Protein 8BCJ (pdb70)

Sequence (995 aa):
MRNVMLIITGASRGIGAATALLLAAERGYAVVVLLNYYLLRRNNRREAAEEALLRRQRIERRQGGEALAVAADVAEEEGDVEERRLFASIDERFGRRLDVLVNNAGMMLEAQTRRLEENIDAARLHHRVFFATNVTGSFLCARREEAVKKRLLSTRRHGGRGGSIVNVSSMASRLGSSPNNEYYIDYAAAKGAIDSMTIIGLARREVAAEEGIRVNAVVRPGLIDTEIHASGGEPGRIEERLKGGIPLGRGGTAEEVARAILWLASDEEASYSTGTFIDDVSGGRGHMMRNVMLIITGASRGIGAATALLLAAEERGYAVVVLNYLRNREAAEALLRQRIERQGGEALAVAADVAEEEGDVERRLFASIDERFGRLDVLVNNAGMMLEAQTRRLENIDAARLHHRVFFATNVTGSFLCARREEAVKKRLLSTRRHGGRGGSSIVNVSSMASRLGSPNEYYIDYAAAKGAIDSMTIIGLARREVAAEGIRVNAVVRPGLIDTEIHASGGEPGRIERLKGGIPLGRGGTAEEEVARRAILWLASDEEASYSTGTTFIDVSGGRHMRRNNVMLITGASRGIGAATALLAAAEERRGGYYAAVVLNYLRRNREAAEALLRQRRIERRQGGEALAVAADVAEEEGDVERLFASIDERFGRRLDVLVNNAGMMLEAQTTRRLENIDAARLHHRVFFATNVTGSFLCARREAVKKRLLSTRHGGRGGSIVNVSSMASRLGSPNNEEYYIDYAAAKGAIDSMTIGLARREVAAEEGIRVNAVVRPGLIDTEIHASSGGEPGRIERLKGGIPLGRGGTAEEVARAILWLASDDEEASYSTGTTFIDVSGGRMRNVMLITGASRGIGAATALLAAEERGYAVVVLLNYLRNREAAEALLRRQQRIERQQGGEALAVAADVAEEEGDVEERLFASIDEERFGRLDVLVNNAGMMLEAQTTRRLENNIDAARLHHRVFFATNVTGSFLCAREEAVKKRLLSTRRHGGRGGSIVNVSSMASRLGSSPNNEYYIDYAAAKGAIDSMTIIGLARREVAAEEGIRVNAVVRPGLIDTEIHASGGEPGRIEERLKGGIPLGRGGTAEEEVARRAILWLASDEEASYSTGTTFIDDVSGGR

Nearest PDB structures (foldseek):
  8bci-assembly2_D  TM=1.001E+00  e=7.481E-49  Pseudomonas aeruginosa PAO1
  8bci-assembly2_C  TM=1.001E+00  e=9.714E-49  Pseudomonas aeruginosa PAO1
  8bci-assembly1_B  TM=9.955E-01  e=7.986E-49  Pseudomonas aeruginosa PAO1
  8bci-assembly1_A  TM=9.763E-01  e=2.998E-49  Pseudomonas aeruginosa PAO1
  4iqg-assembly1_B  TM=9.937E-01  e=1.124E-41  Polaromonas sp. JS666

Secondary structure (DSSP, 8-state):
---EEEETT-SSHHHHHHHHHHHHTT-EEEEEESS-HHHHHHHHHHHHHTT--EEEEE--TT-HHHHHHHHHHHHHHHS---EEEE------S---GGG--HHHHHHHHIIIIIHHHHHHHHHHHHH-TTTT---EEEEEE--THHHH--TTT-HHHHHHHHHHHHHHHHHHHHHGGGTEEEEEEEE-SB-STHHHHTT-TTHHHHHGGGSTTSS-B-HHHHHHHHHHHHSGGGTT--S-EEEESTT-/--SPEEEEETT-SSHHHHHHHHHHTTTTEEEEEEESS-HHHHHHHHHHHHHTT--EEEEE--TT-HHHHHHHHHHHHHHHS---EEEE----------GGG--HHHHHHHHIIIIIHHHHHHHHHHHHH-GGGT---EEEEEE--THHHH--TTT-HHHHHHHHHHHHHHHHHHHHHGGGTEEEEEEEE-SBSSTHHHHTT-TTHHHHHGGGSTTSS-B-HHHHHHHHHHHHSGGGTT--S-EEEESTT-/-PPPEEEETT-SSHHHHHHHHHHHHTT-EEEEEESS-HHHHHHHHHHHHHTT--EEEEE--TT-HHHHHHHHHHHHHHHS---EEEE------S---GGG--HHHHHHHHIIIIIHHHHHHHHHHHHH-GGGT---EEEEEE--THHHH--TTT-HHHHHHHHHHHHHHHHHHHHHGGGTEEEEEEEE-SBSSTHHHHTT-TTHHHHHGGGSTTSS-B-HHHHHHHHHHHHSGGGTT--S-EEEESTT-/---EEEETT-SSHHHHHHHHHHHHTT-EEEEEESS-HHHHHHHHHHHHHTT--EEEEE--TT-HHHHHHHHHHHHHHHS---EEEE----------GGG--HHHHHHHHIIIIIHHHHHHHHHHHHH-GGGT---EEEEEE--THHHH--TTT-HHHHHHHHHHHHHHHHHHHHHGGGTEEEEEEEE-SBSSTHHHHTT-TTHHHHHGGGSTTSS-B-HHHHHHHHHHHHSGGGTT--S-EEEESTT-

Organism: Pseudomonas aeruginosa (strain ATCC 15692 / DSM 22644 / CIP 104116 / JCM 14847 / LMG 12228 / 1C / PRS 101 / PAO1) (NCBI:txid208964)

Solvent-accessible surface area: 33329 Å² total; per-residue (Å²): 144,87,69,2,0,0,0,2,20,0,14,116,30,25,0,12,9,0,0,34,27,0,22,130,112,28,26,1,0,0,0,2,23,101,115,55,122,127,36,0,46,64,23,69,93,133,4,70,202,146,55,23,61,0,36,20,19,58,5,34,10,16,95,46,26,36,1,90,152,0,0,54,42,0,61,157,103,36,62,58,8,9,4,0,0,3,20,20,33,67,7,31,62,61,21,44,1,11,96,2,57,24,54,20,1,93,117,0,14,9,30,1,1,7,0,8,2,2,0,0,34,22,0,2,75,51,0,0,80,131,83,80,19,173,6,25,3,0,0,0,10,3,13,13,10,4,68,49,0,8,24,100,21,9,0,0,21,0,0,0,8,4,0,1,15,4,0,0,28,0,0,0,88,9,4,8,95,8,40,0,24,0,0,0,0,32,8,17,2,6,107,30,111,51,16,47,67,3,62,34,112,39,14,26,120,133,41,84,79,69,5,32,39,41,90,16,1,56,11,88,10,0,0,76,0,0,4,16,0,8,29,127,55,1,33,1,1,4,22,7,26,0,27,3,1,0,22,83,125,170,112,74,73,0,0,0,0,2,21,0,15,111,30,26,0,16,8,0,0,38,33,0,10,118,108,35,16,0,0,0,0,3,26,71,189,52,113,130,37,0,48,63,13,68,68,140,2,86,84,120,53,13,55,0,34,19,18,61,4,30,8,16,95,45,27,37,1,84,150,1,0,52,41,0,62,116,113,18,61,71,13,31,5,0,0,3,20,18,34,54,12,33,59,62,25,84,1,14,98,2,54,12,51,18,1,65,124,0,14,31,30,1,1,19,1,7,2,2,0,0,34,16,0,1,69,63,1,0,73,132,79,77,22,100,6,22,2,0,0,0,10,3,12,12,10,4,124,46,0,9,36,76,23,4,1,0,20,0,0,0,7,4,0,1,12,4,0,0,43,0,0,1,112,18,0,6,99,6,38,0,24,0,0,0,0,25,9,17,2,6,106,31,104,52,13,47,69,1,58,36,110,39,17,26,92,133,40,93,79,70,5,32,39,40,90,15,1,55,11,90,11,0,0,77,0,0,3,13,0,7,33,126,50,1,33,2,2,6,23,9,30,0,26,2,2,0,7,75,164,83,85,72,2,0,0,0,2,20,0,13,117,28,25,0,13,9,0,0,38,24,0,22,123,111,34,26,1,0,0,0,2,13,96,184,58,153,82,38,0,52,61,25,70,82,104,4,62,178,125,55,18,50,1,35,16,14,39,5,43,8,22,94,50,52,39,1,82,112,0,0,48,38,0,57,156,102,34,64,96,11,15,5,0,0,4,19,20,31,58,9,34,58,59,29,42,1,18,94,2,55,22,55,18,1,89,114,0,13,14,30,1,1,19,1,7,2,2,0,0,35,14,0,2,72,60,1,0,76,145,87,75,20,95,6,24,2,0,0,0,10,3,13,13,11,3,123,47,0,7,41,85,20,10,0,0,20,0,0,0,8,3,0,2,12,4,0,0,41,0,0,1,112,13,2,6,100,4,38,0,27,0,0,0,0,25,9,16,2,5,108,31,104,52,15,52,65,3,62,34,108,39,13,27,118,136,41,76,77,72,5,34,40,40,88,14,1,54,11,88,12,0,0,70,0,0,4,12,0,10,32,132,49,1,36,2,1,2,23,5,33,0,26,3,2,0,8,73,140,99,67,2,0,0,0,2,20,0,16,115,30,26,0,13,10,0,0,34,26,0,21,126,108,37,28,1,0,0,0,2,19,121,97,60,70,148,35,0,68,65,20,60,96,114,3,62,117,115,53,21,55,6,41,24,12,37,4,42,9,22,93,68,49,39,3,121,110,0,0,49,36,0,63,157,105,35,60,97,11,12,4,0,0,4,20,19,33,52,10,32,61,56,32,38,1,15,89,2,54,23,56,19,1,91,117,0,13,16,31,1,1,19,1,7,2,3,0,0,41,25,0,2,76,63,1,0,73,149,89,76,21,96,7,25,2,0,0,0,11,3,13,13,10,5,70,49,0,8,25,83,19,11,0,0,20,0,0,0,8,4,0,1,15,4,0,0,26,0,0,0,90,12,2,6,92,2,38,0,24,0,0,0,0,29,9,17,2,6,108,32,105,51,18,49,67,3,62,34,112,38,14,26,119,134,40,75,78,70,6,33,40,42,89,15,1,54,10,88,11,0,0,74,0,0,4,12,0,8,32,129,49,1,33,1,1,4,22,7,26,0,26,3,3,0,22,84

Foldseek 3Di:
DAAEEEEAQCLWFLNVLLQLVVLVVGYAYEAEHAPSQVSSVVSQCVSVVVPGHYHYAYAQLLDLVRLVVSVVVCCVPPVAHAEYELPFAAAAAQAAPVPDDPVRLCVRLSRLPSSLVSNVVSNCCGQFQVRPHDAFEYEYEAACLLVVQSHRGGNSNNVSSVNVLVCQQVVQVVRVVRRYAGEYEHEYAEQTCRCVNNPCNCVQVVCQCVQLQRGHHYSNLRSVVRVCCRDCVVVPDHSYYHYRYSRD/DPAFAEEEQAQLLFFLNVLLQLVVQVVRYQYEREHAPCPVSSVVSQVVSVVVVGHYHYAYAQLLDLVRLVVSVVVVCVPPVAHAEYELEFAAAAAQAAPVPQDPVRLCVRLSRLPSSLVSNVVSVCCGQFQVNVHPAFEYEYEAACLLVVCSHRGGNSNNVSSVNVLVCQQVVQVVRVVRRYAGEYEHEYAEQTCRCVNRVCNCVQVVCQCVQQQSGHHYSNLRSVVRVCCRDCVVVPDHSYYHYRYSRD/DAFAEEEEAQCLFFLNVLLQLVVQVVRYQYEAEHAPPPVSSVVSQVVSVVVPGHYHYAYAQLLDLVRLVVSVVVVCVPPVAHAEYELPFAAAAAFAAPVPQDPVRLCVRLSRLPSSLVSNVVSVCCGQFVVNVHVAFEYEYEAACLLVVQQHRGGNSNNVSSVNVLVCQQVVQVVRVVRRYAGEYEHEYAEQTCRCVNNVHNCVQVVCQCVQQQSGHHYSNQRSVVRVCCRDVVVVPDHSYYHYRYSRD/DAAEEEEAQCLFFLNVLLQLVVLVVGHEYEAEHAPPVVSSVVSQVVSVVVPHHYHYAHAQLLDLVRLVVSVVVCCVPPVAHAEYEAEFAAAAAQAAPVPDDPVRLCVRLSRLPSSLVSNVVSVCCGQFVVNVHVAFEYEYEAACLLVVQSHRGGNSNNVSSVNVLVCQQVVQVVRVVRRYAGEYEHEAAEPTCRCVNNVPNCVQVVCQCVQQQSGHHYSNLRSVVRVCCRDCVVVPDHSYYHYHYSRD

Radius of gyration: 28.01 Å; Cα contacts (8 Å, |Δi|>4): 2868; chains: 4; bounding box: 53×70×86 Å

Structure (mmCIF, N/CA/C/O backbone):
data_8BCJ
#
_entry.id   8BCJ
#
_cell.length_a   91.689
_cell.length_b   143.000
_cell.length_c   72.982
_cell.angle_alpha   90.000
_cell.angle_beta   90.000
_cell.angle_gamma   90.000
#
_symmetry.space_group_name_H-M   'P 21 21 2'
#
loop_
_entity.id
_entity.type
_entity.pdbx_description
1 polymer 'Probable short-chain dehydrogenase'
2 non-polymer 'L(+)-TARTARIC ACID'
3 non-polymer 'NADP NICOTINAMIDE-ADENINE-DINUCLEOTIDE PHOSPHATE'
4 non-polymer IMIDAZOLE
5 water water
#
loop_
_atom_site.group_PDB
_atom_site.id
_atom_site.type_symbol
_atom_site.label_atom_id
_atom_site.label_alt_id
_atom_site.label_comp_id
_atom_site.label_asym_id
_atom_site.label_entity_id
_atom_site.label_seq_id
_atom_site.pdbx_PDB_ins_code
_atom_site.Cartn_x
_atom_site.Cartn_y
_atom_site.Cartn_z
_atom_site.occupancy
_atom_site.B_iso_or_equiv
_atom_site.auth_seq_id
_atom_site.auth_comp_id
_atom_site.auth_asym_id
_atom_site.auth_atom_id
_atom_site.pdbx_PDB_model_num
ATOM 1 N N . MET A 1 3 ? -150.764 175.619 247.826 1.00 52.80 1 MET A N 1
ATOM 2 C CA . MET A 1 3 ? -150.429 174.187 247.579 1.00 49.13 1 MET A CA 1
ATOM 3 C C . MET A 1 3 ? -151.394 173.502 246.598 1.00 52.09 1 MET A C 1
ATOM 4 O O . MET A 1 3 ? -150.969 172.659 245.809 1.00 39.20 1 MET A O 1
ATOM 8 N N . ARG A 1 4 ? -152.683 173.844 246.647 1.00 33.97 2 ARG A N 1
ATOM 9 C CA . ARG A 1 4 ? -153.611 173.335 245.645 1.00 30.52 2 ARG A CA 1
ATOM 10 C C . ARG A 1 4 ? -153.215 173.865 244.266 1.00 27.36 2 ARG A C 1
ATOM 11 O O . ARG A 1 4 ? -152.761 175.005 244.134 1.00 22.26 2 ARG A O 1
ATOM 32 N N . ASN A 1 5 ? -153.405 173.045 243.228 1.00 19.96 3 ASN A N 1
ATOM 33 C CA . ASN A 1 5 ? -153.390 173.580 241.867 1.00 13.71 3 ASN A CA 1
ATOM 34 C C . ASN A 1 5 ? -154.592 174.500 241.698 1.00 13.17 3 ASN A C 1
ATOM 35 O O . ASN A 1 5 ? -155.633 174.310 242.335 1.00 13.71 3 ASN A O 1
ATOM 46 N N . VAL A 1 6 ? -154.430 175.513 240.855 1.00 10.70 4 VAL A N 1
ATOM 47 C CA . VAL A 1 6 ? -155.433 176.548 240.643 1.00 10.68 4 VAL A CA 1
ATOM 48 C C . VAL A 1 6 ? -155.977 176.427 239.224 1.00 9.90 4 VAL A C 1
ATOM 49 O O . VAL A 1 6 ? -155.210 176.438 238.246 1.00 9.94 4 VAL A O 1
ATOM 62 N N . MET A 1 7 ? -157.301 176.378 239.105 1.00 8.91 5 MET A N 1
ATOM 63 C CA . MET A 1 7 ? -158.000 176.278 237.834 1.00 9.05 5 MET A CA 1
ATOM 64 C C . MET A 1 7 ? -158.926 177.471 237.639 1.00 8.66 5 MET A C 1
ATOM 65 O O . MET A 1 7 ? -159.754 177.760 238.503 1.00 9.90 5 MET A O 1
ATOM 79 N N . LEU A 1 8 ? -158.782 178.165 236.519 1.00 8.62 6 LEU A N 1
ATOM 80 C CA . LEU A 1 8 ? -159.749 179.161 236.086 1.00 8.49 6 LEU A CA 1
ATOM 81 C C . LEU A 1 8 ? -160.740 178.504 235.136 1.00 7.44 6 LEU A C 1
ATOM 82 O O . LEU A 1 8 ? -160.339 177.882 234.145 1.00 7.94 6 LEU A O 1
ATOM 98 N N A ILE A 1 9 ? -162.030 178.671 235.416 0.44 7.40 7 ILE A N 1
ATOM 99 N N B ILE A 1 9 ? -162.025 178.657 235.424 0.56 7.38 7 ILE A N 1
ATOM 100 C CA A ILE A 1 9 ? -163.111 178.231 234.541 0.44 7.77 7 ILE A CA 1
ATOM 101 C CA B ILE A 1 9 ? -163.099 178.252 234.529 0.56 7.73 7 ILE A CA 1
ATOM 102 C C A ILE A 1 9 ? -163.862 179.475 234.079 0.44 7.44 7 ILE A C 1
ATOM 103 C C B ILE A 1 9 ? -163.820 179.512 234.082 0.56 7.44 7 ILE A C 1
ATOM 104 O O A ILE A 1 9 ? -164.533 180.127 234.889 0.44 7.65 7 ILE A O 1
ATOM 105 O O B ILE A 1 9 ? -164.408 180.222 234.908 0.56 7.74 7 ILE A O 1
ATOM 136 N N . THR A 1 10 ? -163.757 179.817 232.795 1.00 7.15 8 THR A N 1
ATOM 137 C CA . THR A 1 10 ? -164.563 180.929 232.292 1.00 7.38 8 THR A CA 1
ATOM 138 C C . THR A 1 10 ? -166.006 180.454 232.143 1.00 7.34 8 THR A C 1
ATOM 139 O O . THR A 1 10 ? -166.265 179.285 231.851 1.00 8.06 8 THR A O 1
ATOM 151 N N . GLY A 1 11 ? -166.955 181.345 232.409 1.00 7.70 9 GLY A N 1
ATOM 152 C CA . GLY A 1 11 ? -168.348 180.942 232.378 1.00 7.66 9 GLY A CA 1
ATOM 153 C C . GLY A 1 11 ? -168.676 179.817 233.336 1.00 7.71 9 GLY A C 1
ATOM 154 O O . GLY A 1 11 ? -169.300 178.820 232.958 1.00 8.06 9 GLY A O 1
ATOM 158 N N . ALA A 1 12 ? -168.294 179.994 234.605 1.00 7.83 10 ALA A N 1
ATOM 159 C CA . ALA A 1 12 ? -168.483 178.981 235.633 1.00 8.50 10 ALA A CA 1
ATOM 160 C C . ALA A 1 12 ? -169.801 179.119 236.381 1.00 8.88 10 ALA A C 1
ATOM 161 O O . ALA A 1 12 ? -170.086 178.299 237.258 1.00 9.42 10 ALA A O 1
ATOM 168 N N . SER A 1 13 ? -170.605 180.140 236.073 1.00 8.70 11 SER A N 1
ATOM 169 C CA . SER A 1 13 ? -171.798 180.402 236.867 1.00 9.07 11 SER A CA 1
ATOM 170 C C . SER A 1 13 ? -172.944 179.440 236.584 1.00 8.04 11 SER A C 1
ATOM 171 O O . SER A 1 13 ? -173.817 179.287 237.454 1.00 9.85 11 SER A O 1
ATOM 179 N N . ARG A 1 14 ? -172.972 178.806 235.418 1.00 8.57 12 ARG A N 1
ATOM 180 C CA . ARG A 1 14 ? -174.084 177.956 235.005 1.00 9.09 12 ARG A CA 1
ATOM 181 C C . ARG A 1 14 ? -173.545 176.790 234.180 1.00 8.29 12 ARG A C 1
ATOM 182 O O . ARG A 1 14 ? -172.387 176.798 233.738 1.00 7.94 12 ARG A O 1
ATOM 203 N N . GLY A 1 15 ? -174.403 175.792 233.966 1.00 7.79 13 GLY A N 1
ATOM 204 C CA . GLY A 1 15 ? -174.171 174.819 232.902 1.00 7.47 13 GLY A CA 1
ATOM 205 C C . GLY A 1 15 ? -172.902 174.003 233.069 1.00 7.86 13 GLY A C 1
ATOM 206 O O . GLY A 1 15 ? -172.556 173.554 234.167 1.00 7.71 13 GLY A O 1
ATOM 210 N N . ILE A 1 16 ? -172.216 173.777 231.943 1.00 7.19 14 ILE A N 1
ATOM 211 C CA . ILE A 1 16 ? -171.005 172.963 231.954 1.00 6.83 14 ILE A CA 1
ATOM 212 C C . ILE A 1 16 ? -169.932 173.575 232.840 1.00 7.12 14 ILE A C 1
ATOM 213 O O . ILE A 1 16 ? -169.229 172.856 233.564 1.00 7.72 14 ILE A O 1
ATOM 229 N N . GLY A 1 17 ? -169.788 174.896 232.807 1.00 7.01 15 GLY A N 1
ATOM 230 C CA . GLY A 1 17 ? -168.763 175.529 233.627 1.00 7.77 15 GLY A CA 1
ATOM 231 C C . GLY A 1 17 ? -169.000 175.310 235.104 1.00 7.68 15 GLY A C 1
ATOM 232 O O . GLY A 1 17 ? -168.058 175.064 235.866 1.00 8.25 15 GLY A O 1
ATOM 236 N N . ALA A 1 18 ? -170.258 175.440 235.537 1.00 8.13 16 ALA A N 1
ATOM 237 C CA . ALA A 1 18 ? -170.574 175.232 236.945 1.00 8.20 16 ALA A CA 1
ATOM 238 C C . ALA A 1 18 ? -170.286 173.796 237.357 1.00 8.06 16 ALA A C 1
ATOM 239 O O . ALA A 1 18 ? -169.750 173.545 238.440 1.00 8.73 16 ALA A O 1
ATOM 246 N N . ALA A 1 19 ? -170.652 172.830 236.513 1.00 7.75 17 ALA A N 1
ATOM 247 C CA . ALA A 1 19 ? -170.379 171.439 236.843 1.00 8.44 17 ALA A CA 1
ATOM 248 C C . ALA A 1 19 ? -168.885 171.179 236.898 1.00 8.89 17 ALA A C 1
ATOM 249 O O . ALA A 1 19 ? -168.409 170.405 237.741 1.00 9.26 17 ALA A O 1
ATOM 256 N N . THR A 1 20 ? -168.132 171.809 235.990 1.00 8.57 18 THR A N 1
ATOM 257 C CA . THR A 1 20 ? -166.683 171.652 235.982 1.00 8.50 18 THR A CA 1
ATOM 258 C C . THR A 1 20 ? -166.079 172.250 237.241 1.00 8.56 18 THR A C 1
ATOM 259 O O . THR A 1 20 ? -165.181 171.653 237.848 1.00 9.55 18 THR A O 1
ATOM 270 N N . ALA A 1 21 ? -166.563 173.414 237.659 1.00 9.44 19 ALA A N 1
ATOM 271 C CA . ALA A 1 21 ? -166.039 174.032 238.874 1.00 10.03 19 ALA A CA 1
ATOM 272 C C . ALA A 1 21 ? -166.279 173.160 240.096 1.00 10.27 19 ALA A C 1
ATOM 273 O O . ALA A 1 21 ? -165.385 172.982 240.932 1.00 11.01 19 ALA A O 1
ATOM 280 N N A LEU A 1 22 ? -167.487 172.626 240.236 0.64 9.84 20 LEU A N 1
ATOM 281 N N B LEU A 1 22 ? -167.488 172.631 240.230 0.36 9.82 20 LEU A N 1
ATOM 282 C CA A LEU A 1 22 ? -167.768 171.796 241.404 0.64 11.22 20 LEU A CA 1
ATOM 283 C CA B LEU A 1 22 ? -167.789 171.789 241.379 0.36 11.06 20 LEU A CA 1
ATOM 284 C C A LEU A 1 22 ? -166.934 170.519 241.392 0.64 11.33 20 LEU A C 1
ATOM 285 C C B LEU A 1 22 ? -166.909 170.547 241.383 0.36 11.29 20 LEU A C 1
ATOM 286 O O A LEU A 1 22 ? -166.418 170.094 242.438 0.64 11.91 20 LEU A O 1
ATOM 287 O O B LEU A 1 22 ? -166.330 170.179 242.416 0.36 11.93 20 LEU A O 1
ATOM 318 N N . LEU A 1 23 ? -166.789 169.888 240.230 1.00 10.43 21 LEU A N 1
ATOM 319 C CA . LEU A 1 23 ? -165.981 168.674 240.153 1.00 10.09 21 LEU A CA 1
ATOM 320 C C . LEU A 1 23 ? -164.519 168.972 240.431 1.00 10.16 21 LEU A C 1
ATOM 321 O O . LEU A 1 23 ? -163.852 168.212 241.136 1.00 10.78 21 LEU A O 1
ATOM 338 N N . ALA A 1 24 ? -164.006 170.078 239.908 1.00 9.82 22 ALA A N 1
ATOM 339 C CA . ALA A 1 24 ? -162.617 170.420 240.137 1.00 9.97 22 ALA A CA 1
ATOM 340 C C . ALA A 1 24 ? -162.362 170.635 241.613 1.00 10.13 22 ALA A C 1
ATOM 341 O O . ALA A 1 24 ? -161.338 170.189 242.140 1.00 11.21 22 ALA A O 1
ATOM 348 N N . ALA A 1 25 ? -163.276 171.308 242.300 1.00 10.18 23 ALA A N 1
ATOM 349 C CA . ALA A 1 25 ? -163.120 171.485 243.740 1.00 11.09 23 ALA A CA 1
ATOM 350 C C . ALA A 1 25 ? -163.134 170.144 244.463 1.00 12.22 23 ALA A C 1
ATOM 351 O O . ALA A 1 25 ? -162.323 169.909 245.373 1.00 12.98 23 ALA A O 1
ATOM 358 N N . GLU A 1 26 ? -164.023 169.235 244.057 1.00 12.33 24 GLU A N 1
ATOM 359 C CA . GLU A 1 26 ? -164.055 167.900 244.654 1.00 14.21 24 GLU A CA 1
ATOM 360 C C . GLU A 1 26 ? -162.744 167.165 244.434 1.00 17.07 24 GLU A C 1
ATOM 361 O O . GLU A 1 26 ? -162.336 166.360 245.289 1.00 20.43 24 GLU A O 1
ATOM 373 N N . ARG A 1 27 ? -162.066 167.432 243.326 1.00 16.46 25 ARG A N 1
ATOM 374 C CA . ARG A 1 27 ? -160.784 166.822 243.002 1.00 16.81 25 ARG A CA 1
ATOM 375 C C . ARG A 1 27 ? -159.603 167.579 243.596 1.00 17.10 25 ARG A C 1
ATOM 376 O O . ARG A 1 27 ? -158.458 167.208 243.316 1.00 21.54 25 ARG A O 1
ATOM 397 N N . GLY A 1 28 ? -159.837 168.636 244.375 1.00 15.89 26 GLY A N 1
ATOM 398 C CA . GLY A 1 28 ? -158.783 169.307 245.112 1.00 15.59 26 GLY A CA 1
ATOM 399 C C . GLY A 1 28 ? -158.218 170.570 244.493 1.00 14.62 26 GLY A C 1
ATOM 400 O O . GLY A 1 28 ? -157.263 171.134 245.046 1.00 16.20 26 GLY A O 1
ATOM 404 N N . TYR A 1 29 ? -158.769 171.047 243.387 1.00 12.19 27 TYR A N 1
ATOM 405 C CA . TYR A 1 29 ? -158.326 172.320 242.838 1.00 11.92 27 TYR A CA 1
ATOM 406 C C . TYR A 1 29 ? -158.924 173.490 243.616 1.00 11.58 27 TYR A C 1
ATOM 407 O O . TYR A 1 29 ? -160.068 173.434 244.066 1.00 12.24 27 TYR A O 1
ATOM 425 N N . ALA A 1 30 ? -158.154 174.562 243.731 1.00 10.68 28 ALA A N 1
ATOM 426 C CA . ALA A 1 30 ? -158.702 175.884 244.012 1.00 10.99 28 ALA A CA 1
ATOM 427 C C . ALA A 1 30 ? -159.274 176.386 242.695 1.00 11.45 28 ALA A C 1
ATOM 428 O O . ALA A 1 30 ? -158.656 176.203 241.636 1.00 11.42 28 ALA A O 1
ATOM 435 N N . VAL A 1 31 ? -160.458 176.996 242.730 1.00 9.75 29 VAL A N 1
ATOM 436 C CA A VAL A 1 31 ? -161.182 177.313 241.502 0.44 10.45 29 VAL A CA 1
ATOM 437 C CA B VAL A 1 31 ? -161.212 177.307 241.513 0.56 10.37 29 VAL A CA 1
ATOM 438 C C . VAL A 1 31 ? -161.480 178.803 241.426 1.00 10.59 29 VAL A C 1
ATOM 439 O O . VAL A 1 31 ? -161.922 179.433 242.392 1.00 11.34 29 VAL A O 1
ATOM 464 N N . VAL A 1 32 ? -161.255 179.368 240.251 1.00 9.66 30 VAL A N 1
ATOM 465 C CA . VAL A 1 32 ? -161.681 180.723 239.941 1.00 9.64 30 VAL A CA 1
ATOM 466 C C . VAL A 1 32 ? -162.913 180.597 239.057 1.00 8.81 30 VAL A C 1
ATOM 467 O O . VAL A 1 32 ? -162.853 180.007 237.962 1.00 9.50 30 VAL A O 1
ATOM 480 N N . LEU A 1 33 ? -164.029 181.133 239.552 1.00 9.57 31 LEU A N 1
ATOM 481 C CA A LEU A 1 33 ? -165.327 181.088 238.895 0.49 8.96 31 LEU A CA 1
ATOM 482 C CA B LEU A 1 33 ? -165.316 181.081 238.873 0.51 9.09 31 LEU A CA 1
ATOM 483 C C . LEU A 1 33 ? -165.552 182.424 238.199 1.00 9.08 31 LEU A C 1
ATOM 484 O O . LEU A 1 33 ? -165.964 183.399 238.834 1.00 10.42 31 LEU A O 1
ATOM 515 N N . ASN A 1 34 ? -165.303 182.475 236.902 1.00 8.47 32 ASN A N 1
ATOM 516 C CA . ASN A 1 34 ? -165.626 183.667 236.134 1.00 8.49 32 ASN A CA 1
ATOM 517 C C . ASN A 1 34 ? -167.079 183.639 235.697 1.00 9.57 32 ASN A C 1
ATOM 518 O O . ASN A 1 34 ? -167.646 182.585 235.396 1.00 10.54 32 ASN A O 1
ATOM 529 N N A TYR A 1 35 ? -167.690 184.816 235.693 0.55 10.47 33 TYR A N 1
ATOM 530 N N B TYR A 1 35 ? -167.683 184.826 235.639 0.45 10.65 33 TYR A N 1
ATOM 531 C CA A TYR A 1 35 ? -169.068 184.969 235.267 0.55 11.28 33 TYR A CA 1
ATOM 532 C CA B TYR A 1 35 ? -169.063 184.977 235.193 0.45 11.19 33 TYR A CA 1
ATOM 533 C C A TYR A 1 35 ? -169.207 186.338 234.623 0.55 10.37 33 TYR A C 1
ATOM 534 C C B TYR A 1 35 ? -169.208 186.314 234.475 0.45 10.17 33 TYR A C 1
ATOM 535 O O A TYR A 1 35 ? -168.265 187.142 234.607 0.55 10.68 33 TYR A O 1
ATOM 536 O O B TYR A 1 35 ? -168.411 187.237 234.683 0.45 10.64 33 TYR A O 1
ATOM 571 N N A LEU A 1 36 ? -170.395 186.596 234.081 0.55 10.13 34 LEU A N 1
ATOM 572 N N B LEU A 1 36 ? -170.226 186.403 233.605 0.45 8.86 34 LEU A N 1
ATOM 573 C CA A LEU A 1 36 ? -170.704 187.907 233.517 0.55 9.70 34 LEU A CA 1
ATOM 574 C CA B LEU A 1 36 ? -170.531 187.642 232.884 0.45 8.00 34 LEU A CA 1
ATOM 575 C C A LEU A 1 36 ? -172.045 188.403 234.046 0.55 8.65 34 LEU A C 1
ATOM 576 C C B LEU A 1 36 ? -171.474 188.539 233.687 0.45 9.97 34 LEU A C 1
ATOM 577 O O A LEU A 1 36 ? -172.100 189.326 234.871 0.55 10.50 34 LEU A O 1
ATOM 578 O O B LEU A 1 36 ? -171.158 189.698 233.970 0.45 12.61 34 LEU A O 1
ATOM 609 N N A ARG A 1 37 ? -173.133 187.781 233.610 0.55 8.50 35 ARG A N 1
ATOM 610 N N B ARG A 1 37 ? -172.638 188.007 234.062 0.45 9.52 35 ARG A N 1
ATOM 611 C CA A ARG A 1 37 ? -174.464 188.245 233.949 0.55 10.15 35 ARG A CA 1
ATOM 612 C CA B ARG A 1 37 ? -173.656 188.786 234.761 0.45 8.89 35 ARG A CA 1
ATOM 613 C C A ARG A 1 37 ? -175.101 187.548 235.144 0.55 10.19 35 ARG A C 1
ATOM 614 C C B ARG A 1 37 ? -174.410 188.008 235.833 0.45 11.16 35 ARG A C 1
ATOM 615 O O A ARG A 1 37 ? -176.184 187.970 235.565 0.55 15.05 35 ARG A O 1
ATOM 616 O O B ARG A 1 37 ? -175.023 188.652 236.698 0.45 11.70 35 ARG A O 1
ATOM 629 N N A ASN A 1 38 ? -174.485 186.520 235.716 0.55 10.63 36 ASN A N 1
ATOM 630 N N B ASN A 1 38 ? -174.420 186.668 235.802 0.45 11.25 36 ASN A N 1
ATOM 631 C CA A ASN A 1 38 ? -175.117 185.773 236.812 0.55 11.13 36 ASN A CA 1
ATOM 632 C CA B ASN A 1 38 ? -175.111 185.856 236.811 0.45 11.03 36 ASN A CA 1
ATOM 633 C C A ASN A 1 38 ? -174.214 185.727 238.050 0.55 11.41 36 ASN A C 1
ATOM 634 C C B ASN A 1 38 ? -174.274 185.767 238.095 0.45 11.45 36 ASN A C 1
ATOM 635 O O A ASN A 1 38 ? -173.729 184.664 238.453 0.55 11.44 36 ASN A O 1
ATOM 636 O O B ASN A 1 38 ? -173.817 184.701 238.515 0.45 11.36 36 ASN A O 1
ATOM 657 N N A ARG A 1 39 ? -174.054 186.891 238.688 0.55 12.17 37 ARG A N 1
ATOM 658 N N B ARG A 1 39 ? -174.096 186.927 238.730 0.45 12.35 37 ARG A N 1
ATOM 659 C CA A ARG A 1 39 ? -173.267 187.000 239.910 0.55 12.21 37 ARG A CA 1
ATOM 660 C CA B ARG A 1 39 ? -173.264 187.007 239.922 0.45 12.26 37 ARG A CA 1
ATOM 661 C C A ARG A 1 39 ? -173.784 186.064 240.996 0.55 12.41 37 ARG A C 1
ATOM 662 C C B ARG A 1 39 ? -173.782 186.093 241.024 0.45 12.50 37 ARG A C 1
ATOM 663 O O A ARG A 1 39 ? -173.001 185.352 241.638 0.55 13.10 37 ARG A O 1
ATOM 664 O O B ARG A 1 39 ? -172.997 185.395 241.678 0.45 12.93 37 ARG A O 1
ATOM 705 N N . GLU A 1 40 ? -175.093 186.089 241.257 1.00 12.59 38 GLU A N 1
ATOM 706 C CA . GLU A 1 40 ? -175.621 185.312 242.369 1.00 13.04 38 GLU A CA 1
ATOM 707 C C . GLU A 1 40 ? -175.395 183.823 242.174 1.00 11.52 38 GLU A C 1
ATOM 708 O O . GLU A 1 40 ? -175.045 183.113 243.123 1.00 12.25 38 GLU A O 1
ATOM 721 N N . ALA A 1 41 ? -175.555 183.332 240.945 1.00 11.84 39 ALA A N 1
ATOM 722 C CA . ALA A 1 41 ? -175.283 181.925 240.677 1.00 11.00 39 ALA A CA 1
ATOM 723 C C . ALA A 1 41 ? -173.823 181.594 240.944 1.00 9.90 39 ALA A C 1
ATOM 724 O O . ALA A 1 41 ? -173.515 180.570 241.563 1.00 11.19 39 ALA A O 1
ATOM 731 N N . ALA A 1 42 ? -172.914 182.461 240.504 1.00 9.82 40 ALA A N 1
ATOM 732 C CA . ALA A 1 42 ? -171.496 182.219 240.743 1.00 11.20 40 ALA A CA 1
ATOM 733 C C . ALA A 1 42 ? -171.169 182.270 242.230 1.00 10.93 40 ALA A C 1
ATOM 734 O O . ALA A 1 42 ? -170.383 181.453 242.722 1.00 11.18 40 ALA A O 1
ATOM 741 N N . GLU A 1 43 ? -171.733 183.237 242.949 1.00 10.93 41 GLU A N 1
ATOM 742 C CA A GLU A 1 43 ? -171.471 183.352 244.379 0.67 11.87 41 GLU A CA 1
ATOM 743 C CA B GLU A 1 43 ? -171.458 183.347 244.376 0.33 11.91 41 GLU A CA 1
ATOM 744 C C . GLU A 1 43 ? -172.015 182.150 245.139 1.00 11.73 41 GLU A C 1
ATOM 745 O O . GLU A 1 43 ? -171.409 181.696 246.116 1.00 11.86 41 GLU A O 1
ATOM 768 N N . ALA A 1 44 ? -173.166 181.622 244.719 1.00 11.98 42 ALA A N 1
ATOM 769 C CA . ALA A 1 44 ? -173.700 180.431 245.375 1.00 12.51 42 ALA A CA 1
ATOM 770 C C . ALA A 1 44 ? -172.778 179.230 245.182 1.00 10.78 42 ALA A C 1
ATOM 771 O O . ALA A 1 44 ? -172.596 178.420 246.101 1.00 11.36 42 ALA A O 1
ATOM 778 N N A LEU A 1 45 ? -172.187 179.086 243.994 0.56 10.94 43 LEU A N 1
ATOM 779 N N B LEU A 1 45 ? -172.183 179.100 243.998 0.44 10.86 43 LEU A N 1
ATOM 780 C CA A LEU A 1 45 ? -171.225 178.008 243.782 0.56 10.69 43 LEU A CA 1
ATOM 781 C CA B LEU A 1 45 ? -171.224 178.026 243.767 0.44 10.68 43 LEU A CA 1
ATOM 782 C C A LEU A 1 45 ? -169.959 178.227 244.602 0.56 10.38 43 LEU A C 1
ATOM 783 C C B LEU A 1 45 ? -169.961 178.231 244.593 0.44 10.37 43 LEU A C 1
ATOM 784 O O A LEU A 1 45 ? -169.432 177.284 245.200 0.56 11.02 43 LEU A O 1
ATOM 785 O O B LEU A 1 45 ? -169.447 177.281 245.194 0.44 10.95 43 LEU A O 1
ATOM 816 N N . ARG A 1 46 ? -169.446 179.462 244.626 1.00 11.77 44 ARG A N 1
ATOM 817 C CA A ARG A 1 46 ? -168.310 179.773 245.482 0.60 11.72 44 ARG A CA 1
ATOM 818 C CA B ARG A 1 46 ? -168.311 179.782 245.484 0.40 11.66 44 ARG A CA 1
ATOM 819 C C . ARG A 1 46 ? -168.602 179.369 246.918 1.00 11.13 44 ARG A C 1
ATOM 820 O O . ARG A 1 46 ? -167.772 178.743 247.581 1.00 12.66 44 ARG A O 1
ATOM 861 N N . GLN A 1 47 ? -169.785 179.738 247.404 1.00 11.82 45 GLN A N 1
ATOM 862 C CA . GLN A 1 47 ? -170.164 179.454 248.780 1.00 13.23 45 GLN A CA 1
ATOM 863 C C . GLN A 1 47 ? -170.220 177.959 249.037 1.00 13.10 45 GLN A C 1
ATOM 864 O O . GLN A 1 47 ? -169.762 177.491 250.085 1.00 14.01 45 GLN A O 1
ATOM 878 N N . ARG A 1 48 ? -170.800 177.194 248.116 1.00 13.41 46 ARG A N 1
ATOM 879 C CA . ARG A 1 48 ? -170.820 175.743 248.265 1.00 13.46 46 ARG A CA 1
ATOM 880 C C . ARG A 1 48 ? -169.407 175.177 248.376 1.00 13.72 46 ARG A C 1
ATOM 881 O O . ARG A 1 48 ? -169.130 174.328 249.240 1.00 15.51 46 ARG A O 1
ATOM 902 N N . ILE A 1 49 ? -168.488 175.647 247.533 1.00 13.20 47 ILE A N 1
ATOM 903 C CA . ILE A 1 49 ? -167.120 175.134 247.565 1.00 13.07 47 ILE A CA 1
ATOM 904 C C . ILE A 1 49 ? -166.415 175.526 248.860 1.00 12.23 47 ILE A C 1
ATOM 905 O O . ILE A 1 49 ? -165.769 174.695 249.519 1.00 14.28 47 ILE A O 1
ATOM 921 N N . GLU A 1 50 ? -166.519 176.797 249.244 1.00 12.12 48 GLU A N 1
ATOM 922 C CA . GLU A 1 50 ? -165.835 177.290 250.435 1.00 13.23 48 GLU A CA 1
ATOM 923 C C . GLU A 1 50 ? -166.386 176.665 251.701 1.00 14.71 48 GLU A C 1
ATOM 924 O O . GLU A 1 50 ? -165.627 176.349 252.629 1.00 14.85 48 GLU A O 1
ATOM 936 N N . ARG A 1 51 ? -167.704 176.536 251.800 1.00 14.34 49 ARG A N 1
ATOM 937 C CA A ARG A 1 51 ? -168.292 175.985 253.014 0.45 16.12 49 ARG A CA 1
ATOM 938 C CA B ARG A 1 51 ? -168.280 175.992 253.024 0.55 16.08 49 ARG A CA 1
ATOM 939 C C . ARG A 1 51 ? -167.821 174.561 253.261 1.00 19.26 49 ARG A C 1
ATOM 940 O O . ARG A 1 51 ? -167.691 174.140 254.421 1.00 20.42 49 ARG A O 1
ATOM 981 N N . GLN A 1 52 ? -167.544 173.814 252.187 1.00 17.93 50 GLN A N 1
ATOM 982 C CA . GLN A 1 52 ? -167.046 172.449 252.264 1.00 19.24 50 GLN A CA 1
ATOM 983 C C . GLN A 1 52 ? -165.534 172.388 252.441 1.00 19.25 50 GLN A C 1
ATOM 984 O O . GLN A 1 52 ? -164.958 171.299 252.353 1.00 26.76 50 GLN A O 1
ATOM 998 N N . GLY A 1 53 ? -164.879 173.514 252.697 1.00 16.64 51 GLY A N 1
ATOM 999 C CA . GLY A 1 53 ? -163.460 173.520 252.966 1.00 17.17 51 GLY A CA 1
ATOM 1000 C C . GLY A 1 53 ? -162.577 173.787 251.775 1.00 18.11 51 GLY A C 1
ATOM 1001 O O . GLY A 1 53 ? -161.347 173.718 251.914 1.00 19.71 51 GLY A O 1
ATOM 1005 N N . GLY A 1 54 ? -163.157 174.091 250.616 1.00 16.12 52 GLY A N 1
ATOM 1006 C CA . GLY A 1 54 ? -162.394 174.355 249.416 1.00 14.87 52 GLY A CA 1
ATOM 1007 C C . GLY A 1 54 ? -162.015 175.813 249.295 1.00 13.97 52 GLY A C 1
ATOM 1008 O O . GLY A 1 54 ? -162.308 176.638 250.155 1.00 15.86 52 GLY A O 1
ATOM 1012 N N . GLU A 1 55 ? -161.359 176.125 248.183 1.00 13.59 53 GLU A N 1
ATOM 1013 C CA . GLU A 1 55 ? -160.892 177.468 247.880 1.00 12.50 53 GLU A CA 1
ATOM 1014 C C . GLU A 1 55 ? -161.497 177.885 246.554 1.00 12.00 53 GLU A C 1
ATOM 1015 O O . GLU A 1 55 ? -161.380 177.164 245.558 1.00 12.29 53 GLU A O 1
ATOM 1027 N N . ALA A 1 56 ? -162.155 179.036 246.549 1.00 11.94 54 ALA A N 1
ATOM 1028 C CA . ALA A 1 56 ? -162.832 179.515 245.354 1.00 10.47 54 ALA A CA 1
ATOM 1029 C C . ALA A 1 56 ? -162.846 181.030 245.378 1.00 11.82 54 ALA A C 1
ATOM 1030 O O . ALA A 1 56 ? -162.895 181.650 246.446 1.00 13.41 54 ALA A O 1
ATOM 1037 N N . LEU A 1 57 ? -162.830 181.613 244.183 1.00 11.07 55 LEU A N 1
ATOM 1038 C CA . LEU A 1 57 ? -162.830 183.053 243.963 1.00 11.35 55 LEU A CA 1
ATOM 1039 C C . LEU A 1 57 ? -163.760 183.319 242.793 1.00 11.31 55 LEU A C 1
ATOM 1040 O O . LEU A 1 57 ? -163.562 182.739 241.733 1.00 11.46 55 LEU A O 1
ATOM 1056 N N . ALA A 1 58 ? -164.765 184.163 242.971 1.00 10.91 56 ALA A N 1
ATOM 1057 C CA . ALA A 1 58 ? -165.700 184.491 241.897 1.00 11.56 56 ALA A CA 1
ATOM 1058 C C . ALA A 1 58 ? -165.344 185.859 241.335 1.00 11.21 56 ALA A C 1
ATOM 1059 O O . ALA A 1 58 ? -165.149 186.806 242.103 1.00 13.01 56 ALA A O 1
ATOM 1066 N N . VAL A 1 59 ? -165.233 185.968 240.008 1.00 10.18 57 VAL A N 1
ATOM 1067 C CA . VAL A 1 59 ? -164.756 187.193 239.364 1.00 11.18 57 VAL A CA 1
ATOM 1068 C C . VAL A 1 59 ? -165.609 187.494 238.137 1.00 10.07 57 VAL A C 1
ATOM 1069 O O . VAL A 1 59 ? -165.674 186.689 237.199 1.00 10.60 57 VAL A O 1
ATOM 1082 N N . ALA A 1 60 ? -166.218 188.670 238.115 1.00 11.25 58 ALA A N 1
ATOM 1083 C CA . ALA A 1 60 ? -166.945 189.138 236.952 1.00 11.15 58 ALA A CA 1
ATOM 1084 C C . ALA A 1 60 ? -165.961 189.592 235.885 1.00 11.78 58 ALA A C 1
ATOM 1085 O O . ALA A 1 60 ? -165.039 190.371 236.172 1.00 14.08 58 ALA A O 1
ATOM 1092 N N . ALA A 1 61 ? -166.137 189.102 234.666 1.00 9.73 59 ALA A N 1
ATOM 1093 C CA . ALA A 1 61 ? -165.343 189.590 233.552 1.00 9.63 59 ALA A CA 1
ATOM 1094 C C . ALA A 1 61 ? -165.982 189.134 232.259 1.00 9.37 59 ALA A C 1
ATOM 1095 O O . ALA A 1 61 ? -166.330 187.958 232.112 1.00 10.11 59 ALA A O 1
ATOM 1102 N N . ASP A 1 62 ? -166.138 190.056 231.323 1.00 9.52 60 ASP A N 1
ATOM 1103 C CA . ASP A 1 62 ? -166.582 189.725 229.978 1.00 9.11 60 ASP A CA 1
ATOM 1104 C C . ASP A 1 62 ? -165.363 189.281 229.179 1.00 9.48 60 ASP A C 1
ATOM 1105 O O . ASP A 1 62 ? -164.462 190.093 228.924 1.00 9.88 60 ASP A O 1
ATOM 1114 N N . VAL A 1 63 ? -165.308 187.993 228.814 1.00 9.14 61 VAL A N 1
ATOM 1115 C CA . VAL A 1 63 ? -164.089 187.474 228.198 1.00 10.01 61 VAL A CA 1
ATOM 1116 C C . VAL A 1 63 ? -163.829 188.113 226.840 1.00 10.64 61 VAL A C 1
ATOM 1117 O O . VAL A 1 63 ? -162.707 188.041 226.328 1.00 10.52 61 VAL A O 1
ATOM 1130 N N . ALA A 1 64 ? -164.843 188.728 226.220 1.00 10.03 62 ALA A N 1
ATOM 1131 C CA . ALA A 1 64 ? -164.638 189.429 224.958 1.00 10.59 62 ALA A CA 1
ATOM 1132 C C . ALA A 1 64 ? -163.819 190.705 225.122 1.00 11.39 62 ALA A C 1
ATOM 1133 O O . ALA A 1 64 ? -163.318 191.247 224.118 1.00 13.45 62 ALA A O 1
ATOM 1140 N N . GLU A 1 65 ? -163.700 191.221 226.344 1.00 10.28 63 GLU A N 1
ATOM 1141 C CA . GLU A 1 65 ? -163.125 192.533 226.602 1.00 12.18 63 GLU A CA 1
ATOM 1142 C C . GLU A 1 65 ? -161.722 192.371 227.157 1.00 11.09 63 GLU A C 1
ATOM 1143 O O . GLU A 1 65 ? -161.539 191.879 228.273 1.00 11.84 63 GLU A O 1
ATOM 1155 N N A GLU A 1 66 ? -160.728 192.838 226.399 0.33 12.56 64 GLU A N 1
ATOM 1156 N N B GLU A 1 66 ? -160.738 192.845 226.396 0.67 12.17 64 GLU A N 1
ATOM 1157 C CA A GLU A 1 66 ? -159.343 192.635 226.806 0.33 14.08 64 GLU A CA 1
ATOM 1158 C CA B GLU A 1 66 ? -159.346 192.673 226.783 0.67 13.98 64 GLU A CA 1
ATOM 1159 C C A GLU A 1 66 ? -159.075 193.218 228.191 0.33 14.63 64 GLU A C 1
ATOM 1160 C C B GLU A 1 66 ? -159.078 193.225 228.177 0.67 14.57 64 GLU A C 1
ATOM 1161 O O A GLU A 1 66 ? -158.352 192.615 228.991 0.33 15.63 64 GLU A O 1
ATOM 1162 O O B GLU A 1 66 ? -158.347 192.612 228.963 0.67 15.59 64 GLU A O 1
ATOM 1185 N N . GLY A 1 67 ? -159.656 194.380 228.503 1.00 13.72 65 GLY A N 1
ATOM 1186 C CA . GLY A 1 67 ? -159.435 194.962 229.814 1.00 13.82 65 GLY A CA 1
ATOM 1187 C C . GLY A 1 67 ? -160.023 194.135 230.942 1.00 14.73 65 GLY A C 1
ATOM 1188 O O . GLY A 1 67 ? -159.439 194.047 232.028 1.00 14.84 65 GLY A O 1
ATOM 1193 N N . ASP A 1 68 ? -161.203 193.554 230.724 1.00 11.79 66 ASP A N 1
ATOM 1194 C CA . ASP A 1 68 ? -161.789 192.679 231.738 1.00 11.11 66 ASP A CA 1
ATOM 1195 C C . ASP A 1 68 ? -160.933 191.431 231.933 1.00 10.82 66 ASP A C 1
ATOM 1196 O O . ASP A 1 68 ? -160.798 190.920 233.057 1.00 11.74 66 ASP A O 1
ATOM 1205 N N . VAL A 1 69 ? -160.389 190.891 230.838 1.00 10.28 67 VAL A N 1
ATOM 1206 C CA . VAL A 1 69 ? -159.544 189.700 230.934 1.00 10.53 67 VAL A CA 1
ATOM 1207 C C . VAL A 1 69 ? -158.269 190.009 231.705 1.00 12.54 67 VAL A C 1
ATOM 1208 O O . VAL A 1 69 ? -157.833 189.217 232.548 1.00 11.74 67 VAL A O 1
ATOM 1221 N N A GLU A 1 70 ? -157.656 191.169 231.440 0.52 12.54 68 GLU A N 1
ATOM 1222 N N B GLU A 1 70 ? -157.651 191.163 231.439 0.48 12.59 68 GLU A N 1
ATOM 1223 C CA A GLU A 1 70 ? -156.486 191.571 232.215 0.52 13.64 68 GLU A CA 1
ATOM 1224 C CA B GLU A 1 70 ? -156.484 191.567 232.221 0.48 13.63 68 GLU A CA 1
ATOM 1225 C C A GLU A 1 70 ? -156.821 191.617 233.701 0.52 14.76 68 GLU A C 1
ATOM 1226 C C B GLU A 1 70 ? -156.826 191.611 233.705 0.48 14.76 68 GLU A C 1
ATOM 1227 O O A GLU A 1 70 ? -156.076 191.090 234.537 0.52 15.23 68 GLU A O 1
ATOM 1228 O O B GLU A 1 70 ? -156.083 191.086 234.542 0.48 15.24 68 GLU A O 1
ATOM 1251 N N . ARG A 1 71 ? -157.952 192.246 234.045 1.00 13.86 69 ARG A N 1
ATOM 1252 C CA A ARG A 1 71 ? -158.352 192.367 235.444 0.50 15.01 69 ARG A CA 1
ATOM 1253 C CA B ARG A 1 71 ? -158.360 192.367 235.442 0.50 15.01 69 ARG A CA 1
ATOM 1254 C C . ARG A 1 71 ? -158.662 191.003 236.048 1.00 12.78 69 ARG A C 1
ATOM 1255 O O . ARG A 1 71 ? -158.326 190.748 237.212 1.00 13.57 69 ARG A O 1
ATOM 1296 N N . LEU A 1 72 ? -159.313 190.121 235.282 1.00 12.72 70 LEU A N 1
ATOM 1297 C CA . LEU A 1 72 ? -159.602 188.781 235.780 1.00 11.87 70 LEU A CA 1
ATOM 1298 C C . LEU A 1 72 ? -158.323 188.070 236.210 1.00 12.02 70 LEU A C 1
ATOM 1299 O O . LEU A 1 72 ? -158.238 187.505 237.311 1.00 12.61 70 LEU A O 1
ATOM 1315 N N . PHE A 1 73 ? -157.311 188.084 235.347 1.00 11.57 71 PHE A N 1
ATOM 1316 C CA . PHE A 1 73 ? -156.083 187.374 235.682 1.00 12.48 71 PHE A CA 1
ATOM 1317 C C . PHE A 1 73 ? -155.292 188.082 236.777 1.00 14.37 71 PHE A C 1
ATOM 1318 O O . PHE A 1 73 ? -154.642 187.414 237.588 1.00 13.58 71 PHE A O 1
ATOM 1335 N N . ALA A 1 74 ? -155.381 189.408 236.865 1.00 13.33 72 ALA A N 1
ATOM 1336 C CA . ALA A 1 74 ? -154.752 190.109 237.982 1.00 15.09 72 ALA A CA 1
ATOM 1337 C C . ALA A 1 74 ? -155.378 189.696 239.306 1.00 14.72 72 ALA A C 1
ATOM 1338 O O . ALA A 1 74 ? -154.676 189.568 240.317 1.00 15.49 72 ALA A O 1
ATOM 1345 N N . SER A 1 75 ? -156.701 189.483 239.325 1.00 14.31 73 SER A N 1
ATOM 1346 C CA . SER A 1 75 ? -157.352 189.018 240.547 1.00 15.50 73 SER A CA 1
ATOM 1347 C C . SER A 1 75 ? -156.856 187.634 240.948 1.00 13.08 73 SER A C 1
ATOM 1348 O O . SER A 1 75 ? -156.736 187.337 242.147 1.00 15.04 73 SER A O 1
ATOM 1356 N N . ILE A 1 76 ? -156.615 186.761 239.965 1.00 13.54 74 ILE A N 1
ATOM 1357 C CA . ILE A 1 76 ? -156.034 185.452 240.254 1.00 12.88 74 ILE A CA 1
ATOM 1358 C C . ILE A 1 76 ? -154.638 185.617 240.835 1.00 13.26 74 ILE A C 1
ATOM 1359 O O . ILE A 1 76 ? -154.278 184.969 241.826 1.00 14.33 74 ILE A O 1
ATOM 1375 N N . ASP A 1 77 ? -153.817 186.463 240.204 1.00 14.31 75 ASP A N 1
ATOM 1376 C CA . ASP A 1 77 ? -152.471 186.698 240.713 1.00 14.60 75 ASP A CA 1
ATOM 1377 C C . ASP A 1 77 ? -152.526 187.112 242.178 1.00 16.70 75 ASP A C 1
ATOM 1378 O O . ASP A 1 77 ? -151.760 186.604 243.008 1.00 17.27 75 ASP A O 1
ATOM 1387 N N . GLU A 1 78 ? -153.446 188.022 242.518 1.00 15.20 76 GLU A N 1
ATOM 1388 C CA . GLU A 1 78 ? -153.532 188.551 243.876 1.00 16.57 76 GLU A CA 1
ATOM 1389 C C . GLU A 1 78 ? -153.992 187.485 244.862 1.00 14.94 76 GLU A C 1
ATOM 1390 O O . GLU A 1 78 ? -153.427 187.364 245.955 1.00 18.22 76 GLU A O 1
ATOM 1402 N N . ARG A 1 79 ? -155.007 186.705 244.503 1.00 15.82 77 ARG A N 1
ATOM 1403 C CA . ARG A 1 79 ? -155.584 185.751 245.449 1.00 16.24 77 ARG A CA 1
ATOM 1404 C C . ARG A 1 79 ? -154.706 184.516 245.593 1.00 16.68 77 ARG A C 1
ATOM 1405 O O . ARG A 1 79 ? -154.461 184.057 246.715 1.00 17.49 77 ARG A O 1
ATOM 1426 N N . PHE A 1 80 ? -154.207 183.986 244.485 1.00 15.62 78 PHE A N 1
ATOM 1427 C CA . PHE A 1 80 ? -153.521 182.697 244.475 1.00 15.64 78 PHE A CA 1
ATOM 1428 C C . PHE A 1 80 ? -152.047 182.761 244.091 1.00 14.64 78 PHE A C 1
ATOM 1429 O O . PHE A 1 80 ? -151.294 181.858 244.471 1.00 18.52 78 PHE A O 1
ATOM 1446 N N . GLY A 1 81 ? -151.622 183.753 243.312 1.00 15.16 79 GLY A N 1
ATOM 1447 C CA . GLY A 1 81 ? -150.227 183.882 242.941 1.00 16.14 79 GLY A CA 1
ATOM 1448 C C . GLY A 1 81 ? -149.713 182.820 242.001 1.00 15.90 79 GLY A C 1
ATOM 1449 O O . GLY A 1 81 ? -148.494 182.684 241.837 1.00 17.60 79 GLY A O 1
ATOM 1453 N N A ARG A 1 82 ? -150.600 182.049 241.384 0.55 14.01 80 ARG A N 1
ATOM 1454 N N B ARG A 1 82 ? -150.603 182.066 241.358 0.45 13.96 80 ARG A N 1
ATOM 1455 C CA A ARG A 1 82 ? -150.226 181.003 240.447 0.55 13.13 80 ARG A CA 1
ATOM 1456 C CA B ARG A 1 82 ? -150.230 180.964 240.481 0.45 13.08 80 ARG A CA 1
ATOM 1457 C C A ARG A 1 82 ? -151.455 180.676 239.612 0.55 12.35 80 ARG A C 1
ATOM 1458 C C B ARG A 1 82 ? -151.469 180.508 239.723 0.45 13.49 80 ARG A C 1
ATOM 1459 O O A ARG A 1 82 ? -152.564 181.130 239.903 0.55 11.78 80 ARG A O 1
ATOM 1460 O O B ARG A 1 82 ? -152.599 180.698 240.184 0.45 10.76 80 ARG A O 1
ATOM 1501 N N . LEU A 1 83 ? -151.240 179.875 238.577 1.00 12.06 81 LEU A N 1
ATOM 1502 C CA . LEU A 1 83 ? -152.320 179.317 237.779 1.00 10.70 81 LEU A CA 1
ATOM 1503 C C . LEU A 1 83 ? -151.788 178.025 237.195 1.00 10.43 81 LEU A C 1
ATOM 1504 O O . LEU A 1 83 ? -150.622 177.967 236.796 1.00 13.31 81 LEU A O 1
ATOM 1521 N N . ASP A 1 84 ? -152.631 176.999 237.133 1.00 9.95 82 ASP A N 1
ATOM 1522 C CA . ASP A 1 84 ? -152.232 175.706 236.597 1.00 9.02 82 ASP A CA 1
ATOM 1523 C C . ASP A 1 84 ? -153.078 175.229 235.426 1.00 8.42 82 ASP A C 1
ATOM 1524 O O . ASP A 1 84 ? -152.551 174.522 234.578 1.00 9.61 82 ASP A O 1
ATOM 1533 N N . VAL A 1 85 ? -154.370 175.553 235.395 1.00 8.36 83 VAL A N 1
ATOM 1534 C CA . VAL A 1 85 ? -155.284 175.112 234.355 1.00 7.82 83 VAL A CA 1
ATOM 1535 C C . VAL A 1 85 ? -156.199 176.263 233.980 1.00 7.50 83 VAL A C 1
ATOM 1536 O O . VAL A 1 85 ? -156.716 176.963 234.854 1.00 8.12 83 VAL A O 1
ATOM 1549 N N . LEU A 1 86 ? -156.430 176.422 232.675 1.00 7.13 84 LEU A N 1
ATOM 1550 C CA . LEU A 1 86 ? -157.511 177.236 232.137 1.00 7.33 84 LEU A CA 1
ATOM 1551 C C . LEU A 1 86 ? -158.510 176.338 231.432 1.00 6.46 84 LEU A C 1
ATOM 1552 O O . LEU A 1 86 ? -158.132 175.554 230.565 1.00 7.29 84 LEU A O 1
ATOM 1568 N N . VAL A 1 87 ? -159.776 176.453 231.799 1.00 6.68 85 VAL A N 1
ATOM 1569 C CA . VAL A 1 87 ? -160.885 175.897 231.034 1.00 6.54 85 VAL A CA 1
ATOM 1570 C C . VAL A 1 87 ? -161.601 177.046 230.344 1.00 6.51 85 VAL A C 1
ATOM 1571 O O . VAL A 1 87 ? -162.250 177.880 230.995 1.00 7.33 85 VAL A O 1
ATOM 1584 N N . ASN A 1 88 ? -161.484 177.079 229.015 1.00 6.35 86 ASN A N 1
ATOM 1585 C CA . ASN A 1 88 ? -162.094 178.107 228.164 1.00 6.57 86 ASN A CA 1
ATOM 1586 C C . ASN A 1 88 ? -163.508 177.642 227.847 1.00 6.29 86 ASN A C 1
ATOM 1587 O O . ASN A 1 88 ? -163.797 177.130 226.761 1.00 6.96 86 ASN A O 1
ATOM 1598 N N . ASN A 1 89 ? -164.394 177.812 228.822 1.00 6.72 87 ASN A N 1
ATOM 1599 C CA . ASN A 1 89 ? -165.763 177.321 228.718 1.00 6.70 87 ASN A CA 1
ATOM 1600 C C . ASN A 1 89 ? -166.779 178.383 228.318 1.00 6.86 87 ASN A C 1
ATOM 1601 O O . ASN A 1 89 ? -167.776 178.043 227.692 1.00 6.82 87 ASN A O 1
ATOM 1612 N N . ALA A 1 90 ? -166.565 179.653 228.659 1.00 7.12 88 ALA A N 1
ATOM 1613 C CA . ALA A 1 90 ? -167.558 180.675 228.335 1.00 7.82 88 ALA A CA 1
ATOM 1614 C C . ALA A 1 90 ? -167.895 180.620 226.854 1.00 7.28 88 ALA A C 1
ATOM 1615 O O . ALA A 1 90 ? -167.005 180.586 226.008 1.00 7.30 88 ALA A O 1
ATOM 1622 N N . GLY A 1 91 ? -169.181 180.660 226.547 1.00 7.90 89 GLY A N 1
ATOM 1623 C CA . GLY A 1 91 ? -169.631 180.608 225.175 1.00 7.49 89 GLY A CA 1
ATOM 1624 C C . GLY A 1 91 ? -171.081 180.992 225.123 1.00 7.54 89 GLY A C 1
ATOM 1625 O O . GLY A 1 91 ? -171.767 181.034 226.150 1.00 8.60 89 GLY A O 1
ATOM 1629 N N A MET A 1 92 ? -171.544 181.296 223.918 0.43 7.71 90 MET A N 1
ATOM 1630 N N B MET A 1 92 ? -171.539 181.304 223.918 0.57 7.70 90 MET A N 1
ATOM 1631 C CA A MET A 1 92 ? -172.914 181.757 223.759 0.43 8.53 90 MET A CA 1
ATOM 1632 C CA B MET A 1 92 ? -172.904 181.771 223.744 0.57 8.54 90 MET A CA 1
ATOM 1633 C C A MET A 1 92 ? -173.305 181.657 222.294 0.43 7.44 90 MET A C 1
ATOM 1634 C C B MET A 1 92 ? -173.306 181.587 222.291 0.57 7.35 90 MET A C 1
ATOM 1635 O O A MET A 1 92 ? -172.458 181.598 221.399 0.43 7.84 90 MET A O 1
ATOM 1636 O O B MET A 1 92 ? -172.469 181.408 221.401 0.57 8.55 90 MET A O 1
ATOM 1663 N N . LEU A 1 93 ? -174.610 181.638 222.065 1.00 7.83 91 LEU A N 1
ATOM 1664 C CA . LEU A 1 93 ? -175.177 181.635 220.730 1.00 8.37 91 LEU A CA 1
ATOM 1665 C C . LEU A 1 93 ? -176.404 182.533 220.743 1.00 8.17 91 LEU A C 1
ATOM 1666 O O . LEU A 1 93 ? -176.919 182.893 221.805 1.00 9.85 91 LEU A O 1
ATOM 1683 N N . GLU A 1 94 ? -176.848 182.922 219.557 1.00 9.26 92 GLU A N 1
ATOM 1684 C CA . GLU A 1 94 ? -178.006 183.786 219.390 1.00 9.45 92 GLU A CA 1
ATOM 1685 C C . GLU A 1 94 ? -179.123 183.019 218.687 1.00 9.16 92 GLU A C 1
ATOM 1686 O O . GLU A 1 94 ? -178.994 181.835 218.363 1.00 10.36 92 GLU A O 1
ATOM 1698 N N . ALA A 1 95 ? -180.247 183.698 218.474 1.00 10.47 93 ALA A N 1
ATOM 1699 C CA . ALA A 1 95 ? -181.453 183.037 218.000 1.00 9.72 93 ALA A CA 1
ATOM 1700 C C . ALA A 1 95 ? -181.202 182.198 216.762 1.00 9.61 93 ALA A C 1
ATOM 1701 O O . ALA A 1 95 ? -180.515 182.626 215.832 1.00 10.03 93 ALA A O 1
ATOM 1708 N N . GLN A 1 96 ? -181.829 181.034 216.710 1.00 9.15 94 GLN A N 1
ATOM 1709 C CA . GLN A 1 96 ? -181.722 180.198 215.524 1.00 9.74 94 GLN A CA 1
ATOM 1710 C C . GLN A 1 96 ? -182.105 181.014 214.297 1.00 8.89 94 GLN A C 1
ATOM 1711 O O . GLN A 1 96 ? -183.060 181.804 214.315 1.00 10.29 94 GLN A O 1
ATOM 1725 N N . THR A 1 97 ? -181.359 180.784 213.211 1.00 8.93 95 THR A N 1
ATOM 1726 C CA . THR A 1 97 ? -181.405 181.607 212.015 1.00 9.36 95 THR A CA 1
ATOM 1727 C C . THR A 1 97 ? -180.777 180.833 210.866 1.00 8.68 95 THR A C 1
ATOM 1728 O O . THR A 1 97 ? -180.045 179.863 211.074 1.00 9.24 95 THR A O 1
ATOM 1739 N N . ARG A 1 98 ? -181.047 181.307 209.659 1.00 9.31 96 ARG A N 1
ATOM 1740 C CA A ARG A 1 98 ? -180.278 180.960 208.472 0.53 9.10 96 ARG A CA 1
ATOM 1741 C CA B ARG A 1 98 ? -180.257 180.947 208.494 0.47 9.10 96 ARG A CA 1
ATOM 1742 C C . ARG A 1 98 ? -179.158 181.979 208.290 1.00 8.69 96 ARG A C 1
ATOM 1743 O O . ARG A 1 98 ? -179.253 183.128 208.734 1.00 9.67 96 ARG A O 1
ATOM 1784 N N . LEU A 1 99 ? -178.105 181.561 207.594 1.00 8.60 97 LEU A N 1
ATOM 1785 C CA . LEU A 1 99 ? -176.979 182.445 207.354 1.00 8.63 97 LEU A CA 1
ATOM 1786 C C . LEU A 1 99 ? -177.405 183.684 206.609 1.00 9.31 97 LEU A C 1
ATOM 1787 O O . LEU A 1 99 ? -176.840 184.762 206.828 1.00 10.33 97 LEU A O 1
ATOM 1803 N N A GLU A 1 100 ? -178.392 183.567 205.725 0.50 9.71 98 GLU A N 1
ATOM 1804 N N B GLU A 1 100 ? -178.390 183.566 205.732 0.50 9.70 98 GLU A N 1
ATOM 1805 C CA A GLU A 1 100 ? -178.803 184.747 204.973 0.50 10.63 98 GLU A CA 1
ATOM 1806 C CA B GLU A 1 100 ? -178.789 184.748 204.983 0.50 10.63 98 GLU A CA 1
ATOM 1807 C C A GLU A 1 100 ? -179.425 185.832 205.849 0.50 9.65 98 GLU A C 1
ATOM 1808 C C B GLU A 1 100 ? -179.363 185.848 205.868 0.50 9.75 98 GLU A C 1
ATOM 1809 O O A GLU A 1 100 ? -179.649 186.941 205.349 0.50 11.14 98 GLU A O 1
ATOM 1810 O O B GLU A 1 100 ? -179.495 186.980 205.392 0.50 10.47 98 GLU A O 1
ATOM 1833 N N . ASN A 1 101 ? -179.677 185.559 207.133 1.00 10.36 99 ASN A N 1
ATOM 1834 C CA . ASN A 1 101 ? -180.165 186.566 208.071 1.00 10.92 99 ASN A CA 1
ATOM 1835 C C . ASN A 1 101 ? -179.188 186.888 209.196 1.00 11.66 99 ASN A C 1
ATOM 1836 O O . ASN A 1 101 ? -179.594 187.507 210.193 1.00 15.04 99 ASN A O 1
ATOM 1848 N N . ILE A 1 102 ? -177.933 186.481 209.080 1.00 9.76 100 ILE A N 1
ATOM 1849 C CA . ILE A 1 102 ? -176.889 186.814 210.048 1.00 10.09 100 ILE A CA 1
ATOM 1850 C C . ILE A 1 102 ? -176.176 188.064 209.547 1.00 11.18 100 ILE A C 1
ATOM 1851 O O . ILE A 1 102 ? -175.598 188.056 208.454 1.00 11.86 100 ILE A O 1
ATOM 1867 N N . ASP A 1 103 ? -176.189 189.128 210.346 1.00 10.68 101 ASP A N 1
ATOM 1868 C CA . ASP A 1 103 ? -175.503 190.364 209.997 1.00 10.81 101 ASP A CA 1
ATOM 1869 C C . ASP A 1 103 ? -174.146 190.489 210.686 1.00 9.35 101 ASP A C 1
ATOM 1870 O O . ASP A 1 103 ? -173.753 189.660 211.506 1.00 9.60 101 ASP A O 1
ATOM 1879 N N . ALA A 1 104 ? -173.413 191.538 210.313 1.00 10.07 102 ALA A N 1
ATOM 1880 C CA . ALA A 1 104 ? -172.058 191.719 210.819 1.00 10.30 102 ALA A CA 1
ATOM 1881 C C . ALA A 1 104 ? -172.053 191.931 212.324 1.00 9.82 102 ALA A C 1
ATOM 1882 O O . ALA A 1 104 ? -171.146 191.460 213.013 1.00 10.09 102 ALA A O 1
ATOM 1889 N N . ALA A 1 105 ? -173.049 192.640 212.857 1.00 9.66 103 ALA A N 1
ATOM 1890 C CA . ALA A 1 105 ? -173.079 192.872 214.293 1.00 9.68 103 ALA A CA 1
ATOM 1891 C C . ALA A 1 105 ? -173.202 191.569 215.060 1.00 8.81 103 ALA A C 1
ATOM 1892 O O . ALA A 1 105 ? -172.546 191.384 216.089 1.00 8.93 103 ALA A O 1
ATOM 1899 N N . ARG A 1 106 ? -174.041 190.655 214.577 1.00 8.64 104 ARG A N 1
ATOM 1900 C CA . ARG A 1 106 ? -174.161 189.353 215.221 1.00 8.78 104 ARG A CA 1
ATOM 1901 C C . ARG A 1 106 ? -172.861 188.568 215.132 1.00 7.52 104 ARG A C 1
ATOM 1902 O O . ARG A 1 106 ? -172.417 187.982 216.126 1.00 8.10 104 ARG A O 1
ATOM 1923 N N . LEU A 1 107 ? -172.241 188.536 213.945 1.00 7.83 105 LEU A N 1
ATOM 1924 C CA . LEU A 1 107 ? -170.965 187.843 213.807 1.00 8.63 105 LEU A CA 1
ATOM 1925 C C . LEU A 1 107 ? -169.946 188.388 214.794 1.00 8.68 105 LEU A C 1
ATOM 1926 O O . LEU A 1 107 ? -169.230 187.617 215.441 1.00 9.28 105 LEU A O 1
ATOM 1942 N N A HIS A 1 108 ? -169.871 189.708 214.934 0.61 8.44 106 HIS A N 1
ATOM 1943 N N B HIS A 1 108 ? -169.878 189.714 214.932 0.39 8.49 106 HIS A N 1
ATOM 1944 C CA A HIS A 1 108 ? -168.912 190.262 215.879 0.61 9.18 106 HIS A CA 1
ATOM 1945 C CA B HIS A 1 108 ? -168.937 190.322 215.868 0.39 8.98 106 HIS A CA 1
ATOM 1946 C C A HIS A 1 108 ? -169.196 189.769 217.289 0.61 8.79 106 HIS A C 1
ATOM 1947 C C B HIS A 1 108 ? -169.194 189.836 217.290 0.39 8.75 106 HIS A C 1
ATOM 1948 O O A HIS A 1 108 ? -168.283 189.341 217.998 0.61 8.80 106 HIS A O 1
ATOM 1949 O O B HIS A 1 108 ? -168.257 189.472 218.006 0.39 8.84 106 HIS A O 1
ATOM 1976 N N . ARG A 1 109 ? -170.462 189.815 217.718 1.00 8.08 107 ARG A N 1
ATOM 1977 C CA . ARG A 1 109 ? -170.756 189.423 219.099 1.00 9.22 107 ARG A CA 1
ATOM 1978 C C . ARG A 1 109 ? -170.413 187.954 219.326 1.00 7.63 107 ARG A C 1
ATOM 1979 O O . ARG A 1 109 ? -169.853 187.578 220.363 1.00 8.09 107 ARG A O 1
ATOM 2001 N N . VAL A 1 110 ? -170.787 187.093 218.376 1.00 7.98 108 VAL A N 1
ATOM 2002 C CA . VAL A 1 110 ? -170.608 185.654 218.549 1.00 8.05 108 VAL A CA 1
ATOM 2003 C C . VAL A 1 110 ? -169.136 185.290 218.511 1.00 7.68 108 VAL A C 1
ATOM 2004 O O . VAL A 1 110 ? -168.665 184.495 219.323 1.00 7.82 108 VAL A O 1
ATOM 2017 N N . PHE A 1 111 ? -168.385 185.871 217.585 1.00 7.91 109 PHE A N 1
ATOM 2018 C CA A PHE A 1 111 ? -166.948 185.628 217.583 0.63 8.90 109 PHE A CA 1
ATOM 2019 C CA B PHE A 1 111 ? -166.945 185.642 217.559 0.37 8.89 109 PHE A CA 1
ATOM 2020 C C . PHE A 1 111 ? -166.262 186.259 218.777 1.00 7.50 109 PHE A C 1
ATOM 2021 O O . PHE A 1 111 ? -165.295 185.691 219.302 1.00 8.00 109 PHE A O 1
ATOM 2054 N N . ALA A 1 112 ? -166.752 187.404 219.259 1.00 7.87 110 ALA A N 1
ATOM 2055 C CA . ALA A 1 112 ? -166.091 188.060 220.376 1.00 8.18 110 ALA A CA 1
ATOM 2056 C C . ALA A 1 112 ? -166.099 187.186 221.619 1.00 8.19 110 ALA A C 1
ATOM 2057 O O . ALA A 1 112 ? -165.069 187.045 222.283 1.00 8.69 110 ALA A O 1
ATOM 2064 N N . THR A 1 113 ? -167.262 186.625 221.978 1.00 8.04 111 THR A N 1
ATOM 2065 C CA . THR A 1 113 ? -167.313 185.790 223.171 1.00 7.99 111 THR A CA 1
ATOM 2066 C C . THR A 1 113 ? -166.633 184.457 222.945 1.00 7.93 111 THR A C 1
ATOM 2067 O O . THR A 1 113 ? -165.784 184.049 223.739 1.00 8.14 111 THR A O 1
ATOM 2078 N N . ASN A 1 114 ? -166.999 183.749 221.868 1.00 6.84 112 ASN A N 1
ATOM 2079 C CA . ASN A 1 114 ? -166.574 182.363 221.712 1.00 7.47 112 ASN A CA 1
ATOM 2080 C C . ASN A 1 114 ? -165.138 182.245 221.256 1.00 7.27 112 ASN A C 1
ATOM 2081 O O . ASN A 1 114 ? -164.453 181.298 221.668 1.00 8.68 112 ASN A O 1
ATOM 2092 N N . VAL A 1 115 ? -164.671 183.146 220.405 1.00 7.03 113 VAL A N 1
ATOM 2093 C CA . VAL A 1 115 ? -163.348 183.000 219.813 1.00 7.62 113 VAL A CA 1
ATOM 2094 C C . VAL A 1 115 ? -162.374 183.968 220.461 1.00 6.99 113 VAL A C 1
ATOM 2095 O O . VAL A 1 115 ? -161.397 183.541 221.079 1.00 7.34 113 VAL A O 1
ATOM 2108 N N . THR A 1 116 ? -162.629 185.272 220.332 1.00 8.17 114 THR A N 1
ATOM 2109 C CA . THR A 1 116 ? -161.722 186.235 220.945 1.00 7.74 114 THR A CA 1
ATOM 2110 C C . THR A 1 116 ? -161.560 185.976 222.432 1.00 7.57 114 THR A C 1
ATOM 2111 O O . THR A 1 116 ? -160.439 185.990 222.940 1.00 8.47 114 THR A O 1
ATOM 2122 N N . GLY A 1 117 ? -162.644 185.682 223.138 1.00 7.81 115 GLY A N 1
ATOM 2123 C CA . GLY A 1 117 ? -162.526 185.450 224.569 1.00 8.39 115 GLY A CA 1
ATOM 2124 C C . GLY A 1 117 ? -161.620 184.281 224.899 1.00 7.27 115 GLY A C 1
ATOM 2125 O O . GLY A 1 117 ? -160.845 184.327 225.856 1.00 8.61 115 GLY A O 1
ATOM 2129 N N . SER A 1 118 ? -161.719 183.198 224.115 1.00 7.27 116 SER A N 1
ATOM 2130 C CA . SER A 1 118 ? -160.852 182.044 224.327 1.00 6.64 116 SER A CA 1
ATOM 2131 C C . SER A 1 118 ? -159.398 182.359 223.988 1.00 7.12 116 SER A C 1
ATOM 2132 O O . SER A 1 118 ? -158.484 181.909 224.692 1.00 6.91 116 SER A O 1
ATOM 2140 N N . PHE A 1 119 ? -159.156 183.111 222.908 1.00 7.40 117 PHE A N 1
ATOM 2141 C CA . PHE A 1 119 ? -157.805 183.561 222.603 1.00 7.74 117 PHE A CA 1
ATOM 2142 C C . PHE A 1 119 ? -157.238 184.412 223.734 1.00 7.36 117 PHE A C 1
ATOM 2143 O O . PHE A 1 119 ? -156.091 184.215 224.148 1.00 8.10 117 PHE A O 1
ATOM 2160 N N . LEU A 1 120 ? -158.013 185.391 224.219 1.00 8.35 118 LEU A N 1
ATOM 2161 C CA . LEU A 1 120 ? -157.484 186.328 225.202 1.00 7.91 118 LEU A CA 1
ATOM 2162 C C . LEU A 1 120 ? -157.198 185.633 226.520 1.00 7.46 118 LEU A C 1
ATOM 2163 O O . LEU A 1 120 ? -156.177 185.902 227.160 1.00 8.80 118 LEU A O 1
ATOM 2179 N N . CYS A 1 121 ? -158.070 184.723 226.934 1.00 7.32 119 CYS A N 1
ATOM 2180 C CA . CYS A 1 121 ? -157.822 183.985 228.161 1.00 7.56 119 CYS A CA 1
ATOM 2181 C C . CYS A 1 121 ? -156.665 183.018 227.982 1.00 7.65 119 CYS A C 1
ATOM 2182 O O . CYS A 1 121 ? -155.843 182.859 228.880 1.00 8.65 119 CYS A O 1
ATOM 2190 N N . ALA A 1 122 ? -156.560 182.372 226.819 1.00 7.35 120 ALA A N 1
ATOM 2191 C CA . ALA A 1 122 ? -155.413 181.505 226.580 1.00 7.60 120 ALA A CA 1
ATOM 2192 C C . ALA A 1 122 ? -154.118 182.296 226.637 1.00 8.32 120 ALA A C 1
ATOM 2193 O O . ALA A 1 122 ? -153.109 181.812 227.166 1.00 8.47 120 ALA A O 1
ATOM 2200 N N . ARG A 1 123 ? -154.122 183.495 226.069 1.00 8.38 121 ARG A N 1
ATOM 2201 C CA A ARG A 1 123 ? -152.938 184.351 226.085 0.65 8.29 121 ARG A CA 1
ATOM 2202 C CA B ARG A 1 123 ? -152.936 184.345 226.085 0.35 8.31 121 ARG A CA 1
ATOM 2203 C C . ARG A 1 123 ? -152.491 184.660 227.511 1.00 9.44 121 ARG A C 1
ATOM 2204 O O . ARG A 1 123 ? -151.309 184.512 227.854 1.00 9.36 121 ARG A O 1
ATOM 2245 N N A GLU A 1 124 ? -153.412 185.123 228.355 0.45 8.87 122 GLU A N 1
ATOM 2246 N N B GLU A 1 124 ? -153.414 185.116 228.354 0.55 8.88 122 GLU A N 1
ATOM 2247 C CA A GLU A 1 124 ? -153.047 185.413 229.738 0.45 9.22 122 GLU A CA 1
ATOM 2248 C CA B GLU A 1 124 ? -153.055 185.413 229.736 0.55 9.23 122 GLU A CA 1
ATOM 2249 C C A GLU A 1 124 ? -152.668 184.145 230.492 0.45 8.94 122 GLU A C 1
ATOM 2250 C C B GLU A 1 124 ? -152.682 184.149 230.500 0.55 8.94 122 GLU A C 1
ATOM 2251 O O A GLU A 1 124 ? -151.810 184.190 231.385 0.45 10.09 122 GLU A O 1
ATOM 2252 O O B GLU A 1 124 ? -151.840 184.202 231.408 0.55 10.09 122 GLU A O 1
ATOM 2275 N N . ALA A 1 125 ? -153.292 183.014 230.165 1.00 9.19 123 ALA A N 1
ATOM 2276 C CA . ALA A 1 125 ? -152.910 181.766 230.808 1.00 9.34 123 ALA A CA 1
ATOM 2277 C C . ALA A 1 125 ? -151.499 181.368 230.408 1.00 9.45 123 ALA A C 1
ATOM 2278 O O . ALA A 1 125 ? -150.707 180.952 231.258 1.00 10.71 123 ALA A O 1
ATOM 2286 N N . VAL A 1 126 ? -151.146 181.502 229.129 1.00 9.07 124 VAL A N 1
ATOM 2287 C CA . VAL A 1 126 ? -149.775 181.206 228.703 1.00 9.39 124 VAL A CA 1
ATOM 2288 C C . VAL A 1 126 ? -148.785 182.060 229.481 1.00 10.67 124 VAL A C 1
ATOM 2289 O O . VAL A 1 126 ? -147.719 181.584 229.899 1.00 11.01 124 VAL A O 1
ATOM 2302 N N . LYS A 1 127 ? -149.116 183.327 229.688 1.00 10.66 125 LYS A N 1
ATOM 2303 C CA A LYS A 1 127 ? -148.223 184.222 230.418 0.64 11.84 125 LYS A CA 1
ATOM 2304 C CA B LYS A 1 127 ? -148.222 184.222 230.416 0.36 11.85 125 LYS A CA 1
ATOM 2305 C C . LYS A 1 127 ? -148.014 183.804 231.868 1.00 12.74 125 LYS A C 1
ATOM 2306 O O . LYS A 1 127 ? -147.045 184.249 232.490 1.00 17.20 125 LYS A O 1
ATOM 2343 N N . ARG A 1 128 ? -148.887 182.972 232.429 1.00 11.30 126 ARG A N 1
ATOM 2344 C CA . ARG A 1 128 ? -148.709 182.476 233.789 1.00 11.90 126 ARG A CA 1
ATOM 2345 C C . ARG A 1 128 ? -148.240 181.035 233.862 1.00 11.48 126 ARG A C 1
ATOM 2346 O O . ARG A 1 128 ? -147.500 180.678 234.795 1.00 12.82 126 ARG A O 1
ATOM 2367 N N A LEU A 1 129 ? -148.666 180.189 232.925 0.52 9.80 127 LEU A N 1
ATOM 2368 N N B LEU A 1 129 ? -148.657 180.201 232.906 0.48 9.79 127 LEU A N 1
ATOM 2369 C CA A LEU A 1 129 ? -148.279 178.786 232.963 0.52 10.00 127 LEU A CA 1
ATOM 2370 C CA B LEU A 1 129 ? -148.313 178.786 232.926 0.48 10.02 127 LEU A CA 1
ATOM 2371 C C A LEU A 1 129 ? -146.910 178.553 232.345 0.52 10.03 127 LEU A C 1
ATOM 2372 C C B LEU A 1 129 ? -146.954 178.516 232.301 0.48 10.09 127 LEU A C 1
ATOM 2373 O O A LEU A 1 129 ? -146.187 177.644 232.771 0.52 11.47 127 LEU A O 1
ATOM 2374 O O B LEU A 1 129 ? -146.285 177.542 232.672 0.48 10.46 127 LEU A O 1
ATOM 2405 N N . SER A 1 130 ? -146.546 179.336 231.338 1.00 10.54 128 SER A N 1
ATOM 2406 C CA . SER A 1 130 ? -145.367 179.016 230.549 1.00 11.59 128 SER A CA 1
ATOM 2407 C C . SER A 1 130 ? -144.113 179.005 231.401 1.00 12.35 128 SER A C 1
ATOM 2408 O O . SER A 1 130 ? -143.894 179.891 232.232 1.00 13.10 128 SER A O 1
ATOM 2417 N N . THR A 1 131 ? -143.260 178.011 231.139 1.00 11.97 129 THR A N 1
ATOM 2418 C CA . THR A 1 131 ? -141.907 178.030 231.694 1.00 12.95 129 THR A CA 1
ATOM 2419 C C . THR A 1 131 ? -141.070 179.208 231.190 1.00 12.85 129 THR A C 1
ATOM 2420 O O . THR A 1 131 ? -140.010 179.462 231.763 1.00 17.61 129 THR A O 1
ATOM 2431 N N A ARG A 1 132 ? -141.499 179.913 230.136 0.72 16.12 130 ARG A N 1
ATOM 2432 N N B ARG A 1 132 ? -141.509 179.922 230.160 0.28 16.13 130 ARG A N 1
ATOM 2433 C CA A ARG A 1 132 ? -140.821 181.149 229.754 0.72 16.98 130 ARG A CA 1
ATOM 2434 C CA B ARG A 1 132 ? -140.812 181.135 229.758 0.28 17.05 130 ARG A CA 1
ATOM 2435 C C A ARG A 1 132 ? -141.016 182.240 230.811 0.72 15.86 130 ARG A C 1
ATOM 2436 C C B ARG A 1 132 ? -141.109 182.311 230.682 0.28 17.33 130 ARG A C 1
ATOM 2437 O O A ARG A 1 132 ? -140.143 183.103 230.992 0.72 17.96 130 ARG A O 1
ATOM 2438 O O B ARG A 1 132 ? -140.378 183.309 230.638 0.28 19.18 130 ARG A O 1
ATOM 2475 N N . HIS A 1 133 ? -142.150 182.218 231.521 1.00 18.35 131 HIS A N 1
ATOM 2476 C CA . HIS A 1 133 ? -142.640 183.369 232.273 1.00 15.67 131 HIS A CA 1
ATOM 2477 C C . HIS A 1 133 ? -142.866 183.089 233.755 1.00 16.67 131 HIS A C 1
ATOM 2478 O O . HIS A 1 133 ? -143.757 183.685 234.376 1.00 20.86 131 HIS A O 1
ATOM 2493 N N . GLY A 1 134 ? -142.085 182.196 234.342 1.00 17.12 132 GLY A N 1
ATOM 2494 C CA . GLY A 1 134 ? -142.181 181.937 235.761 1.00 21.20 132 GLY A CA 1
ATOM 2495 C C . GLY A 1 134 ? -143.136 180.829 236.136 1.00 17.19 132 GLY A C 1
ATOM 2496 O O . GLY A 1 134 ? -143.286 180.534 237.326 1.00 19.36 132 GLY A O 1
ATOM 2500 N N . GLY A 1 135 ? -143.783 180.210 235.165 1.00 14.54 133 GLY A N 1
ATOM 2501 C CA . GLY A 1 135 ? -144.743 179.172 235.462 1.00 14.67 133 GLY A CA 1
ATOM 2502 C C . GLY A 1 135 ? -144.119 177.807 235.549 1.00 13.83 133 GLY A C 1
ATOM 2503 O O . GLY A 1 135 ? -142.936 177.618 235.271 1.00 15.88 133 GLY A O 1
ATOM 2507 N N . ARG A 1 136 ? -144.952 176.846 235.934 1.00 14.68 134 ARG A N 1
ATOM 2508 C CA . ARG A 1 136 ? -144.563 175.458 236.093 1.00 15.46 134 ARG A CA 1
ATOM 2509 C C . ARG A 1 136 ? -145.105 174.577 234.980 1.00 13.35 134 ARG A C 1
ATOM 2510 O O . ARG A 1 136 ? -145.061 173.345 235.101 1.00 18.17 134 ARG A O 1
ATOM 2531 N N . GLY A 1 137 ? -145.666 175.169 233.925 1.00 10.82 135 GLY A N 1
ATOM 2532 C CA . GLY A 1 137 ? -146.441 174.421 232.966 1.00 10.14 135 GLY A CA 1
ATOM 2533 C C . GLY A 1 137 ? -147.863 174.228 233.435 1.00 9.37 135 GLY A C 1
ATOM 2534 O O . GLY A 1 137 ? -148.278 174.721 234.485 1.00 10.96 135 GLY A O 1
ATOM 2538 N N . GLY A 1 138 ? -148.636 173.530 232.632 1.00 8.99 136 GLY A N 1
ATOM 2539 C CA . GLY A 1 138 ? -150.022 173.274 232.986 1.00 10.00 136 GLY A CA 1
ATOM 2540 C C . GLY A 1 138 ? -150.803 172.874 231.751 1.00 8.26 136 GLY A C 1
ATOM 2541 O O . GLY A 1 138 ? -150.258 172.279 230.825 1.00 9.10 136 GLY A O 1
ATOM 2545 N N . SER A 1 139 ? -152.093 173.163 231.779 1.00 7.56 137 SER A N 1
ATOM 2546 C CA . SER A 1 139 ? -152.950 172.735 230.691 1.00 8.41 137 SER A CA 1
ATOM 2547 C C . SER A 1 139 ? -154.050 173.744 230.437 1.00 8.02 137 SER A C 1
ATOM 2548 O O . SER A 1 139 ? -154.486 174.491 231.331 1.00 9.03 137 SER A O 1
ATOM 2556 N N . ILE A 1 140 ? -154.479 173.757 229.186 1.00 7.71 138 ILE A N 1
ATOM 2557 C CA . ILE A 1 140 ? -155.630 174.514 228.730 1.00 7.29 138 ILE A CA 1
ATOM 2558 C C . ILE A 1 140 ? -156.590 173.525 228.096 1.00 7.36 138 ILE A C 1
ATOM 2559 O O . ILE A 1 140 ? -156.167 172.658 227.314 1.00 8.06 138 ILE A O 1
ATOM 2575 N N . VAL A 1 141 ? -157.862 173.629 228.441 1.00 6.89 139 VAL A N 1
ATOM 2576 C CA . VAL A 1 141 ? -158.914 172.855 227.799 1.00 6.73 139 VAL A CA 1
ATOM 2577 C C . VAL A 1 141 ? -159.911 173.841 227.216 1.00 6.02 139 VAL A C 1
ATOM 2578 O O . VAL A 1 141 ? -160.542 174.606 227.957 1.00 6.86 139 VAL A O 1
ATOM 2591 N N . ASN A 1 142 ? -160.040 173.841 225.904 1.00 6.30 140 ASN A N 1
ATOM 2592 C CA . ASN A 1 142 ? -161.045 174.641 225.234 1.00 6.54 140 ASN A CA 1
ATOM 2593 C C . ASN A 1 142 ? -162.340 173.852 225.134 1.00 6.62 140 ASN A C 1
ATOM 2594 O O . ASN A 1 142 ? -162.339 172.631 225.007 1.00 7.94 140 ASN A O 1
ATOM 2605 N N . VAL A 1 143 ? -163.464 174.553 225.172 1.00 7.50 141 VAL A N 1
ATOM 2606 C CA . VAL A 1 143 ? -164.763 173.928 224.946 1.00 6.93 141 VAL A CA 1
ATOM 2607 C C . VAL A 1 143 ? -165.221 174.303 223.553 1.00 7.12 141 VAL A C 1
ATOM 2608 O O . VAL A 1 143 ? -165.542 175.471 223.266 1.00 8.10 141 VAL A O 1
ATOM 2621 N N . SER A 1 144 ? -165.204 173.308 222.677 1.00 6.48 142 SER A N 1
ATOM 2622 C CA . SER A 1 144 ? -165.687 173.444 221.312 1.00 6.40 142 SER A CA 1
ATOM 2623 C C . SER A 1 144 ? -167.149 173.011 221.258 1.00 7.08 142 SER A C 1
ATOM 2624 O O . SER A 1 144 ? -167.912 173.339 222.175 1.00 8.24 142 SER A O 1
ATOM 2632 N N . SER A 1 145 ? -167.547 172.286 220.215 1.00 7.36 143 SER A N 1
ATOM 2633 C CA . SER A 1 145 ? -168.923 171.833 220.034 1.00 6.16 143 SER A CA 1
ATOM 2634 C C . SER A 1 145 ? -168.923 170.890 218.853 1.00 7.27 143 SER A C 1
ATOM 2635 O O . SER A 1 145 ? -168.143 171.089 217.907 1.00 7.42 143 SER A O 1
ATOM 2643 N N . MET A 1 146 ? -169.832 169.911 218.866 1.00 7.67 144 MET A N 1
ATOM 2644 C CA . MET A 1 146 ? -170.057 169.144 217.648 1.00 7.60 144 MET A CA 1
ATOM 2645 C C . MET A 1 146 ? -170.501 170.022 216.491 1.00 7.40 144 MET A C 1
ATOM 2646 O O . MET A 1 146 ? -170.385 169.605 215.329 1.00 8.34 144 MET A O 1
ATOM 2660 N N . ALA A 1 147 ? -171.015 171.214 216.771 1.00 7.72 145 ALA A N 1
ATOM 2661 C CA . ALA A 1 147 ? -171.325 172.151 215.693 1.00 8.25 145 ALA A CA 1
ATOM 2662 C C . ALA A 1 147 ? -170.140 172.408 214.779 1.00 6.91 145 ALA A C 1
ATOM 2663 O O . ALA A 1 147 ? -170.329 172.710 213.598 1.00 7.44 145 ALA A O 1
ATOM 2670 N N . SER A 1 148 ? -168.909 172.322 215.283 1.00 7.34 146 SER A N 1
ATOM 2671 C CA . SER A 1 148 ? -167.785 172.576 214.381 1.00 7.49 146 SER A CA 1
ATOM 2672 C C . SER A 1 148 ? -167.739 171.566 213.245 1.00 7.45 146 SER A C 1
ATOM 2673 O O . SER A 1 148 ? -167.250 171.877 212.150 1.00 8.08 146 SER A O 1
ATOM 2681 N N . ARG A 1 149 ? -168.221 170.353 213.495 1.00 7.46 147 ARG A N 1
ATOM 2682 C CA . ARG A 1 149 ? -168.209 169.278 212.517 1.00 8.26 147 ARG A CA 1
ATOM 2683 C C . ARG A 1 149 ? -169.510 169.188 211.751 1.00 8.26 147 ARG A C 1
ATOM 2684 O O . ARG A 1 149 ? -169.506 168.772 210.580 1.00 10.05 147 ARG A O 1
ATOM 2694 N N . LEU A 1 150 ? -170.619 169.522 212.371 1.00 8.59 148 LEU A N 1
ATOM 2695 C CA . LEU A 1 150 ? -171.931 169.359 211.760 1.00 9.26 148 LEU A CA 1
ATOM 2696 C C . LEU A 1 150 ? -172.410 170.615 211.052 1.00 7.51 148 LEU A C 1
ATOM 2697 O O . LEU A 1 150 ? -173.208 170.519 210.106 1.00 9.56 148 LEU A O 1
ATOM 2713 N N . GLY A 1 151 ? -171.943 171.791 211.470 1.00 7.33 149 GLY A N 1
ATOM 2714 C CA . GLY A 1 151 ? -172.184 173.045 210.772 1.00 7.77 149 GLY A CA 1
ATOM 2715 C C . GLY A 1 151 ? -173.401 173.831 211.207 1.00 7.54 149 GLY A C 1
ATOM 2716 O O . GLY A 1 151 ? -173.587 174.959 210.739 1.00 7.78 149 GLY A O 1
ATOM 2720 N N A SER A 1 152 ? -174.239 173.284 212.077 0.96 8.23 150 SER A N 1
ATOM 2721 N N B SER A 1 152 ? -174.258 173.261 212.045 0.04 8.22 150 SER A N 1
ATOM 2722 C CA A SER A 1 152 ? -175.441 173.951 212.583 0.96 7.94 150 SER A CA 1
ATOM 2723 C CA B SER A 1 152 ? -175.429 173.944 212.572 0.04 8.00 150 SER A CA 1
ATOM 2724 C C A SER A 1 152 ? -176.318 174.548 211.481 0.96 8.25 150 SER A C 1
ATOM 2725 C C B SER A 1 152 ? -176.297 174.577 211.474 0.04 8.24 150 SER A C 1
ATOM 2726 O O A SER A 1 152 ? -176.825 175.663 211.649 0.96 8.24 150 SER A O 1
ATOM 2727 O O B SER A 1 152 ? -176.709 175.724 211.589 0.04 8.31 150 SER A O 1
ATOM 2742 N N . PRO A 1 153 ? -176.591 173.836 210.396 1.00 8.21 151 PRO A N 1
ATOM 2743 C CA . PRO A 1 153 ? -177.464 174.391 209.359 1.00 8.37 151 PRO A CA 1
ATOM 2744 C C . PRO A 1 153 ? -178.847 174.681 209.914 1.00 9.59 151 PRO A C 1
ATOM 2745 O O . PRO A 1 153 ? -179.391 173.914 210.720 1.00 9.90 151 PRO A O 1
ATOM 2756 N N . ASN A 1 154 ? -179.437 175.778 209.448 1.00 9.58 152 ASN A N 1
ATOM 2757 C CA A ASN A 1 154 ? -180.778 176.164 209.871 0.42 9.89 152 ASN A CA 1
ATOM 2758 C CA B ASN A 1 154 ? -180.751 176.267 209.855 0.58 10.10 152 ASN A CA 1
ATOM 2759 C C . ASN A 1 154 ? -180.841 176.589 211.333 1.00 9.99 152 ASN A C 1
ATOM 2760 O O . ASN A 1 154 ? -181.946 176.822 211.850 1.00 11.27 152 ASN A O 1
ATOM 2781 N N . GLU A 1 155 ? -179.711 176.676 212.018 1.00 8.09 153 GLU A N 1
ATOM 2782 C CA . GLU A 1 155 ? -179.668 177.027 213.428 1.00 8.52 153 GLU A CA 1
ATOM 2783 C C . GLU A 1 155 ? -178.708 178.183 213.669 1.00 7.72 153 GLU A C 1
ATOM 2784 O O . GLU A 1 155 ? -179.130 179.269 214.064 1.00 8.62 153 GLU A O 1
ATOM 2796 N N . TYR A 1 156 ? -177.411 177.987 213.491 1.00 7.88 154 TYR A N 1
ATOM 2797 C CA A TYR A 1 156 ? -176.476 179.061 213.810 0.62 7.91 154 TYR A CA 1
ATOM 2798 C CA B TYR A 1 156 ? -176.479 179.064 213.808 0.38 7.88 154 TYR A CA 1
ATOM 2799 C C . TYR A 1 156 ? -175.113 178.737 213.206 1.00 7.03 154 TYR A C 1
ATOM 2800 O O . TYR A 1 156 ? -174.168 178.373 213.912 1.00 7.38 154 TYR A O 1
ATOM 2835 N N . ILE A 1 157 ? -175.002 178.873 211.884 1.00 7.24 155 ILE A N 1
ATOM 2836 C CA . ILE A 1 157 ? -173.728 178.624 211.232 1.00 6.60 155 ILE A CA 1
ATOM 2837 C C . ILE A 1 157 ? -172.654 179.552 211.769 1.00 6.47 155 ILE A C 1
ATOM 2838 O O . ILE A 1 157 ? -171.476 179.198 211.756 1.00 7.14 155 ILE A O 1
ATOM 2854 N N . ASP A 1 158 ? -173.027 180.750 212.240 1.00 6.88 156 ASP A N 1
ATOM 2855 C CA . ASP A 1 158 ? -172.049 181.630 212.877 1.00 7.30 156 ASP A CA 1
ATOM 2856 C C . ASP A 1 158 ? -171.372 180.974 214.083 1.00 7.10 156 ASP A C 1
ATOM 2857 O O . ASP A 1 158 ? -170.146 181.044 214.243 1.00 6.96 156 ASP A O 1
ATOM 2866 N N . TYR A 1 159 ? -172.172 180.380 214.957 1.00 6.66 157 TYR A N 1
ATOM 2867 C CA . TYR A 1 159 ? -171.651 179.659 216.113 1.00 6.58 157 TYR A CA 1
ATOM 2868 C C . TYR A 1 159 ? -170.839 178.439 215.699 1.00 6.61 157 TYR A C 1
ATOM 2869 O O . TYR A 1 159 ? -169.771 178.180 216.263 1.00 6.61 157 TYR A O 1
ATOM 2887 N N . ALA A 1 160 ? -171.302 177.686 214.705 1.00 6.88 158 ALA A N 1
ATOM 2888 C CA . ALA A 1 160 ? -170.534 176.541 214.229 1.00 6.47 158 ALA A CA 1
ATOM 2889 C C . ALA A 1 160 ? -169.173 176.985 213.739 1.00 6.60 158 ALA A C 1
ATOM 2890 O O . ALA A 1 160 ? -168.162 176.340 214.037 1.00 6.41 158 ALA A O 1
ATOM 2897 N N . ALA A 1 161 ? -169.120 178.101 213.013 1.00 6.59 159 ALA A N 1
ATOM 2898 C CA . ALA A 1 161 ? -167.850 178.642 212.552 1.00 6.60 159 ALA A CA 1
ATOM 2899 C C . ALA A 1 161 ? -166.964 179.056 213.725 1.00 6.14 159 ALA A C 1
ATOM 2900 O O . ALA A 1 161 ? -165.757 178.808 213.713 1.00 6.33 159 ALA A O 1
ATOM 2907 N N . ALA A 1 162 ? -167.539 179.714 214.734 1.00 6.34 160 ALA A N 1
ATOM 2908 C CA . ALA A 1 162 ? -166.767 180.065 215.925 1.00 5.96 160 ALA A CA 1
ATOM 2909 C C . ALA A 1 162 ? -166.125 178.833 216.544 1.00 5.69 160 ALA A C 1
ATOM 2910 O O . ALA A 1 162 ? -164.962 178.863 216.949 1.00 6.61 160 ALA A O 1
ATOM 2917 N N . LYS A 1 163 ? -166.856 177.727 216.586 1.00 5.70 161 LYS A N 1
ATOM 2918 C CA . LYS A 1 163 ? -166.314 176.506 217.177 1.00 5.84 161 LYS A CA 1
ATOM 2919 C C . LYS A 1 163 ? -165.287 175.844 216.263 1.00 6.23 161 LYS A C 1
ATOM 2920 O O . LYS A 1 163 ? -164.309 175.267 216.752 1.00 6.52 161 LYS A O 1
ATOM 2939 N N . GLY A 1 164 ? -165.455 175.936 214.944 1.00 6.29 162 GLY A N 1
ATOM 2940 C CA . GLY A 1 164 ? -164.393 175.515 214.045 1.00 6.37 162 GLY A CA 1
ATOM 2941 C C . GLY A 1 164 ? -163.107 176.284 214.277 1.00 6.42 162 GLY A C 1
ATOM 2942 O O . GLY A 1 164 ? -162.002 175.728 214.188 1.00 6.61 162 GLY A O 1
ATOM 2946 N N . ALA A 1 165 ? -163.228 177.585 214.578 1.00 6.01 163 ALA A N 1
ATOM 2947 C CA . ALA A 1 165 ? -162.068 178.388 214.915 1.00 6.03 163 ALA A CA 1
ATOM 2948 C C . ALA A 1 165 ? -161.395 177.862 216.177 1.00 6.19 163 ALA A C 1
ATOM 2949 O O . ALA A 1 165 ? -160.162 177.802 216.250 1.00 6.61 163 ALA A O 1
ATOM 2956 N N . ILE A 1 166 ? -162.185 177.478 217.185 1.00 6.02 164 ILE A N 1
ATOM 2957 C CA . ILE A 1 166 ? -161.639 176.893 218.399 1.00 5.78 164 ILE A CA 1
ATOM 2958 C C . ILE A 1 166 ? -160.879 175.620 218.092 1.00 5.80 164 ILE A C 1
ATOM 2959 O O . ILE A 1 166 ? -159.813 175.381 218.678 1.00 6.13 164 ILE A O 1
ATOM 2975 N N . ASP A 1 167 ? -161.410 174.763 217.219 1.00 5.66 165 ASP A N 1
ATOM 2976 C CA . ASP A 1 167 ? -160.695 173.526 216.911 1.00 6.34 165 ASP A CA 1
ATOM 2977 C C . ASP A 1 167 ? -159.318 173.823 216.337 1.00 6.37 165 ASP A C 1
ATOM 2978 O O . ASP A 1 167 ? -158.326 173.204 216.723 1.00 6.41 165 ASP A O 1
ATOM 2987 N N . SER A 1 168 ? -159.241 174.759 215.388 1.00 6.15 166 SER A N 1
ATOM 2988 C CA . SER A 1 168 ? -157.951 175.082 214.789 1.00 5.66 166 SER A CA 1
ATOM 2989 C C . SER A 1 168 ? -157.023 175.767 215.781 1.00 6.25 166 SER A C 1
ATOM 2990 O O . SER A 1 168 ? -155.811 175.522 215.773 1.00 6.86 166 SER A O 1
ATOM 2998 N N . MET A 1 169 ? -157.560 176.632 216.644 1.00 6.28 167 MET A N 1
ATOM 2999 C CA . MET A 1 169 ? -156.734 177.252 217.678 1.00 6.37 167 MET A CA 1
ATOM 3000 C C . MET A 1 169 ? -156.179 176.210 218.642 1.00 6.56 167 MET A C 1
ATOM 3001 O O . MET A 1 169 ? -155.041 176.326 219.113 1.00 6.62 167 MET A O 1
ATOM 3015 N N . THR A 1 170 ? -156.970 175.175 218.943 1.00 6.35 168 THR A N 1
ATOM 3016 C CA . THR A 1 170 ? -156.512 174.111 219.836 1.00 6.45 168 THR A CA 1
ATOM 3017 C C . THR A 1 170 ? -155.283 173.437 219.252 1.00 6.51 168 THR A C 1
ATOM 3018 O O . THR A 1 170 ? -154.287 173.215 219.944 1.00 6.77 168 THR A O 1
ATOM 3029 N N A ILE A 1 171 ? -155.328 173.103 217.967 0.58 6.77 169 ILE A N 1
ATOM 3030 N N B ILE A 1 171 ? -155.354 173.065 217.972 0.42 6.85 169 ILE A N 1
ATOM 3031 C CA A ILE A 1 171 ? -154.213 172.417 217.324 0.58 7.51 169 ILE A CA 1
ATOM 3032 C CA B ILE A 1 171 ? -154.229 172.417 217.307 0.42 7.58 169 ILE A CA 1
ATOM 3033 C C A ILE A 1 171 ? -153.004 173.329 217.235 0.58 6.32 169 ILE A C 1
ATOM 3034 C C B ILE A 1 171 ? -153.025 173.344 217.295 0.42 6.28 169 ILE A C 1
ATOM 3035 O O A ILE A 1 171 ? -151.875 172.927 217.531 0.58 7.01 169 ILE A O 1
ATOM 3036 O O B ILE A 1 171 ? -151.929 172.978 217.734 0.42 6.89 169 ILE A O 1
ATOM 3067 N N . GLY A 1 172 ? -153.210 174.568 216.792 1.00 6.76 170 GLY A N 1
ATOM 3068 C CA . GLY A 1 172 ? -152.090 175.490 216.657 1.00 6.56 170 GLY A CA 1
ATOM 3069 C C . GLY A 1 172 ? -151.438 175.801 217.988 1.00 7.07 170 GLY A C 1
ATOM 3070 O O . GLY A 1 172 ? -150.207 175.801 218.110 1.00 7.36 170 GLY A O 1
ATOM 3075 N N . LEU A 1 173 ? -152.245 176.135 218.987 1.00 6.75 171 LEU A N 1
ATOM 3076 C CA . LEU A 1 173 ? -151.672 176.499 220.277 1.00 6.36 171 LEU A CA 1
ATOM 3077 C C . LEU A 1 173 ? -150.981 175.303 220.915 1.00 7.28 171 LEU A C 1
ATOM 3078 O O . LEU A 1 173 ? -149.898 175.441 221.484 1.00 7.12 171 LEU A O 1
ATOM 3094 N N . ALA A 1 174 ? -151.570 174.107 220.809 1.00 6.28 172 ALA A N 1
ATOM 3095 C CA . ALA A 1 174 ? -150.901 172.917 221.314 1.00 7.13 172 ALA A CA 1
ATOM 3096 C C . ALA A 1 174 ? -149.495 172.796 220.738 1.00 6.77 172 ALA A C 1
ATOM 3097 O O . ALA A 1 174 ? -148.524 172.531 221.455 1.00 8.00 172 ALA A O 1
ATOM 3104 N N A ARG A 1 175 ? -149.374 172.973 219.424 0.63 7.08 173 ARG A N 1
ATOM 3105 N N B ARG A 1 175 ? -149.366 172.932 219.422 0.37 7.05 173 ARG A N 1
ATOM 3106 C CA A ARG A 1 175 ? -148.082 172.826 218.770 0.63 7.88 173 ARG A CA 1
ATOM 3107 C CA B ARG A 1 175 ? -148.039 172.819 218.827 0.37 7.89 173 ARG A CA 1
ATOM 3108 C C A ARG A 1 175 ? -147.144 173.971 219.123 0.63 7.94 173 ARG A C 1
ATOM 3109 C C B ARG A 1 175 ? -147.137 173.951 219.302 0.37 8.15 173 ARG A C 1
ATOM 3110 O O A ARG A 1 175 ? -145.920 173.768 219.158 0.63 9.91 173 ARG A O 1
ATOM 3111 O O B ARG A 1 175 ? -145.952 173.734 219.596 0.37 7.85 173 ARG A O 1
ATOM 3152 N N . GLU A 1 176 ? -147.693 175.151 219.439 1.00 7.87 174 GLU A N 1
ATOM 3153 C CA . GLU A 1 176 ? -146.878 176.318 219.758 1.00 8.60 174 GLU A CA 1
ATOM 3154 C C . GLU A 1 176 ? -146.299 176.286 221.164 1.00 7.78 174 GLU A C 1
ATOM 3155 O O . GLU A 1 176 ? -145.156 176.711 221.358 1.00 9.25 174 GLU A O 1
ATOM 3168 N N . VAL A 1 177 ? -147.053 175.834 222.165 1.00 7.66 175 VAL A N 1
ATOM 3169 C CA . VAL A 1 177 ? -146.617 175.957 223.556 1.00 8.64 175 VAL A CA 1
ATOM 3170 C C . VAL A 1 177 ? -146.247 174.624 224.196 1.00 8.41 175 VAL A C 1
ATOM 3171 O O . VAL A 1 177 ? -145.939 174.585 225.398 1.00 8.55 175 VAL A O 1
ATOM 3184 N N . ALA A 1 178 ? -146.205 173.552 223.423 1.00 8.53 176 ALA A N 1
ATOM 3185 C CA . ALA A 1 178 ? -145.763 172.267 223.957 1.00 9.59 176 ALA A CA 1
ATOM 3186 C C . ALA A 1 178 ? -144.400 172.384 224.628 1.00 10.64 176 ALA A C 1
ATOM 3187 O O . ALA A 1 178 ? -144.177 171.829 225.715 1.00 14.56 176 ALA A O 1
ATOM 3194 N N . ALA A 1 179 ? -143.484 173.133 224.039 1.00 9.83 177 ALA A N 1
ATOM 3195 C CA . ALA A 1 179 ? -142.123 173.195 224.562 1.00 11.96 177 ALA A CA 1
ATOM 3196 C C . ALA A 1 179 ? -142.017 174.059 225.805 1.00 11.88 177 ALA A C 1
ATOM 3197 O O . ALA A 1 179 ? -140.935 174.113 226.402 1.00 15.25 177 ALA A O 1
ATOM 3204 N N A GLU A 1 180 ? -143.106 174.720 226.205 0.52 11.45 178 GLU A N 1
ATOM 3205 N N B GLU A 1 180 ? -143.072 174.737 226.230 0.48 11.32 178 GLU A N 1
ATOM 3206 C CA A GLU A 1 180 ? -143.167 175.577 227.383 0.52 11.78 178 GLU A CA 1
ATOM 3207 C CA B GLU A 1 180 ? -143.024 175.517 227.460 0.48 12.89 178 GLU A CA 1
ATOM 3208 C C A GLU A 1 180 ? -143.945 174.942 228.518 0.52 9.71 178 GLU A C 1
ATOM 3209 C C B GLU A 1 180 ? -143.942 174.943 228.527 0.48 9.75 178 GLU A C 1
ATOM 3210 O O A GLU A 1 180 ? -144.312 175.637 229.471 0.52 10.82 178 GLU A O 1
ATOM 3211 O O B GLU A 1 180 ? -144.380 175.655 229.432 0.48 10.88 178 GLU A O 1
ATOM 3234 N N . GLY A 1 181 ? -144.202 173.644 228.432 1.00 9.68 179 GLY A N 1
ATOM 3235 C CA . GLY A 1 181 ? -144.831 172.920 229.498 1.00 9.67 179 GLY A CA 1
ATOM 3236 C C . GLY A 1 181 ? -146.330 172.935 229.500 1.00 8.51 179 GLY A C 1
ATOM 3237 O O . GLY A 1 181 ? -146.917 172.518 230.496 1.00 9.64 179 GLY A O 1
ATOM 3242 N N . ILE A 1 182 ? -146.970 173.386 228.427 1.00 7.85 180 ILE A N 1
ATOM 3243 C CA . ILE A 1 182 ? -148.416 173.570 228.406 1.00 7.43 180 ILE A CA 1
ATOM 3244 C C . ILE A 1 182 ? -149.026 172.618 227.385 1.00 7.96 180 ILE A C 1
ATOM 3245 O O . ILE A 1 182 ? -148.655 172.647 226.209 1.00 9.60 180 ILE A O 1
ATOM 3261 N N . ARG A 1 183 ? -149.981 171.794 227.824 1.00 7.28 181 ARG A N 1
ATOM 3262 C CA . ARG A 1 183 ? -150.801 170.995 226.922 1.00 6.72 181 ARG A CA 1
ATOM 3263 C C . ARG A 1 183 ? -152.089 171.742 226.626 1.00 6.80 181 ARG A C 1
ATOM 3264 O O . ARG A 1 183 ? -152.601 172.477 227.486 1.00 7.44 181 ARG A O 1
ATOM 3285 N N . VAL A 1 184 ? -152.614 171.570 225.408 1.00 6.44 182 VAL A N 1
ATOM 3286 C CA . VAL A 1 184 ? -153.823 172.260 224.963 1.00 7.07 182 VAL A CA 1
ATOM 3287 C C . VAL A 1 184 ? -154.697 171.245 224.251 1.00 6.60 182 VAL A C 1
ATOM 3288 O O . VAL A 1 184 ? -154.261 170.639 223.266 1.00 6.80 182 VAL A O 1
ATOM 3301 N N . ASN A 1 185 ? -155.918 171.048 224.738 1.00 6.39 183 ASN A N 1
ATOM 3302 C CA . ASN A 1 185 ? -156.837 170.089 224.156 1.00 6.15 183 ASN A CA 1
ATOM 3303 C C . ASN A 1 185 ? -158.227 170.694 224.193 1.00 5.93 183 ASN A C 1
ATOM 3304 O O . ASN A 1 185 ? -158.433 171.794 224.734 1.00 6.69 183 ASN A O 1
ATOM 3315 N N . ALA A 1 186 ? -159.209 169.999 223.612 1.00 6.69 184 ALA A N 1
ATOM 3316 C CA . ALA A 1 186 ? -160.576 170.490 223.620 1.00 6.64 184 ALA A CA 1
ATOM 3317 C C . ALA A 1 186 ? -161.570 169.355 223.799 1.00 6.81 184 ALA A C 1
ATOM 3318 O O . ALA A 1 186 ? -161.289 168.188 223.500 1.00 7.43 184 ALA A O 1
ATOM 3325 N N A VAL A 1 187 ? -162.735 169.698 224.342 0.72 6.98 185 VAL A N 1
ATOM 3326 N N B VAL A 1 187 ? -162.767 169.720 224.247 0.28 7.11 185 VAL A N 1
ATOM 3327 C CA A VAL A 1 187 ? -163.898 168.821 224.300 0.72 7.11 185 VAL A CA 1
ATOM 3328 C CA B VAL A 1 187 ? -163.907 168.817 224.362 0.28 7.17 185 VAL A CA 1
ATOM 3329 C C A VAL A 1 187 ? -164.865 169.341 223.254 0.72 6.60 185 VAL A C 1
ATOM 3330 C C B VAL A 1 187 ? -164.990 169.326 223.420 0.28 6.67 185 VAL A C 1
ATOM 3331 O O A VAL A 1 187 ? -164.974 170.554 223.021 0.72 6.95 185 VAL A O 1
ATOM 3332 O O B VAL A 1 187 ? -165.281 170.531 223.416 0.28 6.61 185 VAL A O 1
ATOM 3357 N N . ARG A 1 188 ? -165.577 168.421 222.613 1.00 6.69 186 ARG A N 1
ATOM 3358 C CA . ARG A 1 188 ? -166.685 168.766 221.724 1.00 6.89 186 ARG A CA 1
ATOM 3359 C C . ARG A 1 188 ? -167.961 168.157 222.291 1.00 7.05 186 ARG A C 1
ATOM 3360 O O . ARG A 1 188 ? -168.298 166.983 221.987 1.00 8.28 186 ARG A O 1
ATOM 3382 N N . PRO A 1 189 ? -168.695 168.889 223.104 1.00 7.08 187 PRO A N 1
ATOM 3383 C CA . PRO A 1 189 ? -169.980 168.369 223.561 1.00 7.52 187 PRO A CA 1
ATOM 3384 C C . PRO A 1 189 ? -170.980 168.345 222.422 1.00 7.78 187 PRO A C 1
ATOM 3385 O O . PRO A 1 189 ? -170.912 169.139 221.477 1.00 7.31 187 PRO A O 1
ATOM 3396 N N . GLY A 1 190 ? -171.930 167.419 222.530 1.00 8.01 188 GLY A N 1
ATOM 3397 C CA . GLY A 1 190 ? -173.033 167.288 221.601 1.00 8.69 188 GLY A CA 1
ATOM 3398 C C . GLY A 1 190 ? -174.243 167.995 222.152 1.00 9.44 188 GLY A C 1
ATOM 3399 O O . GLY A 1 190 ? -174.239 169.226 222.258 1.00 13.37 188 GLY A O 1
ATOM 3403 N N . LEU A 1 191 ? -175.293 167.280 222.478 1.00 8.68 189 LEU A N 1
ATOM 3404 C CA . LEU A 1 191 ? -176.537 167.867 222.998 1.00 8.45 189 LEU A CA 1
ATOM 3405 C C . LEU A 1 191 ? -176.559 167.680 224.509 1.00 7.92 189 LEU A C 1
ATOM 3406 O O . LEU A 1 191 ? -176.889 166.591 224.993 1.00 9.68 189 LEU A O 1
ATOM 3422 N N . ILE A 1 192 ? -176.166 168.713 225.252 1.00 7.29 190 ILE A N 1
ATOM 3423 C CA . ILE A 1 192 ? -176.007 168.676 226.699 1.00 6.98 190 ILE A CA 1
ATOM 3424 C C . ILE A 1 192 ? -177.103 169.520 227.327 1.00 7.45 190 ILE A C 1
ATOM 3425 O O . ILE A 1 192 ? -177.408 170.624 226.864 1.00 8.11 190 ILE A O 1
ATOM 3441 N N . ASP A 1 193 ? -177.673 169.021 228.413 1.00 7.32 191 ASP A N 1
ATOM 3442 C CA . ASP A 1 193 ? -178.799 169.692 229.058 1.00 7.80 191 ASP A CA 1
ATOM 3443 C C . ASP A 1 193 ? -178.317 170.883 229.885 1.00 8.18 191 ASP A C 1
ATOM 3444 O O . ASP A 1 193 ? -177.956 170.751 231.060 1.00 9.43 191 ASP A O 1
ATOM 3453 N N . THR A 1 194 ? -178.326 172.054 229.258 1.00 7.49 192 THR A N 1
ATOM 3454 C CA . THR A 1 194 ? -178.067 173.334 229.904 1.00 7.21 192 THR A CA 1
ATOM 3455 C C . THR A 1 194 ? -179.075 174.330 229.349 1.00 7.47 192 THR A C 1
ATOM 3456 O O . THR A 1 194 ? -179.848 174.028 228.428 1.00 8.51 192 THR A O 1
ATOM 3467 N N . GLU A 1 195 ? -179.011 175.559 229.847 1.00 7.21 193 GLU A N 1
ATOM 3468 C CA . GLU A 1 195 ? -179.896 176.633 229.403 1.00 8.01 193 GLU A CA 1
ATOM 3469 C C . GLU A 1 195 ? -179.535 177.175 228.028 1.00 7.83 193 GLU A C 1
ATOM 3470 O O . GLU A 1 195 ? -180.239 178.049 227.520 1.00 8.21 193 GLU A O 1
ATOM 3482 N N . ILE A 1 196 ? -178.453 176.707 227.406 1.00 7.33 194 ILE A N 1
ATOM 3483 C CA . ILE A 1 196 ? -178.014 177.325 226.160 1.00 7.44 194 ILE A CA 1
ATOM 3484 C C . ILE A 1 196 ? -179.040 177.110 225.047 1.00 6.96 194 ILE A C 1
ATOM 3485 O O . ILE A 1 196 ? -179.238 177.984 224.194 1.00 7.54 194 ILE A O 1
ATOM 3501 N N . HIS A 1 197 ? -179.733 175.966 225.025 1.00 7.48 195 HIS A N 1
ATOM 3502 C CA . HIS A 1 197 ? -180.672 175.713 223.926 1.00 7.17 195 HIS A CA 1
ATOM 3503 C C . HIS A 1 197 ? -181.824 176.693 223.962 1.00 7.66 195 HIS A C 1
ATOM 3504 O O . HIS A 1 197 ? -182.221 177.243 222.924 1.00 7.96 195 HIS A O 1
ATOM 3518 N N . ALA A 1 198 ? -182.349 176.951 225.150 1.00 7.48 196 ALA A N 1
ATOM 3519 C CA . ALA A 1 198 ? -183.369 177.969 225.317 1.00 8.30 196 ALA A CA 1
ATOM 3520 C C . ALA A 1 198 ? -182.870 179.334 224.875 1.00 8.30 196 ALA A C 1
ATOM 3521 O O . ALA A 1 198 ? -183.641 180.129 224.335 1.00 8.61 196 ALA A O 1
ATOM 3528 N N . SER A 1 199 ? -181.582 179.623 225.071 1.00 8.52 197 SER A N 1
ATOM 3529 C CA . SER A 1 199 ? -181.061 180.924 224.696 1.00 9.09 197 SER A CA 1
ATOM 3530 C C . SER A 1 199 ? -181.079 181.114 223.185 1.00 9.76 197 SER A C 1
ATOM 3531 O O . SER A 1 199 ? -181.117 182.259 222.724 1.00 11.50 197 SER A O 1
ATOM 3539 N N . GLY A 1 200 ? -181.059 180.040 222.405 1.00 9.20 198 GLY A N 1
ATOM 3540 C CA . GLY A 1 200 ? -181.243 180.093 220.977 1.00 8.70 198 GLY A CA 1
ATOM 3541 C C . GLY A 1 200 ? -182.684 180.053 220.527 1.00 9.14 198 GLY A C 1
ATOM 3542 O O . GLY A 1 200 ? -182.951 180.036 219.314 1.00 10.06 198 GLY A O 1
ATOM 3546 N N . GLY A 1 201 ? -183.621 180.030 221.473 1.00 8.50 199 GLY A N 1
ATOM 3547 C CA . GLY A 1 201 ? -185.029 180.003 221.184 1.00 9.25 199 GLY A CA 1
ATOM 3548 C C . GLY A 1 201 ? -185.700 178.657 221.254 1.00 8.69 199 GLY A C 1
ATOM 3549 O O . GLY A 1 201 ? -186.865 178.558 220.850 1.00 10.23 199 GLY A O 1
ATOM 3553 N N . GLU A 1 202 ? -185.036 177.623 221.759 1.00 7.97 200 GLU A N 1
ATOM 3554 C CA . GLU A 1 202 ? -185.582 176.267 221.705 1.00 8.76 200 GLU A CA 1
ATOM 3555 C C . GLU A 1 202 ? -185.295 175.477 222.976 1.00 7.42 200 GLU A C 1
ATOM 3556 O O . GLU A 1 202 ? -184.418 174.610 223.010 1.00 8.03 200 GLU A O 1
ATOM 3568 N N . PRO A 1 203 ? -186.068 175.721 224.045 1.00 7.55 201 PRO A N 1
ATOM 3569 C CA . PRO A 1 203 ? -185.868 174.929 225.275 1.00 7.80 201 PRO A CA 1
ATOM 3570 C C . PRO A 1 203 ? -185.981 173.438 225.064 1.00 7.76 201 PRO A C 1
ATOM 3571 O O . PRO A 1 203 ? -185.314 172.669 225.767 1.00 8.09 201 PRO A O 1
ATOM 3582 N N . GLY A 1 204 ? -186.809 173.009 224.118 1.00 7.90 202 GLY A N 1
ATOM 3583 C CA . GLY A 1 204 ? -187.001 171.592 223.869 1.00 8.94 202 GLY A CA 1
ATOM 3584 C C . GLY A 1 204 ? -186.109 170.986 222.811 1.00 8.00 202 GLY A C 1
ATOM 3585 O O . GLY A 1 204 ? -186.412 169.906 222.293 1.00 9.03 202 GLY A O 1
ATOM 3589 N N . ARG A 1 205 ? -184.948 171.592 222.550 1.00 8.34 203 ARG A N 1
ATOM 3590 C CA . ARG A 1 205 ? -184.102 171.127 221.447 1.00 7.93 203 ARG A CA 1
ATOM 3591 C C . ARG A 1 205 ? -183.637 169.689 221.638 1.00 8.83 203 ARG A C 1
ATOM 3592 O O . ARG A 1 205 ? -183.680 168.893 220.700 1.00 9.42 203 ARG A O 1
ATOM 3613 N N . ILE A 1 206 ? -183.171 169.341 222.837 1.00 8.98 204 ILE A N 1
ATOM 3614 C CA . ILE A 1 206 ? -182.695 167.977 223.052 1.00 10.00 204 ILE A CA 1
ATOM 3615 C C . ILE A 1 206 ? -183.818 166.981 222.811 1.00 10.90 204 ILE A C 1
ATOM 3616 O O . ILE A 1 206 ? -183.625 165.951 222.155 1.00 11.91 204 ILE A O 1
ATOM 3632 N N . GLU A 1 207 ? -185.002 167.266 223.348 1.00 10.18 205 GLU A N 1
ATOM 3633 C CA A GLU A 1 207 ? -186.136 166.358 223.181 0.48 13.10 205 GLU A CA 1
ATOM 3634 C CA B GLU A 1 207 ? -186.126 166.349 223.180 0.52 13.11 205 GLU A CA 1
ATOM 3635 C C . GLU A 1 207 ? -186.475 166.162 221.711 1.00 11.57 205 GLU A C 1
ATOM 3636 O O . GLU A 1 207 ? -186.809 165.047 221.287 1.00 13.61 205 GLU A O 1
ATOM 3659 N N . ARG A 1 208 ? -186.391 167.230 220.915 1.00 10.30 206 ARG A N 1
ATOM 3660 C CA . ARG A 1 208 ? -186.660 167.102 219.486 1.00 10.86 206 ARG A CA 1
ATOM 3661 C C . ARG A 1 208 ? -185.648 166.184 218.812 1.00 11.56 206 ARG A C 1
ATOM 3662 O O . ARG A 1 208 ? -186.012 165.399 217.932 1.00 12.04 206 ARG A O 1
ATOM 3683 N N . LEU A 1 209 ? -184.375 166.294 219.185 1.00 10.42 207 LEU A N 1
ATOM 3684 C CA . LEU A 1 209 ? -183.288 165.598 218.509 1.00 10.77 207 LEU A CA 1
ATOM 3685 C C . LEU A 1 209 ? -182.913 164.258 219.126 1.00 11.69 207 LEU A C 1
ATOM 3686 O O . LEU A 1 209 ? -182.134 163.518 218.520 1.00 12.66 207 LEU A O 1
ATOM 3702 N N . LYS A 1 210 ? -183.445 163.892 220.288 1.00 13.12 208 LYS A N 1
ATOM 3703 C CA . LYS A 1 210 ? -182.845 162.761 221.004 1.00 15.20 208 LYS A CA 1
ATOM 3704 C C . LYS A 1 210 ? -183.054 161.432 220.289 1.00 17.91 208 LYS A C 1
ATOM 3705 O O . LYS A 1 210 ? -182.218 160.534 220.414 1.00 17.01 208 LYS A O 1
ATOM 3724 N N . GLY A 1 211 ? -184.130 161.291 219.522 1.00 15.24 209 GLY A N 1
ATOM 3725 C CA . GLY A 1 211 ? -184.343 160.048 218.803 1.00 17.11 209 GLY A CA 1
ATOM 3726 C C . GLY A 1 211 ? -183.258 159.749 217.792 1.00 17.74 209 GLY A C 1
ATOM 3727 O O . GLY A 1 211 ? -183.094 158.589 217.396 1.00 21.37 209 GLY A O 1
ATOM 3731 N N . GLY A 1 212 ? -182.528 160.766 217.349 1.00 14.93 210 GLY A N 1
ATOM 3732 C CA . GLY A 1 212 ? -181.427 160.619 216.427 1.00 15.19 210 GLY A CA 1
ATOM 3733 C C . GLY A 1 212 ? -180.057 160.482 217.052 1.00 13.58 210 GLY A C 1
ATOM 3734 O O . GLY A 1 212 ? -179.087 160.221 216.338 1.00 15.99 210 GLY A O 1
ATOM 3738 N N . ILE A 1 213 ? -179.935 160.663 218.362 1.00 12.36 211 ILE A N 1
ATOM 3739 C CA . ILE A 1 213 ? -178.644 160.501 219.045 1.00 11.97 211 ILE A CA 1
ATOM 3740 C C . ILE A 1 213 ? -178.387 159.005 219.215 1.00 10.86 211 ILE A C 1
ATOM 3741 O O . ILE A 1 213 ? -179.265 158.308 219.741 1.00 11.58 211 ILE A O 1
ATOM 3757 N N . PRO A 1 214 ? -177.221 158.482 218.830 1.00 9.88 212 PRO A N 1
ATOM 3758 C CA . PRO A 1 214 ? -177.008 157.026 218.982 1.00 10.59 212 PRO A CA 1
ATOM 3759 C C . PRO A 1 214 ? -177.309 156.504 220.380 1.00 9.89 212 PRO A C 1
ATOM 3760 O O . PRO A 1 214 ? -178.001 155.486 220.514 1.00 10.72 212 PRO A O 1
ATOM 3771 N N . LEU A 1 215 ? -176.853 157.189 221.423 1.00 9.49 213 LEU A N 1
ATOM 3772 C CA . LEU A 1 215 ? -177.135 156.746 222.786 1.00 10.29 213 LEU A CA 1
ATOM 3773 C C . LEU A 1 215 ? -178.552 157.071 223.240 1.00 12.80 213 LEU A C 1
ATOM 3774 O O . LEU A 1 215 ? -178.945 156.634 224.331 1.00 15.64 213 LEU A O 1
ATOM 3790 N N . GLY A 1 216 ? -179.317 157.819 222.457 1.00 11.45 214 GLY A N 1
ATOM 3791 C CA . GLY A 1 216 ? -180.750 157.942 222.686 1.00 13.07 214 GLY A CA 1
ATOM 3792 C C . GLY A 1 216 ? -181.163 158.895 223.781 1.00 13.22 214 GLY A C 1
ATOM 3793 O O . GLY A 1 216 ? -182.332 158.869 224.192 1.00 15.08 214 GLY A O 1
ATOM 3797 N N . ARG A 1 217 ? -180.267 159.758 224.243 1.00 10.17 215 ARG A N 1
ATOM 3798 C CA . ARG A 1 217 ? -180.551 160.708 225.304 1.00 10.09 215 ARG A CA 1
ATOM 3799 C C . ARG A 1 217 ? -179.593 161.872 225.143 1.00 9.69 215 ARG A C 1
ATOM 3800 O O . ARG A 1 217 ? -178.534 161.736 224.524 1.00 10.09 215 ARG A O 1
ATOM 3821 N N . GLY A 1 218 ? -179.968 163.011 225.710 1.00 9.48 216 GLY A N 1
ATOM 3822 C CA . GLY A 1 218 ? -179.016 164.085 225.885 1.00 9.50 216 GLY A CA 1
ATOM 3823 C C . GLY A 1 218 ? -177.972 163.742 226.929 1.00 8.32 216 GLY A C 1
ATOM 3824 O O . GLY A 1 218 ? -178.136 162.828 227.742 1.00 9.70 216 GLY A O 1
ATOM 3828 N N . GLY A 1 219 ? -176.891 164.491 226.894 1.00 8.33 217 GLY A N 1
ATOM 3829 C CA . GLY A 1 219 ? -175.835 164.377 227.881 1.00 8.17 217 GLY A CA 1
ATOM 3830 C C . GLY A 1 219 ? -176.010 165.339 229.032 1.00 7.73 217 GLY A C 1
ATOM 3831 O O . GLY A 1 219 ? -176.846 166.240 228.991 1.00 8.53 217 GLY A O 1
ATOM 3835 N N . THR A 1 220 ? -175.204 165.150 230.071 1.00 8.07 218 THR A N 1
ATOM 3836 C CA . THR A 1 220 ? -175.250 166.036 231.222 1.00 9.00 218 THR A CA 1
ATOM 3837 C C . THR A 1 220 ? -174.003 166.901 231.307 1.00 7.06 218 THR A C 1
ATOM 3838 O O . THR A 1 220 ? -172.931 166.565 230.806 1.00 7.66 218 THR A O 1
ATOM 3849 N N . ALA A 1 221 ? -174.159 168.026 232.006 1.00 7.81 219 ALA A N 1
ATOM 3850 C CA . ALA A 1 221 ? -173.028 168.902 232.257 1.00 8.13 219 ALA A CA 1
ATOM 3851 C C . ALA A 1 221 ? -171.929 168.174 233.010 1.00 7.40 219 ALA A C 1
ATOM 3852 O O . ALA A 1 221 ? -170.742 168.429 232.786 1.00 8.28 219 ALA A O 1
ATOM 3859 N N . GLU A 1 222 ? -172.309 167.290 233.934 1.00 7.56 220 GLU A N 1
ATOM 3860 C CA . GLU A 1 222 ? -171.332 166.495 234.676 1.00 8.99 220 GLU A CA 1
ATOM 3861 C C . GLU A 1 222 ? -170.533 165.565 233.767 1.00 8.60 220 GLU A C 1
ATOM 3862 O O . GLU A 1 222 ? -169.335 165.368 233.974 1.00 9.03 220 GLU A O 1
ATOM 3874 N N . GLU A 1 223 ? -171.168 164.985 232.753 1.00 7.67 221 GLU A N 1
ATOM 3875 C CA . GLU A 1 223 ? -170.428 164.173 231.784 1.00 7.74 221 GLU A CA 1
ATOM 3876 C C . GLU A 1 223 ? -169.358 165.002 231.079 1.00 7.40 221 GLU A C 1
ATOM 3877 O O . GLU A 1 223 ? -168.209 164.564 230.917 1.00 8.00 221 GLU A O 1
ATOM 3889 N N . VAL A 1 224 ? -169.708 166.209 230.644 1.00 6.94 222 VAL A N 1
ATOM 3890 C CA . VAL A 1 224 ? -168.709 167.053 229.998 1.00 7.51 222 VAL A CA 1
ATOM 3891 C C . VAL A 1 224 ? -167.597 167.405 230.980 1.00 7.57 222 VAL A C 1
ATOM 3892 O O . VAL A 1 224 ? -166.411 167.373 230.643 1.00 7.29 222 VAL A O 1
ATOM 3905 N N . ALA A 1 225 ? -167.967 167.768 232.209 1.00 7.09 223 ALA A N 1
ATOM 3906 C CA . ALA A 1 225 ? -166.979 168.135 233.212 1.00 6.96 223 ALA A CA 1
ATOM 3907 C C . ALA A 1 225 ? -165.934 167.042 233.396 1.00 7.15 223 ALA A C 1
ATOM 3908 O O . ALA A 1 225 ? -164.743 167.330 233.555 1.00 7.95 223 ALA A O 1
ATOM 3915 N N . ARG A 1 226 ? -166.353 165.781 233.395 1.00 7.57 224 ARG A N 1
ATOM 3916 C CA . ARG A 1 226 ? -165.400 164.698 233.609 1.00 7.82 224 ARG A CA 1
ATOM 3917 C C . ARG A 1 226 ? -164.371 164.630 232.494 1.00 8.11 224 ARG A C 1
ATOM 3918 O O . ARG A 1 226 ? -163.191 164.383 232.753 1.00 8.31 224 ARG A O 1
ATOM 3939 N N . ALA A 1 227 ? -164.795 164.841 231.246 1.00 7.50 225 ALA A N 1
ATOM 3940 C CA . ALA A 1 227 ? -163.852 164.840 230.131 1.00 7.50 225 ALA A CA 1
ATOM 3941 C C . ALA A 1 227 ? -162.894 166.020 230.209 1.00 6.89 225 ALA A C 1
ATOM 3942 O O . ALA A 1 227 ? -161.691 165.868 229.963 1.00 7.23 225 ALA A O 1
ATOM 3949 N N . ILE A 1 228 ? -163.402 167.200 230.574 1.00 6.98 226 ILE A N 1
ATOM 3950 C CA . ILE A 1 228 ? -162.546 168.371 230.758 1.00 7.60 226 ILE A CA 1
ATOM 3951 C C . ILE A 1 228 ? -161.494 168.090 231.823 1.00 7.27 226 ILE A C 1
ATOM 3952 O O . ILE A 1 228 ? -160.292 168.346 231.640 1.00 7.88 226 ILE A O 1
ATOM 3968 N N . LEU A 1 229 ? -161.929 167.584 232.969 1.00 8.17 227 LEU A N 1
ATOM 3969 C CA . LEU A 1 229 ? -160.992 167.322 234.056 1.00 8.77 227 LEU A CA 1
ATOM 3970 C C . LEU A 1 229 ? -159.951 166.285 233.653 1.00 7.43 227 LEU A C 1
ATOM 3971 O O . LEU A 1 229 ? -158.788 166.391 234.043 1.00 8.37 227 LEU A O 1
ATOM 3987 N N . TRP A 1 230 ? -160.339 165.269 232.881 1.00 7.99 228 TRP A N 1
ATOM 3988 C CA . TRP A 1 230 ? -159.355 164.267 232.475 1.00 8.26 228 TRP A CA 1
ATOM 3989 C C . TRP A 1 230 ? -158.271 164.920 231.626 1.00 7.06 228 TRP A C 1
ATOM 3990 O O . TRP A 1 230 ? -157.072 164.730 231.862 1.00 7.50 228 TRP A O 1
ATOM 4011 N N . LEU A 1 231 ? -158.674 165.720 230.636 1.00 7.58 229 LEU A N 1
ATOM 4012 C CA . LEU A 1 231 ? -157.699 166.374 229.771 1.00 7.74 229 LEU A CA 1
ATOM 4013 C C . LEU A 1 231 ? -156.820 167.340 230.542 1.00 8.54 229 LEU A C 1
ATOM 4014 O O . LEU A 1 231 ? -155.664 167.555 230.174 1.00 9.53 229 LEU A O 1
ATOM 4030 N N . ALA A 1 232 ? -157.352 167.961 231.589 1.00 8.90 230 ALA A N 1
ATOM 4031 C CA . ALA A 1 232 ? -156.569 168.873 232.405 1.00 9.77 230 ALA A CA 1
ATOM 4032 C C . ALA A 1 232 ? -155.607 168.153 233.328 1.00 11.36 230 ALA A C 1
ATOM 4033 O O . ALA A 1 232 ? -154.629 168.770 233.786 1.00 15.79 230 ALA A O 1
ATOM 4040 N N . SER A 1 233 ? -155.840 166.880 233.606 1.00 9.60 231 SER A N 1
ATOM 4041 C CA . SER A 1 233 ? -155.105 166.116 234.593 1.00 10.27 231 SER A CA 1
ATOM 4042 C C . SER A 1 233 ? -153.834 165.505 234.028 1.00 9.72 231 SER A C 1
ATOM 4043 O O . SER A 1 233 ? -153.647 165.368 232.811 1.00 10.31 231 SER A O 1
ATOM 4051 N N . ASP A 1 234 ? -152.979 165.071 234.954 1.00 10.35 232 ASP A N 1
ATOM 4052 C CA . ASP A 1 234 ? -151.743 164.401 234.599 1.00 11.32 232 ASP A CA 1
ATOM 4053 C C . ASP A 1 234 ? -151.976 163.059 233.926 1.00 9.90 232 ASP A C 1
ATOM 4054 O O . ASP A 1 234 ? -151.049 162.526 233.313 1.00 10.90 232 ASP A O 1
ATOM 4063 N N A GLU A 1 235 ? -153.184 162.505 234.023 0.47 9.83 233 GLU A N 1
ATOM 4064 N N B GLU A 1 235 ? -153.190 162.504 234.004 0.53 9.78 233 GLU A N 1
ATOM 4065 C CA A GLU A 1 235 ? -153.467 161.276 233.293 0.47 9.88 233 GLU A CA 1
ATOM 4066 C CA B GLU A 1 235 ? -153.444 161.254 233.295 0.53 9.78 233 GLU A CA 1
ATOM 4067 C C A GLU A 1 235 ? -153.216 161.473 231.807 0.47 9.24 233 GLU A C 1
ATOM 4068 C C B GLU A 1 235 ? -153.392 161.436 231.781 0.53 9.27 233 GLU A C 1
ATOM 4069 O O A GLU A 1 235 ? -152.746 160.552 231.122 0.47 8.43 233 GLU A O 1
ATOM 4070 O O B GLU A 1 235 ? -153.265 160.443 231.054 0.53 8.12 233 GLU A O 1
ATOM 4093 N N . ALA A 1 236 ? -153.526 162.676 231.298 1.00 7.69 234 ALA A N 1
ATOM 4094 C CA . ALA A 1 236 ? -153.469 163.002 229.879 1.00 7.80 234 ALA A CA 1
ATOM 4095 C C . ALA A 1 236 ? -152.113 163.571 229.480 1.00 7.43 234 ALA A C 1
ATOM 4096 O O . ALA A 1 236 ? -152.003 164.392 228.553 1.00 7.81 234 ALA A O 1
ATOM 4104 N N . SER A 1 237 ? -151.051 163.146 230.176 1.00 7.29 235 SER A N 1
ATOM 4105 C CA . SER A 1 237 ? -149.736 163.754 230.022 1.00 7.07 235 SER A CA 1
ATOM 4106 C C . SER A 1 237 ? -149.110 163.593 228.642 1.00 7.00 235 SER A C 1
ATOM 4107 O O . SER A 1 237 ? -148.142 164.311 228.351 1.00 8.66 235 SER A O 1
ATOM 4115 N N . TYR A 1 238 ? -149.582 162.665 227.807 1.00 6.93 236 TYR A N 1
ATOM 4116 C CA . TYR A 1 238 ? -149.071 162.552 226.446 1.00 6.97 236 TYR A CA 1
ATOM 4117 C C . TYR A 1 238 ? -150.128 162.936 225.418 1.00 7.75 236 TYR A C 1
ATOM 4118 O O . TYR A 1 238 ? -150.037 162.532 224.257 1.00 7.99 236 TYR A O 1
ATOM 4136 N N . SER A 1 239 ? -151.125 163.724 225.815 1.00 6.74 237 SER A N 1
ATOM 4137 C CA . SER A 1 239 ? -152.154 164.171 224.886 1.00 6.53 237 SER A CA 1
ATOM 4138 C C . SER A 1 239 ? -152.128 165.686 224.802 1.00 6.94 237 SER A C 1
ATOM 4139 O O . SER A 1 239 ? -152.364 166.377 225.795 1.00 6.91 237 SER A O 1
ATOM 4147 N N . THR A 1 240 ? -151.867 166.193 223.611 1.00 6.44 238 THR A N 1
ATOM 4148 C CA . THR A 1 240 ? -151.976 167.613 223.335 1.00 6.53 238 THR A CA 1
ATOM 4149 C C . THR A 1 240 ? -152.383 167.755 221.884 1.00 6.61 238 THR A C 1
ATOM 4150 O O . THR A 1 240 ? -151.975 166.954 221.035 1.00 7.41 238 THR A O 1
ATOM 4161 N N . GLY A 1 241 ? -153.208 168.742 221.604 1.00 6.38 239 GLY A N 1
ATOM 4162 C CA . GLY A 1 241 ? -153.760 168.875 220.269 1.00 7.97 239 GLY A CA 1
ATOM 4163 C C . GLY A 1 241 ? -154.831 167.877 219.934 1.00 8.95 239 GLY A C 1
ATOM 4164 O O . GLY A 1 241 ? -155.001 167.556 218.751 1.00 11.86 239 GLY A O 1
ATOM 4168 N N . THR A 1 242 ? -155.538 167.335 220.912 1.00 7.77 240 THR A N 1
ATOM 4169 C CA . THR A 1 242 ? -156.578 166.360 220.619 1.00 8.51 240 THR A CA 1
ATOM 4170 C C . THR A 1 242 ? -157.897 166.790 221.246 1.00 8.00 240 THR A C 1
ATOM 4171 O O . THR A 1 242 ? -158.010 167.842 221.903 1.00 7.83 240 THR A O 1
ATOM 4182 N N . PHE A 1 243 ? -158.905 165.957 220.994 1.00 7.80 241 PHE A N 1
ATOM 4183 C CA . PHE A 1 243 ? -160.296 166.276 221.273 1.00 8.14 241 PHE A CA 1
ATOM 4184 C C . PHE A 1 243 ? -160.963 165.074 221.906 1.00 8.57 241 PHE A C 1
ATOM 4185 O O . PHE A 1 243 ? -160.705 163.935 221.495 1.00 10.44 241 PHE A O 1
ATOM 4202 N N . ILE A 1 244 ? -161.822 165.304 222.880 1.00 8.20 242 ILE A N 1
ATOM 4203 C CA . ILE A 1 244 ? -162.756 164.277 223.356 1.00 9.28 242 ILE A CA 1
ATOM 4204 C C . ILE A 1 244 ? -164.143 164.739 222.941 1.00 7.90 242 ILE A C 1
ATOM 4205 O O . ILE A 1 244 ? -164.595 165.804 223.368 1.00 8.29 242 ILE A O 1
ATOM 4221 N N A ASP A 1 245 ? -164.810 163.961 222.080 0.59 8.35 243 ASP A N 1
ATOM 4222 N N B ASP A 1 245 ? -164.801 163.961 222.117 0.41 8.25 243 ASP A N 1
ATOM 4223 C CA A ASP A 1 245 ? -166.201 164.218 221.712 0.59 7.86 243 ASP A CA 1
ATOM 4224 C CA B ASP A 1 245 ? -166.180 164.247 221.782 0.41 7.75 243 ASP A CA 1
ATOM 4225 C C A ASP A 1 245 ? -167.110 163.635 222.792 0.59 7.18 243 ASP A C 1
ATOM 4226 C C B ASP A 1 245 ? -167.051 163.654 222.865 0.41 7.30 243 ASP A C 1
ATOM 4227 O O A ASP A 1 245 ? -167.044 162.433 223.093 0.59 8.60 243 ASP A O 1
ATOM 4228 O O B ASP A 1 245 ? -166.830 162.516 223.306 0.41 6.81 243 ASP A O 1
ATOM 4245 N N . VAL A 1 246 ? -167.974 164.467 223.358 1.00 7.26 244 VAL A N 1
ATOM 4246 C CA . VAL A 1 246 ? -168.873 164.069 224.435 1.00 7.70 244 VAL A CA 1
ATOM 4247 C C . VAL A 1 246 ? -170.280 164.282 223.894 1.00 6.81 244 VAL A C 1
ATOM 4248 O O . VAL A 1 246 ? -170.961 165.262 224.226 1.00 7.38 244 VAL A O 1
ATOM 4262 N N . SER A 1 247 ? -170.702 163.399 222.989 1.00 7.47 245 SER A N 1
ATOM 4263 C CA . SER A 1 247 ? -171.850 163.662 222.143 1.00 8.18 245 SER A CA 1
ATOM 4264 C C . SER A 1 247 ? -172.753 162.456 221.991 1.00 7.33 245 SER A C 1
ATOM 4265 O O . SER A 1 247 ? -173.688 162.517 221.184 1.00 8.39 245 SER A O 1
ATOM 4273 N N . GLY A 1 248 ? -172.530 161.372 222.713 1.00 7.35 246 GLY A N 1
ATOM 4274 C CA . GLY A 1 248 ? -173.435 160.247 222.579 1.00 8.20 246 GLY A CA 1
ATOM 4275 C C . GLY A 1 248 ? -173.450 159.615 221.210 1.00 8.03 246 GLY A C 1
ATOM 4276 O O . GLY A 1 248 ? -174.418 158.939 220.857 1.00 8.93 246 GLY A O 1
ATOM 4280 N N . GLY A 1 249 ? -172.382 159.805 220.439 1.00 7.94 247 GLY A N 1
ATOM 4281 C CA . GLY A 1 249 ? -172.288 159.291 219.091 1.00 8.52 247 GLY A CA 1
ATOM 4282 C C . GLY A 1 249 ? -172.714 160.262 218.011 1.00 9.11 247 GLY A C 1
ATOM 4283 O O . GLY A 1 249 ? -172.578 159.934 216.822 1.00 11.05 247 GLY A O 1
ATOM 4287 N N . ARG A 1 250 ? -173.236 161.418 218.369 1.00 7.98 248 ARG A N 1
ATOM 4288 C CA . ARG A 1 250 ? -173.600 162.468 217.403 1.00 8.65 248 ARG A CA 1
ATOM 4289 C C . ARG A 1 250 ? -172.334 163.095 216.838 1.00 9.64 248 ARG A C 1
ATOM 4290 O O . ARG A 1 250 ? -171.298 163.168 217.517 1.00 10.54 248 ARG A O 1
ATOM 4312 N N . GLY B 1 1 ? -176.748 179.031 176.464 1.00 52.77 -1 GLY B N 1
ATOM 4313 C CA . GLY B 1 1 ? -177.225 180.145 175.598 1.00 30.29 -1 GLY B CA 1
ATOM 4314 C C . GLY B 1 1 ? -176.089 181.101 175.330 1.00 18.90 -1 GLY B C 1
ATOM 4315 O O . GLY B 1 1 ? -174.937 180.792 175.627 1.00 23.22 -1 GLY B O 1
ATOM 4321 N N . HIS B 1 2 ? -176.397 182.279 174.791 1.00 17.25 0 HIS B N 1
ATOM 4322 C CA . HIS B 1 2 ? -175.335 183.196 174.416 1.00 16.36 0 HIS B CA 1
ATOM 4323 C C . HIS B 1 2 ? -174.801 184.001 175.595 1.00 17.65 0 HIS B C 1
ATOM 4324 O O . HIS B 1 2 ? -173.689 184.537 175.514 1.00 19.52 0 HIS B O 1
ATOM 4338 N N A MET B 1 3 ? -175.552 184.093 176.688 0.40 16.64 1 MET B N 1
ATOM 4339 N N B MET B 1 3 ? -175.555 184.097 176.687 0.60 16.50 1 MET B N 1
ATOM 4340 C CA A MET B 1 3 ? -175.144 184.922 177.815 0.40 15.55 1 MET B CA 1
ATOM 4341 C CA B MET B 1 3 ? -175.143 184.919 177.817 0.60 15.30 1 MET B CA 1
ATOM 4342 C C A MET B 1 3 ? -174.184 184.163 178.724 0.40 15.56 1 MET B C 1
ATOM 4343 C C B MET B 1 3 ? -174.177 184.159 178.719 0.60 15.59 1 MET B C 1
ATOM 4344 O O A MET B 1 3 ? -174.417 182.997 179.061 0.40 17.57 1 MET B O 1
ATOM 4345 O O B MET B 1 3 ? -174.398 182.987 179.046 0.60 17.52 1 MET B O 1
ATOM 4372 N N . ARG B 1 4 ? -173.105 184.827 179.116 1.00 14.03 2 ARG B N 1
ATOM 4373 C CA . ARG B 1 4 ? -172.187 184.245 180.071 1.00 11.19 2 ARG B CA 1
ATOM 4374 C C . ARG B 1 4 ? -172.846 184.120 181.435 1.00 11.33 2 ARG B C 1
ATOM 4375 O O . ARG B 1 4 ? -173.760 184.878 181.784 1.00 12.27 2 ARG B O 1
ATOM 4397 N N . ASN B 1 5 ? -172.403 183.124 182.196 1.00 10.36 3 ASN B N 1
ATOM 4398 C CA . ASN B 1 5 ? -172.661 183.092 183.628 1.00 9.81 3 ASN B CA 1
ATOM 4399 C C . ASN B 1 5 ? -171.862 184.195 184.300 1.00 9.83 3 ASN B C 1
ATOM 4400 O O . ASN B 1 5 ? -170.956 184.777 183.706 1.00 12.54 3 ASN B O 1
ATOM 4411 N N . VAL B 1 6 ? -172.209 184.503 185.538 1.00 8.58 4 VAL B N 1
ATOM 4412 C CA . VAL B 1 6 ? -171.609 185.631 186.248 1.00 8.28 4 VAL B CA 1
ATOM 4413 C C . VAL B 1 6 ? -170.952 185.132 187.526 1.00 8.94 4 VAL B C 1
ATOM 4414 O O . VAL B 1 6 ? -171.601 184.476 188.354 1.00 9.08 4 VAL B O 1
ATOM 4427 N N . MET B 1 7 ? -169.666 185.441 187.684 1.00 8.50 5 MET B N 1
ATOM 4428 C CA . MET B 1 7 ? -168.896 185.040 188.860 1.00 8.33 5 MET B CA 1
ATOM 4429 C C . MET B 1 7 ? -168.328 186.262 189.564 1.00 8.52 5 MET B C 1
ATOM 4430 O O . MET B 1 7 ? -167.674 187.098 188.927 1.00 9.21 5 MET B O 1
ATOM 4444 N N . LEU B 1 8 ? -168.590 186.375 190.864 1.00 7.23 6 LEU B N 1
ATOM 4445 C CA . LEU B 1 8 ? -167.905 187.342 191.712 1.00 7.41 6 LEU B CA 1
ATOM 4446 C C . LEU B 1 8 ? -166.702 186.663 192.348 1.00 7.01 6 LEU B C 1
ATOM 4447 O O . LEU B 1 8 ? -166.844 185.615 192.984 1.00 7.71 6 LEU B O 1
ATOM 4463 N N . ILE B 1 9 ? -165.524 187.257 192.184 1.00 7.13 7 ILE B N 1
ATOM 4464 C CA A ILE B 1 9 ? -164.319 186.828 192.879 0.64 7.64 7 ILE B CA 1
ATOM 4465 C CA B ILE B 1 9 ? -164.327 186.828 192.892 0.36 7.63 7 ILE B CA 1
ATOM 4466 C C . ILE B 1 9 ? -163.961 187.938 193.859 1.00 7.62 7 ILE B C 1
ATOM 4467 O O . ILE B 1 9 ? -163.587 189.046 193.446 1.00 7.86 7 ILE B O 1
ATOM 4498 N N . THR B 1 10 ? -164.065 187.658 195.148 1.00 7.33 8 THR B N 1
ATOM 4499 C CA . THR B 1 10 ? -163.599 188.642 196.114 1.00 7.36 8 THR B CA 1
ATOM 4500 C C . THR B 1 10 ? -162.070 188.620 196.132 1.00 7.35 8 THR B C 1
ATOM 4501 O O . THR B 1 10 ? -161.438 187.582 195.948 1.00 7.35 8 THR B O 1
ATOM 4512 N N . GLY B 1 11 ? -161.473 189.792 196.306 1.00 7.84 9 GLY B N 1
ATOM 4513 C CA . GLY B 1 11 ? -160.025 189.863 196.276 1.00 8.56 9 GLY B CA 1
ATOM 4514 C C . GLY B 1 11 ? -159.424 189.380 194.971 1.00 8.81 9 GLY B C 1
ATOM 4515 O O . GLY B 1 11 ? -158.483 188.570 194.960 1.00 10.21 9 GLY B O 1
ATOM 4519 N N . ALA B 1 12 ? -159.946 189.888 193.849 1.00 8.06 10 ALA B N 1
ATOM 4520 C CA . ALA B 1 12 ? -159.528 189.454 192.527 1.00 7.72 10 ALA B CA 1
ATOM 4521 C C . ALA B 1 12 ? -158.323 190.202 191.987 1.00 8.43 10 ALA B C 1
ATOM 4522 O O . ALA B 1 12 ? -157.847 189.872 190.902 1.00 9.60 10 ALA B O 1
ATOM 4529 N N . SER B 1 13 ? -157.833 191.221 192.691 1.00 8.59 11 SER B N 1
ATOM 4530 C CA . SER B 1 13 ? -156.830 192.092 192.095 1.00 9.18 11 SER B CA 1
ATOM 4531 C C . SER B 1 13 ? -155.446 191.470 192.000 1.00 8.48 11 SER B C 1
ATOM 4532 O O . SER B 1 13 ? -154.670 191.904 191.141 1.00 9.85 11 SER B O 1
ATOM 4540 N N . ARG B 1 14 ? -155.127 190.475 192.827 1.00 8.38 12 ARG B N 1
ATOM 4541 C CA . ARG B 1 14 ? -153.783 189.916 192.917 1.00 8.17 12 ARG B CA 1
ATOM 4542 C C . ARG B 1 14 ? -153.886 188.428 193.234 1.00 7.81 12 ARG B C 1
ATOM 4543 O O . ARG B 1 14 ? -154.941 187.932 193.634 1.00 8.28 12 ARG B O 1
ATOM 4564 N N . GLY B 1 15 ? -152.762 187.724 193.094 1.00 8.04 13 GLY B N 1
ATOM 4565 C CA . GLY B 1 15 ? -152.630 186.391 193.672 1.00 8.15 13 GLY B CA 1
ATOM 4566 C C . GLY B 1 15 ? -153.615 185.375 193.122 1.00 8.06 13 GLY B C 1
ATOM 4567 O O . GLY B 1 15 ? -153.893 185.311 191.921 1.00 8.20 13 GLY B O 1
ATOM 4571 N N . ILE B 1 16 ? -154.112 184.526 194.020 1.00 7.66 14 ILE B N 1
ATOM 4572 C CA . ILE B 1 16 ? -155.057 183.477 193.655 1.00 7.07 14 ILE B CA 1
ATOM 4573 C C . ILE B 1 16 ? -156.315 184.052 193.017 1.00 7.55 14 ILE B C 1
ATOM 4574 O O . ILE B 1 16 ? -156.833 183.502 192.043 1.00 7.85 14 ILE B O 1
ATOM 4590 N N . GLY B 1 17 ? -156.845 185.135 193.587 1.00 7.01 15 GLY B N 1
ATOM 4591 C CA . GLY B 1 17 ? -158.053 185.734 193.032 1.00 7.62 15 GLY B CA 1
ATOM 4592 C C . GLY B 1 17 ? -157.873 186.199 191.604 1.00 7.97 15 GLY B C 1
ATOM 4593 O O . GLY B 1 17 ? -158.752 186.008 190.763 1.00 7.74 15 GLY B O 1
ATOM 4597 N N . ALA B 1 18 ? -156.731 186.815 191.315 1.00 7.50 16 ALA B N 1
ATOM 4598 C CA . ALA B 1 18 ? -156.472 187.288 189.964 1.00 7.90 16 ALA B CA 1
ATOM 4599 C C . ALA B 1 18 ? -156.358 186.121 188.996 1.00 7.97 16 ALA B C 1
ATOM 4600 O O . ALA B 1 18 ? -156.880 186.172 187.873 1.00 8.54 16 ALA B O 1
ATOM 4607 N N . ALA B 1 19 ? -155.693 185.044 189.412 1.00 7.67 17 ALA B N 1
ATOM 4608 C CA . ALA B 1 19 ? -155.574 183.883 188.540 1.00 8.30 17 ALA B CA 1
ATOM 4609 C C . ALA B 1 19 ? -156.933 183.234 188.318 1.00 7.99 17 ALA B C 1
ATOM 4610 O O . ALA B 1 19 ? -157.238 182.763 187.218 1.00 8.33 17 ALA B O 1
ATOM 4617 N N . THR B 1 20 ? -157.765 183.203 189.354 1.00 7.45 18 THR B N 1
ATOM 4618 C CA . THR B 1 20 ? -159.113 182.653 189.249 1.00 7.70 18 THR B CA 1
ATOM 4619 C C . THR B 1 20 ? -159.958 183.485 188.305 1.00 7.71 18 THR B C 1
ATOM 4620 O O . THR B 1 20 ? -160.689 182.936 187.474 1.00 8.11 18 THR B O 1
ATOM 4631 N N . ALA B 1 21 ? -159.871 184.806 188.410 1.00 8.32 19 ALA B N 1
ATOM 4632 C CA . ALA B 1 21 ? -160.636 185.670 187.519 1.00 9.87 19 ALA B CA 1
ATOM 4633 C C . ALA B 1 21 ? -160.215 185.485 186.067 1.00 8.93 19 ALA B C 1
ATOM 4634 O O . ALA B 1 21 ? -161.063 185.412 185.166 1.00 9.51 19 ALA B O 1
ATOM 4641 N N . LEU B 1 22 ? -158.906 185.445 185.811 1.00 8.99 20 LEU B N 1
ATOM 4642 C CA A LEU B 1 22 ? -158.421 185.264 184.446 0.47 10.49 20 LEU B CA 1
ATOM 4643 C CA B LEU B 1 22 ? -158.432 185.270 184.445 0.53 10.59 20 LEU B CA 1
ATOM 4644 C C . LEU B 1 22 ? -158.908 183.944 183.865 1.00 9.69 20 LEU B C 1
ATOM 4645 O O . LEU B 1 22 ? -159.350 183.884 182.712 1.00 10.81 20 LEU B O 1
ATOM 4676 N N . LEU B 1 23 ? -158.828 182.869 184.647 1.00 9.22 21 LEU B N 1
ATOM 4677 C CA . LEU B 1 23 ? -159.292 181.575 184.153 1.00 8.62 21 LEU B CA 1
ATOM 4678 C C . LEU B 1 23 ? -160.806 181.564 183.972 1.00 8.72 21 LEU B C 1
ATOM 4679 O O . LEU B 1 23 ? -161.321 181.076 182.958 1.00 9.67 21 LEU B O 1
ATOM 4695 N N . ALA B 1 24 ? -161.543 182.090 184.939 1.00 8.82 22 ALA B N 1
ATOM 4696 C CA . ALA B 1 24 ? -162.996 182.080 184.833 1.00 9.03 22 ALA B CA 1
ATOM 4697 C C . ALA B 1 24 ? -163.471 182.838 183.601 1.00 9.31 22 ALA B C 1
ATOM 4698 O O . ALA B 1 24 ? -164.444 182.441 182.951 1.00 9.70 22 ALA B O 1
ATOM 4705 N N . ALA B 1 25 ? -162.787 183.925 183.257 1.00 8.97 23 ALA B N 1
ATOM 4706 C CA . ALA B 1 25 ? -163.183 184.730 182.110 1.00 10.14 23 ALA B CA 1
ATOM 4707 C C . ALA B 1 25 ? -163.054 183.980 180.806 1.00 11.57 23 ALA B C 1
ATOM 4708 O O . ALA B 1 25 ? -163.630 184.421 179.793 1.00 12.43 23 ALA B O 1
ATOM 4715 N N . GLU B 1 26 ? -162.290 182.890 180.790 1.00 10.21 24 GLU B N 1
ATOM 4716 C CA A GLU B 1 26 ? -162.131 181.998 179.653 0.57 11.83 24 GLU B CA 1
ATOM 4717 C CA B GLU B 1 26 ? -162.192 182.030 179.618 0.43 12.05 24 GLU B CA 1
ATOM 4718 C C . GLU B 1 26 ? -162.935 180.713 179.807 1.00 11.29 24 GLU B C 1
ATOM 4719 O O . GLU B 1 26 ? -162.790 179.801 178.984 1.00 11.52 24 GLU B O 1
ATOM 4742 N N . ARG B 1 27 ? -163.792 180.625 180.831 1.00 10.35 25 ARG B N 1
ATOM 4743 C CA . ARG B 1 27 ? -164.532 179.416 181.169 1.00 10.35 25 ARG B CA 1
ATOM 4744 C C . ARG B 1 27 ? -166.031 179.682 181.230 1.00 10.04 25 ARG B C 1
ATOM 4745 O O . ARG B 1 27 ? -166.766 178.927 181.876 1.00 12.86 25 ARG B O 1
ATOM 4766 N N . GLY B 1 28 ? -166.493 180.738 180.588 1.00 10.39 26 GLY B N 1
ATOM 4767 C CA . GLY B 1 28 ? -167.902 180.973 180.443 1.00 11.00 26 GLY B CA 1
ATOM 4768 C C . GLY B 1 28 ? -168.462 181.939 181.443 1.00 10.33 26 GLY B C 1
ATOM 4769 O O . GLY B 1 28 ? -169.688 181.968 181.616 1.00 11.39 26 GLY B O 1
ATOM 4773 N N . TYR B 1 29 ? -167.612 182.738 182.089 1.00 10.01 27 TYR B N 1
ATOM 4774 C CA . TYR B 1 29 ? -168.049 183.694 183.083 1.00 9.79 27 TYR B CA 1
ATOM 4775 C C . TYR B 1 29 ? -167.678 185.111 182.692 1.00 9.84 27 TYR B C 1
ATOM 4776 O O . TYR B 1 29 ? -166.529 185.398 182.320 1.00 10.36 27 TYR B O 1
ATOM 4794 N N . ALA B 1 30 ? -168.636 186.008 182.842 1.00 9.28 28 ALA B N 1
ATOM 4795 C CA . ALA B 1 30 ? -168.352 187.418 183.059 1.00 8.91 28 ALA B CA 1
ATOM 4796 C C . ALA B 1 30 ? -167.939 187.535 184.513 1.00 10.12 28 ALA B C 1
ATOM 4797 O O . ALA B 1 30 ? -168.596 186.962 185.401 1.00 10.70 28 ALA B O 1
ATOM 4804 N N A VAL B 1 31 ? -166.855 188.251 184.766 0.65 8.89 29 VAL B N 1
ATOM 4805 N N B VAL B 1 31 ? -166.860 188.268 184.784 0.35 8.91 29 VAL B N 1
ATOM 4806 C CA A VAL B 1 31 ? -166.241 188.246 186.084 0.65 8.93 29 VAL B CA 1
ATOM 4807 C CA B VAL B 1 31 ? -166.211 188.222 186.091 0.35 8.90 29 VAL B CA 1
ATOM 4808 C C A VAL B 1 31 ? -166.375 189.611 186.745 0.65 9.18 29 VAL B C 1
ATOM 4809 C C B VAL B 1 31 ? -166.254 189.583 186.775 0.35 8.70 29 VAL B C 1
ATOM 4810 O O A VAL B 1 31 ? -166.234 190.659 186.094 0.65 10.38 29 VAL B O 1
ATOM 4811 O O B VAL B 1 31 ? -165.857 190.598 186.188 0.35 8.87 29 VAL B O 1
ATOM 4836 N N . VAL B 1 32 ? -166.697 189.592 188.030 1.00 8.58 30 VAL B N 1
ATOM 4837 C CA . VAL B 1 32 ? -166.675 190.772 188.868 1.00 9.20 30 VAL B CA 1
ATOM 4838 C C . VAL B 1 32 ? -165.399 190.719 189.699 1.00 8.34 30 VAL B C 1
ATOM 4839 O O . VAL B 1 32 ? -165.210 189.814 190.525 1.00 9.16 30 VAL B O 1
ATOM 4853 N N . LEU B 1 33 ? -164.517 191.680 189.453 1.00 8.84 31 LEU B N 1
ATOM 4854 C CA . LEU B 1 33 ? -163.189 191.758 190.065 1.00 8.31 31 LEU B CA 1
ATOM 4855 C C . LEU B 1 33 ? -163.298 192.693 191.262 1.00 8.71 31 LEU B C 1
ATOM 4856 O O . LEU B 1 33 ? -163.182 193.912 191.128 1.00 9.30 31 LEU B O 1
ATOM 4872 N N . ASN B 1 34 ? -163.548 192.133 192.439 1.00 8.02 32 ASN B N 1
ATOM 4873 C CA . ASN B 1 34 ? -163.541 192.933 193.651 1.00 8.32 32 ASN B CA 1
ATOM 4874 C C . ASN B 1 34 ? -162.107 193.227 194.051 1.00 9.17 32 ASN B C 1
ATOM 4875 O O . ASN B 1 34 ? -161.232 192.359 193.999 1.00 10.16 32 ASN B O 1
ATOM 4886 N N . TYR B 1 35 ? -161.860 194.470 194.429 1.00 10.56 33 TYR B N 1
ATOM 4887 C CA . TYR B 1 35 ? -160.556 194.863 194.938 1.00 11.13 33 TYR B CA 1
ATOM 4888 C C . TYR B 1 35 ? -160.753 195.781 196.125 1.00 10.12 33 TYR B C 1
ATOM 4889 O O . TYR B 1 35 ? -161.860 196.264 196.404 1.00 10.44 33 TYR B O 1
ATOM 4907 N N . LEU B 1 36 ? -159.656 196.022 196.828 1.00 10.81 34 LEU B N 1
ATOM 4908 C CA . LEU B 1 36 ? -159.650 197.007 197.905 1.00 11.95 34 LEU B CA 1
ATOM 4909 C C . LEU B 1 36 ? -158.475 197.963 197.741 1.00 8.59 34 LEU B C 1
ATOM 4910 O O . LEU B 1 36 ? -158.665 199.091 197.276 1.00 11.93 34 LEU B O 1
ATOM 4926 N N . ARG B 1 37 ? -157.267 197.521 198.037 1.00 11.65 35 ARG B N 1
ATOM 4927 C CA . ARG B 1 37 ? -156.114 198.409 197.986 1.00 12.76 35 ARG B CA 1
ATOM 4928 C C . ARG B 1 37 ? -155.464 198.504 196.615 1.00 13.08 35 ARG B C 1
ATOM 4929 O O . ARG B 1 37 ? -154.620 199.384 196.412 1.00 15.84 35 ARG B O 1
ATOM 4950 N N . ASN B 1 38 ? -155.819 197.650 195.661 1.00 12.76 36 ASN B N 1
ATOM 4951 C CA . ASN B 1 38 ? -155.099 197.597 194.384 1.00 12.83 36 ASN B CA 1
ATOM 4952 C C . ASN B 1 38 ? -156.016 197.816 193.181 1.00 12.76 36 ASN B C 1
ATOM 4953 O O . ASN B 1 38 ? -156.131 196.965 192.297 1.00 13.05 36 ASN B O 1
ATOM 4964 N N . ARG B 1 39 ? -156.633 198.995 193.123 1.00 13.97 37 ARG B N 1
ATOM 4965 C CA . ARG B 1 39 ? -157.463 199.363 191.980 1.00 14.13 37 ARG B CA 1
ATOM 4966 C C . ARG B 1 39 ? -156.710 199.223 190.660 1.00 14.97 37 ARG B C 1
ATOM 4967 O O . ARG B 1 39 ? -157.244 198.679 189.691 1.00 15.40 37 ARG B O 1
ATOM 4988 N N . GLU B 1 40 ? -155.475 199.729 190.586 1.00 14.20 38 GLU B N 1
ATOM 4989 C CA . GLU B 1 40 ? -154.762 199.703 189.311 1.00 16.77 38 GLU B CA 1
ATOM 4990 C C . GLU B 1 40 ? -154.551 198.274 188.829 1.00 15.08 38 GLU B C 1
ATOM 4991 O O . GLU B 1 40 ? -154.698 197.984 187.637 1.00 14.65 38 GLU B O 1
ATOM 5003 N N . ALA B 1 41 ? -154.222 197.360 189.735 1.00 13.06 39 ALA B N 1
ATOM 5004 C CA . ALA B 1 41 ? -154.062 195.964 189.339 1.00 14.53 39 ALA B CA 1
ATOM 5005 C C . ALA B 1 41 ? -155.381 195.389 188.835 1.00 12.94 39 ALA B C 1
ATOM 5006 O O . ALA B 1 41 ? -155.408 194.649 187.845 1.00 14.09 39 ALA B O 1
ATOM 5013 N N . ALA B 1 42 ? -156.485 195.712 189.512 1.00 13.56 40 ALA B N 1
ATOM 5014 C CA . ALA B 1 42 ? -157.780 195.192 189.094 1.00 12.84 40 ALA B CA 1
ATOM 5015 C C . ALA B 1 42 ? -158.184 195.754 187.740 1.00 13.09 40 ALA B C 1
ATOM 5016 O O . ALA B 1 42 ? -158.725 195.022 186.900 1.00 14.52 40 ALA B O 1
ATOM 5023 N N . GLU B 1 43 ? -157.939 197.043 187.510 1.00 14.68 41 GLU B N 1
ATOM 5024 C CA . GLU B 1 43 ? -158.287 197.645 186.222 1.00 14.37 41 GLU B CA 1
ATOM 5025 C C . GLU B 1 43 ? -157.432 197.072 185.096 1.00 15.19 41 GLU B C 1
ATOM 5026 O O . GLU B 1 43 ? -157.921 196.867 183.976 1.00 15.51 41 GLU B O 1
ATOM 5038 N N . ALA B 1 44 ? -156.150 196.815 185.361 1.00 15.57 42 ALA B N 1
ATOM 5039 C CA . ALA B 1 44 ? -155.311 196.178 184.352 1.00 15.94 42 ALA B CA 1
ATOM 5040 C C . ALA B 1 44 ? -155.822 194.784 184.023 1.00 14.75 42 ALA B C 1
ATOM 5041 O O . ALA B 1 44 ? -155.821 194.370 182.861 1.00 15.95 42 ALA B O 1
ATOM 5048 N N A LEU B 1 45 ? -156.274 194.056 185.041 0.61 15.19 43 LEU B N 1
ATOM 5049 N N B LEU B 1 45 ? -156.268 194.037 185.038 0.39 15.16 43 LEU B N 1
ATOM 5050 C CA A LEU B 1 45 ? -156.850 192.737 184.830 0.61 14.41 43 LEU B CA 1
ATOM 5051 C CA B LEU B 1 45 ? -156.845 192.722 184.779 0.39 14.39 43 LEU B CA 1
ATOM 5052 C C A LEU B 1 45 ? -158.130 192.824 184.009 0.61 13.39 43 LEU B C 1
ATOM 5053 C C B LEU B 1 45 ? -158.129 192.837 183.970 0.39 13.37 43 LEU B C 1
ATOM 5054 O O A LEU B 1 45 ? -158.338 192.031 183.082 0.61 14.73 43 LEU B O 1
ATOM 5055 O O B LEU B 1 45 ? -158.354 192.062 183.032 0.39 14.55 43 LEU B O 1
ATOM 5086 N N . ARG B 1 46 ? -158.994 193.792 184.328 1.00 13.97 44 ARG B N 1
ATOM 5087 C CA . ARG B 1 46 ? -160.196 194.010 183.530 1.00 14.99 44 ARG B CA 1
ATOM 5088 C C . ARG B 1 46 ? -159.822 194.247 182.071 1.00 15.80 44 ARG B C 1
ATOM 5089 O O . ARG B 1 46 ? -160.394 193.638 181.160 1.00 16.74 44 ARG B O 1
ATOM 5111 N N . GLN B 1 47 ? -158.827 195.101 181.825 1.00 14.98 45 GLN B N 1
ATOM 5112 C CA . GLN B 1 47 ? -158.433 195.387 180.450 1.00 17.15 45 GLN B CA 1
ATOM 5113 C C . GLN B 1 47 ? -157.844 194.154 179.770 1.00 17.23 45 GLN B C 1
ATOM 5114 O O . GLN B 1 47 ? -158.108 193.908 178.590 1.00 18.54 45 GLN B O 1
ATOM 5121 N N . ARG B 1 48 ? -157.023 193.385 180.489 1.00 17.18 46 ARG B N 1
ATOM 5122 C CA . ARG B 1 48 ? -156.493 192.145 179.932 1.00 18.65 46 ARG B CA 1
ATOM 5123 C C . ARG B 1 48 ? -157.626 191.213 179.537 1.00 18.86 46 ARG B C 1
ATOM 5124 O O . ARG B 1 48 ? -157.608 190.631 178.446 1.00 19.95 46 ARG B O 1
ATOM 5145 N N . ILE B 1 49 ? -158.637 191.087 180.398 1.00 17.66 47 ILE B N 1
ATOM 5146 C CA . ILE B 1 49 ? -159.761 190.195 180.122 1.00 18.41 47 ILE B CA 1
ATOM 5147 C C . ILE B 1 49 ? -160.553 190.685 178.921 1.00 19.91 47 ILE B C 1
ATOM 5148 O O . ILE B 1 49 ? -160.920 189.890 178.042 1.00 21.66 47 ILE B O 1
ATOM 5164 N N . GLU B 1 50 ? -160.832 191.992 178.858 1.00 19.17 48 GLU B N 1
ATOM 5165 C CA . GLU B 1 50 ? -161.612 192.554 177.760 1.00 21.37 48 GLU B CA 1
ATOM 5166 C C . GLU B 1 50 ? -160.862 192.497 176.435 1.00 27.47 48 GLU B C 1
ATOM 5167 O O . GLU B 1 50 ? -161.505 192.494 175.381 1.00 28.90 48 GLU B O 1
ATOM 5179 N N . ARG B 1 51 ? -159.524 192.427 176.474 1.00 27.23 49 ARG B N 1
ATOM 5180 C CA . ARG B 1 51 ? -158.730 192.242 175.261 1.00 39.04 49 ARG B CA 1
ATOM 5181 C C . ARG B 1 51 ? -158.624 190.773 174.850 1.00 42.43 49 ARG B C 1
ATOM 5182 O O . ARG B 1 51 ? -158.409 190.487 173.665 1.00 49.55 49 ARG B O 1
ATOM 5186 N N . GLN B 1 52 ? -158.752 189.831 175.793 1.00 38.80 50 GLN B N 1
ATOM 5187 C CA . GLN B 1 52 ? -158.895 188.424 175.430 1.00 28.59 50 GLN B CA 1
ATOM 5188 C C . GLN B 1 52 ? -160.323 188.087 174.958 1.00 27.58 50 GLN B C 1
ATOM 5189 O O . GLN B 1 52 ? -160.633 186.901 174.799 1.00 35.00 50 GLN B O 1
ATOM 5203 N N . GLY B 1 53 ? -161.187 189.094 174.768 1.00 26.56 51 GLY B N 1
ATOM 5204 C CA . GLY B 1 53 ? -162.574 188.900 174.370 1.00 31.37 51 GLY B CA 1
ATOM 5205 C C . GLY B 1 53 ? -163.590 188.709 175.487 1.00 25.30 51 GLY B C 1
ATOM 5206 O O . GLY B 1 53 ? -164.762 188.443 175.193 1.00 23.84 51 GLY B O 1
ATOM 5210 N N . GLY B 1 54 ? -163.189 188.844 176.753 1.00 19.42 52 GLY B N 1
ATOM 5211 C CA . GLY B 1 54 ? -164.060 188.559 177.880 1.00 16.71 52 GLY B CA 1
ATOM 5212 C C . GLY B 1 54 ? -164.824 189.777 178.367 1.00 16.78 52 GLY B C 1
ATOM 5213 O O . GLY B 1 54 ? -164.782 190.861 177.777 1.00 18.22 52 GLY B O 1
ATOM 5217 N N . GLU B 1 55 ? -165.535 189.581 179.487 1.00 13.94 53 GLU B N 1
ATOM 5218 C CA . GLU B 1 55 ? -166.320 190.622 180.139 1.00 13.53 53 GLU B CA 1
ATOM 5219 C C . GLU B 1 55 ? -165.929 190.686 181.611 1.00 11.69 53 GLU B C 1
ATOM 5220 O O . GLU B 1 55 ? -165.901 189.653 182.294 1.00 11.24 53 GLU B O 1
ATOM 5232 N N . ALA B 1 56 ? -165.696 191.894 182.110 1.00 11.90 54 ALA B N 1
ATOM 5233 C CA . ALA B 1 56 ? -165.260 192.071 183.486 1.00 11.67 54 ALA B CA 1
ATOM 5234 C C . ALA B 1 56 ? -165.707 193.432 184.003 1.00 11.85 54 ALA B C 1
ATOM 5235 O O . ALA B 1 56 ? -165.749 194.422 183.264 1.00 13.86 54 ALA B O 1
ATOM 5242 N N . LEU B 1 57 ? -166.035 193.468 185.296 1.00 10.61 55 LEU B N 1
ATOM 5243 C CA . LEU B 1 57 ? -166.415 194.680 186.019 1.00 11.55 55 LEU B CA 1
ATOM 5244 C C . LEU B 1 57 ? -165.560 194.731 187.274 1.00 11.31 55 LEU B C 1
ATOM 5245 O O . LEU B 1 57 ? -165.592 193.788 188.067 1.00 11.17 55 LEU B O 1
ATOM 5261 N N . ALA B 1 58 ? -164.827 195.810 187.485 1.00 10.58 56 ALA B N 1
ATOM 5262 C CA . ALA B 1 58 ? -164.036 195.983 188.699 1.00 10.17 56 ALA B CA 1
ATOM 5263 C C . ALA B 1 58 ? -164.811 196.815 189.709 1.00 10.45 56 ALA B C 1
ATOM 5264 O O . ALA B 1 58 ? -165.370 197.854 189.348 1.00 13.05 56 ALA B O 1
ATOM 5271 N N . VAL B 1 59 ? -164.842 196.368 190.963 1.00 9.58 57 VAL B N 1
ATOM 5272 C CA . VAL B 1 59 ? -165.641 197.021 192.002 1.00 10.08 57 VAL B CA 1
ATOM 5273 C C . VAL B 1 59 ? -164.858 197.070 193.308 1.00 9.26 57 VAL B C 1
ATOM 5274 O O . VAL B 1 59 ? -164.468 196.022 193.843 1.00 9.25 57 VAL B O 1
ATOM 5287 N N . ALA B 1 60 ? -164.674 198.274 193.845 1.00 9.50 58 ALA B N 1
ATOM 5288 C CA . ALA B 1 60 ? -164.056 198.426 195.156 1.00 10.39 58 ALA B CA 1
ATOM 5289 C C . ALA B 1 60 ? -165.030 198.002 196.247 1.00 10.06 58 ALA B C 1
ATOM 5290 O O . ALA B 1 60 ? -166.190 198.436 196.268 1.00 11.21 58 ALA B O 1
ATOM 5297 N N . ALA B 1 61 ? -164.561 197.156 197.164 1.00 8.68 59 ALA B N 1
ATOM 5298 C CA . ALA B 1 61 ? -165.330 196.838 198.363 1.00 8.83 59 ALA B CA 1
ATOM 5299 C C . ALA B 1 61 ? -164.431 196.157 199.372 1.00 8.39 59 ALA B C 1
ATOM 5300 O O . ALA B 1 61 ? -163.706 195.219 199.022 1.00 9.80 59 ALA B O 1
ATOM 5307 N N . ASP B 1 62 ? -164.482 196.615 200.616 1.00 8.52 60 ASP B N 1
ATOM 5308 C CA . ASP B 1 62 ? -163.878 195.903 201.746 1.00 8.48 60 ASP B CA 1
ATOM 5309 C C . ASP B 1 62 ? -164.892 194.866 202.206 1.00 8.10 60 ASP B C 1
ATOM 5310 O O . ASP B 1 62 ? -165.955 195.232 202.715 1.00 8.63 60 ASP B O 1
ATOM 5319 N N . VAL B 1 63 ? -164.577 193.580 202.030 1.00 7.94 61 VAL B N 1
ATOM 5320 C CA . VAL B 1 63 ? -165.551 192.550 202.358 1.00 8.18 61 VAL B CA 1
ATOM 5321 C C . VAL B 1 63 ? -165.901 192.521 203.830 1.00 8.95 61 VAL B C 1
ATOM 5322 O O . VAL B 1 63 ? -166.942 191.963 204.199 1.00 9.29 61 VAL B O 1
ATOM 5335 N N . ALA B 1 64 ? -165.056 193.081 204.692 1.00 8.89 62 ALA B N 1
ATOM 5336 C CA . ALA B 1 64 ? -165.364 193.130 206.116 1.00 10.18 62 ALA B CA 1
ATOM 5337 C C . ALA B 1 64 ? -166.532 194.051 206.432 1.00 9.63 62 ALA B C 1
ATOM 5338 O O . ALA B 1 64 ? -167.081 193.986 207.548 1.00 9.96 62 ALA B O 1
ATOM 5345 N N . GLU B 1 65 ? -166.897 194.935 205.506 1.00 9.72 63 GLU B N 1
ATOM 5346 C CA . GLU B 1 65 ? -167.837 196.022 205.754 1.00 9.24 63 GLU B CA 1
ATOM 5347 C C . GLU B 1 65 ? -169.164 195.728 205.073 1.00 9.99 63 GLU B C 1
ATOM 5348 O O . GLU B 1 65 ? -169.255 195.694 203.843 1.00 9.79 63 GLU B O 1
ATOM 5360 N N . GLU B 1 66 ? -170.198 195.544 205.887 1.00 10.06 64 GLU B N 1
ATOM 5361 C CA A GLU B 1 66 ? -171.509 195.161 205.382 0.33 11.34 64 GLU B CA 1
ATOM 5362 C CA B GLU B 1 66 ? -171.495 195.137 205.363 0.67 11.20 64 GLU B CA 1
ATOM 5363 C C . GLU B 1 66 ? -172.019 196.122 204.319 1.00 11.07 64 GLU B C 1
ATOM 5364 O O . GLU B 1 66 ? -172.600 195.703 203.314 1.00 10.99 64 GLU B O 1
ATOM 5387 N N . GLY B 1 67 ? -171.821 197.426 204.530 1.00 10.74 65 GLY B N 1
ATOM 5388 C CA . GLY B 1 67 ? -172.283 198.395 203.547 1.00 11.20 65 GLY B CA 1
ATOM 5389 C C . GLY B 1 67 ? -171.590 198.232 202.209 1.00 10.52 65 GLY B C 1
ATOM 5390 O O . GLY B 1 67 ? -172.224 198.333 201.151 1.00 11.73 65 GLY B O 1
ATOM 5394 N N . ASP B 1 68 ? -170.273 197.995 202.232 1.00 9.72 66 ASP B N 1
ATOM 5395 C CA . ASP B 1 68 ? -169.529 197.788 200.992 1.00 9.24 66 ASP B CA 1
ATOM 5396 C C . ASP B 1 68 ? -170.003 196.524 200.287 1.00 9.63 66 ASP B C 1
ATOM 5397 O O . ASP B 1 68 ? -170.079 196.482 199.059 1.00 9.46 66 ASP B O 1
ATOM 5406 N N . VAL B 1 69 ? -170.286 195.466 201.050 1.00 9.28 67 VAL B N 1
ATOM 5407 C CA . VAL B 1 69 ? -170.750 194.214 200.461 1.00 9.55 67 VAL B CA 1
ATOM 5408 C C . VAL B 1 69 ? -172.123 194.391 199.822 1.00 10.14 67 VAL B C 1
ATOM 5409 O O . VAL B 1 69 ? -172.378 193.910 198.711 1.00 9.89 67 VAL B O 1
ATOM 5422 N N . GLU B 1 70 ? -173.025 195.094 200.489 1.00 9.90 68 GLU B N 1
ATOM 5423 C CA . GLU B 1 70 ? -174.326 195.354 199.892 1.00 11.67 68 GLU B CA 1
ATOM 5424 C C . GLU B 1 70 ? -174.174 196.102 198.579 1.00 12.33 68 GLU B C 1
ATOM 5425 O O . GLU B 1 70 ? -174.796 195.733 197.570 1.00 11.80 68 GLU B O 1
ATOM 5437 N N . ARG B 1 71 ? -173.332 197.146 198.556 1.00 10.93 69 ARG B N 1
ATOM 5438 C CA A ARG B 1 71 ? -173.139 197.911 197.328 0.54 10.89 69 ARG B CA 1
ATOM 5439 C CA B ARG B 1 71 ? -173.142 197.911 197.327 0.46 10.85 69 ARG B CA 1
ATOM 5440 C C . ARG B 1 71 ? -172.455 197.079 196.253 1.00 11.08 69 ARG B C 1
ATOM 5441 O O . ARG B 1 71 ? -172.752 197.231 195.065 1.00 11.39 69 ARG B O 1
ATOM 5482 N N . LEU B 1 72 ? -171.515 196.221 196.648 1.00 10.48 70 LEU B N 1
ATOM 5483 C CA . LEU B 1 72 ? -170.817 195.372 195.683 1.00 9.72 70 LEU B CA 1
ATOM 5484 C C . LEU B 1 72 ? -171.818 194.522 194.917 1.00 9.86 70 LEU B C 1
ATOM 5485 O O . LEU B 1 72 ? -171.805 194.464 193.679 1.00 10.17 70 LEU B O 1
ATOM 5501 N N . PHE B 1 73 ? -172.728 193.878 195.645 1.00 10.45 71 PHE B N 1
ATOM 5502 C CA . PHE B 1 73 ? -173.713 193.036 194.973 1.00 10.35 71 PHE B CA 1
ATOM 5503 C C . PHE B 1 73 ? -174.743 193.863 194.208 1.00 11.69 71 PHE B C 1
ATOM 5504 O O . PHE B 1 73 ? -175.221 193.423 193.159 1.00 11.73 71 PHE B O 1
ATOM 5521 N N . ALA B 1 74 ? -175.100 195.052 194.686 1.00 11.09 72 ALA B N 1
ATOM 5522 C CA . ALA B 1 74 ? -175.984 195.918 193.910 1.00 12.43 72 ALA B CA 1
ATOM 5523 C C . ALA B 1 74 ? -175.333 196.314 192.592 1.00 11.87 72 ALA B C 1
ATOM 5524 O O . ALA B 1 74 ? -176.014 196.431 191.562 1.00 12.67 72 ALA B O 1
ATOM 553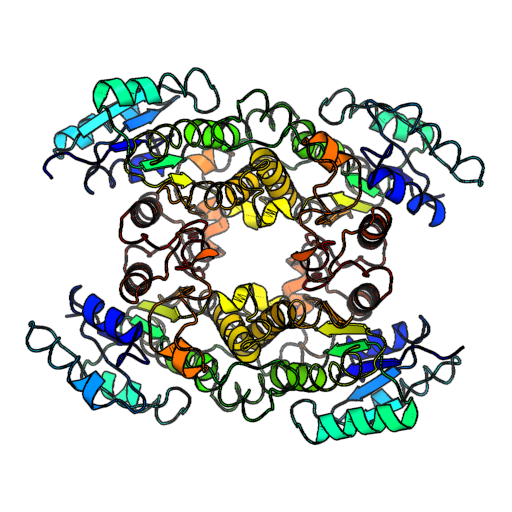1 N N . SER B 1 75 ? -174.019 196.540 192.598 1.00 11.34 73 SER B N 1
ATOM 5532 C CA . SER B 1 75 ? -173.314 196.834 191.351 1.00 12.14 73 SER B CA 1
ATOM 5533 C C . SER B 1 75 ? -173.412 195.673 190.374 1.00 11.68 73 SER B C 1
ATOM 5534 O O . SER B 1 75 ? -173.506 195.878 189.160 1.00 12.27 73 SER B O 1
ATOM 5542 N N . ILE B 1 76 ? -173.358 194.445 190.881 1.00 10.79 74 ILE B N 1
ATOM 5543 C CA . ILE B 1 76 ? -173.505 193.273 190.030 1.00 11.70 74 ILE B CA 1
ATOM 5544 C C . ILE B 1 76 ? -174.913 193.216 189.461 1.00 12.20 74 ILE B C 1
ATOM 5545 O O . ILE B 1 76 ? -175.109 192.968 188.264 1.00 12.16 74 ILE B O 1
ATOM 5561 N N . ASP B 1 77 ? -175.913 193.442 190.317 1.00 12.65 75 ASP B N 1
ATOM 5562 C CA . ASP B 1 77 ? -177.299 193.476 189.864 1.00 12.39 75 ASP B CA 1
ATOM 5563 C C . ASP B 1 77 ? -177.467 194.463 188.714 1.00 14.28 75 ASP B C 1
ATOM 5564 O O . ASP B 1 77 ? -178.102 194.154 187.700 1.00 14.49 75 ASP B O 1
ATOM 5573 N N . GLU B 1 78 ? -176.893 195.663 188.855 1.00 13.51 76 GLU B N 1
ATOM 5574 C CA . GLU B 1 78 ? -177.086 196.707 187.851 1.00 13.67 76 GLU B CA 1
ATOM 5575 C C . GLU B 1 78 ? -176.382 196.366 186.547 1.00 14.10 76 GLU B C 1
ATOM 5576 O O . GLU B 1 78 ? -176.942 196.589 185.466 1.00 16.69 76 GLU B O 1
ATOM 5583 N N . ARG B 1 79 ? -175.159 195.841 186.611 1.00 14.15 77 ARG B N 1
ATOM 5584 C CA . ARG B 1 79 ? -174.390 195.557 185.401 1.00 13.80 77 ARG B CA 1
ATOM 5585 C C . ARG B 1 79 ? -174.880 194.297 184.697 1.00 14.40 77 ARG B C 1
ATOM 5586 O O . ARG B 1 79 ? -175.043 194.293 183.472 1.00 16.23 77 ARG B O 1
ATOM 5607 N N . PHE B 1 80 ? -175.117 193.221 185.445 1.00 13.84 78 PHE B N 1
ATOM 5608 C CA . PHE B 1 80 ? -175.414 191.919 184.865 1.00 15.60 78 PHE B CA 1
ATOM 5609 C C . PHE B 1 80 ? -176.821 191.404 185.155 1.00 17.95 78 PHE B C 1
ATOM 5610 O O . PHE B 1 80 ? -177.323 190.565 184.393 1.00 20.09 78 PHE B O 1
ATOM 5627 N N . GLY B 1 81 ? -177.461 191.856 186.227 1.00 17.41 79 GLY B N 1
ATOM 5628 C CA . GLY B 1 81 ? -178.806 191.400 186.513 1.00 18.08 79 GLY B CA 1
ATOM 5629 C C . GLY B 1 81 ? -178.919 189.939 186.890 1.00 16.31 79 GLY B C 1
ATOM 5630 O O . GLY B 1 81 ? -180.012 189.369 186.828 1.00 18.35 79 GLY B O 1
ATOM 5634 N N . ARG B 1 82 ? -177.819 189.310 187.300 1.00 14.37 80 ARG B N 1
ATOM 5635 C CA . ARG B 1 82 ? -177.806 187.886 187.579 1.00 14.67 80 ARG B CA 1
ATOM 5636 C C . ARG B 1 82 ? -176.498 187.573 188.296 1.00 13.44 80 ARG B C 1
ATOM 5637 O O . ARG B 1 82 ? -175.548 188.360 188.262 1.00 14.47 80 ARG B O 1
ATOM 5658 N N . LEU B 1 83 ? -176.458 186.407 188.930 1.00 13.45 81 LEU B N 1
ATOM 5659 C CA . LEU B 1 83 ? -175.255 185.912 189.593 1.00 10.70 81 LEU B CA 1
ATOM 5660 C C . LEU B 1 83 ? -175.310 184.391 189.546 1.00 11.10 81 LEU B C 1
ATOM 5661 O O . LEU B 1 83 ? -176.393 183.811 189.678 1.00 13.59 81 LEU B O 1
ATOM 5677 N N . ASP B 1 84 ? -174.163 183.748 189.339 1.00 8.88 82 ASP B N 1
ATOM 5678 C CA . ASP B 1 84 ? -174.118 182.295 189.306 1.00 9.02 82 ASP B CA 1
ATOM 5679 C C . ASP B 1 84 ? -173.144 181.701 190.299 1.00 8.25 82 ASP B C 1
ATOM 5680 O O . ASP B 1 84 ? -173.414 180.619 190.848 1.00 9.39 82 ASP B O 1
ATOM 5689 N N . VAL B 1 85 ? -172.009 182.355 190.532 1.00 7.89 83 VAL B N 1
ATOM 5690 C CA . VAL B 1 85 ? -170.964 181.809 191.392 1.00 7.79 83 VAL B CA 1
ATOM 5691 C C . VAL B 1 85 ? -170.362 182.922 192.240 1.00 7.30 83 VAL B C 1
ATOM 5692 O O . VAL B 1 85 ? -170.090 184.026 191.746 1.00 7.94 83 VAL B O 1
ATOM 5705 N N . LEU B 1 86 ? -170.112 182.612 193.515 1.00 7.24 84 LEU B N 1
ATOM 5706 C CA . LEU B 1 86 ? -169.287 183.421 194.397 1.00 6.97 84 LEU B CA 1
ATOM 5707 C C . LEU B 1 86 ? -168.032 182.634 194.722 1.00 6.71 84 LEU B C 1
ATOM 5708 O O . LEU B 1 86 ? -168.124 181.498 195.203 1.00 7.35 84 LEU B O 1
ATOM 5724 N N . VAL B 1 87 ? -166.867 183.253 194.541 1.00 6.78 85 VAL B N 1
ATOM 5725 C CA . VAL B 1 87 ? -165.596 182.754 195.071 1.00 6.69 85 VAL B CA 1
ATOM 5726 C C . VAL B 1 87 ? -165.175 183.688 196.199 1.00 6.66 85 VAL B C 1
ATOM 5727 O O . VAL B 1 87 ? -164.831 184.860 195.967 1.00 7.48 85 VAL B O 1
ATOM 5740 N N . ASN B 1 88 ? -165.211 183.151 197.418 1.00 6.01 86 ASN B N 1
ATOM 5741 C CA . ASN B 1 88 ? -164.832 183.889 198.624 1.00 6.57 86 ASN B CA 1
ATOM 5742 C C . ASN B 1 88 ? -163.323 183.752 198.796 1.00 6.87 86 ASN B C 1
ATOM 5743 O O . ASN B 1 88 ? -162.825 182.923 199.568 1.00 7.34 86 ASN B O 1
ATOM 5754 N N . ASN B 1 89 ? -162.580 184.534 198.024 1.00 6.60 87 ASN B N 1
ATOM 5755 C CA . ASN B 1 89 ? -161.127 184.445 197.998 1.00 6.23 87 ASN B CA 1
ATOM 5756 C C . ASN B 1 89 ? -160.436 185.492 198.855 1.00 6.85 87 ASN B C 1
ATOM 5757 O O . ASN B 1 89 ? -159.342 185.225 199.362 1.00 6.99 87 ASN B O 1
ATOM 5768 N N . ALA B 1 90 ? -161.012 186.678 199.034 1.00 7.00 88 ALA B N 1
ATOM 5769 C CA . ALA B 1 90 ? -160.344 187.715 199.818 1.00 7.51 88 ALA B CA 1
ATOM 5770 C C . ALA B 1 90 ? -159.905 187.169 201.177 1.00 7.38 88 ALA B C 1
ATOM 5771 O O . ALA B 1 90 ? -160.675 186.535 201.898 1.00 7.64 88 ALA B O 1
ATOM 5778 N N . GLY B 1 91 ? -158.653 187.426 201.526 1.00 7.23 89 GLY B N 1
ATOM 5779 C CA . GLY B 1 91 ? -158.149 186.980 202.816 1.00 7.66 89 GLY B CA 1
ATOM 5780 C C . GLY B 1 91 ? -156.844 187.682 203.097 1.00 7.65 89 GLY B C 1
ATOM 5781 O O . GLY B 1 91 ? -156.257 188.304 202.216 1.00 8.48 89 GLY B O 1
ATOM 5785 N N A MET B 1 92 ? -156.401 187.576 204.351 0.44 7.70 90 MET B N 1
ATOM 5786 N N B MET B 1 92 ? -156.422 187.607 204.354 0.56 7.65 90 MET B N 1
ATOM 5787 C CA A MET B 1 92 ? -155.256 188.356 204.812 0.44 7.81 90 MET B CA 1
ATOM 5788 C CA B MET B 1 92 ? -155.194 188.278 204.758 0.56 7.92 90 MET B CA 1
ATOM 5789 C C A MET B 1 92 ? -154.746 187.801 206.132 0.44 7.61 90 MET B C 1
ATOM 5790 C C B MET B 1 92 ? -154.700 187.687 206.067 0.56 7.95 90 MET B C 1
ATOM 5791 O O A MET B 1 92 ? -155.506 187.208 206.900 0.44 6.42 90 MET B O 1
ATOM 5792 O O B MET B 1 92 ? -155.398 186.922 206.736 0.56 7.95 90 MET B O 1
ATOM 5819 N N . LEU B 1 93 ? -153.460 188.038 206.400 1.00 7.16 91 LEU B N 1
ATOM 5820 C CA . LEU B 1 93 ? -152.858 187.662 207.673 1.00 7.85 91 LEU B CA 1
ATOM 5821 C C . LEU B 1 93 ? -151.908 188.777 208.074 1.00 7.91 91 LEU B C 1
ATOM 5822 O O . LEU B 1 93 ? -151.586 189.667 207.283 1.00 9.48 91 LEU B O 1
ATOM 5839 N N . GLU B 1 94 ? -151.484 188.733 209.324 1.00 8.12 92 GLU B N 1
ATOM 5840 C CA . GLU B 1 94 ? -150.589 189.719 209.922 1.00 8.12 92 GLU B CA 1
ATOM 5841 C C . GLU B 1 94 ? -149.276 189.041 210.338 1.00 8.89 92 GLU B C 1
ATOM 5842 O O . GLU B 1 94 ? -149.052 187.848 210.096 1.00 9.49 92 GLU B O 1
ATOM 5854 N N . ALA B 1 95 ? -148.405 189.815 210.974 1.00 9.51 93 ALA B N 1
ATOM 5855 C CA . ALA B 1 95 ? -147.027 189.404 211.184 1.00 9.02 93 ALA B CA 1
ATOM 5856 C C . ALA B 1 95 ? -146.924 188.097 211.949 1.00 8.85 93 ALA B C 1
ATOM 5857 O O . ALA B 1 95 ? -147.667 187.837 212.900 1.00 9.22 93 ALA B O 1
ATOM 5864 N N . GLN B 1 96 ? -145.948 187.289 211.562 1.00 8.61 94 GLN B N 1
ATOM 5865 C CA . GLN B 1 96 ? -145.645 186.073 212.301 1.00 8.42 94 GLN B CA 1
ATOM 5866 C C . GLN B 1 96 ? -145.417 186.401 213.763 1.00 7.97 94 GLN B C 1
ATOM 5867 O O . GLN B 1 96 ? -144.640 187.299 214.105 1.00 9.69 94 GLN B O 1
ATOM 5881 N N . THR B 1 97 ? -146.064 185.632 214.629 1.00 8.23 95 THR B N 1
ATOM 5882 C CA . THR B 1 97 ? -146.056 185.899 216.053 1.00 9.56 95 THR B CA 1
ATOM 5883 C C . THR B 1 97 ? -146.495 184.643 216.786 1.00 8.44 95 THR B C 1
ATOM 5884 O O . THR B 1 97 ? -147.025 183.712 216.194 1.00 10.89 95 THR B O 1
ATOM 5895 N N A ARG B 1 98 ? -146.266 184.635 218.095 0.65 10.21 96 ARG B N 1
ATOM 5896 N N B ARG B 1 98 ? -146.282 184.649 218.097 0.35 10.04 96 ARG B N 1
ATOM 5897 C CA A ARG B 1 98 ? -146.872 183.654 218.988 0.65 9.81 96 ARG B CA 1
ATOM 5898 C CA B ARG B 1 98 ? -146.876 183.670 218.996 0.35 9.61 96 ARG B CA 1
ATOM 5899 C C A ARG B 1 98 ? -148.176 184.211 219.549 0.65 10.56 96 ARG B C 1
ATOM 5900 C C B ARG B 1 98 ? -148.185 184.216 219.560 0.35 10.52 96 ARG B C 1
ATOM 5901 O O A ARG B 1 98 ? -148.385 185.425 219.578 0.65 10.83 96 ARG B O 1
ATOM 5902 O O B ARG B 1 98 ? -148.407 185.428 219.604 0.35 10.83 96 ARG B O 1
ATOM 5943 N N . LEU B 1 99 ? -149.069 183.289 219.969 1.00 10.96 97 LEU B N 1
ATOM 5944 C CA . LEU B 1 99 ? -150.413 183.665 220.417 1.00 12.22 97 LEU B CA 1
ATOM 5945 C C . LEU B 1 99 ? -150.353 184.581 221.615 1.00 11.93 97 LEU B C 1
ATOM 5946 O O . LEU B 1 99 ? -151.223 185.453 221.779 1.00 14.27 97 LEU B O 1
ATOM 5963 N N . GLU B 1 100 ? -149.347 184.413 222.467 1.00 14.34 98 GLU B N 1
ATOM 5964 C CA . GLU B 1 100 ? -149.248 185.288 223.626 1.00 15.36 98 GLU B CA 1
ATOM 5965 C C . GLU B 1 100 ? -149.068 186.751 223.243 1.00 14.22 98 GLU B C 1
ATOM 5966 O O . GLU B 1 100 ? -149.264 187.618 224.106 1.00 15.11 98 GLU B O 1
ATOM 5978 N N . ASN B 1 101 ? -148.758 187.052 221.974 1.00 13.53 99 ASN B N 1
ATOM 5979 C CA . ASN B 1 101 ? -148.584 188.421 221.508 1.00 11.30 99 ASN B CA 1
ATOM 5980 C C . ASN B 1 101 ? -149.646 188.859 220.493 1.00 15.14 99 ASN B C 1
ATOM 5981 O O . ASN B 1 101 ? -149.469 189.874 219.818 1.00 17.27 99 ASN B O 1
ATOM 5992 N N . ILE B 1 102 ? -150.749 188.124 220.386 1.00 11.73 100 ILE B N 1
ATOM 5993 C CA . ILE B 1 102 ? -151.896 188.470 219.541 1.00 11.80 100 ILE B CA 1
ATOM 5994 C C . ILE B 1 102 ? -152.919 189.166 220.432 1.00 10.49 100 ILE B C 1
ATOM 5995 O O . ILE B 1 102 ? -153.376 188.582 221.423 1.00 12.70 100 ILE B O 1
ATOM 6011 N N . ASP B 1 103 ? -153.287 190.403 220.100 1.00 11.19 101 ASP B N 1
ATOM 6012 C CA . ASP B 1 103 ? -154.274 191.137 220.884 1.00 10.96 101 ASP B CA 1
ATOM 6013 C C . ASP B 1 103 ? -155.659 191.121 220.229 1.00 10.12 101 ASP B C 1
ATOM 6014 O O . ASP B 1 103 ? -155.851 190.640 219.107 1.00 9.35 101 ASP B O 1
ATOM 6023 N N . ALA B 1 104 ? -156.636 191.671 220.954 1.00 9.72 102 ALA B N 1
ATOM 6024 C CA . ALA B 1 104 ? -158.012 191.680 220.476 1.00 10.03 102 ALA B CA 1
ATOM 6025 C C . ALA B 1 104 ? -158.147 192.457 219.170 1.00 8.71 102 ALA B C 1
ATOM 6026 O O . ALA B 1 104 ? -158.913 192.071 218.282 1.00 9.91 102 ALA B O 1
ATOM 6033 N N . ALA B 1 105 ? -157.414 193.561 219.035 1.00 9.15 103 ALA B N 1
ATOM 6034 C CA . ALA B 1 105 ? -157.513 194.363 217.826 1.00 9.29 103 ALA B CA 1
ATOM 6035 C C . ALA B 1 105 ? -157.099 193.551 216.604 1.00 7.95 103 ALA B C 1
ATOM 6036 O O . ALA B 1 105 ? -157.737 193.629 215.551 1.00 8.21 103 ALA B O 1
ATOM 6043 N N . ARG B 1 106 ? -156.014 192.790 216.716 1.00 7.65 104 ARG B N 1
ATOM 6044 C CA . ARG B 1 106 ? -155.575 191.945 215.620 1.00 7.70 104 ARG B CA 1
ATOM 6045 C C . ARG B 1 106 ? -156.599 190.862 215.312 1.00 8.14 104 ARG B C 1
ATOM 6046 O O . ARG B 1 106 ? -156.933 190.627 214.151 1.00 7.83 104 ARG B O 1
ATOM 6067 N N . LEU B 1 107 ? -157.108 190.194 216.341 1.00 7.84 105 LEU B N 1
ATOM 6068 C CA . LEU B 1 107 ? -158.134 189.177 216.117 1.00 7.99 105 LEU B CA 1
ATOM 6069 C C . LEU B 1 107 ? -159.326 189.755 215.373 1.00 8.52 105 LEU B C 1
ATOM 6070 O O . LEU B 1 107 ? -159.862 189.129 214.449 1.00 8.75 105 LEU B O 1
ATOM 6086 N N . HIS B 1 108 ? -159.772 190.939 215.768 1.00 8.72 106 HIS B N 1
ATOM 6087 C CA A HIS B 1 108 ? -160.909 191.538 215.088 0.50 8.48 106 HIS B CA 1
ATOM 6088 C CA B HIS B 1 108 ? -160.903 191.553 215.091 0.50 8.46 106 HIS B CA 1
ATOM 6089 C C . HIS B 1 108 ? -160.598 191.790 213.620 1.00 7.82 106 HIS B C 1
ATOM 6090 O O . HIS B 1 108 ? -161.424 191.506 212.754 1.00 8.10 106 HIS B O 1
ATOM 6117 N N . ARG B 1 109 ? -159.421 192.343 213.317 1.00 7.31 107 ARG B N 1
ATOM 6118 C CA . ARG B 1 109 ? -159.107 192.620 211.915 1.00 7.72 107 ARG B CA 1
ATOM 6119 C C . ARG B 1 109 ? -159.056 191.342 211.092 1.00 6.56 107 ARG B C 1
ATOM 6120 O O . ARG B 1 109 ? -159.561 191.283 209.970 1.00 7.70 107 ARG B O 1
ATOM 6141 N N . VAL B 1 110 ? -158.409 190.309 211.625 1.00 7.49 108 VAL B N 1
ATOM 6142 C CA . VAL B 1 110 ? -158.199 189.066 210.888 1.00 7.57 108 VAL B CA 1
ATOM 6143 C C . VAL B 1 110 ? -159.517 188.331 210.690 1.00 7.92 108 VAL B C 1
ATOM 6144 O O . VAL B 1 110 ? -159.809 187.833 209.598 1.00 7.86 108 VAL B O 1
ATOM 6157 N N . PHE B 1 111 ? -160.347 188.266 211.719 1.00 7.11 109 PHE B N 1
ATOM 6158 C CA A PHE B 1 111 ? -161.655 187.645 211.543 0.59 7.58 109 PHE B CA 1
ATOM 6159 C CA B PHE B 1 111 ? -161.668 187.655 211.586 0.41 7.55 109 PHE B CA 1
ATOM 6160 C C . PHE B 1 111 ? -162.567 188.477 210.663 1.00 7.97 109 PHE B C 1
ATOM 6161 O O . PHE B 1 111 ? -163.375 187.920 209.913 1.00 7.40 109 PHE B O 1
ATOM 6194 N N . ALA B 1 112 ? -162.446 189.806 210.708 1.00 7.63 110 ALA B N 1
ATOM 6195 C CA . ALA B 1 112 ? -163.306 190.658 209.886 1.00 7.81 110 ALA B CA 1
ATOM 6196 C C . ALA B 1 112 ? -163.120 190.361 208.404 1.00 7.70 110 ALA B C 1
ATOM 6197 O O . ALA B 1 112 ? -164.092 190.183 207.664 1.00 8.19 110 ALA B O 1
ATOM 6204 N N . THR B 1 113 ? -161.883 190.318 207.939 1.00 6.90 111 THR B N 1
ATOM 6205 C CA . THR B 1 113 ? -161.680 190.072 206.511 1.00 6.81 111 THR B CA 1
ATOM 6206 C C . THR B 1 113 ? -161.971 188.627 206.158 1.00 7.11 111 THR B C 1
ATOM 6207 O O . THR B 1 113 ? -162.706 188.342 205.205 1.00 7.74 111 THR B O 1
ATOM 6218 N N . ASN B 1 114 ? -161.358 187.700 206.889 1.00 7.04 112 ASN B N 1
ATOM 6219 C CA . ASN B 1 114 ? -161.360 186.304 206.472 1.00 7.08 112 ASN B CA 1
ATOM 6220 C C . ASN B 1 114 ? -162.683 185.618 206.752 1.00 7.09 112 ASN B C 1
ATOM 6221 O O . ASN B 1 114 ? -163.113 184.766 205.963 1.00 9.70 112 ASN B O 1
ATOM 6232 N N . VAL B 1 115 ? -163.332 185.934 207.861 1.00 6.92 113 VAL B N 1
ATOM 6233 C CA . VAL B 1 115 ? -164.540 185.219 208.270 1.00 6.95 113 VAL B CA 1
ATOM 6234 C C . VAL B 1 115 ? -165.782 186.046 207.990 1.00 6.40 113 VAL B C 1
ATOM 6235 O O . VAL B 1 115 ? -166.640 185.637 207.213 1.00 7.26 113 VAL B O 1
ATOM 6248 N N . THR B 1 116 ? -165.887 187.208 208.619 1.00 6.87 114 THR B N 1
ATOM 6249 C CA . THR B 1 116 ? -167.062 188.050 208.391 1.00 7.69 114 THR B CA 1
ATOM 6250 C C . THR B 1 116 ? -167.241 188.343 206.913 1.00 7.28 114 THR B C 1
ATOM 6251 O O . THR B 1 116 ? -168.356 188.245 206.399 1.00 7.84 114 THR B O 1
ATOM 6262 N N . GLY B 1 117 ? -166.161 188.669 206.205 1.00 7.64 115 GLY B N 1
ATOM 6263 C CA . GLY B 1 117 ? -166.306 188.976 204.787 1.00 7.10 115 GLY B CA 1
ATOM 6264 C C . GLY B 1 117 ? -166.876 187.816 203.995 1.00 6.91 115 GLY B C 1
ATOM 6265 O O . GLY B 1 117 ? -167.699 188.011 203.103 1.00 7.86 115 GLY B O 1
ATOM 6269 N N . SER B 1 118 ? -166.427 186.594 204.295 1.00 6.45 116 SER B N 1
ATOM 6270 C CA . SER B 1 118 ? -166.961 185.431 203.599 1.00 6.05 116 SER B CA 1
ATOM 6271 C C . SER B 1 118 ? -168.412 185.165 203.969 1.00 6.42 116 SER B C 1
ATOM 6272 O O . SER B 1 118 ? -169.199 184.789 203.101 1.00 6.94 116 SER B O 1
ATOM 6280 N N . PHE B 1 119 ? -168.785 185.315 205.246 1.00 6.44 117 PHE B N 1
ATOM 6281 C CA . PHE B 1 119 ? -170.196 185.216 205.627 1.00 7.20 117 PHE B CA 1
ATOM 6282 C C . PHE B 1 119 ? -171.034 186.242 204.881 1.00 6.95 117 PHE B C 1
ATOM 6283 O O . PHE B 1 119 ? -172.100 185.914 204.361 1.00 7.43 117 PHE B O 1
ATOM 6300 N N . LEU B 1 120 ? -170.606 187.511 204.881 1.00 6.88 118 LEU B N 1
ATOM 6301 C CA . LEU B 1 120 ? -171.447 188.572 204.330 1.00 7.62 118 LEU B CA 1
ATOM 6302 C C . LEU B 1 120 ? -171.634 188.384 202.833 1.00 6.84 118 LEU B C 1
ATOM 6303 O O . LEU B 1 120 ? -172.728 188.582 202.304 1.00 7.59 118 LEU B O 1
ATOM 6319 N N . CYS B 1 121 ? -170.574 188.006 202.127 1.00 7.09 119 CYS B N 1
ATOM 6320 C CA . CYS B 1 121 ? -170.721 187.761 200.694 1.00 7.11 119 CYS B CA 1
ATOM 6321 C C . CYS B 1 121 ? -171.557 186.520 200.427 1.00 7.23 119 CYS B C 1
ATOM 6322 O O . CYS B 1 121 ? -172.372 186.509 199.503 1.00 7.48 119 CYS B O 1
ATOM 6330 N N . ALA B 1 122 ? -171.367 185.458 201.209 1.00 6.93 120 ALA B N 1
ATOM 6331 C CA . ALA B 1 122 ? -172.211 184.278 201.045 1.00 7.11 120 ALA B CA 1
ATOM 6332 C C . ALA B 1 122 ? -173.682 184.619 201.258 1.00 7.08 120 ALA B C 1
ATOM 6333 O O . ALA B 1 122 ? -174.548 184.142 200.516 1.00 7.67 120 ALA B O 1
ATOM 6340 N N A ARG B 1 123 ? -173.978 185.481 202.233 0.69 7.81 121 ARG B N 1
ATOM 6341 N N B ARG B 1 123 ? -173.980 185.451 202.256 0.31 7.83 121 ARG B N 1
ATOM 6342 C CA A ARG B 1 123 ? -175.350 185.906 202.497 0.69 8.38 121 ARG B CA 1
ATOM 6343 C CA B ARG B 1 123 ? -175.352 185.884 202.493 0.31 8.37 121 ARG B CA 1
ATOM 6344 C C A ARG B 1 123 ? -175.952 186.615 201.292 0.69 7.36 121 ARG B C 1
ATOM 6345 C C B ARG B 1 123 ? -175.946 186.512 201.240 0.31 7.48 121 ARG B C 1
ATOM 6346 O O A ARG B 1 123 ? -177.083 186.316 200.887 0.69 8.07 121 ARG B O 1
ATOM 6347 O O B ARG B 1 123 ? -176.991 186.071 200.744 0.31 8.24 121 ARG B O 1
ATOM 6388 N N A GLU B 1 124 ? -175.222 187.561 200.703 0.69 7.76 122 GLU B N 1
ATOM 6389 N N B GLU B 1 124 ? -175.288 187.546 200.709 0.31 7.89 122 GLU B N 1
ATOM 6390 C CA A GLU B 1 124 ? -175.745 188.244 199.522 0.69 8.75 122 GLU B CA 1
ATOM 6391 C CA B GLU B 1 124 ? -175.805 188.221 199.521 0.31 8.66 122 GLU B CA 1
ATOM 6392 C C A GLU B 1 124 ? -175.870 187.291 198.337 0.69 8.52 122 GLU B C 1
ATOM 6393 C C B GLU B 1 124 ? -175.905 187.262 198.340 0.31 8.47 122 GLU B C 1
ATOM 6394 O O A GLU B 1 124 ? -176.785 187.435 197.518 0.69 9.09 122 GLU B O 1
ATOM 6395 O O B GLU B 1 124 ? -176.827 187.369 197.522 0.31 9.08 122 GLU B O 1
ATOM 6418 N N . ALA B 1 125 ? -174.964 186.326 198.221 1.00 7.59 123 ALA B N 1
ATOM 6419 C CA . ALA B 1 125 ? -175.058 185.360 197.143 1.00 7.96 123 ALA B CA 1
ATOM 6420 C C . ALA B 1 125 ? -176.281 184.471 197.318 1.00 8.35 123 ALA B C 1
ATOM 6421 O O . ALA B 1 125 ? -177.001 184.214 196.352 1.00 8.74 123 ALA B O 1
ATOM 6429 N N . VAL B 1 126 ? -176.525 183.975 198.538 1.00 8.62 124 VAL B N 1
ATOM 6430 C CA . VAL B 1 126 ? -177.697 183.125 198.754 1.00 9.25 124 VAL B CA 1
ATOM 6431 C C . VAL B 1 126 ? -178.975 183.860 198.375 1.00 9.45 124 VAL B C 1
ATOM 6432 O O . VAL B 1 126 ? -179.897 183.277 197.788 1.00 10.33 124 VAL B O 1
ATOM 6445 N N A LYS B 1 127 ? -179.055 185.151 198.707 0.42 9.25 125 LYS B N 1
ATOM 6446 N N B LYS B 1 127 ? -179.067 185.136 198.734 0.58 9.27 125 LYS B N 1
ATOM 6447 C CA A LYS B 1 127 ? -180.258 185.933 198.439 0.42 10.20 125 LYS B CA 1
ATOM 6448 C CA B LYS B 1 127 ? -180.273 185.900 198.438 0.58 10.27 125 LYS B CA 1
ATOM 6449 C C A LYS B 1 127 ? -180.534 186.087 196.951 0.42 12.42 125 LYS B C 1
ATOM 6450 C C B LYS B 1 127 ? -180.574 185.913 196.949 0.58 11.72 125 LYS B C 1
ATOM 6451 O O A LYS B 1 127 ? -181.651 186.470 196.575 0.42 10.81 125 LYS B O 1
ATOM 6452 O O B LYS B 1 127 ? -181.745 185.983 196.559 0.58 14.35 125 LYS B O 1
ATOM 6489 N N . ARG B 1 128 ? -179.546 185.834 196.103 1.00 10.30 126 ARG B N 1
ATOM 6490 C CA . ARG B 1 128 ? -179.694 185.881 194.655 1.00 10.52 126 ARG B CA 1
ATOM 6491 C C . ARG B 1 128 ? -179.716 184.521 193.986 1.00 10.95 126 ARG B C 1
ATOM 6492 O O . ARG B 1 128 ? -180.456 184.335 193.014 1.00 12.24 126 ARG B O 1
ATOM 6514 N N A LEU B 1 129 ? -178.932 183.559 194.468 0.66 9.58 127 LEU B N 1
ATOM 6515 N N B LEU B 1 129 ? -178.911 183.566 194.457 0.34 9.51 127 LEU B N 1
ATOM 6516 C CA A LEU B 1 129 ? -178.833 182.261 193.814 0.66 9.78 127 LEU B CA 1
ATOM 6517 C CA B LEU B 1 129 ? -178.820 182.263 193.806 0.34 9.60 127 LEU B CA 1
ATOM 6518 C C A LEU B 1 129 ? -179.979 181.340 194.183 0.66 9.73 127 LEU B C 1
ATOM 6519 C C B LEU B 1 129 ? -179.973 181.342 194.179 0.34 9.52 127 LEU B C 1
ATOM 6520 O O A LEU B 1 129 ? -180.349 180.468 193.384 0.66 10.71 127 LEU B O 1
ATOM 6521 O O B LEU B 1 129 ? -180.355 180.483 193.374 0.34 10.60 127 LEU B O 1
ATOM 6552 N N . SER B 1 130 ? -180.524 181.486 195.382 1.00 9.27 128 SER B N 1
ATOM 6553 C CA . SER B 1 130 ? -181.474 180.503 195.880 1.00 9.60 128 SER B CA 1
ATOM 6554 C C . SER B 1 130 ? -182.713 180.410 195.001 1.00 9.85 128 SER B C 1
ATOM 6555 O O . SER B 1 130 ? -183.317 181.425 194.635 1.00 10.92 128 SER B O 1
ATOM 6564 N N . THR B 1 131 ? -183.158 179.173 194.754 1.00 10.86 129 THR B N 1
ATOM 6565 C CA . THR B 1 131 ? -184.427 178.974 194.061 1.00 12.32 129 THR B CA 1
ATOM 6566 C C . THR B 1 131 ? -185.613 179.471 194.885 1.00 13.97 129 THR B C 1
ATOM 6567 O O . THR B 1 131 ? -186.673 179.724 194.309 1.00 16.86 129 THR B O 1
ATOM 6578 N N A ARG B 1 132 ? -185.470 179.635 196.198 0.59 14.33 130 ARG B N 1
ATOM 6579 N N B ARG B 1 132 ? -185.469 179.597 196.210 0.41 14.33 130 ARG B N 1
ATOM 6580 C CA A ARG B 1 132 ? -186.551 180.220 196.984 0.59 16.10 130 ARG B CA 1
ATOM 6581 C CA B ARG B 1 132 ? -186.520 180.218 197.012 0.41 16.14 130 ARG B CA 1
ATOM 6582 C C A ARG B 1 132 ? -186.731 181.704 196.703 0.59 20.01 130 ARG B C 1
ATOM 6583 C C B ARG B 1 132 ? -186.769 181.659 196.575 0.41 19.72 130 ARG B C 1
ATOM 6584 O O A ARG B 1 132 ? -187.793 182.262 197.013 0.59 19.74 130 ARG B O 1
ATOM 6585 O O B ARG B 1 132 ? -187.906 182.141 196.631 0.41 22.44 130 ARG B O 1
ATOM 6626 N N . HIS B 1 133 ? -185.719 182.359 196.139 1.00 15.41 131 HIS B N 1
ATOM 6627 C CA . HIS B 1 133 ? -185.742 183.793 195.905 1.00 15.19 131 HIS B CA 1
ATOM 6628 C C . HIS B 1 133 ? -185.761 184.120 194.424 1.00 17.63 131 HIS B C 1
ATOM 6629 O O . HIS B 1 133 ? -185.361 185.219 194.031 1.00 21.93 131 HIS B O 1
ATOM 6644 N N . GLY B 1 134 ? -186.179 183.172 193.597 1.00 15.59 132 GLY B N 1
ATOM 6645 C CA . GLY B 1 134 ? -186.262 183.390 192.171 1.00 17.94 132 GLY B CA 1
ATOM 6646 C C . GLY B 1 134 ? -184.986 183.144 191.407 1.00 17.47 132 GLY B C 1
ATOM 6647 O O . GLY B 1 134 ? -184.938 183.431 190.202 1.00 18.95 132 GLY B O 1
ATOM 6651 N N . GLY B 1 135 ? -183.941 182.639 192.059 1.00 15.41 133 GLY B N 1
ATOM 6652 C CA . GLY B 1 135 ? -182.712 182.348 191.368 1.00 13.90 133 GLY B CA 1
ATOM 6653 C C . GLY B 1 135 ? -182.748 181.007 190.679 1.00 13.55 133 GLY B C 1
ATOM 6654 O O . GLY B 1 135 ? -183.710 180.240 190.778 1.00 15.76 133 GLY B O 1
ATOM 6658 N N . ARG B 1 136 ? -181.644 180.719 189.994 1.00 14.68 134 ARG B N 1
ATOM 6659 C CA . ARG B 1 136 ? -181.451 179.496 189.232 1.00 17.89 134 ARG B CA 1
ATOM 6660 C C . ARG B 1 136 ? -180.563 178.497 189.955 1.00 14.49 134 ARG B C 1
ATOM 6661 O O . ARG B 1 136 ? -180.206 177.467 189.379 1.00 18.36 134 ARG B O 1
ATOM 6665 N N . GLY B 1 137 ? -180.186 178.777 191.197 1.00 12.23 135 GLY B N 1
ATOM 6666 C CA . GLY B 1 137 ? -179.148 178.020 191.861 1.00 11.19 135 GLY B CA 1
ATOM 6667 C C . GLY B 1 137 ? -177.772 178.489 191.430 1.00 10.02 135 GLY B C 1
ATOM 6668 O O . GLY B 1 137 ? -177.608 179.426 190.655 1.00 11.94 135 GLY B O 1
ATOM 6672 N N . GLY B 1 138 ? -176.757 177.797 191.926 1.00 9.61 136 GLY B N 1
ATOM 6673 C CA . GLY B 1 138 ? -175.392 178.180 191.627 1.00 10.46 136 GLY B CA 1
ATOM 6674 C C . GLY B 1 138 ? -174.443 177.555 192.633 1.00 8.83 136 GLY B C 1
ATOM 6675 O O . GLY B 1 138 ? -174.753 176.527 193.233 1.00 9.73 136 GLY B O 1
ATOM 6679 N N A SER B 1 139 ? -173.272 178.185 192.791 0.33 8.31 137 SER B N 1
ATOM 6680 N N B SER B 1 139 ? -173.297 178.189 192.785 0.67 8.25 137 SER B N 1
ATOM 6681 C CA A SER B 1 139 ? -172.166 177.584 193.539 0.33 8.84 137 SER B CA 1
ATOM 6682 C CA B SER B 1 139 ? -172.355 177.646 193.734 0.67 8.00 137 SER B CA 1
ATOM 6683 C C A SER B 1 139 ? -171.337 178.639 194.264 0.33 9.03 137 SER B C 1
ATOM 6684 C C B SER B 1 139 ? -171.546 178.738 194.391 0.67 7.15 137 SER B C 1
ATOM 6685 O O A SER B 1 139 ? -171.018 179.685 193.696 0.33 8.02 137 SER B O 1
ATOM 6686 O O B SER B 1 139 ? -171.455 179.872 193.914 0.67 7.73 137 SER B O 1
ATOM 6701 N N . ILE B 1 140 ? -170.972 178.342 195.518 1.00 7.86 138 ILE B N 1
ATOM 6702 C CA . ILE B 1 140 ? -170.074 179.154 196.319 1.00 7.59 138 ILE B CA 1
ATOM 6703 C C . ILE B 1 140 ? -168.836 178.305 196.539 1.00 6.60 138 ILE B C 1
ATOM 6704 O O . ILE B 1 140 ? -168.938 177.126 196.897 1.00 8.02 138 ILE B O 1
ATOM 6721 N N . VAL B 1 141 ? -167.672 178.885 196.325 1.00 6.63 139 VAL B N 1
ATOM 6722 C CA . VAL B 1 141 ? -166.395 178.254 196.655 1.00 6.48 139 VAL B CA 1
ATOM 6723 C C . VAL B 1 141 ? -165.685 179.164 197.644 1.00 6.41 139 VAL B C 1
ATOM 6724 O O . VAL B 1 141 ? -165.354 180.310 197.309 1.00 6.85 139 VAL B O 1
ATOM 6737 N N . ASN B 1 142 ? -165.472 178.664 198.856 1.00 6.07 140 ASN B N 1
ATOM 6738 C CA . ASN B 1 142 ? -164.686 179.372 199.854 1.00 6.13 140 ASN B CA 1
ATOM 6739 C C . ASN B 1 142 ? -163.221 179.002 199.706 1.00 6.52 140 ASN B C 1
ATOM 6740 O O . ASN B 1 142 ? -162.886 177.873 199.340 1.00 8.22 140 ASN B O 1
ATOM 6751 N N . VAL B 1 143 ? -162.342 179.944 199.998 1.00 7.24 141 VAL B N 1
ATOM 6752 C CA . VAL B 1 143 ? -160.913 179.672 200.023 1.00 7.42 141 VAL B CA 1
ATOM 6753 C C . VAL B 1 143 ? -160.503 179.585 201.481 1.00 7.34 141 VAL B C 1
ATOM 6754 O O . VAL B 1 143 ? -160.489 180.582 202.212 1.00 9.03 141 VAL B O 1
ATOM 6767 N N . SER B 1 144 ? -160.182 178.378 201.911 1.00 7.45 142 SER B N 1
ATOM 6768 C CA . SER B 1 144 ? -159.678 178.104 203.249 1.00 6.97 142 SER B CA 1
ATOM 6769 C C . SER B 1 144 ? -158.155 178.104 203.191 1.00 7.25 142 SER B C 1
ATOM 6770 O O . SER B 1 144 ? -157.573 178.974 202.521 1.00 8.67 142 SER B O 1
ATOM 6778 N N . SER B 1 145 ? -157.504 177.191 203.917 1.00 6.97 143 SER B N 1
ATOM 6779 C CA . SER B 1 145 ? -156.059 177.095 203.986 1.00 6.57 143 SER B CA 1
ATOM 6780 C C . SER B 1 145 ? -155.708 175.812 204.706 1.00 6.92 143 SER B C 1
ATOM 6781 O O . SER B 1 145 ? -156.431 175.397 205.622 1.00 7.51 143 SER B O 1
ATOM 6789 N N . MET B 1 146 ? -154.552 175.241 204.371 1.00 7.11 144 MET B N 1
ATOM 6790 C CA . MET B 1 146 ? -154.019 174.158 205.193 1.00 7.21 144 MET B CA 1
ATOM 6791 C C . MET B 1 146 ? -153.780 174.607 206.627 1.00 7.20 144 MET B C 1
ATOM 6792 O O . MET B 1 146 ? -153.730 173.756 207.523 1.00 7.68 144 MET B O 1
ATOM 6806 N N . ALA B 1 147 ? -153.690 175.916 206.875 1.00 7.25 145 ALA B N 1
ATOM 6807 C CA . ALA B 1 147 ? -153.583 176.419 208.246 1.00 7.62 145 ALA B CA 1
ATOM 6808 C C . ALA B 1 147 ? -154.731 175.939 209.126 1.00 6.80 145 ALA B C 1
ATOM 6809 O O . ALA B 1 147 ? -154.554 175.784 210.345 1.00 7.39 145 ALA B O 1
ATOM 6816 N N . SER B 1 148 ? -155.909 175.712 208.566 1.00 6.89 146 SER B N 1
ATOM 6817 C CA . SER B 1 148 ? -157.000 175.269 209.435 1.00 7.68 146 SER B CA 1
ATOM 6818 C C . SER B 1 148 ? -156.707 173.911 210.064 1.00 7.48 146 SER B C 1
ATOM 6819 O O . SER B 1 148 ? -157.218 173.599 211.146 1.00 7.20 146 SER B O 1
ATOM 6827 N N . ARG B 1 149 ? -155.908 173.090 209.394 1.00 7.12 147 ARG B N 1
ATOM 6828 C CA . ARG B 1 149 ? -155.544 171.754 209.848 1.00 7.54 147 ARG B CA 1
ATOM 6829 C C . ARG B 1 149 ? -154.213 171.747 210.580 1.00 7.65 147 ARG B C 1
ATOM 6830 O O . ARG B 1 149 ? -154.029 170.941 211.497 1.00 9.94 147 ARG B O 1
ATOM 6851 N N . LEU B 1 150 ? -153.273 172.595 210.190 1.00 8.01 148 LEU B N 1
ATOM 6852 C CA . LEU B 1 150 ? -151.943 172.604 210.779 1.00 8.53 148 LEU B CA 1
ATOM 6853 C C . LEU B 1 150 ? -151.832 173.530 211.975 1.00 8.09 148 LEU B C 1
ATOM 6854 O O . LEU B 1 150 ? -150.956 173.326 212.828 1.00 8.91 148 LEU B O 1
ATOM 6870 N N . GLY B 1 151 ? -152.648 174.568 212.041 1.00 7.15 149 GLY B N 1
ATOM 6871 C CA . GLY B 1 151 ? -152.683 175.447 213.190 1.00 7.65 149 GLY B CA 1
ATOM 6872 C C . GLY B 1 151 ? -151.785 176.655 213.155 1.00 6.66 149 GLY B C 1
ATOM 6873 O O . GLY B 1 151 ? -151.930 177.521 214.026 1.00 7.70 149 GLY B O 1
ATOM 6877 N N . SER B 1 152 ? -150.872 176.752 212.187 1.00 7.62 150 SER B N 1
ATOM 6878 C CA . SER B 1 152 ? -149.942 177.865 212.074 1.00 8.18 150 SER B CA 1
ATOM 6879 C C . SER B 1 152 ? -149.219 178.212 213.394 1.00 7.19 150 SER B C 1
ATOM 6880 O O . SER B 1 152 ? -149.070 179.393 213.717 1.00 7.58 150 SER B O 1
ATOM 6888 N N . PRO B 1 153 ? -148.732 177.221 214.121 1.00 7.15 151 PRO B N 1
ATOM 6889 C CA . PRO B 1 153 ? -148.031 177.531 215.371 1.00 7.48 151 PRO B CA 1
ATOM 6890 C C . PRO B 1 153 ? -146.824 178.419 215.103 1.00 8.19 151 PRO B C 1
ATOM 6891 O O . PRO B 1 153 ? -146.113 178.250 214.106 1.00 8.10 151 PRO B O 1
ATOM 6902 N N . ASN B 1 154 ? -146.582 179.352 216.016 1.00 7.26 152 ASN B N 1
ATOM 6903 C CA . ASN B 1 154 ? -145.448 180.269 215.961 1.00 8.22 152 ASN B CA 1
ATOM 6904 C C . ASN B 1 154 ? -145.541 181.234 214.790 1.00 8.29 152 ASN B C 1
ATOM 6905 O O . ASN B 1 154 ? -144.576 181.979 214.530 1.00 8.85 152 ASN B O 1
ATOM 6916 N N . GLU B 1 155 ? -146.670 181.274 214.093 1.00 7.54 153 GLU B N 1
ATOM 6917 C CA . GLU B 1 155 ? -146.840 182.188 212.977 1.00 7.93 153 GLU B CA 1
ATOM 6918 C C . GLU B 1 155 ? -148.131 182.974 213.100 1.00 7.06 153 GLU B C 1
ATOM 6919 O O . GLU B 1 155 ? -148.118 184.201 213.247 1.00 7.94 153 GLU B O 1
ATOM 6931 N N . TYR B 1 156 ? -149.266 182.316 213.017 1.00 7.35 154 TYR B N 1
ATOM 6932 C CA A TYR B 1 156 ? -150.522 183.059 213.014 0.73 8.51 154 TYR B CA 1
ATOM 6933 C CA B TYR B 1 156 ? -150.522 183.057 213.041 0.27 8.59 154 TYR B CA 1
ATOM 6934 C C . TYR B 1 156 ? -151.692 182.145 213.371 1.00 7.22 154 TYR B C 1
ATOM 6935 O O . TYR B 1 156 ? -152.551 181.844 212.542 1.00 7.34 154 TYR B O 1
ATOM 6970 N N . ILE B 1 157 ? -151.740 181.719 214.624 1.00 6.89 155 ILE B N 1
ATOM 6971 C CA . ILE B 1 157 ? -152.848 180.887 215.061 1.00 7.07 155 ILE B CA 1
ATOM 6972 C C . ILE B 1 157 ? -154.175 181.608 214.861 1.00 6.53 155 ILE B C 1
ATOM 6973 O O . ILE B 1 157 ? -155.201 180.960 214.650 1.00 6.94 155 ILE B O 1
ATOM 6989 N N . ASP B 1 158 ? -154.183 182.946 214.919 1.00 6.52 156 ASP B N 1
ATOM 6990 C CA . ASP B 1 158 ? -155.392 183.705 214.627 1.00 6.61 156 ASP B CA 1
ATOM 6991 C C . ASP B 1 158 ? -155.930 183.416 213.234 1.00 6.94 156 ASP B C 1
ATOM 6992 O O . ASP B 1 158 ? -157.138 183.230 213.053 1.00 7.33 156 ASP B O 1
ATOM 7001 N N . TYR B 1 159 ? -155.053 183.453 212.234 1.00 6.87 157 TYR B N 1
ATOM 7002 C CA . TYR B 1 159 ? -155.437 183.147 210.856 1.00 6.38 157 TYR B CA 1
ATOM 7003 C C . TYR B 1 159 ? -155.844 181.690 210.692 1.00 6.67 157 TYR B C 1
ATOM 7004 O O . TYR B 1 159 ? -156.825 181.389 210.002 1.00 6.82 157 TYR B O 1
ATOM 7022 N N . ALA B 1 160 ? -155.121 180.778 211.336 1.00 6.38 158 ALA B N 1
ATOM 7023 C CA . ALA B 1 160 ? -155.528 179.378 211.307 1.00 6.21 158 ALA B CA 1
ATOM 7024 C C . ALA B 1 160 ? -156.942 179.209 211.843 1.00 6.61 158 ALA B C 1
ATOM 7025 O O . ALA B 1 160 ? -157.754 178.469 211.271 1.00 6.61 158 ALA B O 1
ATOM 7032 N N . ALA B 1 161 ? -157.243 179.872 212.958 1.00 6.71 159 ALA B N 1
ATOM 7033 C CA . ALA B 1 161 ? -158.587 179.832 213.521 1.00 6.94 159 ALA B CA 1
ATOM 7034 C C . ALA B 1 161 ? -159.613 180.409 212.556 1.00 5.97 159 ALA B C 1
ATOM 7035 O O . ALA B 1 161 ? -160.698 179.845 212.391 1.00 6.45 159 ALA B O 1
ATOM 7042 N N . ALA B 1 162 ? -159.292 181.529 211.905 1.00 6.61 160 ALA B N 1
ATOM 7043 C CA . ALA B 1 162 ? -160.202 182.084 210.899 1.00 6.09 160 ALA B CA 1
ATOM 7044 C C . ALA B 1 162 ? -160.516 181.068 209.809 1.00 6.10 160 ALA B C 1
ATOM 7045 O O . ALA B 1 162 ? -161.657 180.961 209.375 1.00 6.24 160 ALA B O 1
ATOM 7052 N N . LYS B 1 163 ? -159.506 180.334 209.349 1.00 5.76 161 LYS B N 1
ATOM 7053 C CA . LYS B 1 163 ? -159.726 179.346 208.294 1.00 5.93 161 LYS B CA 1
ATOM 7054 C C . LYS B 1 163 ? -160.467 178.121 208.821 1.00 6.02 161 LYS B C 1
ATOM 7055 O O . LYS B 1 163 ? -161.262 177.535 208.089 1.00 6.45 161 LYS B O 1
ATOM 7074 N N . GLY B 1 164 ? -160.259 177.740 210.083 1.00 6.00 162 GLY B N 1
ATOM 7075 C CA . GLY B 1 164 ? -161.117 176.728 210.681 1.00 6.43 162 GLY B CA 1
ATOM 7076 C C . GLY B 1 164 ? -162.577 177.134 210.698 1.00 5.72 162 GLY B C 1
ATOM 7077 O O . GLY B 1 164 ? -163.464 176.307 210.491 1.00 6.44 162 GLY B O 1
ATOM 7081 N N . ALA B 1 165 ? -162.845 178.415 210.953 1.00 5.76 163 ALA B N 1
ATOM 7082 C CA . ALA B 1 165 ? -164.208 178.936 210.881 1.00 6.14 163 ALA B CA 1
ATOM 7083 C C . ALA B 1 165 ? -164.775 178.781 209.475 1.00 6.02 163 ALA B C 1
ATOM 7084 O O . ALA B 1 165 ? -165.939 178.408 209.304 1.00 6.41 163 ALA B O 1
ATOM 7091 N N . ILE B 1 166 ? -163.966 179.084 208.452 1.00 5.96 164 ILE B N 1
ATOM 7092 C CA . ILE B 1 166 ? -164.394 178.888 207.075 1.00 5.99 164 ILE B CA 1
ATOM 7093 C C . ILE B 1 166 ? -164.734 177.432 206.813 1.00 6.39 164 ILE B C 1
ATOM 7094 O O . ILE B 1 166 ? -165.716 177.145 206.124 1.00 6.28 164 ILE B O 1
ATOM 7110 N N . ASP B 1 167 ? -163.941 176.491 207.332 1.00 5.86 165 ASP B N 1
ATOM 7111 C CA . ASP B 1 167 ? -164.252 175.093 207.065 1.00 6.54 165 ASP B CA 1
ATOM 7112 C C . ASP B 1 167 ? -165.624 174.733 207.622 1.00 6.34 165 ASP B C 1
ATOM 7113 O O . ASP B 1 167 ? -166.420 174.066 206.956 1.00 6.60 165 ASP B O 1
ATOM 7122 N N . SER B 1 168 ? -165.912 175.150 208.857 1.00 6.34 166 SER B N 1
ATOM 7123 C CA . SER B 1 168 ? -167.203 174.844 209.461 1.00 6.69 166 SER B CA 1
ATOM 7124 C C . SER B 1 168 ? -168.337 175.575 208.758 1.00 6.80 166 SER B C 1
ATOM 7125 O O . SER B 1 168 ? -169.421 175.009 208.593 1.00 6.87 166 SER B O 1
ATOM 7133 N N . MET B 1 169 ? -168.124 176.822 208.333 1.00 6.37 167 MET B N 1
ATOM 7134 C CA . MET B 1 169 ? -169.157 177.514 207.558 1.00 6.34 167 MET B CA 1
ATOM 7135 C C . MET B 1 169 ? -169.433 176.803 206.237 1.00 6.94 167 MET B C 1
ATOM 7136 O O . MET B 1 169 ? -170.580 176.746 205.787 1.00 6.98 167 MET B O 1
ATOM 7150 N N . THR B 1 170 ? -168.395 176.247 205.606 1.00 6.88 168 THR B N 1
ATOM 7151 C CA . THR B 1 170 ? -168.575 175.533 204.343 1.00 7.27 168 THR B CA 1
ATOM 7152 C C . THR B 1 170 ? -169.507 174.354 204.541 1.00 6.78 168 THR B C 1
ATOM 7153 O O . THR B 1 170 ? -170.451 174.147 203.775 1.00 7.24 168 THR B O 1
ATOM 7164 N N A ILE B 1 171 ? -169.273 173.585 205.600 0.66 6.70 169 ILE B N 1
ATOM 7165 N N B ILE B 1 171 ? -169.256 173.574 205.592 0.34 6.73 169 ILE B N 1
ATOM 7166 C CA A ILE B 1 171 ? -170.097 172.414 205.889 0.66 8.11 169 ILE B CA 1
ATOM 7167 C CA B ILE B 1 171 ? -170.094 172.418 205.900 0.34 8.09 169 ILE B CA 1
ATOM 7168 C C A ILE B 1 171 ? -171.523 172.828 206.233 0.66 7.27 169 ILE B C 1
ATOM 7169 C C B ILE B 1 171 ? -171.520 172.861 206.201 0.34 7.25 169 ILE B C 1
ATOM 7170 O O A ILE B 1 171 ? -172.496 172.260 205.730 0.66 7.54 169 ILE B O 1
ATOM 7171 O O B ILE B 1 171 ? -172.487 172.364 205.614 0.34 8.21 169 ILE B O 1
ATOM 7202 N N . GLY B 1 172 ? -171.671 173.793 207.141 1.00 7.66 170 GLY B N 1
ATOM 7203 C CA . GLY B 1 172 ? -173.005 174.184 207.569 1.00 7.34 170 GLY B CA 1
ATOM 7204 C C . GLY B 1 172 ? -173.819 174.826 206.465 1.00 7.59 170 GLY B C 1
ATOM 7205 O O . GLY B 1 172 ? -174.991 174.490 206.267 1.00 7.44 170 GLY B O 1
ATOM 7210 N N . LEU B 1 173 ? -173.213 175.758 205.722 1.00 6.96 171 LEU B N 1
ATOM 7211 C CA . LEU B 1 173 ? -173.951 176.411 204.651 1.00 7.19 171 LEU B CA 1
ATOM 7212 C C . LEU B 1 173 ? -174.308 175.416 203.561 1.00 6.79 171 LEU B C 1
ATOM 7213 O O . LEU B 1 173 ? -175.420 175.441 203.036 1.00 7.70 171 LEU B O 1
ATOM 7229 N N . ALA B 1 174 ? -173.402 174.501 203.221 1.00 6.96 172 ALA B N 1
ATOM 7230 C CA . ALA B 1 174 ? -173.744 173.482 202.229 1.00 7.38 172 ALA B CA 1
ATOM 7231 C C . ALA B 1 174 ? -175.023 172.754 202.619 1.00 8.78 172 ALA B C 1
ATOM 7232 O O . ALA B 1 174 ? -175.919 172.544 201.801 1.00 8.43 172 ALA B O 1
ATOM 7239 N N . ARG B 1 175 ? -175.119 172.328 203.867 1.00 8.09 173 ARG B N 1
ATOM 7240 C CA A ARG B 1 175 ? -176.307 171.608 204.305 0.55 8.73 173 ARG B CA 1
ATOM 7241 C CA B ARG B 1 175 ? -176.310 171.606 204.296 0.45 8.73 173 ARG B CA 1
ATOM 7242 C C . ARG B 1 175 ? -177.528 172.519 204.318 1.00 8.62 173 ARG B C 1
ATOM 7243 O O . ARG B 1 175 ? -178.633 172.077 203.983 1.00 10.84 173 ARG B O 1
ATOM 7284 N N . GLU B 1 176 ? -177.353 173.789 204.675 1.00 8.74 174 GLU B N 1
ATOM 7285 C CA . GLU B 1 176 ? -178.488 174.696 204.802 1.00 8.52 174 GLU B CA 1
ATOM 7286 C C . GLU B 1 176 ? -179.104 175.052 203.457 1.00 8.86 174 GLU B C 1
ATOM 7287 O O . GLU B 1 176 ? -180.323 175.243 203.387 1.00 10.36 174 GLU B O 1
ATOM 7299 N N . VAL B 1 177 ? -178.312 175.151 202.385 1.00 7.61 175 VAL B N 1
ATOM 7300 C CA . VAL B 1 177 ? -178.824 175.635 201.104 1.00 8.00 175 VAL B CA 1
ATOM 7301 C C . VAL B 1 177 ? -178.842 174.565 200.017 1.00 8.30 175 VAL B C 1
ATOM 7302 O O . VAL B 1 177 ? -179.158 174.870 198.861 1.00 9.37 175 VAL B O 1
ATOM 7315 N N . ALA B 1 178 ? -178.572 173.311 200.363 1.00 9.27 176 ALA B N 1
ATOM 7316 C CA . ALA B 1 178 ? -178.554 172.248 199.360 1.00 9.29 176 ALA B CA 1
ATOM 7317 C C . ALA B 1 178 ? -179.877 172.138 198.616 1.00 10.61 176 ALA B C 1
ATOM 7318 O O . ALA B 1 178 ? -179.893 171.908 197.400 1.00 15.44 176 ALA B O 1
ATOM 7325 N N . ALA B 1 179 ? -180.991 172.260 199.311 1.00 9.99 177 ALA B N 1
ATOM 7326 C CA . ALA B 1 179 ? -182.293 172.059 198.683 1.00 12.13 177 ALA B CA 1
ATOM 7327 C C . ALA B 1 179 ? -182.763 173.260 197.879 1.00 12.17 177 ALA B C 1
ATOM 7328 O O . ALA B 1 179 ? -183.806 173.179 197.215 1.00 16.16 177 ALA B O 1
ATOM 7335 N N . GLU B 1 180 ? -182.049 174.370 197.898 1.00 10.42 178 GLU B N 1
ATOM 7336 C CA . GLU B 1 180 ? -182.415 175.532 197.100 1.00 10.81 178 GLU B CA 1
ATOM 7337 C C . GLU B 1 180 ? -181.414 175.770 195.977 1.00 9.77 178 GLU B C 1
ATOM 7338 O O . GLU B 1 180 ? -181.311 176.882 195.447 1.00 10.13 178 GLU B O 1
ATOM 7350 N N . GLY B 1 181 ? -180.712 174.715 195.564 1.00 10.14 179 GLY B N 1
ATOM 7351 C CA . GLY B 1 181 ? -179.948 174.727 194.343 1.00 10.00 179 GLY B CA 1
ATOM 7352 C C . GLY B 1 181 ? -178.551 175.290 194.434 1.00 9.15 179 GLY B C 1
ATOM 7353 O O . GLY B 1 181 ? -177.962 175.576 193.397 1.00 9.86 179 GLY B O 1
ATOM 7357 N N . ILE B 1 182 ? -178.028 175.501 195.626 1.00 9.01 180 ILE B N 1
ATOM 7358 C CA . ILE B 1 182 ? -176.716 176.103 195.808 1.00 7.81 180 ILE B CA 1
ATOM 7359 C C . ILE B 1 182 ? -175.779 175.044 196.364 1.00 8.30 180 ILE B C 1
ATOM 7360 O O . ILE B 1 182 ? -176.072 174.443 197.408 1.00 10.61 180 ILE B O 1
ATOM 7376 N N . ARG B 1 183 ? -174.651 174.812 195.695 1.00 7.76 181 ARG B N 1
ATOM 7377 C CA . ARG B 1 183 ? -173.581 173.994 196.256 1.00 7.39 181 ARG B CA 1
ATOM 7378 C C . ARG B 1 183 ? -172.562 174.902 196.929 1.00 7.23 181 ARG B C 1
ATOM 7379 O O . ARG B 1 183 ? -172.330 176.028 196.476 1.00 7.38 181 ARG B O 1
ATOM 7400 N N . VAL B 1 184 ? -171.920 174.397 197.979 1.00 6.61 182 VAL B N 1
ATOM 7401 C CA . VAL B 1 184 ? -170.930 175.168 198.741 1.00 6.69 182 VAL B CA 1
ATOM 7402 C C . VAL B 1 184 ? -169.755 174.246 199.035 1.00 6.56 182 VAL B C 1
ATOM 7403 O O . VAL B 1 184 ? -169.938 173.197 199.659 1.00 7.12 182 VAL B O 1
ATOM 7416 N N . ASN B 1 185 ? -168.566 174.613 198.566 1.00 6.51 183 ASN B N 1
ATOM 7417 C CA . ASN B 1 185 ? -167.374 173.799 198.757 1.00 6.43 183 ASN B CA 1
ATOM 7418 C C . ASN B 1 185 ? -166.220 174.728 199.062 1.00 6.58 183 ASN B C 1
ATOM 7419 O O . ASN B 1 185 ? -166.352 175.952 198.985 1.00 6.91 183 ASN B O 1
ATOM 7430 N N . ALA B 1 186 ? -165.057 174.158 199.363 1.00 6.81 184 ALA B N 1
ATOM 7431 C CA . ALA B 1 186 ? -163.886 174.970 199.653 1.00 6.99 184 ALA B CA 1
ATOM 7432 C C . ALA B 1 186 ? -162.630 174.315 199.108 1.00 7.46 184 ALA B C 1
ATOM 7433 O O . ALA B 1 186 ? -162.541 173.093 198.958 1.00 8.13 184 ALA B O 1
ATOM 7440 N N A VAL B 1 187 ? -161.665 175.152 198.781 0.71 7.53 185 VAL B N 1
ATOM 7441 N N B VAL B 1 187 ? -161.628 175.150 198.867 0.29 7.62 185 VAL B N 1
ATOM 7442 C CA A VAL B 1 187 ? -160.302 174.697 198.542 0.71 7.75 185 VAL B CA 1
ATOM 7443 C CA B VAL B 1 187 ? -160.287 174.728 198.475 0.29 7.94 185 VAL B CA 1
ATOM 7444 C C A VAL B 1 187 ? -159.458 175.027 199.756 0.71 7.44 185 VAL B C 1
ATOM 7445 C C B VAL B 1 187 ? -159.338 175.122 199.599 0.29 8.31 185 VAL B C 1
ATOM 7446 O O A VAL B 1 187 ? -159.668 176.036 200.435 0.71 7.37 185 VAL B O 1
ATOM 7447 O O B VAL B 1 187 ? -159.397 176.260 200.085 0.29 7.24 185 VAL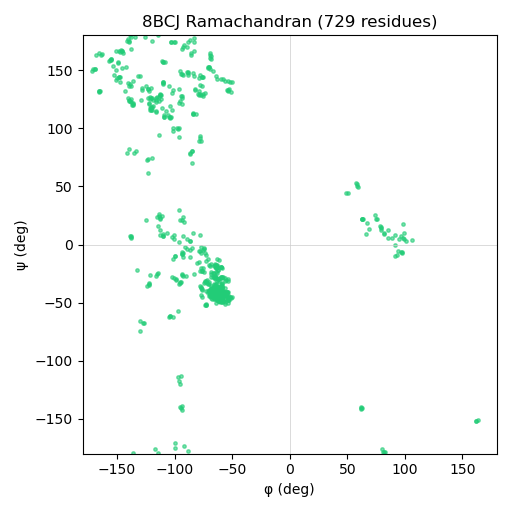 B O 1
ATOM 7472 N N . ARG B 1 188 ? -158.467 174.187 200.017 1.00 7.21 186 ARG B N 1
ATOM 7473 C CA . ARG B 1 188 ? -157.462 174.450 201.044 1.00 7.64 186 ARG B CA 1
ATOM 7474 C C . ARG B 1 188 ? -156.117 174.504 200.353 1.00 7.14 186 ARG B C 1
ATOM 7475 O O . ARG B 1 188 ? -155.441 173.458 200.213 1.00 7.95 186 ARG B O 1
ATOM 7497 N N . PRO B 1 189 ? -155.654 175.672 199.949 1.00 7.24 187 PRO B N 1
ATOM 7498 C CA . PRO B 1 189 ? -154.293 175.753 199.411 1.00 7.63 187 PRO B CA 1
ATOM 7499 C C . PRO B 1 189 ? -153.261 175.567 200.508 1.00 7.50 187 PRO B C 1
ATOM 7500 O O . PRO B 1 189 ? -153.500 175.859 201.679 1.00 7.56 187 PRO B O 1
ATOM 7511 N N . GLY B 1 190 ? -152.095 175.060 200.109 1.00 8.10 188 GLY B N 1
ATOM 7512 C CA . GLY B 1 190 ? -150.948 174.921 200.983 1.00 9.56 188 GLY B CA 1
ATOM 7513 C C . GLY B 1 190 ? -150.031 176.106 200.849 1.00 10.88 188 GLY B C 1
ATOM 7514 O O . GLY B 1 190 ? -150.406 177.207 201.263 1.00 16.66 188 GLY B O 1
ATOM 7518 N N . LEU B 1 191 ? -148.837 175.932 200.336 1.00 10.55 189 LEU B N 1
ATOM 7519 C CA . LEU B 1 191 ? -147.866 177.022 200.179 1.00 9.10 189 LEU B CA 1
ATOM 7520 C C . LEU B 1 191 ? -147.875 177.455 198.717 1.00 8.59 189 LEU B C 1
ATOM 7521 O O . LEU B 1 191 ? -147.285 176.779 197.865 1.00 10.19 189 LEU B O 1
ATOM 7537 N N . ILE B 1 192 ? -148.570 178.551 198.419 1.00 7.20 190 ILE B N 1
ATOM 7538 C CA . ILE B 1 192 ? -148.765 179.032 197.054 1.00 7.55 190 ILE B CA 1
ATOM 7539 C C . ILE B 1 192 ? -147.955 180.313 196.883 1.00 8.19 190 ILE B C 1
ATOM 7540 O O . ILE B 1 192 ? -147.932 181.172 197.766 1.00 7.57 190 ILE B O 1
ATOM 7556 N N . ASP B 1 193 ? -147.324 180.463 195.720 1.00 7.80 191 ASP B N 1
ATOM 7557 C CA . ASP B 1 193 ? -146.429 181.599 195.482 1.00 8.87 191 ASP B CA 1
ATOM 7558 C C . ASP B 1 193 ? -147.215 182.862 195.150 1.00 8.76 191 ASP B C 1
ATOM 7559 O O . ASP B 1 193 ? -147.535 183.149 193.993 1.00 10.95 191 ASP B O 1
ATOM 7568 N N . THR B 1 194 ? -147.571 183.601 196.191 1.00 8.48 192 THR B N 1
ATOM 7569 C CA . THR B 1 194 ? -148.224 184.894 196.117 1.00 8.42 192 THR B CA 1
ATOM 7570 C C . THR B 1 194 ? -147.510 185.809 197.102 1.00 9.47 192 THR B C 1
ATOM 7571 O O . THR B 1 194 ? -146.606 185.383 197.829 1.00 9.63 192 THR B O 1
ATOM 7582 N N . GLU B 1 195 ? -147.959 187.055 197.154 1.00 8.96 193 GLU B N 1
ATOM 7583 C CA . GLU B 1 195 ? -147.418 188.040 198.083 1.00 9.26 193 GLU B CA 1
ATOM 7584 C C . GLU B 1 195 ? -147.868 187.836 199.526 1.00 8.73 193 GLU B C 1
ATOM 7585 O O . GLU B 1 195 ? -147.414 188.581 200.411 1.00 9.72 193 GLU B O 1
ATOM 7597 N N . ILE B 1 196 ? -148.728 186.865 199.826 1.00 9.11 194 ILE B N 1
ATOM 7598 C CA . ILE B 1 196 ? -149.243 186.782 201.195 1.00 8.79 194 ILE B CA 1
ATOM 7599 C C . ILE B 1 196 ? -148.132 186.475 202.196 1.00 8.49 194 ILE B C 1
ATOM 7600 O O . ILE B 1 196 ? -148.148 186.955 203.339 1.00 9.68 194 ILE B O 1
ATOM 7616 N N . HIS B 1 197 ? -147.154 185.661 201.806 1.00 8.64 195 HIS B N 1
ATOM 7617 C CA . HIS B 1 197 ? -146.100 185.294 202.757 1.00 8.66 195 HIS B CA 1
ATOM 7618 C C . HIS B 1 197 ? -145.277 186.508 203.153 1.00 9.28 195 HIS B C 1
ATOM 7619 O O . HIS B 1 197 ? -144.977 186.708 204.341 1.00 9.64 195 HIS B O 1
ATOM 7633 N N . ALA B 1 198 ? -144.902 187.328 202.173 1.00 9.33 196 ALA B N 1
ATOM 7634 C CA . ALA B 1 198 ? -144.254 188.600 202.463 1.00 10.31 196 ALA B CA 1
ATOM 7635 C C . ALA B 1 198 ? -145.108 189.457 203.389 1.00 9.73 196 ALA B C 1
ATOM 7636 O O . ALA B 1 198 ? -144.578 190.130 204.284 1.00 10.99 196 ALA B O 1
ATOM 7643 N N . SER B 1 199 ? -146.434 189.428 203.211 1.00 9.92 197 SER B N 1
ATOM 7644 C CA . SER B 1 199 ? -147.304 190.243 204.053 1.00 10.62 197 SER B CA 1
ATOM 7645 C C . SER B 1 199 ? -147.265 189.799 205.511 1.00 10.13 197 SER B C 1
ATOM 7646 O O . SER B 1 199 ? -147.545 190.608 206.413 1.00 12.42 197 SER B O 1
ATOM 7654 N N . GLY B 1 200 ? -146.924 188.539 205.778 1.00 11.20 198 GLY B N 1
ATOM 7655 C CA . GLY B 1 200 ? -146.750 188.021 207.120 1.00 10.32 198 GLY B CA 1
ATOM 7656 C C . GLY B 1 200 ? -145.372 188.261 207.685 1.00 10.28 198 GLY B C 1
ATOM 7657 O O . GLY B 1 200 ? -145.092 187.898 208.829 1.00 12.01 198 GLY B O 1
ATOM 7661 N N . GLY B 1 201 ? -144.484 188.838 206.887 1.00 10.10 199 GLY B N 1
ATOM 7662 C CA . GLY B 1 201 ? -143.126 189.136 207.301 1.00 11.23 199 GLY B CA 1
ATOM 7663 C C . GLY B 1 201 ? -142.071 188.234 206.720 1.00 11.85 199 GLY B C 1
ATOM 7664 O O . GLY B 1 201 ? -140.898 188.382 207.092 1.00 13.35 199 GLY B O 1
ATOM 7668 N N . GLU B 1 202 ? -142.411 187.305 205.832 1.00 9.55 200 GLU B N 1
ATOM 7669 C CA . GLU B 1 202 ? -141.448 186.307 205.362 1.00 9.39 200 GLU B CA 1
ATOM 7670 C C . GLU B 1 202 ? -141.585 186.047 203.873 1.00 8.49 200 GLU B C 1
ATOM 7671 O O . GLU B 1 202 ? -142.178 185.042 203.449 1.00 8.19 200 GLU B O 1
ATOM 7683 N N . PRO B 1 203 ? -140.988 186.911 203.042 1.00 9.49 201 PRO B N 1
ATOM 7684 C CA . PRO B 1 203 ? -141.037 186.660 201.600 1.00 10.03 201 PRO B CA 1
ATOM 7685 C C . PRO B 1 203 ? -140.450 185.322 201.205 1.00 9.89 201 PRO B C 1
ATOM 7686 O O . PRO B 1 203 ? -140.852 184.757 200.181 1.00 10.42 201 PRO B O 1
ATOM 7697 N N . GLY B 1 204 ? -139.497 184.802 201.979 1.00 9.39 202 GLY B N 1
ATOM 7698 C CA . GLY B 1 204 ? -138.865 183.541 201.639 1.00 9.46 202 GLY B CA 1
ATOM 7699 C C . GLY B 1 204 ? -139.488 182.323 202.280 1.00 8.98 202 GLY B C 1
ATOM 7700 O O . GLY B 1 204 ? -138.837 181.278 202.364 1.00 9.44 202 GLY B O 1
ATOM 7704 N N . ARG B 1 205 ? -140.747 182.420 202.710 1.00 7.79 203 ARG B N 1
ATOM 7705 C CA . ARG B 1 205 ? -141.365 181.322 203.448 1.00 8.44 203 ARG B CA 1
ATOM 7706 C C . ARG B 1 205 ? -141.408 180.028 202.637 1.00 7.78 203 ARG B C 1
ATOM 7707 O O . ARG B 1 205 ? -141.123 178.954 203.172 1.00 8.52 203 ARG B O 1
ATOM 7728 N N . ILE B 1 206 ? -141.788 180.099 201.356 1.00 8.38 204 ILE B N 1
ATOM 7729 C CA . ILE B 1 206 ? -141.842 178.875 200.559 1.00 9.36 204 ILE B CA 1
ATOM 7730 C C . ILE B 1 206 ? -140.461 178.240 200.443 1.00 10.14 204 ILE B C 1
ATOM 7731 O O . ILE B 1 206 ? -140.317 177.028 200.589 1.00 9.90 204 ILE B O 1
ATOM 7747 N N . GLU B 1 207 ? -139.429 179.045 200.177 1.00 9.98 205 GLU B N 1
ATOM 7748 C CA . GLU B 1 207 ? -138.071 178.511 200.086 1.00 10.82 205 GLU B CA 1
ATOM 7749 C C . GLU B 1 207 ? -137.655 177.833 201.388 1.00 10.20 205 GLU B C 1
ATOM 7750 O O . GLU B 1 207 ? -136.968 176.810 201.370 1.00 11.17 205 GLU B O 1
ATOM 7757 N N . ARG B 1 208 ? -138.073 178.385 202.535 1.00 9.29 206 ARG B N 1
ATOM 7758 C CA . ARG B 1 208 ? -137.749 177.761 203.814 1.00 9.59 206 ARG B CA 1
ATOM 7759 C C . ARG B 1 208 ? -138.411 176.398 203.946 1.00 9.86 206 ARG B C 1
ATOM 7760 O O . ARG B 1 208 ? -137.793 175.439 204.418 1.00 11.69 206 ARG B O 1
ATOM 7781 N N . LEU B 1 209 ? -139.659 176.289 203.509 1.00 9.58 207 LEU B N 1
ATOM 7782 C CA . LEU B 1 209 ? -140.481 175.130 203.815 1.00 9.94 207 LEU B CA 1
ATOM 7783 C C . LEU B 1 209 ? -140.559 174.103 202.694 1.00 11.63 207 LEU B C 1
ATOM 7784 O O . LEU B 1 209 ? -141.087 173.006 202.925 1.00 11.98 207 LEU B O 1
ATOM 7800 N N . LYS B 1 210 ? -140.076 174.409 201.494 1.00 12.35 208 LYS B N 1
ATOM 7801 C CA . LYS B 1 210 ? -140.425 173.543 200.361 1.00 13.22 208 LYS B CA 1
ATOM 7802 C C . LYS B 1 210 ? -139.826 172.144 200.489 1.00 14.37 208 LYS B C 1
ATOM 7803 O O . LYS B 1 210 ? -140.408 171.186 199.972 1.00 13.16 208 LYS B O 1
ATOM 7822 N N . GLY B 1 211 ? -138.693 171.993 201.175 1.00 14.09 209 GLY B N 1
ATOM 7823 C CA . GLY B 1 211 ? -138.092 170.683 201.327 1.00 16.00 209 GLY B CA 1
ATOM 7824 C C . GLY B 1 211 ? -138.966 169.709 202.074 1.00 15.23 209 GLY B C 1
ATOM 7825 O O . GLY B 1 211 ? -138.784 168.486 201.930 1.00 18.85 209 GLY B O 1
ATOM 7829 N N . GLY B 1 212 ? -139.908 170.208 202.868 1.00 14.56 210 GLY B N 1
ATOM 7830 C CA . GLY B 1 212 ? -140.857 169.391 203.584 1.00 14.13 210 GLY B CA 1
ATOM 7831 C C . GLY B 1 212 ? -142.182 169.149 202.884 1.00 14.60 210 GLY B C 1
ATOM 7832 O O . GLY B 1 212 ? -142.990 168.366 203.391 1.00 16.80 210 GLY B O 1
ATOM 7836 N N . ILE B 1 213 ? -142.439 169.795 201.748 1.00 11.95 211 ILE B N 1
ATOM 7837 C CA . ILE B 1 213 ? -143.657 169.553 200.964 1.00 11.60 211 ILE B CA 1
ATOM 7838 C C . ILE B 1 213 ? -143.451 168.275 200.154 1.00 9.35 211 ILE B C 1
ATOM 7839 O O . ILE B 1 213 ? -142.433 168.166 199.463 1.00 10.27 211 ILE B O 1
ATOM 7855 N N . PRO B 1 214 ? -144.365 167.310 200.184 1.00 9.33 212 PRO B N 1
ATOM 7856 C CA . PRO B 1 214 ? -144.110 166.069 199.415 1.00 9.63 212 PRO B CA 1
ATOM 7857 C C . PRO B 1 214 ? -143.735 166.320 197.962 1.00 8.37 212 PRO B C 1
ATOM 7858 O O . PRO B 1 214 ? -142.768 165.732 197.467 1.00 10.17 212 PRO B O 1
ATOM 7869 N N . LEU B 1 215 ? -144.460 167.191 197.261 1.00 9.30 213 LEU B N 1
ATOM 7870 C CA . LEU B 1 215 ? -144.139 167.490 195.867 1.00 10.37 213 LEU B CA 1
ATOM 7871 C C . LEU B 1 215 ? -142.885 168.346 195.716 1.00 12.39 213 LEU B C 1
ATOM 7872 O O . LEU B 1 215 ? -142.430 168.538 194.582 1.00 14.93 213 LEU B O 1
ATOM 7888 N N . GLY B 1 216 ? -142.336 168.881 196.797 1.00 10.80 214 GLY B N 1
ATOM 7889 C CA . GLY B 1 216 ? -141.015 169.489 196.751 1.00 13.00 214 GLY B CA 1
ATOM 7890 C C . GLY B 1 216 ? -140.952 170.888 196.185 1.00 11.40 214 GLY B C 1
ATOM 7891 O O . GLY B 1 216 ? -139.844 171.367 195.879 1.00 14.24 214 GLY B O 1
ATOM 7895 N N . ARG B 1 217 ? -142.077 171.571 196.036 1.00 10.09 215 ARG B N 1
ATOM 7896 C CA . ARG B 1 217 ? -142.118 172.916 195.485 1.00 9.87 215 ARG B CA 1
ATOM 7897 C C . ARG B 1 217 ? -143.371 173.590 196.024 1.00 9.62 215 ARG B C 1
ATOM 7898 O O . ARG B 1 217 ? -144.326 172.914 196.441 1.00 10.09 215 ARG B O 1
ATOM 7919 N N . GLY B 1 218 ? -143.377 174.922 195.982 1.00 9.86 216 GLY B N 1
ATOM 7920 C CA . GLY B 1 218 ? -144.600 175.667 196.165 1.00 9.61 216 GLY B CA 1
ATOM 7921 C C . GLY B 1 218 ? -145.546 175.470 194.998 1.00 8.27 216 GLY B C 1
ATOM 7922 O O . GLY B 1 218 ? -145.160 175.062 193.899 1.00 9.65 216 GLY B O 1
ATOM 7926 N N . GLY B 1 219 ? -146.800 175.758 195.258 1.00 8.19 217 GLY B N 1
ATOM 7927 C CA . GLY B 1 219 ? -147.826 175.756 194.242 1.00 7.99 217 GLY B CA 1
ATOM 7928 C C . GLY B 1 219 ? -147.968 177.107 193.556 1.00 7.44 217 GLY B C 1
ATOM 7929 O O . GLY B 1 219 ? -147.413 178.108 193.999 1.00 8.64 217 GLY B O 1
ATOM 7933 N N . THR B 1 220 ? -148.736 177.128 192.474 1.00 7.66 218 THR B N 1
ATOM 7934 C CA . THR B 1 220 ? -148.991 178.375 191.773 1.00 7.81 218 THR B CA 1
ATOM 7935 C C . THR B 1 220 ? -150.441 178.813 191.955 1.00 7.50 218 THR B C 1
ATOM 7936 O O . THR B 1 220 ? -151.339 178.006 192.212 1.00 7.39 218 THR B O 1
ATOM 7947 N N . ALA B 1 221 ? -150.667 180.124 191.777 1.00 8.01 219 ALA B N 1
ATOM 7948 C CA . ALA B 1 221 ? -152.020 180.655 191.831 1.00 7.74 219 ALA B CA 1
ATOM 7949 C C . ALA B 1 221 ? -152.905 180.000 190.783 1.00 8.05 219 ALA B C 1
ATOM 7950 O O . ALA B 1 221 ? -154.085 179.739 191.039 1.00 8.47 219 ALA B O 1
ATOM 7957 N N . GLU B 1 222 ? -152.339 179.696 189.609 1.00 7.94 220 GLU B N 1
ATOM 7958 C CA A GLU B 1 222 ? -153.101 179.047 188.545 0.55 8.79 220 GLU B CA 1
ATOM 7959 C CA B GLU B 1 222 ? -153.114 179.051 188.550 0.45 8.82 220 GLU B CA 1
ATOM 7960 C C . GLU B 1 222 ? -153.559 177.653 188.954 1.00 8.52 220 GLU B C 1
ATOM 7961 O O . GLU B 1 222 ? -154.652 177.218 188.591 1.00 8.89 220 GLU B O 1
ATOM 7984 N N . GLU B 1 223 ? -152.721 176.925 189.701 1.00 7.89 221 GLU B N 1
ATOM 7985 C CA . GLU B 1 223 ? -153.128 175.611 190.206 1.00 7.95 221 GLU B CA 1
ATOM 7986 C C . GLU B 1 223 ? -154.342 175.733 191.111 1.00 7.70 221 GLU B C 1
ATOM 7987 O O . GLU B 1 223 ? -155.295 174.959 191.006 1.00 7.97 221 GLU B O 1
ATOM 7999 N N . VAL B 1 224 ? -154.342 176.716 192.005 1.00 6.87 222 VAL B N 1
ATOM 8000 C CA . VAL B 1 224 ? -155.501 176.880 192.874 1.00 7.12 222 VAL B CA 1
ATOM 8001 C C . VAL B 1 224 ? -156.725 177.263 192.060 1.00 7.24 222 VAL B C 1
ATOM 8002 O O . VAL B 1 224 ? -157.821 176.738 192.283 1.00 7.61 222 VAL B O 1
ATOM 8015 N N . ALA B 1 225 ? -156.554 178.189 191.103 1.00 6.90 223 ALA B N 1
ATOM 8016 C CA . ALA B 1 225 ? -157.660 178.632 190.265 1.00 7.59 223 ALA B CA 1
ATOM 8017 C C . ALA B 1 225 ? -158.356 177.463 189.588 1.00 6.85 223 ALA B C 1
ATOM 8018 O O . ALA B 1 225 ? -159.585 177.437 189.479 1.00 7.60 223 ALA B O 1
ATOM 8025 N N A ARG B 1 226 ? -157.591 176.478 189.123 0.70 7.02 224 ARG B N 1
ATOM 8026 N N B ARG B 1 226 ? -157.586 176.486 189.113 0.30 7.02 224 ARG B N 1
ATOM 8027 C CA A ARG B 1 226 ? -158.204 175.362 188.409 0.70 7.25 224 ARG B CA 1
ATOM 8028 C CA B ARG B 1 226 ? -158.190 175.355 188.417 0.30 7.29 224 ARG B CA 1
ATOM 8029 C C A ARG B 1 226 ? -159.096 174.529 189.319 0.70 6.86 224 ARG B C 1
ATOM 8030 C C B ARG B 1 226 ? -159.114 174.566 189.334 0.30 6.99 224 ARG B C 1
ATOM 8031 O O A ARG B 1 226 ? -160.154 174.054 188.888 0.70 7.75 224 ARG B O 1
ATOM 8032 O O B ARG B 1 226 ? -160.210 174.165 188.925 0.30 7.79 224 ARG B O 1
ATOM 8073 N N . ALA B 1 227 ? -158.705 174.357 190.586 1.00 7.02 225 ALA B N 1
ATOM 8074 C CA . ALA B 1 227 ? -159.530 173.617 191.536 1.00 7.39 225 ALA B CA 1
ATOM 8075 C C . ALA B 1 227 ? -160.791 174.395 191.874 1.00 7.03 225 ALA B C 1
ATOM 8076 O O . ALA B 1 227 ? -161.878 173.818 191.992 1.00 7.38 225 ALA B O 1
ATOM 8084 N N . ILE B 1 228 ? -160.660 175.710 192.061 1.00 7.04 226 ILE B N 1
ATOM 8085 C CA . ILE B 1 228 ? -161.830 176.560 192.306 1.00 7.32 226 ILE B CA 1
ATOM 8086 C C . ILE B 1 228 ? -162.807 176.449 191.153 1.00 7.95 226 ILE B C 1
ATOM 8087 O O . ILE B 1 228 ? -164.015 176.272 191.345 1.00 7.95 226 ILE B O 1
ATOM 8103 N N . LEU B 1 229 ? -162.306 176.579 189.929 1.00 7.12 227 LEU B N 1
ATOM 8104 C CA . LEU B 1 229 ? -163.195 176.509 188.772 1.00 7.83 227 LEU B CA 1
ATOM 8105 C C . LEU B 1 229 ? -163.871 175.154 188.670 1.00 7.50 227 LEU B C 1
ATOM 8106 O O . LEU B 1 229 ? -165.040 175.066 188.296 1.00 8.20 227 LEU B O 1
ATOM 8122 N N . TRP B 1 230 ? -163.166 174.077 189.003 1.00 7.32 228 TRP B N 1
ATOM 8123 C CA . TRP B 1 230 ? -163.774 172.755 188.932 1.00 7.44 228 TRP B CA 1
ATOM 8124 C C . TRP B 1 230 ? -164.963 172.665 189.883 1.00 7.50 228 TRP B C 1
ATOM 8125 O O . TRP B 1 230 ? -166.060 172.237 189.503 1.00 7.33 228 TRP B O 1
ATOM 8146 N N . LEU B 1 231 ? -164.762 173.103 191.130 1.00 7.65 229 LEU B N 1
ATOM 8147 C CA . LEU B 1 231 ? -165.843 173.062 192.114 1.00 7.76 229 LEU B CA 1
ATOM 8148 C C . LEU B 1 231 ? -166.997 173.970 191.744 1.00 8.57 229 LEU B C 1
ATOM 8149 O O . LEU B 1 231 ? -168.152 173.687 192.091 1.00 10.05 229 LEU B O 1
ATOM 8165 N N . ALA B 1 232 ? -166.729 175.059 191.038 1.00 8.56 230 ALA B N 1
ATOM 8166 C CA . ALA B 1 232 ? -167.803 175.941 190.595 1.00 10.37 230 ALA B CA 1
ATOM 8167 C C . ALA B 1 232 ? -168.552 175.387 189.396 1.00 11.78 230 ALA B C 1
ATOM 8168 O O . ALA B 1 232 ? -169.688 175.811 189.139 1.00 16.94 230 ALA B O 1
ATOM 8175 N N . SER B 1 233 ? -167.953 174.473 188.659 1.00 10.57 231 SER B N 1
ATOM 8176 C CA . SER B 1 233 ? -168.461 174.005 187.384 1.00 11.85 231 SER B CA 1
ATOM 8177 C C . SER B 1 233 ? -169.506 172.915 187.587 1.00 12.76 231 SER B C 1
ATOM 8178 O O . SER B 1 233 ? -169.640 172.326 188.662 1.00 12.54 231 SER B O 1
ATOM 8186 N N . ASP B 1 234 ? -170.220 172.618 186.514 1.00 13.71 232 ASP B N 1
ATOM 8187 C CA . ASP B 1 234 ? -171.188 171.533 186.566 1.00 14.53 232 ASP B CA 1
ATOM 8188 C C . ASP B 1 234 ? -170.533 170.169 186.643 1.00 12.72 232 ASP B C 1
ATOM 8189 O O . ASP B 1 234 ? -171.223 169.193 186.943 1.00 12.88 232 ASP B O 1
ATOM 8198 N N . GLU B 1 235 ? -169.222 170.058 186.410 1.00 11.65 233 GLU B N 1
ATOM 8199 C CA A GLU B 1 235 ? -168.612 168.753 186.635 0.63 10.98 233 GLU B CA 1
ATOM 8200 C CA B GLU B 1 235 ? -168.509 168.809 186.666 0.37 10.98 233 GLU B CA 1
ATOM 8201 C C . GLU B 1 235 ? -168.688 168.340 188.103 1.00 9.73 233 GLU B C 1
ATOM 8202 O O . GLU B 1 235 ? -168.671 167.138 188.376 1.00 10.78 233 GLU B O 1
ATOM 8225 N N . ALA B 1 236 ? -168.815 169.285 189.035 1.00 9.15 234 ALA B N 1
ATOM 8226 C CA . ALA B 1 236 ? -168.909 169.010 190.467 1.00 8.51 234 ALA B CA 1
ATOM 8227 C C . ALA B 1 236 ? -170.358 168.964 190.954 1.00 9.43 234 ALA B C 1
ATOM 8228 O O . ALA B 1 236 ? -170.640 169.259 192.121 1.00 8.44 234 ALA B O 1
ATOM 8235 N N . SER B 1 237 ? -171.287 168.565 190.073 1.00 8.46 235 SER B N 1
ATOM 8236 C CA . SER B 1 237 ? -172.718 168.648 190.357 1.00 8.88 235 SER B CA 1
ATOM 8237 C C . SER B 1 237 ? -173.180 167.785 191.523 1.00 8.06 235 SER B C 1
ATOM 8238 O O . SER B 1 237 ? -174.295 168.007 192.026 1.00 9.77 235 SER B O 1
ATOM 8246 N N . TYR B 1 238 ? -172.407 166.793 191.942 1.00 9.07 236 TYR B N 1
ATOM 8247 C CA . TYR B 1 238 ? -172.781 165.977 193.095 1.00 7.58 236 TYR B CA 1
ATOM 8248 C C . TYR B 1 238 ? -171.829 166.179 194.267 1.00 7.46 236 TYR B C 1
ATOM 8249 O O . TYR B 1 238 ? -171.727 165.313 195.134 1.00 8.88 236 TYR B O 1
ATOM 8267 N N . SER B 1 239 ? -171.152 167.323 194.329 1.00 7.59 237 SER B N 1
ATOM 8268 C CA . SER B 1 239 ? -170.237 167.634 195.417 1.00 7.44 237 SER B CA 1
ATOM 8269 C C . SER B 1 239 ? -170.707 168.903 196.110 1.00 7.33 237 SER B C 1
ATOM 8270 O O . SER B 1 239 ? -170.712 169.983 195.512 1.00 8.03 237 SER B O 1
ATOM 8278 N N . THR B 1 240 ? -171.032 168.778 197.392 1.00 7.37 238 THR B N 1
ATOM 8279 C CA . THR B 1 240 ? -171.344 169.933 198.213 1.00 7.28 238 THR B CA 1
ATOM 8280 C C . THR B 1 240 ? -170.903 169.614 199.632 1.00 6.89 238 THR B C 1
ATOM 8281 O O . THR B 1 240 ? -170.986 168.457 200.055 1.00 8.57 238 THR B O 1
ATOM 8292 N N . GLY B 1 241 ? -170.412 170.634 200.337 1.00 7.71 239 GLY B N 1
ATOM 8293 C CA . GLY B 1 241 ? -169.884 170.437 201.667 1.00 9.29 239 GLY B CA 1
ATOM 8294 C C . GLY B 1 241 ? -168.545 169.776 201.707 1.00 10.26 239 GLY B C 1
ATOM 8295 O O . GLY B 1 241 ? -168.189 169.206 202.753 1.00 13.54 239 GLY B O 1
ATOM 8299 N N . THR B 1 242 ? -167.780 169.836 200.624 1.00 9.42 240 THR B N 1
ATOM 8300 C CA A THR B 1 242 ? -166.504 169.136 200.554 0.36 9.09 240 THR B CA 1
ATOM 8301 C CA B THR B 1 242 ? -166.517 169.136 200.498 0.64 8.96 240 THR B CA 1
ATOM 8302 C C . THR B 1 242 ? -165.358 170.109 200.319 1.00 8.74 240 THR B C 1
ATOM 8303 O O . THR B 1 242 ? -165.544 171.318 200.110 1.00 9.03 240 THR B O 1
ATOM 8324 N N . PHE B 1 243 ? -164.157 169.541 200.378 1.00 9.22 241 PHE B N 1
ATOM 8325 C CA . PHE B 1 243 ? -162.897 170.261 200.348 1.00 8.62 241 PHE B CA 1
ATOM 8326 C C . PHE B 1 243 ? -161.994 169.584 199.342 1.00 9.35 241 PHE B C 1
ATOM 8327 O O . PHE B 1 243 ? -162.024 168.356 199.209 1.00 11.94 241 PHE B O 1
ATOM 8344 N N . ILE B 1 244 ? -161.193 170.369 198.647 1.00 8.94 242 ILE B N 1
ATOM 8345 C CA . ILE B 1 244 ? -160.060 169.848 197.885 1.00 9.51 242 ILE B CA 1
ATOM 8346 C C . ILE B 1 244 ? -158.819 170.540 198.405 1.00 8.23 242 ILE B C 1
ATOM 8347 O O . ILE B 1 244 ? -158.742 171.778 198.381 1.00 8.84 242 ILE B O 1
ATOM 8363 N N . ASP B 1 245 ? -157.860 169.766 198.881 1.00 7.77 243 ASP B N 1
ATOM 8364 C CA . ASP B 1 245 ? -156.584 170.340 199.277 1.00 7.89 243 ASP B CA 1
ATOM 8365 C C . ASP B 1 245 ? -155.707 170.526 198.040 1.00 8.53 243 ASP B C 1
ATOM 8366 O O . ASP B 1 245 ? -155.595 169.630 197.192 1.00 7.76 243 ASP B O 1
ATOM 8375 N N . VAL B 1 246 ? -155.102 171.702 197.939 1.00 7.56 244 VAL B N 1
ATOM 8376 C CA . VAL B 1 246 ? -154.216 172.082 196.836 1.00 6.99 244 VAL B CA 1
ATOM 8377 C C . VAL B 1 246 ? -152.901 172.477 197.491 1.00 6.98 244 VAL B C 1
ATOM 8378 O O . VAL B 1 246 ? -152.559 173.664 197.598 1.00 7.59 244 VAL B O 1
ATOM 8391 N N . SER B 1 247 ? -152.174 171.468 197.988 1.00 7.00 245 SER B N 1
ATOM 8392 C CA . SER B 1 247 ? -151.091 171.690 198.930 1.00 7.19 245 SER B CA 1
ATOM 8393 C C . SER B 1 247 ? -149.871 170.846 198.621 1.00 7.21 245 SER B C 1
ATOM 8394 O O . SER B 1 247 ? -148.935 170.819 199.426 1.00 7.56 245 SER B O 1
ATOM 8402 N N . GLY B 1 248 ? -149.862 170.113 197.518 1.00 7.32 246 GLY B N 1
ATOM 8403 C CA . GLY B 1 248 ? -148.706 169.297 197.201 1.00 7.91 246 GLY B CA 1
ATOM 8404 C C . GLY B 1 248 ? -148.430 168.214 198.208 1.00 7.48 246 GLY B C 1
ATOM 8405 O O . GLY B 1 248 ? -147.303 167.736 198.295 1.00 8.83 246 GLY B O 1
ATOM 8409 N N . GLY B 1 249 ? -149.441 167.825 198.978 1.00 7.70 247 GLY B N 1
ATOM 8410 C CA . GLY B 1 249 ? -149.303 166.804 199.989 1.00 8.84 247 GLY B CA 1
ATOM 8411 C C . GLY B 1 249 ? -149.091 167.321 201.399 1.00 8.83 247 GLY B C 1
ATOM 8412 O O . GLY B 1 249 ? -149.063 166.511 202.347 1.00 9.97 247 GLY B O 1
ATOM 8416 N N . ARG B 1 250 ? -148.921 168.620 201.569 1.00 8.21 248 ARG B N 1
ATOM 8417 C CA . ARG B 1 250 ? -148.810 169.244 202.886 1.00 9.08 248 ARG B CA 1
ATOM 8418 C C . ARG B 1 250 ? -150.147 169.172 203.588 1.00 10.29 248 ARG B C 1
ATOM 8419 O O . ARG B 1 250 ? -151.205 169.252 202.945 1.00 9.87 248 ARG B O 1
ATOM 8441 N N . HIS C 1 2 ? -170.558 143.296 244.665 1.00 41.85 0 HIS C N 1
ATOM 8442 C CA . HIS C 1 2 ? -169.279 142.679 245.117 1.00 39.45 0 HIS C CA 1
ATOM 8443 C C . HIS C 1 2 ? -168.352 142.206 243.979 1.00 43.77 0 HIS C C 1
ATOM 8444 O O . HIS C 1 2 ? -167.129 142.264 244.117 1.00 42.22 0 HIS C O 1
ATOM 8448 N N . MET C 1 3 ? -168.913 141.752 242.861 1.00 42.41 1 MET C N 1
ATOM 8449 C CA . MET C 1 3 ? -168.105 141.136 241.814 1.00 35.74 1 MET C CA 1
ATOM 8450 C C . MET C 1 3 ? -167.419 142.185 240.938 1.00 21.59 1 MET C C 1
ATOM 8451 O O . MET C 1 3 ? -167.960 143.260 240.666 1.00 23.55 1 MET C O 1
ATOM 8455 N N A ARG C 1 4 ? -166.205 141.858 240.493 0.56 17.46 2 ARG C N 1
ATOM 8456 N N B ARG C 1 4 ? -166.217 141.849 240.486 0.44 17.56 2 ARG C N 1
ATOM 8457 C CA A ARG C 1 4 ? -165.452 142.758 239.632 0.56 14.48 2 ARG C CA 1
ATOM 8458 C CA B ARG C 1 4 ? -165.489 142.755 239.619 0.44 14.52 2 ARG C CA 1
ATOM 8459 C C A ARG C 1 4 ? -165.995 142.746 238.206 0.56 12.91 2 ARG C C 1
ATOM 8460 C C B ARG C 1 4 ? -166.089 142.772 238.221 0.44 12.66 2 ARG C C 1
ATOM 8461 O O A ARG C 1 4 ? -166.426 141.710 237.692 0.56 13.52 2 ARG C O 1
ATOM 8462 O O B ARG C 1 4 ? -166.662 141.787 237.748 0.44 15.36 2 ARG C O 1
ATOM 8503 N N . ASN C 1 5 ? -165.945 143.905 237.558 1.00 11.91 3 ASN C N 1
ATOM 8504 C CA A ASN C 1 5 ? -166.096 143.941 236.110 0.48 10.72 3 ASN C CA 1
ATOM 8505 C CA B ASN C 1 5 ? -166.101 143.931 236.112 0.52 10.67 3 ASN C CA 1
ATOM 8506 C C . ASN C 1 5 ? -164.939 143.198 235.457 1.00 11.35 3 ASN C C 1
ATOM 8507 O O . ASN C 1 5 ? -163.849 143.100 236.021 1.00 13.80 3 ASN C O 1
ATOM 8528 N N . VAL C 1 6 ? -165.179 142.663 234.267 1.00 10.30 4 VAL C N 1
ATOM 8529 C CA . VAL C 1 6 ? -164.215 141.812 233.580 1.00 10.29 4 VAL C CA 1
ATOM 8530 C C . VAL C 1 6 ? -163.770 142.482 232.298 1.00 10.03 4 VAL C C 1
ATOM 8531 O O . VAL C 1 6 ? -164.605 142.858 231.465 1.00 9.92 4 VAL C O 1
ATOM 8544 N N . MET C 1 7 ? -162.453 142.614 232.144 1.00 9.41 5 MET C N 1
ATOM 8545 C CA . MET C 1 7 ? -161.838 143.220 230.973 1.00 8.99 5 MET C CA 1
ATOM 8546 C C . MET C 1 7 ? -160.941 142.218 230.263 1.00 9.20 5 MET C C 1
ATOM 8547 O O . MET C 1 7 ? -160.019 141.663 230.880 1.00 10.54 5 MET C O 1
ATOM 8561 N N . LEU C 1 8 ? -161.199 141.992 228.978 1.00 7.74 6 LEU C N 1
ATOM 8562 C CA . LEU C 1 8 ? -160.280 141.256 228.116 1.00 7.87 6 LEU C CA 1
ATOM 8563 C C . LEU C 1 8 ? -159.373 142.259 227.423 1.00 8.39 6 LEU C C 1
ATOM 8564 O O . LEU C 1 8 ? -159.858 143.207 226.793 1.00 8.63 6 LEU C O 1
ATOM 8580 N N . ILE C 1 9 ? -158.064 142.048 227.514 1.00 7.50 7 ILE C N 1
ATOM 8581 C CA . ILE C 1 9 ? -157.072 142.828 226.772 1.00 7.87 7 ILE C CA 1
ATOM 8582 C C . ILE C 1 9 ? -156.361 141.869 225.822 1.00 7.74 7 ILE C C 1
ATOM 8583 O O . ILE C 1 9 ? -155.688 140.928 226.267 1.00 8.08 7 ILE C O 1
ATOM 8599 N N . THR C 1 10 ? -156.528 142.056 224.513 1.00 6.71 8 THR C N 1
ATOM 8600 C CA . THR C 1 10 ? -155.756 141.261 223.570 1.00 7.09 8 THR C CA 1
ATOM 8601 C C . THR C 1 10 ? -154.324 141.792 223.520 1.00 6.73 8 THR C C 1
ATOM 8602 O O . THR C 1 10 ? -154.083 142.990 223.670 1.00 7.75 8 THR C O 1
ATOM 8613 N N . GLY C 1 11 ? -153.361 140.888 223.363 1.00 7.68 9 GLY C N 1
ATOM 8614 C CA . GLY C 1 11 ? -151.960 141.287 223.397 1.00 8.52 9 GLY C CA 1
ATOM 8615 C C . GLY C 1 11 ? -151.533 141.985 224.676 1.00 7.96 9 GLY C C 1
ATOM 8616 O O . GLY C 1 11 ? -150.955 143.076 224.651 1.00 8.40 9 GLY C O 1
ATOM 8620 N N . ALA C 1 12 ? -151.807 141.335 225.809 1.00 8.47 10 ALA C N 1
ATOM 8621 C CA . ALA C 1 12 ? -151.552 141.884 227.131 1.00 8.12 10 ALA C CA 1
ATOM 8622 C C . ALA C 1 12 ? -150.230 141.440 227.741 1.00 8.74 10 ALA C C 1
ATOM 8623 O O . ALA C 1 12 ? -149.946 141.790 228.892 1.00 9.36 10 ALA C O 1
ATOM 8630 N N . SER C 1 13 ? -149.428 140.660 227.026 1.00 8.43 11 SER C N 1
ATOM 8631 C CA . SER C 1 13 ? -148.187 140.137 227.596 1.00 8.39 11 SER C CA 1
ATOM 8632 C C . SER C 1 13 ? -147.062 141.157 227.641 1.00 9.85 11 SER C C 1
ATOM 8633 O O . SER C 1 13 ? -146.124 140.975 228.433 1.00 10.55 11 SER C O 1
ATOM 8641 N N . ARG C 1 14 ? -147.114 142.195 226.800 1.00 9.11 12 ARG C N 1
ATOM 8642 C CA . ARG C 1 14 ? -146.017 143.135 226.646 1.00 10.22 12 ARG C CA 1
ATOM 8643 C C . ARG C 1 14 ? -146.596 144.504 226.320 1.00 8.27 12 ARG C C 1
ATOM 8644 O O . ARG C 1 14 ? -147.775 144.630 225.963 1.00 8.50 12 ARG C O 1
ATOM 8665 N N . GLY C 1 15 ? -145.758 145.524 226.413 1.00 9.05 13 GLY C N 1
ATOM 8666 C CA . GLY C 1 15 ? -146.069 146.820 225.827 1.00 8.83 13 GLY C CA 1
ATOM 8667 C C . GLY C 1 15 ? -147.310 147.478 226.399 1.00 7.92 13 GLY C C 1
ATOM 8668 O O . GLY C 1 15 ? -147.574 147.445 227.615 1.00 8.25 13 GLY C O 1
ATOM 8672 N N . ILE C 1 16 ? -148.066 148.126 225.513 1.00 7.60 14 ILE C N 1
ATOM 8673 C CA . ILE C 1 16 ? -149.267 148.845 225.926 1.00 8.13 14 ILE C CA 1
ATOM 8674 C C . ILE C 1 16 ? -150.265 147.916 226.599 1.00 7.25 14 ILE C C 1
ATOM 8675 O O . ILE C 1 16 ? -150.894 148.275 227.601 1.00 8.04 14 ILE C O 1
ATOM 8691 N N . GLY C 1 17 ? -150.440 146.723 226.053 1.00 7.12 15 GLY C N 1
ATOM 8692 C CA . GLY C 1 17 ? -151.398 145.797 226.623 1.00 7.42 15 GLY C CA 1
ATOM 8693 C C . GLY C 1 17 ? -151.060 145.403 228.048 1.00 7.53 15 GLY C C 1
ATOM 8694 O O . GLY C 1 17 ? -151.948 145.303 228.906 1.00 8.34 15 GLY C O 1
ATOM 8698 N N . ALA C 1 18 ? -149.783 145.152 228.316 1.00 7.50 16 ALA C N 1
ATOM 8699 C CA . ALA C 1 18 ? -149.366 144.794 229.667 1.00 7.72 16 ALA C CA 1
ATOM 8700 C C . ALA C 1 18 ? -149.599 145.944 230.629 1.00 8.35 16 ALA C C 1
ATOM 8701 O O . ALA C 1 18 ? -150.073 145.733 231.751 1.00 9.25 16 ALA C O 1
ATOM 8708 N N . ALA C 1 19 ? -149.278 147.177 230.216 1.00 8.50 17 ALA C N 1
ATOM 8709 C CA . ALA C 1 19 ? -149.504 148.327 231.086 1.00 8.27 17 ALA C CA 1
ATOM 8710 C C . ALA C 1 19 ? -150.987 148.499 231.348 1.00 8.69 17 ALA C C 1
ATOM 8711 O O . ALA C 1 19 ? -151.400 148.869 232.458 1.00 9.15 17 ALA C O 1
ATOM 8718 N N . THR C 1 20 ? -151.802 148.264 230.325 1.00 8.06 18 THR C N 1
ATOM 8719 C CA . THR C 1 20 ? -153.250 148.349 230.464 1.00 8.33 18 THR C CA 1
ATOM 8720 C C . THR C 1 20 ? -153.764 147.307 231.446 1.00 8.17 18 THR C C 1
ATOM 8721 O O . THR C 1 20 ? -154.637 147.589 232.271 1.00 8.64 18 THR C O 1
ATOM 8732 N N . ALA C 1 21 ? -153.226 146.094 231.378 1.00 8.67 19 ALA C N 1
ATOM 8733 C CA . ALA C 1 21 ? -153.653 145.031 232.280 1.00 9.59 19 ALA C CA 1
ATOM 8734 C C . ALA C 1 21 ? -153.337 145.395 233.720 1.00 8.41 19 ALA C C 1
ATOM 8735 O O . ALA C 1 21 ? -154.177 145.225 234.619 1.00 9.69 19 ALA C O 1
ATOM 8742 N N . LEU C 1 22 ? -152.113 145.857 233.978 1.00 9.36 20 LEU C N 1
ATOM 8743 C CA . LEU C 1 22 ? -151.740 146.201 235.347 1.00 10.39 20 LEU C CA 1
ATOM 8744 C C . LEU C 1 22 ? -152.587 147.348 235.879 1.00 10.32 20 LEU C C 1
ATOM 8745 O O . LEU C 1 22 ? -153.024 147.318 237.038 1.00 9.95 20 LEU C O 1
ATOM 8761 N N . LEU C 1 23 ? -152.835 148.365 235.058 1.00 9.57 21 LEU C N 1
ATOM 8762 C CA . LEU C 1 23 ? -153.637 149.496 235.512 1.00 9.71 21 LEU C CA 1
ATOM 8763 C C . LEU C 1 23 ? -155.079 149.074 235.726 1.00 10.38 21 LEU C C 1
ATOM 8764 O O . LEU C 1 23 ? -155.711 149.468 236.720 1.00 10.82 21 LEU C O 1
ATOM 8780 N N . ALA C 1 24 ? -155.628 148.277 234.810 1.00 9.78 22 ALA C N 1
ATOM 8781 C CA . ALA C 1 24 ? -157.005 147.846 234.960 1.00 8.84 22 ALA C CA 1
ATOM 8782 C C . ALA C 1 24 ? -157.200 147.069 236.257 1.00 10.71 22 ALA C C 1
ATOM 8783 O O . ALA C 1 24 ? -158.184 147.281 236.971 1.00 11.84 22 ALA C O 1
ATOM 8790 N N A ALA C 1 25 ? -156.192 146.289 236.673 0.64 9.31 23 ALA C N 1
ATOM 8791 N N B ALA C 1 25 ? -156.372 146.059 236.503 0.36 10.01 23 ALA C N 1
ATOM 8792 C CA A ALA C 1 25 ? -156.247 145.602 237.964 0.64 8.73 23 ALA C CA 1
ATOM 8793 C CA B ALA C 1 25 ? -156.603 145.153 237.620 0.36 12.18 23 ALA C CA 1
ATOM 8794 C C A ALA C 1 25 ? -156.140 146.582 239.124 0.64 10.04 23 ALA C C 1
ATOM 8795 C C B ALA C 1 25 ? -156.761 145.919 238.927 0.36 10.92 23 ALA C C 1
ATOM 8796 O O A ALA C 1 25 ? -156.873 146.461 240.113 0.64 9.78 23 ALA C O 1
ATOM 8797 O O B ALA C 1 25 ? -157.203 145.355 239.930 0.36 10.43 23 ALA C O 1
ATOM 8810 N N A GLU C 1 26 ? -155.245 147.564 239.030 0.64 9.51 24 GLU C N 1
ATOM 8811 N N B GLU C 1 26 ? -156.395 147.199 238.918 0.36 10.89 24 GLU C N 1
ATOM 8812 C CA A GLU C 1 26 ? -155.185 148.578 240.078 0.64 11.08 24 GLU C CA 1
ATOM 8813 C CA B GLU C 1 26 ? -156.573 148.096 240.052 0.36 13.52 24 GLU C CA 1
ATOM 8814 C C A GLU C 1 26 ? -156.513 149.300 240.239 0.64 12.82 24 GLU C C 1
ATOM 8815 C C B GLU C 1 26 ? -157.723 149.076 239.839 0.36 9.26 24 GLU C C 1
ATOM 8816 O O A GLU C 1 26 ? -156.840 149.756 241.345 0.64 13.93 24 GLU C O 1
ATOM 8817 O O B GLU C 1 26 ? -157.881 150.015 240.638 0.36 11.17 24 GLU C O 1
ATOM 8840 N N A ARG C 1 27 ? -157.288 149.416 239.166 0.64 11.99 25 ARG C N 1
ATOM 8841 N N B ARG C 1 27 ? -158.544 148.868 238.798 0.36 10.20 25 ARG C N 1
ATOM 8842 C CA A ARG C 1 27 ? -158.570 150.103 239.183 0.64 12.00 25 ARG C CA 1
ATOM 8843 C CA B ARG C 1 27 ? -159.636 149.781 238.471 0.36 9.68 25 ARG C CA 1
ATOM 8844 C C A ARG C 1 27 ? -159.740 149.150 239.373 0.64 12.40 25 ARG C C 1
ATOM 8845 C C B ARG C 1 27 ? -160.999 149.092 238.476 0.36 10.94 25 ARG C C 1
ATOM 8846 O O A ARG C 1 27 ? -160.893 149.566 239.216 0.64 13.92 25 ARG C O 1
ATOM 8847 O O B ARG C 1 27 ? -161.939 149.563 237.825 0.36 13.36 25 ARG C O 1
ATOM 8888 N N A GLY C 1 28 ? -159.471 147.893 239.720 0.64 10.16 26 GLY C N 1
ATOM 8889 N N B GLY C 1 28 ? -161.123 147.982 239.193 0.36 15.06 26 GLY C N 1
ATOM 8890 C CA A GLY C 1 28 ? -160.506 146.998 240.185 0.64 10.87 26 GLY C CA 1
ATOM 8891 C CA B GLY C 1 28 ? -162.388 147.289 239.292 0.36 13.19 26 GLY C CA 1
ATOM 8892 C C A GLY C 1 28 ? -161.001 145.974 239.192 0.64 9.49 26 GLY C C 1
ATOM 8893 C C B GLY C 1 28 ? -162.584 146.186 238.287 0.36 12.52 26 GLY C C 1
ATOM 8894 O O A GLY C 1 28 ? -161.845 145.146 239.568 0.64 11.99 26 GLY C O 1
ATOM 8895 O O B GLY C 1 28 ? -163.730 145.767 238.064 0.36 12.48 26 GLY C O 1
ATOM 8902 N N A TYR C 1 29 ? -160.484 145.955 237.981 0.64 9.95 27 TYR C N 1
ATOM 8903 N N B TYR C 1 29 ? -161.512 145.691 237.677 0.36 11.04 27 TYR C N 1
ATOM 8904 C CA A TYR C 1 29 ? -160.955 144.984 237.018 0.64 9.85 27 TYR C CA 1
ATOM 8905 C CA B TYR C 1 29 ? -161.617 144.664 236.658 0.36 13.83 27 TYR C CA 1
ATOM 8906 C C A TYR C 1 29 ? -160.309 143.626 237.243 0.64 9.33 27 TYR C C 1
ATOM 8907 C C B TYR C 1 29 ? -160.833 143.420 237.034 0.36 11.92 27 TYR C C 1
ATOM 8908 O O A TYR C 1 29 ? -159.118 143.527 237.561 0.64 9.89 27 TYR C O 1
ATOM 8909 O O B TYR C 1 29 ? -159.680 143.505 237.472 0.36 11.43 27 TYR C O 1
ATOM 8944 N N A ALA C 1 30 ? -161.109 142.575 237.071 0.64 9.25 28 ALA C N 1
ATOM 8945 N N B ALA C 1 30 ? -161.460 142.267 236.835 0.36 10.80 28 ALA C N 1
ATOM 8946 C CA A ALA C 1 30 ? -160.581 141.259 236.756 0.64 9.72 28 ALA C CA 1
ATOM 8947 C CA B ALA C 1 30 ? -160.735 141.020 236.660 0.36 9.15 28 ALA C CA 1
ATOM 8948 C C A ALA C 1 30 ? -160.126 141.295 235.309 0.64 9.24 28 ALA C C 1
ATOM 8949 C C B ALA C 1 30 ? -160.240 140.990 235.223 0.36 10.26 28 ALA C C 1
ATOM 8950 O O A ALA C 1 30 ? -160.841 141.802 234.439 0.64 9.47 28 ALA C O 1
ATOM 8951 O O B ALA C 1 30 ? -161.026 141.189 234.287 0.36 10.45 28 ALA C O 1
ATOM 8964 N N . VAL C 1 31 ? -158.939 140.772 235.039 1.00 9.47 29 VAL C N 1
ATOM 8965 C CA . VAL C 1 31 ? -158.308 140.960 233.741 1.00 9.20 29 VAL C CA 1
ATOM 8966 C C . VAL C 1 31 ? -158.017 139.640 233.054 1.00 8.77 29 VAL C C 1
ATOM 8967 O O . VAL C 1 31 ? -157.395 138.752 233.637 1.00 9.79 29 VAL C O 1
ATOM 8981 N N . VAL C 1 32 ? -158.393 139.546 231.789 1.00 8.54 30 VAL C N 1
ATOM 8982 C CA . VAL C 1 32 ? -158.008 138.428 230.942 1.00 8.18 30 VAL C CA 1
ATOM 8983 C C . VAL C 1 32 ? -156.879 138.915 230.052 1.00 7.89 30 VAL C C 1
ATOM 8984 O O . VAL C 1 32 ? -157.069 139.830 229.236 1.00 8.77 30 VAL C O 1
ATOM 8997 N N . LEU C 1 33 ? -155.702 138.315 230.232 1.00 8.12 31 LEU C N 1
ATOM 8998 C CA . LEU C 1 33 ? -154.503 138.666 229.491 1.00 9.15 31 LEU C CA 1
ATOM 8999 C C . LEU C 1 33 ? -154.341 137.694 228.331 1.00 8.30 31 LEU C C 1
ATOM 9000 O O . LEU C 1 33 ? -153.865 136.569 228.510 1.00 9.55 31 LEU C O 1
ATOM 9016 N N . ASN C 1 34 ? -154.748 138.112 227.146 1.00 8.52 32 ASN C N 1
ATOM 9017 C CA . ASN C 1 34 ? -154.516 137.303 225.957 1.00 8.12 32 ASN C CA 1
ATOM 9018 C C . ASN C 1 34 ? -153.117 137.561 225.424 1.00 7.80 32 ASN C C 1
ATOM 9019 O O . ASN C 1 34 ? -152.575 138.666 225.528 1.00 9.65 32 ASN C O 1
ATOM 9030 N N . TYR C 1 35 ? -152.522 136.533 224.845 1.00 8.54 33 TYR C N 1
ATOM 9031 C CA . TYR C 1 35 ? -151.208 136.673 224.230 1.00 9.54 33 TYR C CA 1
ATOM 9032 C C . TYR C 1 35 ? -151.106 135.671 223.087 1.00 9.55 33 TYR C C 1
ATOM 9033 O O . TYR C 1 35 ? -151.918 134.745 222.968 1.00 9.25 33 TYR C O 1
ATOM 9051 N N . LEU C 1 36 ? -150.088 135.858 222.244 1.00 9.10 34 LEU C N 1
ATOM 9052 C CA . LEU C 1 36 ? -149.850 134.961 221.113 1.00 8.68 34 LEU C CA 1
ATOM 9053 C C . LEU C 1 36 ? -148.882 133.850 221.475 1.00 9.51 34 LEU C C 1
ATOM 9054 O O . LEU C 1 36 ? -149.201 132.667 221.311 1.00 11.48 34 LEU C O 1
ATOM 9070 N N A ARG C 1 37 ? -147.690 134.213 221.941 0.57 9.40 35 ARG C N 1
ATOM 9071 N N B ARG C 1 37 ? -147.692 134.215 221.956 0.43 9.48 35 ARG C N 1
ATOM 9072 C CA A ARG C 1 37 ? -146.674 133.224 222.288 0.57 10.19 35 ARG C CA 1
ATOM 9073 C CA B ARG C 1 37 ? -146.659 133.237 222.275 0.43 10.17 35 ARG C CA 1
ATOM 9074 C C A ARG C 1 37 ? -145.953 133.491 223.603 0.57 10.84 35 ARG C C 1
ATOM 9075 C C B ARG C 1 37 ? -145.882 133.518 223.556 0.43 10.92 35 ARG C C 1
ATOM 9076 O O A ARG C 1 37 ? -145.385 132.544 224.162 0.57 12.07 35 ARG C O 1
ATOM 9077 O O B ARG C 1 37 ? -145.191 132.611 224.028 0.43 12.06 35 ARG C O 1
ATOM 9118 N N . ASN C 1 38 ? -145.962 134.707 224.146 1.00 10.80 36 ASN C N 1
ATOM 9119 C CA . ASN C 1 38 ? -145.176 135.010 225.349 1.00 11.97 36 ASN C CA 1
ATOM 9120 C C . ASN C 1 38 ? -145.925 134.607 226.622 1.00 12.37 36 ASN C C 1
ATOM 9121 O O . ASN C 1 38 ? -146.363 135.435 227.434 1.00 12.61 36 ASN C O 1
ATOM 9133 N N . ARG C 1 39 ? -146.012 133.295 226.806 1.00 13.06 37 ARG C N 1
ATOM 9134 C CA . ARG C 1 39 ? -146.691 132.731 227.965 1.00 12.51 37 ARG C CA 1
ATOM 9135 C C . ARG C 1 39 ? -146.038 133.171 229.275 1.00 13.25 37 ARG C C 1
ATOM 9136 O O . ARG C 1 39 ? -146.725 133.556 230.221 1.00 14.05 37 ARG C O 1
ATOM 9157 N N . GLU C 1 40 ? -144.710 133.090 229.363 1.00 13.89 38 GLU C N 1
ATOM 9158 C CA . GLU C 1 40 ? -144.047 133.408 230.625 1.00 15.60 38 GLU C CA 1
ATOM 9159 C C . GLU C 1 40 ? -144.331 134.838 231.054 1.00 14.44 38 GLU C C 1
ATOM 9160 O O . GLU C 1 40 ? -144.614 135.098 232.230 1.00 13.69 38 GLU C O 1
ATOM 9164 N N . ALA C 1 41 ? -144.279 135.773 230.112 1.00 14.06 39 ALA C N 1
ATOM 9165 C CA . ALA C 1 41 ? -144.536 137.164 230.455 1.00 13.82 39 ALA C CA 1
ATOM 9166 C C . ALA C 1 41 ? -145.974 137.355 230.920 1.00 12.90 39 ALA C C 1
ATOM 9167 O O . ALA C 1 41 ? -146.237 138.062 231.904 1.00 12.15 39 ALA C O 1
ATOM 9174 N N . ALA C 1 42 ? -146.923 136.732 230.225 1.00 11.78 40 ALA C N 1
ATOM 9175 C CA . ALA C 1 42 ? -148.325 136.889 230.595 1.00 11.48 40 ALA C CA 1
ATOM 9176 C C . ALA C 1 42 ? -148.611 136.280 231.955 1.00 11.45 40 ALA C C 1
ATOM 9177 O O . ALA C 1 42 ? -149.331 136.875 232.768 1.00 11.71 40 ALA C O 1
ATOM 9184 N N . GLU C 1 43 ? -148.059 135.092 232.210 1.00 11.53 41 GLU C N 1
ATOM 9185 C CA . GLU C 1 43 ? -148.257 134.446 233.504 1.00 13.32 41 GLU C CA 1
ATOM 9186 C C . GLU C 1 43 ? -147.616 135.248 234.634 1.00 12.23 41 GLU C C 1
ATOM 9187 O O . GLU C 1 43 ? -148.165 135.312 235.742 1.00 13.28 41 GLU C O 1
ATOM 9199 N N . ALA C 1 44 ? -146.452 135.856 234.381 1.00 11.67 42 ALA C N 1
ATOM 9200 C CA . ALA C 1 44 ? -145.823 136.703 235.395 1.00 14.29 42 ALA C CA 1
ATOM 9201 C C . ALA C 1 44 ? -146.692 137.917 235.730 1.00 12.96 42 ALA C C 1
ATOM 9202 O O . ALA C 1 44 ? -146.796 138.312 236.899 1.00 13.91 42 ALA C O 1
ATOM 9209 N N A LEU C 1 45 ? -147.344 138.508 234.728 0.75 12.05 43 LEU C N 1
ATOM 9210 N N B LEU C 1 45 ? -147.336 138.505 234.720 0.25 11.96 43 LEU C N 1
ATOM 9211 C CA A LEU C 1 45 ? -148.246 139.625 234.998 0.75 10.99 43 LEU C CA 1
ATOM 9212 C CA B LEU C 1 45 ? -148.246 139.618 234.971 0.25 11.01 43 LEU C CA 1
ATOM 9213 C C A LEU C 1 45 ? -149.461 139.168 235.792 0.75 10.69 43 LEU C C 1
ATOM 9214 C C B LEU C 1 45 ? -149.451 139.163 235.784 0.25 10.69 43 LEU C C 1
ATOM 9215 O O A LEU C 1 45 ? -149.879 139.835 236.742 0.75 11.18 43 LEU C O 1
ATOM 9216 O O B LEU C 1 45 ? -149.866 139.846 236.726 0.25 11.07 43 LEU C O 1
ATOM 9247 N N . ARG C 1 46 ? -150.018 138.002 235.439 1.00 10.77 44 ARG C N 1
ATOM 9248 C CA . ARG C 1 46 ? -151.108 137.456 236.240 1.00 12.09 44 ARG C CA 1
ATOM 9249 C C . ARG C 1 46 ? -150.680 137.290 237.694 1.00 11.35 44 ARG C C 1
ATOM 9250 O O . ARG C 1 46 ? -151.432 137.628 238.619 1.00 11.99 44 ARG C O 1
ATOM 9272 N N . GLN C 1 47 ? -149.478 136.755 237.915 1.00 11.62 45 GLN C N 1
ATOM 9273 C CA . GLN C 1 47 ? -149.018 136.541 239.284 1.00 12.34 45 GLN C CA 1
ATOM 9274 C C . GLN C 1 47 ? -148.856 137.860 240.022 1.00 12.50 45 GLN C C 1
ATOM 9275 O O . GLN C 1 47 ? -149.153 137.942 241.219 1.00 14.32 45 GLN C O 1
ATOM 9289 N N . ARG C 1 48 ? -148.352 138.893 239.347 1.00 12.80 46 ARG C N 1
ATOM 9290 C CA A ARG C 1 48 ? -148.249 140.188 240.007 0.49 13.86 46 ARG C CA 1
ATOM 9291 C CA B ARG C 1 48 ? -148.250 140.198 239.994 0.51 13.77 46 ARG C CA 1
ATOM 9292 C C . ARG C 1 48 ? -149.624 140.707 240.408 1.00 13.31 46 ARG C C 1
ATOM 9293 O O . ARG C 1 48 ? -149.803 141.213 241.526 1.00 14.94 46 ARG C O 1
ATOM 9334 N N . ILE C 1 49 ? -150.610 140.574 239.519 1.00 11.17 47 ILE C N 1
ATOM 9335 C CA . ILE C 1 49 ? -151.967 141.017 239.827 1.00 12.02 47 ILE C CA 1
ATOM 9336 C C . ILE C 1 49 ? -152.536 140.250 241.014 1.00 12.29 47 ILE C C 1
ATOM 9337 O O . ILE C 1 49 ? -153.122 140.844 241.932 1.00 14.02 47 ILE C O 1
ATOM 9353 N N . GLU C 1 50 ? -152.359 138.925 241.034 1.00 12.13 48 GLU C N 1
ATOM 9354 C CA . GLU C 1 50 ? -152.900 138.120 242.131 1.00 13.99 48 GLU C CA 1
ATOM 9355 C C . GLU C 1 50 ? -152.183 138.399 243.445 1.00 13.50 48 GLU C C 1
ATOM 9356 O O . GLU C 1 50 ? -152.821 138.455 244.506 1.00 15.16 48 GLU C O 1
ATOM 9368 N N A ARG C 1 51 ? -150.860 138.599 243.401 0.62 14.60 49 ARG C N 1
ATOM 9369 N N B ARG C 1 51 ? -150.863 138.602 243.406 0.38 14.56 49 ARG C N 1
ATOM 9370 C CA A ARG C 1 51 ? -150.117 138.871 244.629 0.62 18.39 49 ARG C CA 1
ATOM 9371 C CA B ARG C 1 51 ? -150.136 138.858 244.647 0.38 18.63 49 ARG C CA 1
ATOM 9372 C C A ARG C 1 51 ? -150.605 140.149 245.289 0.62 16.84 49 ARG C C 1
ATOM 9373 C C B ARG C 1 51 ? -150.597 140.155 245.293 0.38 17.30 49 ARG C C 1
ATOM 9374 O O A ARG C 1 51 ? -150.555 140.279 246.521 0.62 18.76 49 ARG C O 1
ATOM 9375 O O B ARG C 1 51 ? -150.523 140.302 246.520 0.38 18.96 49 ARG C O 1
ATOM 9416 N N . GLN C 1 52 ? -151.066 141.104 244.491 1.00 15.31 50 GLN C N 1
ATOM 9417 C CA . GLN C 1 52 ? -151.591 142.362 244.992 1.00 15.87 50 GLN C CA 1
ATOM 9418 C C . GLN C 1 52 ? -153.074 142.298 245.321 1.00 18.14 50 GLN C C 1
ATOM 9419 O O . GLN C 1 52 ? -153.668 143.340 245.614 1.00 20.14 50 GLN C O 1
ATOM 9434 N N . GLY C 1 53 ? -153.684 141.114 245.289 1.00 14.56 51 GLY C N 1
ATOM 9435 C CA . GLY C 1 53 ? -155.065 140.954 245.695 1.00 14.90 51 GLY C CA 1
ATOM 9436 C C . GLY C 1 53 ? -156.091 140.968 244.579 1.00 17.71 51 GLY C C 1
ATOM 9437 O O . GLY C 1 53 ? -157.293 140.960 244.875 1.00 19.15 51 GLY C O 1
ATOM 9441 N N . GLY C 1 54 ? -155.669 140.971 243.314 1.00 14.24 52 GLY C N 1
ATOM 9442 C CA . GLY C 1 54 ? -156.581 141.041 242.194 1.00 14.29 52 GLY C CA 1
ATOM 9443 C C . GLY C 1 54 ? -156.850 139.687 241.569 1.00 13.96 52 GLY C C 1
ATOM 9444 O O . GLY C 1 54 ? -156.465 138.635 242.084 1.00 15.21 52 GLY C O 1
ATOM 9448 N N . GLU C 1 55 ? -157.530 139.733 240.418 1.00 12.09 53 GLU C N 1
ATOM 9449 C CA . GLU C 1 55 ? -157.934 138.548 239.669 1.00 11.47 53 GLU C CA 1
ATOM 9450 C C . GLU C 1 55 ? -157.491 138.678 238.222 1.00 10.77 53 GLU C C 1
ATOM 9451 O O . GLU C 1 55 ? -157.689 139.729 237.602 1.00 10.94 53 GLU C O 1
ATOM 9463 N N . ALA C 1 56 ? -156.917 137.613 237.685 1.00 10.66 54 ALA C N 1
ATOM 9464 C CA . ALA C 1 56 ? -156.452 137.636 236.308 1.00 9.32 54 ALA C CA 1
ATOM 9465 C C . ALA C 1 56 ? -156.377 136.215 235.776 1.00 11.19 54 ALA C C 1
ATOM 9466 O O . ALA C 1 56 ? -156.248 135.246 236.544 1.00 12.56 54 ALA C O 1
ATOM 9473 N N . LEU C 1 57 ? -156.426 136.105 234.450 1.00 10.10 55 LEU C N 1
ATOM 9474 C CA . LEU C 1 57 ? -156.339 134.845 233.733 1.00 9.81 55 LEU C CA 1
ATOM 9475 C C . LEU C 1 57 ? -155.551 135.111 232.470 1.00 10.20 55 LEU C C 1
ATOM 9476 O O . LEU C 1 57 ? -155.862 136.065 231.771 1.00 10.93 55 LEU C O 1
ATOM 9492 N N . ALA C 1 58 ? -154.561 134.296 232.156 1.00 10.99 56 ALA C N 1
ATOM 9493 C CA . ALA C 1 58 ? -153.834 134.434 230.899 1.00 11.29 56 ALA C CA 1
ATOM 9494 C C . ALA C 1 58 ? -154.268 133.339 229.932 1.00 10.44 56 ALA C C 1
ATOM 9495 O O . ALA C 1 58 ? -154.355 132.170 230.317 1.00 12.46 56 ALA C O 1
ATOM 9502 N N . VAL C 1 59 ? -154.496 133.698 228.668 1.00 9.39 57 VAL C N 1
ATOM 9503 C CA . VAL C 1 59 ? -154.979 132.764 227.654 1.00 9.57 57 VAL C CA 1
ATOM 9504 C C . VAL C 1 59 ? -154.237 132.994 226.346 1.00 8.77 57 VAL C C 1
ATOM 9505 O O . VAL C 1 59 ? -154.266 134.103 225.800 1.00 9.12 57 VAL C O 1
ATOM 9518 N N . ALA C 1 60 ? -153.628 131.940 225.809 1.00 8.95 58 ALA C N 1
ATOM 9519 C CA . ALA C 1 60 ? -153.004 132.016 224.502 1.00 9.25 58 ALA C CA 1
ATOM 9520 C C . ALA C 1 60 ? -154.076 131.926 223.424 1.00 9.78 58 ALA C C 1
ATOM 9521 O O . ALA C 1 60 ? -154.912 131.015 223.451 1.00 10.52 58 ALA C O 1
ATOM 9528 N N . ALA C 1 61 ? -154.076 132.861 222.483 1.00 8.45 59 ALA C N 1
ATOM 9529 C CA . ALA C 1 61 ? -154.980 132.772 221.338 1.00 8.58 59 ALA C CA 1
ATOM 9530 C C . ALA C 1 61 ? -154.491 133.745 220.279 1.00 8.74 59 ALA C C 1
ATOM 9531 O O . ALA C 1 61 ? -154.221 134.912 220.587 1.00 9.48 59 ALA C O 1
ATOM 9538 N N . ASP C 1 62 ? -154.402 133.271 219.046 1.00 8.68 60 ASP C N 1
ATOM 9539 C CA . ASP C 1 62 ? -154.055 134.112 217.904 1.00 8.37 60 ASP C CA 1
ATOM 9540 C C . ASP C 1 62 ? -155.334 134.784 217.434 1.00 8.08 60 ASP C C 1
ATOM 9541 O O . ASP C 1 62 ? -156.247 134.109 216.952 1.00 8.58 60 ASP C O 1
ATOM 9550 N N . VAL C 1 63 ? -155.420 136.103 217.607 1.00 8.76 61 VAL C N 1
ATOM 9551 C CA . VAL C 1 63 ? -156.668 136.787 217.288 1.00 9.14 61 VAL C CA 1
ATOM 9552 C C . VAL C 1 63 ? -157.028 136.714 215.811 1.00 9.05 61 VAL C C 1
ATOM 9553 O O . VAL C 1 63 ? -158.181 136.950 215.456 1.00 9.23 61 VAL C O 1
ATOM 9566 N N . ALA C 1 64 ? -156.069 136.410 214.936 1.00 9.20 62 ALA C N 1
ATOM 9567 C CA . ALA C 1 64 ? -156.385 136.230 213.526 1.00 9.64 62 ALA C CA 1
ATOM 9568 C C . ALA C 1 64 ? -157.204 134.979 213.266 1.00 9.35 62 ALA C C 1
ATOM 9569 O O . ALA C 1 64 ? -157.769 134.843 212.173 1.00 10.45 62 ALA C O 1
ATOM 9576 N N . GLU C 1 65 ? -157.217 134.034 214.201 1.00 9.36 63 GLU C N 1
ATOM 9577 C CA . GLU C 1 65 ? -157.799 132.712 214.006 1.00 9.13 63 GLU C CA 1
ATOM 9578 C C . GLU C 1 65 ? -159.148 132.631 214.707 1.00 10.16 63 GLU C C 1
ATOM 9579 O O . GLU C 1 65 ? -159.232 132.668 215.937 1.00 9.84 63 GLU C O 1
ATOM 9591 N N A GLU C 1 66 ? -160.206 132.512 213.915 0.68 9.91 64 GLU C N 1
ATOM 9592 N N B GLU C 1 66 ? -160.204 132.492 213.904 0.32 10.06 64 GLU C N 1
ATOM 9593 C CA A GLU C 1 66 ? -161.550 132.456 214.463 0.68 11.56 64 GLU C CA 1
ATOM 9594 C CA B GLU C 1 66 ? -161.567 132.441 214.423 0.32 11.56 64 GLU C CA 1
ATOM 9595 C C A GLU C 1 66 ? -161.698 131.379 215.527 0.68 10.98 64 GLU C C 1
ATOM 9596 C C B GLU C 1 66 ? -161.735 131.370 215.495 0.32 11.02 64 GLU C C 1
ATOM 9597 O O A GLU C 1 66 ? -162.333 131.611 216.555 0.68 11.04 64 GLU C O 1
ATOM 9598 O O B GLU C 1 66 ? -162.412 131.600 216.501 0.32 11.25 64 GLU C O 1
ATOM 9621 N N . GLY C 1 67 ? -161.114 130.203 215.319 1.00 10.54 65 GLY C N 1
ATOM 9622 C CA . GLY C 1 67 ? -161.230 129.168 216.339 1.00 10.85 65 GLY C CA 1
ATOM 9623 C C . GLY C 1 67 ? -160.545 129.532 217.647 1.00 11.30 65 GLY C C 1
ATOM 9624 O O . GLY C 1 67 ? -161.036 129.206 218.735 1.00 11.15 65 GLY C O 1
ATOM 9629 N N . ASP C 1 68 ? -159.411 130.228 217.567 1.00 9.43 66 ASP C N 1
ATOM 9630 C CA . ASP C 1 68 ? -158.740 130.656 218.785 1.00 9.07 66 ASP C CA 1
ATOM 9631 C C . ASP C 1 68 ? -159.548 131.726 219.497 1.00 8.67 66 ASP C C 1
ATOM 9632 O O . ASP C 1 68 ? -159.643 131.722 220.727 1.00 8.72 66 ASP C O 1
ATOM 9641 N N . VAL C 1 69 ? -160.133 132.660 218.739 1.00 8.60 67 VAL C N 1
ATOM 9642 C CA . VAL C 1 69 ? -160.948 133.703 219.348 1.00 8.46 67 VAL C CA 1
ATOM 9643 C C . VAL C 1 69 ? -162.147 133.095 220.055 1.00 9.27 67 VAL C C 1
ATOM 9644 O O . VAL C 1 69 ? -162.479 133.475 221.180 1.00 9.73 67 VAL C O 1
ATOM 9657 N N . GLU C 1 70 ? -162.814 132.134 219.417 1.00 9.14 68 GLU C N 1
ATOM 9658 C CA . GLU C 1 70 ? -163.957 131.508 220.075 1.00 10.51 68 GLU C CA 1
ATOM 9659 C C . GLU C 1 70 ? -163.527 130.804 221.351 1.00 10.02 68 GLU C C 1
ATOM 9660 O O . GLU C 1 70 ? -164.206 130.896 222.374 1.00 10.52 68 GLU C O 1
ATOM 9672 N N . ARG C 1 71 ? -162.377 130.140 221.328 1.00 8.79 69 ARG C N 1
ATOM 9673 C CA . ARG C 1 71 ? -161.891 129.447 222.515 1.00 9.38 69 ARG C CA 1
ATOM 9674 C C . ARG C 1 71 ? -161.539 130.437 223.615 1.00 8.68 69 ARG C C 1
ATOM 9675 O O . ARG C 1 71 ? -161.843 130.203 224.788 1.00 9.29 69 ARG C O 1
ATOM 9696 N N . LEU C 1 72 ? -160.895 131.546 223.240 1.00 8.49 70 LEU C N 1
ATOM 9697 C CA . LEU C 1 72 ? -160.564 132.590 224.198 1.00 7.95 70 LEU C CA 1
ATOM 9698 C C . LEU C 1 72 ? -161.797 133.047 224.953 1.00 8.79 70 LEU C C 1
ATOM 9699 O O . LEU C 1 72 ? -161.804 133.119 226.185 1.00 8.91 70 LEU C O 1
ATOM 9715 N N . PHE C 1 73 ? -162.860 133.373 224.224 1.00 8.99 71 PHE C N 1
ATOM 9716 C CA . PHE C 1 73 ? -164.060 133.874 224.880 1.00 8.36 71 PHE C CA 1
ATOM 9717 C C . PHE C 1 73 ? -164.782 132.777 225.651 1.00 10.64 71 PHE C C 1
ATOM 9718 O O . PHE C 1 73 ? -165.344 133.057 226.709 1.00 10.77 71 PHE C O 1
ATOM 9735 N N . ALA C 1 74 ? -164.767 131.534 225.172 1.00 10.03 72 ALA C N 1
ATOM 9736 C CA . ALA C 1 74 ? -165.312 130.432 225.972 1.00 11.22 72 ALA C CA 1
ATOM 9737 C C . ALA C 1 74 ? -164.590 130.321 227.316 1.00 10.35 72 ALA C C 1
ATOM 9738 O O . ALA C 1 74 ? -165.213 130.048 228.350 1.00 11.73 72 ALA C O 1
ATOM 9745 N N . SER C 1 75 ? -163.264 130.497 227.320 1.00 9.60 73 SER C N 1
ATOM 9746 C CA . SER C 1 75 ? -162.516 130.427 228.574 1.00 9.98 73 SER C CA 1
ATOM 9747 C C . SER C 1 75 ? -162.901 131.551 229.522 1.00 10.50 73 SER C C 1
ATOM 9748 O O . SER C 1 75 ? -162.937 131.359 230.740 1.00 10.68 73 SER C O 1
ATOM 9756 N N . ILE C 1 76 ? -163.192 132.734 228.982 1.00 9.87 74 ILE C N 1
ATOM 9757 C CA . ILE C 1 76 ? -163.681 133.836 229.808 1.00 9.81 74 ILE C CA 1
ATOM 9758 C C . ILE C 1 76 ? -165.030 133.481 230.402 1.00 11.07 74 ILE C C 1
ATOM 9759 O O . ILE C 1 76 ? -165.285 133.704 231.590 1.00 12.04 74 ILE C O 1
ATOM 9775 N N . ASP C 1 77 ? -165.924 132.947 229.567 1.00 11.33 75 ASP C N 1
ATOM 9776 C CA . ASP C 1 77 ? -167.242 132.550 230.047 1.00 11.93 75 ASP C CA 1
ATOM 9777 C C . ASP C 1 77 ? -167.114 131.611 231.241 1.00 13.09 75 ASP C C 1
ATOM 9778 O O . ASP C 1 77 ? -167.834 131.752 232.236 1.00 14.04 75 ASP C O 1
ATOM 9787 N N . GLU C 1 78 ? -166.191 130.651 231.165 1.00 11.89 76 GLU C N 1
ATOM 9788 C CA . GLU C 1 78 ? -166.055 129.666 232.241 1.00 13.46 76 GLU C CA 1
ATOM 9789 C C . GLU C 1 78 ? -165.433 130.258 233.499 1.00 13.13 76 GLU C C 1
ATOM 9790 O O . GLU C 1 78 ? -165.830 129.897 234.621 1.00 15.72 76 GLU C O 1
ATOM 9802 N N . ARG C 1 79 ? -164.425 131.112 233.358 1.00 13.24 77 ARG C N 1
ATOM 9803 C CA . ARG C 1 79 ? -163.724 131.642 234.530 1.00 13.60 77 ARG C CA 1
ATOM 9804 C C . ARG C 1 79 ? -164.522 132.717 235.241 1.00 13.87 77 ARG C C 1
ATOM 9805 O O . ARG C 1 79 ? -164.511 132.785 236.478 1.00 15.87 77 ARG C O 1
ATOM 9826 N N . PHE C 1 80 ? -165.217 133.576 234.486 1.00 13.94 78 PHE C N 1
ATOM 9827 C CA . PHE C 1 80 ? -165.864 134.757 235.031 1.00 14.91 78 PHE C CA 1
ATOM 9828 C C . PHE C 1 80 ? -167.369 134.819 234.799 1.00 14.96 78 PHE C C 1
ATOM 9829 O O . PHE C 1 80 ? -168.064 135.486 235.571 1.00 17.71 78 PHE C O 1
ATOM 9846 N N . GLY C 1 81 ? -167.889 134.181 233.755 1.00 16.03 79 GLY C N 1
ATOM 9847 C CA . GLY C 1 81 ? -169.320 134.179 233.503 1.00 17.30 79 GLY C CA 1
ATOM 9848 C C . GLY C 1 81 ? -169.901 135.501 233.062 1.00 16.07 79 GLY C C 1
ATOM 9849 O O . GLY C 1 81 ? -171.126 135.674 233.078 1.00 17.63 79 GLY C O 1
ATOM 9853 N N A ARG C 1 82 ? -169.056 136.461 232.685 0.68 14.00 80 ARG C N 1
ATOM 9854 N N B ARG C 1 82 ? -169.056 136.436 232.632 0.32 13.93 80 ARG C N 1
ATOM 9855 C CA A ARG C 1 82 ? -169.487 137.786 232.279 0.68 14.19 80 ARG C CA 1
ATOM 9856 C CA B ARG C 1 82 ? -169.482 137.777 232.270 0.32 14.20 80 ARG C CA 1
ATOM 9857 C C A ARG C 1 82 ? -168.328 138.412 231.522 0.68 12.78 80 ARG C C 1
ATOM 9858 C C B ARG C 1 82 ? -168.313 138.454 231.577 0.32 13.01 80 ARG C C 1
ATOM 9859 O O A ARG C 1 82 ? -167.193 137.939 231.596 0.68 13.72 80 ARG C O 1
ATOM 9860 O O B ARG C 1 82 ? -167.160 138.045 231.733 0.32 13.88 80 ARG C O 1
ATOM 9901 N N . LEU C 1 83 ? -168.626 139.504 230.823 1.00 13.28 81 LEU C N 1
ATOM 9902 C CA . LEU C 1 83 ? -167.613 140.343 230.201 1.00 11.53 81 LEU C CA 1
ATOM 9903 C C . LEU C 1 83 ? -168.147 141.760 230.214 1.00 10.68 81 LEU C C 1
ATOM 9904 O O . LEU C 1 83 ? -169.341 141.966 230.008 1.00 13.36 81 LEU C O 1
ATOM 9921 N N . ASP C 1 84 ? -167.285 142.731 230.478 1.00 9.61 82 ASP C N 1
ATOM 9922 C CA . ASP C 1 84 ? -167.692 144.131 230.544 1.00 10.53 82 ASP C CA 1
ATOM 9923 C C . ASP C 1 84 ? -166.942 145.032 229.580 1.00 9.16 82 ASP C C 1
ATOM 9924 O O . ASP C 1 84 ? -167.540 145.977 229.046 1.00 9.91 82 ASP C O 1
ATOM 9933 N N . VAL C 1 85 ? -165.659 144.751 229.321 1.00 8.38 83 VAL C N 1
ATOM 9934 C CA . VAL C 1 85 ? -164.839 145.585 228.453 1.00 8.66 83 VAL C CA 1
ATOM 9935 C C . VAL C 1 85 ? -163.964 144.697 227.583 1.00 7.68 83 VAL C C 1
ATOM 9936 O O . VAL C 1 85 ? -163.368 143.735 228.071 1.00 8.56 83 VAL C O 1
ATOM 9949 N N . LEU C 1 86 ? -163.864 145.036 226.306 1.00 7.70 84 LEU C N 1
ATOM 9950 C CA . LEU C 1 86 ? -162.833 144.513 225.424 1.00 7.14 84 LEU C CA 1
ATOM 9951 C C . LEU C 1 86 ? -161.889 145.631 225.040 1.00 7.37 84 LEU C C 1
ATOM 9952 O O . LEU C 1 86 ? -162.335 146.688 224.582 1.00 7.67 84 LEU C O 1
ATOM 9968 N N . VAL C 1 87 ? -160.596 145.393 225.191 1.00 6.77 85 VAL C N 1
ATOM 9969 C CA . VAL C 1 87 ? -159.544 146.254 224.652 1.00 6.89 85 VAL C CA 1
ATOM 9970 C C . VAL C 1 87 ? -158.884 145.493 223.510 1.00 7.16 85 VAL C C 1
ATOM 9971 O O . VAL C 1 87 ? -158.206 144.484 223.741 1.00 7.60 85 VAL C O 1
ATOM 9984 N N . ASN C 1 88 ? -159.125 145.957 222.281 1.00 6.83 86 ASN C N 1
ATOM 9985 C CA . ASN C 1 88 ? -158.557 145.368 221.066 1.00 6.57 86 ASN C CA 1
ATOM 9986 C C . ASN C 1 88 ? -157.171 145.980 220.880 1.00 5.81 86 ASN C C 1
ATOM 9987 O O . ASN C 1 88 ? -156.968 146.908 220.093 1.00 7.73 86 ASN C O 1
ATOM 9998 N N . ASN C 1 89 ? -156.191 145.452 221.605 1.00 7.04 87 ASN C N 1
ATOM 9999 C CA . ASN C 1 89 ? -154.838 145.992 221.618 1.00 6.62 87 ASN C CA 1
ATOM 10000 C C . ASN C 1 89 ? -153.850 145.199 220.779 1.00 6.63 87 ASN C C 1
ATOM 10001 O O . ASN C 1 89 ? -152.892 145.778 220.258 1.00 7.02 87 ASN C O 1
ATOM 10012 N N . ALA C 1 90 ? -154.058 143.904 220.603 1.00 7.05 88 ALA C N 1
ATOM 10013 C CA . ALA C 1 90 ? -153.114 143.119 219.810 1.00 7.66 88 ALA C CA 1
ATOM 10014 C C . ALA C 1 90 ? -152.910 143.749 218.436 1.00 7.43 88 ALA C C 1
ATOM 10015 O O . ALA C 1 90 ? -153.862 144.076 217.727 1.00 7.78 88 ALA C O 1
ATOM 10022 N N . GLY C 1 91 ? -151.653 143.875 218.040 1.00 7.87 89 GLY C N 1
ATOM 10023 C CA . GLY C 1 91 ? -151.335 144.457 216.750 1.00 7.59 89 GLY C CA 1
ATOM 10024 C C . GLY C 1 91 ? -149.909 144.113 216.414 1.00 8.16 89 GLY C C 1
ATOM 10025 O O . GLY C 1 91 ? -149.138 143.694 217.281 1.00 8.92 89 GLY C O 1
ATOM 10029 N N A MET C 1 92 ? -149.564 144.289 215.149 0.52 7.85 90 MET C N 1
ATOM 10030 N N B MET C 1 92 ? -149.550 144.307 215.143 0.48 7.91 90 MET C N 1
ATOM 10031 C CA A MET C 1 92 ? -148.209 144.004 214.716 0.52 8.13 90 MET C CA 1
ATOM 10032 C CA B MET C 1 92 ? -148.304 143.777 214.589 0.48 7.77 90 MET C CA 1
ATOM 10033 C C A MET C 1 92 ? -147.939 144.707 213.400 0.52 6.59 90 MET C C 1
ATOM 10034 C C B MET C 1 92 ? -147.975 144.498 213.287 0.48 7.51 90 MET C C 1
ATOM 10035 O O A MET C 1 92 ? -148.834 145.219 212.728 0.52 8.00 90 MET C O 1
ATOM 10036 O O B MET C 1 92 ? -148.871 144.862 212.521 0.48 6.78 90 MET C O 1
ATOM 10063 N N . LEU C 1 93 ? -146.670 144.686 213.034 1.00 7.46 91 LEU C N 1
ATOM 10064 C CA . LEU C 1 93 ? -146.203 145.207 211.760 1.00 7.47 91 LEU C CA 1
ATOM 10065 C C . LEU C 1 93 ? -144.965 144.415 211.364 1.00 7.55 91 LEU C C 1
ATOM 10066 O O . LEU C 1 93 ? -144.409 143.652 212.160 1.00 8.79 91 LEU C O 1
ATOM 10083 N N . GLU C 1 94 ? -144.555 144.563 210.119 1.00 7.43 92 GLU C N 1
ATOM 10084 C CA . GLU C 1 94 ? -143.396 143.886 209.556 1.00 7.31 92 GLU C CA 1
ATOM 10085 C C . GLU C 1 94 ? -142.360 144.909 209.090 1.00 7.76 92 GLU C C 1
ATOM 10086 O O . GLU C 1 94 ? -142.554 146.120 209.157 1.00 8.67 92 GLU C O 1
ATOM 10098 N N . ALA C 1 95 ? -141.218 144.386 208.645 1.00 7.84 93 ALA C N 1
ATOM 10099 C CA . ALA C 1 95 ? -140.046 145.208 208.377 1.00 8.37 93 ALA C CA 1
ATOM 10100 C C . ALA C 1 95 ? -140.396 146.397 207.500 1.00 7.64 93 ALA C C 1
ATOM 10101 O O . ALA C 1 95 ? -141.115 146.273 206.504 1.00 8.42 93 ALA C O 1
ATOM 10108 N N . GLN C 1 96 ? -139.815 147.545 207.811 1.00 7.86 94 GLN C N 1
ATOM 10109 C CA . GLN C 1 96 ? -140.104 148.752 207.042 1.00 8.13 94 GLN C CA 1
ATOM 10110 C C . GLN C 1 96 ? -139.799 148.519 205.572 1.00 7.46 94 GLN C C 1
ATOM 10111 O O . GLN C 1 96 ? -138.753 147.975 205.219 1.00 9.12 94 GLN C O 1
ATOM 10125 N N A THR C 1 97 ? -140.791 148.796 204.721 0.61 7.53 95 THR C N 1
ATOM 10126 N N B THR C 1 97 ? -140.611 149.154 204.741 0.39 7.93 95 THR C N 1
ATOM 10127 C CA A THR C 1 97 ? -140.797 148.414 203.311 0.61 11.76 95 THR C CA 1
ATOM 10128 C CA B THR C 1 97 ? -140.597 148.914 203.309 0.39 7.17 95 THR C CA 1
ATOM 10129 C C A THR C 1 97 ? -141.692 149.393 202.558 0.61 9.43 95 THR C C 1
ATOM 10130 C C B THR C 1 97 ? -141.357 150.031 202.612 0.39 7.40 95 THR C C 1
ATOM 10131 O O A THR C 1 97 ? -142.751 149.760 203.060 0.61 9.64 95 THR C O 1
ATOM 10132 O O B THR C 1 97 ? -142.126 150.767 203.228 0.39 7.35 95 THR C O 1
ATOM 10153 N N A ARG C 1 98 ? -141.264 149.814 201.362 0.61 10.36 96 ARG C N 1
ATOM 10154 N N B ARG C 1 98 ? -141.171 150.110 201.300 0.39 7.97 96 ARG C N 1
ATOM 10155 C CA A ARG C 1 98 ? -142.092 150.670 200.502 0.61 8.78 96 ARG C CA 1
ATOM 10156 C CA B ARG C 1 98 ? -142.072 150.849 200.422 0.39 8.11 96 ARG C CA 1
ATOM 10157 C C A ARG C 1 98 ? -143.219 149.849 199.902 0.61 8.97 96 ARG C C 1
ATOM 10158 C C B ARG C 1 98 ? -143.172 149.924 199.901 0.39 8.80 96 ARG C C 1
ATOM 10159 O O A ARG C 1 98 ? -143.117 148.632 199.748 0.61 9.50 96 ARG C O 1
ATOM 10160 O O B ARG C 1 98 ? -143.011 148.708 199.825 0.39 8.80 96 ARG C O 1
ATOM 10201 N N . LEU C 1 99 ? -144.306 150.536 199.537 1.00 9.03 97 LEU C N 1
ATOM 10202 C CA . LEU C 1 99 ? -145.476 149.803 199.061 1.00 8.28 97 LEU C CA 1
ATOM 10203 C C . LEU C 1 99 ? -145.150 148.955 197.837 1.00 9.52 97 LEU C C 1
ATOM 10204 O O . LEU C 1 99 ? -145.702 147.856 197.672 1.00 9.62 97 LEU C O 1
ATOM 10221 N N . GLU C 1 100 ? -144.254 149.435 196.975 1.00 9.67 98 GLU C N 1
ATOM 10222 C CA . GLU C 1 100 ? -143.934 148.655 195.787 1.00 10.60 98 GLU C CA 1
ATOM 10223 C C . GLU C 1 100 ? -143.302 147.311 196.114 1.00 10.27 98 GLU C C 1
ATOM 10224 O O . GLU C 1 100 ? -143.200 146.468 195.213 1.00 10.43 98 GLU C O 1
ATOM 10236 N N . ASN C 1 101 ? -142.879 147.085 197.355 1.00 9.13 99 ASN C N 1
ATOM 10237 C CA . ASN C 1 101 ? -142.285 145.819 197.761 1.00 9.40 99 ASN C CA 1
ATOM 10238 C C . ASN C 1 101 ? -143.147 145.051 198.748 1.00 10.20 99 ASN C C 1
ATOM 10239 O O . ASN C 1 101 ? -142.683 144.045 199.301 1.00 12.74 99 ASN C O 1
ATOM 10250 N N . ILE C 1 102 ? -144.404 145.446 198.934 1.00 9.63 100 ILE C N 1
ATOM 10251 C CA . ILE C 1 102 ? -145.333 144.752 199.817 1.00 10.11 100 ILE C CA 1
ATOM 10252 C C . ILE C 1 102 ? -146.151 143.788 198.964 1.00 9.81 100 ILE C C 1
ATOM 10253 O O . ILE C 1 102 ? -146.833 144.217 198.025 1.00 11.03 100 ILE C O 1
ATOM 10269 N N . ASP C 1 103 ? -146.123 142.507 199.307 1.00 9.55 101 ASP C N 1
ATOM 10270 C CA . ASP C 1 103 ? -146.843 141.500 198.538 1.00 9.30 101 ASP C CA 1
ATOM 10271 C C . ASP C 1 103 ? -148.135 141.064 199.228 1.00 8.91 101 ASP C C 1
ATOM 10272 O O . ASP C 1 103 ? -148.463 141.489 200.349 1.00 8.91 101 ASP C O 1
ATOM 10281 N N . ALA C 1 104 ? -148.905 140.238 198.515 1.00 9.36 102 ALA C N 1
ATOM 10282 C CA . ALA C 1 104 ? -150.223 139.852 199.018 1.00 9.55 102 ALA C CA 1
ATOM 10283 C C . ALA C 1 104 ? -150.125 139.071 200.323 1.00 9.97 102 ALA C C 1
ATOM 10284 O O . ALA C 1 104 ? -150.976 139.222 201.205 1.00 9.64 102 ALA C O 1
ATOM 10291 N N . ALA C 1 105 ? -149.115 138.217 200.457 1.00 9.43 103 ALA C N 1
ATOM 10292 C CA . ALA C 1 105 ? -148.978 137.418 201.670 1.00 9.24 103 ALA C CA 1
ATOM 10293 C C . ALA C 1 105 ? -148.746 138.310 202.882 1.00 8.29 103 ALA C C 1
ATOM 10294 O O . ALA C 1 105 ? -149.331 138.085 203.953 1.00 9.03 103 ALA C O 1
ATOM 10301 N N . ARG C 1 106 ? -147.943 139.362 202.722 1.00 8.21 104 ARG C N 1
ATOM 10302 C CA . ARG C 1 106 ? -147.731 140.296 203.819 1.00 7.74 104 ARG C CA 1
ATOM 10303 C C . ARG C 1 106 ? -149.015 141.030 204.165 1.00 8.01 104 ARG C C 1
ATOM 10304 O O . ARG C 1 106 ? -149.352 141.185 205.347 1.00 7.64 104 ARG C O 1
ATOM 10325 N N . LEU C 1 107 ? -149.720 141.532 203.145 1.00 7.91 105 LEU C N 1
ATOM 10326 C CA . LEU C 1 107 ? -150.980 142.222 203.403 1.00 8.10 105 LEU C CA 1
ATOM 10327 C C . LEU C 1 107 ? -151.938 141.327 204.161 1.00 8.23 105 LEU C C 1
ATOM 10328 O O . LEU C 1 107 ? -152.596 141.774 205.110 1.00 8.36 105 LEU C O 1
ATOM 10344 N N A HIS C 1 108 ? -152.029 140.055 203.779 0.68 8.24 106 HIS C N 1
ATOM 10345 N N B HIS C 1 108 ? -152.021 140.051 203.771 0.32 8.31 106 HIS C N 1
ATOM 10346 C CA A HIS C 1 108 ? -152.927 139.169 204.499 0.68 9.27 106 HIS C CA 1
ATOM 10347 C CA B HIS C 1 108 ? -152.896 139.115 204.465 0.32 9.33 106 HIS C CA 1
ATOM 10348 C C A HIS C 1 108 ? -152.517 139.028 205.959 0.68 7.33 106 HIS C C 1
ATOM 10349 C C B HIS C 1 108 ? -152.519 139.005 205.938 0.32 7.33 106 HIS C C 1
ATOM 10350 O O A HIS C 1 108 ? -153.365 139.073 206.855 0.68 8.78 106 HIS C O 1
ATOM 10351 O O B HIS C 1 108 ? -153.385 139.043 206.819 0.32 8.77 106 HIS C O 1
ATOM 10378 N N . ARG C 1 109 ? -151.226 138.849 206.231 1.00 8.22 107 ARG C N 1
ATOM 10379 C CA . ARG C 1 109 ? -150.815 138.678 207.625 1.00 8.26 107 ARG C CA 1
ATOM 10380 C C . ARG C 1 109 ? -151.117 139.928 208.457 1.00 7.64 107 ARG C C 1
ATOM 10381 O O . ARG C 1 109 ? -151.586 139.839 209.600 1.00 8.14 107 ARG C O 1
ATOM 10403 N N . VAL C 1 110 ? -150.811 141.097 207.911 1.00 7.26 108 VAL C N 1
ATOM 10404 C CA . VAL C 1 110 ? -150.964 142.352 208.634 1.00 7.63 108 VAL C CA 1
ATOM 10405 C C . VAL C 1 110 ? -152.438 142.656 208.865 1.00 7.61 108 VAL C C 1
ATOM 10406 O O . VAL C 1 110 ? -152.831 143.064 209.958 1.00 7.78 108 VAL C O 1
ATOM 10419 N N . PHE C 1 111 ? -153.277 142.457 207.856 1.00 7.37 109 PHE C N 1
ATOM 10420 C CA A PHE C 1 111 ? -154.702 142.672 208.073 0.54 7.44 109 PHE C CA 1
ATOM 10421 C CA B PHE C 1 111 ? -154.713 142.659 208.029 0.46 7.39 109 PHE C CA 1
ATOM 10422 C C . PHE C 1 111 ? -155.300 141.609 208.975 1.00 7.97 109 PHE C C 1
ATOM 10423 O O . PHE C 1 111 ? -156.220 141.900 209.744 1.00 7.86 109 PHE C O 1
ATOM 10456 N N . ALA C 1 112 ? -154.789 140.374 208.922 1.00 7.64 110 ALA C N 1
ATOM 10457 C CA . ALA C 1 112 ? -155.360 139.316 209.743 1.00 7.86 110 ALA C CA 1
ATOM 10458 C C . ALA C 1 112 ? -155.229 139.644 211.221 1.00 7.49 110 ALA C C 1
ATOM 10459 O O . ALA C 1 112 ? -156.194 139.509 211.981 1.00 8.27 110 ALA C O 1
ATOM 10466 N N . THR C 1 113 ? -154.034 140.048 211.666 1.00 7.62 111 THR C N 1
ATOM 10467 C CA . THR C 1 113 ? -153.867 140.346 213.090 1.00 7.46 111 THR C CA 1
ATOM 10468 C C . THR C 1 113 ? -154.563 141.642 213.464 1.00 7.26 111 THR C C 1
ATOM 10469 O O . THR C 1 113 ? -155.326 141.692 214.435 1.00 7.55 111 THR C O 1
ATOM 10480 N N . ASN C 1 114 ? -154.277 142.725 212.729 1.00 7.52 112 ASN C N 1
ATOM 10481 C CA . ASN C 1 114 ? -154.705 144.050 213.164 1.00 7.06 112 ASN C CA 1
ATOM 10482 C C . ASN C 1 114 ? -156.184 144.283 212.923 1.00 7.95 112 ASN C C 1
ATOM 10483 O O . ASN C 1 114 ? -156.843 144.962 213.724 1.00 9.03 112 ASN C O 1
ATOM 10494 N N . VAL C 1 115 ? -156.715 143.806 211.805 1.00 7.08 113 VAL C N 1
ATOM 10495 C CA . VAL C 1 115 ? -158.086 144.111 211.414 1.00 7.52 113 VAL C CA 1
ATOM 10496 C C . VAL C 1 115 ? -159.009 142.948 211.733 1.00 6.82 113 VAL C C 1
ATOM 10497 O O . VAL C 1 115 ? -159.925 143.087 212.533 1.00 7.27 113 VAL C O 1
ATOM 10510 N N . THR C 1 116 ? -158.776 141.793 211.109 1.00 7.19 114 THR C N 1
ATOM 10511 C CA . THR C 1 116 ? -159.643 140.650 211.362 1.00 7.89 114 THR C CA 1
ATOM 10512 C C . THR C 1 116 ? -159.691 140.321 212.841 1.00 7.98 114 THR C C 1
ATOM 10513 O O . THR C 1 116 ? -160.769 140.090 213.389 1.00 7.82 114 THR C O 1
ATOM 10524 N N . GLY C 1 117 ? -158.546 140.323 213.522 1.00 7.50 115 GLY C N 1
ATOM 10525 C CA . GLY C 1 117 ? -158.554 139.999 214.941 1.00 8.04 115 GLY C CA 1
ATOM 10526 C C . GLY C 1 117 ? -159.426 140.944 215.753 1.00 7.56 115 GLY C C 1
ATOM 10527 O O . GLY C 1 117 ? -160.129 140.522 216.665 1.00 7.82 115 GLY C O 1
ATOM 10531 N N . SER C 1 118 ? -159.376 142.246 215.446 1.00 7.03 116 SER C N 1
ATOM 10532 C CA . SER C 1 118 ? -160.209 143.218 216.145 1.00 6.15 116 SER C CA 1
ATOM 10533 C C . SER C 1 118 ? -161.685 143.027 215.820 1.00 6.62 116 SER C C 1
ATOM 10534 O O . SER C 1 118 ? -162.536 143.145 216.706 1.00 7.51 116 SER C O 1
ATOM 10542 N N . PHE C 1 119 ? -162.012 142.731 214.556 1.00 6.60 117 PHE C N 1
ATOM 10543 C CA . PHE C 1 119 ? -163.400 142.417 214.215 1.00 6.28 117 PHE C CA 1
ATOM 10544 C C . PHE C 1 119 ? -163.887 141.188 214.975 1.00 7.07 117 PHE C C 1
ATOM 10545 O O . PHE C 1 119 ? -164.995 141.184 215.515 1.00 7.89 117 PHE C O 1
ATOM 10562 N N . LEU C 1 120 ? -163.097 140.102 214.955 1.00 7.08 118 LEU C N 1
ATOM 10563 C CA . LEU C 1 120 ? -163.552 138.851 215.544 1.00 7.34 118 LEU C CA 1
ATOM 10564 C C . LEU C 1 120 ? -163.754 138.993 217.044 1.00 7.13 118 LEU C C 1
ATOM 10565 O O . LEU C 1 120 ? -164.733 138.486 217.597 1.00 8.09 118 LEU C O 1
ATOM 10581 N N . CYS C 1 121 ? -162.835 139.675 217.720 1.00 7.01 119 CYS C N 1
ATOM 10582 C CA . CYS C 1 121 ? -163.008 139.877 219.148 1.00 7.17 119 CYS C CA 1
ATOM 10583 C C . CYS C 1 121 ? -164.172 140.824 219.440 1.00 7.59 119 CYS C C 1
ATOM 10584 O O . CYS C 1 121 ? -164.936 140.584 220.384 1.00 8.17 119 CYS C O 1
ATOM 10592 N N . ALA C 1 122 ? -164.347 141.880 218.639 1.00 7.22 120 ALA C N 1
ATOM 10593 C CA . ALA C 1 122 ? -165.507 142.751 218.823 1.00 7.83 120 ALA C CA 1
ATOM 10594 C C . ALA C 1 122 ? -166.799 141.964 218.663 1.00 7.69 120 ALA C C 1
ATOM 10595 O O . ALA C 1 122 ? -167.761 142.177 219.403 1.00 8.64 120 ALA C O 1
ATOM 10602 N N A ARG C 1 123 ? -166.836 141.052 217.689 0.65 7.99 121 ARG C N 1
ATOM 10603 N N B ARG C 1 123 ? -166.842 141.068 217.677 0.35 7.99 121 ARG C N 1
ATOM 10604 C CA A ARG C 1 123 ? -168.021 140.237 217.445 0.65 8.28 121 ARG C CA 1
ATOM 10605 C CA B ARG C 1 123 ? -168.025 140.248 217.458 0.35 8.37 121 ARG C CA 1
ATOM 10606 C C A ARG C 1 123 ? -168.366 139.387 218.663 0.65 8.84 121 ARG C C 1
ATOM 10607 C C B ARG C 1 123 ? -168.357 139.433 218.701 0.35 8.81 121 ARG C C 1
ATOM 10608 O O A ARG C 1 123 ? -169.524 139.333 219.095 0.65 9.19 121 ARG C O 1
ATOM 10609 O O B ARG C 1 123 ? -169.497 139.443 219.182 0.35 9.38 121 ARG C O 1
ATOM 10650 N N . GLU C 1 124 ? -167.369 138.712 219.235 1.00 8.86 122 GLU C N 1
ATOM 10651 C CA . GLU C 1 124 ? -167.626 137.908 220.422 1.00 8.51 122 GLU C CA 1
ATOM 10652 C C . GLU C 1 124 ? -167.975 138.778 221.617 1.00 9.03 122 GLU C C 1
ATOM 10653 O O . GLU C 1 124 ? -168.765 138.363 222.466 1.00 9.88 122 GLU C O 1
ATOM 10666 N N . ALA C 1 125 ? -167.430 139.985 221.691 1.00 8.83 123 ALA C N 1
ATOM 10667 C CA . ALA C 1 125 ? -167.798 140.896 222.763 1.00 9.02 123 ALA C CA 1
ATOM 10668 C C . ALA C 1 125 ? -169.242 141.357 222.612 1.00 9.51 123 ALA C C 1
ATOM 10669 O O . ALA C 1 125 ? -169.980 141.404 223.594 1.00 9.84 123 ALA C O 1
ATOM 10676 N N . VAL C 1 126 ? -169.662 141.744 221.403 1.00 8.70 124 VAL C N 1
ATOM 10677 C CA . VAL C 1 126 ? -171.050 142.161 221.207 1.00 9.83 124 VAL C CA 1
ATOM 10678 C C . VAL C 1 126 ? -172.011 141.067 221.641 1.00 9.95 124 VAL C C 1
ATOM 10679 O O . VAL C 1 126 ? -173.044 141.336 222.272 1.00 11.47 124 VAL C O 1
ATOM 10692 N N A LYS C 1 127 ? -171.691 139.811 221.325 0.60 11.44 125 LYS C N 1
ATOM 10693 N N B LYS C 1 127 ? -171.711 139.816 221.296 0.40 11.24 125 LYS C N 1
ATOM 10694 C CA A LYS C 1 127 ? -172.575 138.699 221.657 0.60 12.16 125 LYS C CA 1
ATOM 10695 C CA B LYS C 1 127 ? -172.603 138.721 221.663 0.40 12.06 125 LYS C CA 1
ATOM 10696 C C A LYS C 1 127 ? -172.756 138.516 223.153 0.60 12.88 125 LYS C C 1
ATOM 10697 C C B LYS C 1 127 ? -172.850 138.674 223.162 0.40 12.32 125 LYS C C 1
ATOM 10698 O O A LYS C 1 127 ? -173.718 137.861 223.577 0.60 15.20 125 LYS C O 1
ATOM 10699 O O B LYS C 1 127 ? -173.950 138.311 223.600 0.40 14.58 125 LYS C O 1
ATOM 10736 N N . ARG C 1 128 ? -171.861 139.053 223.963 1.00 11.13 126 ARG C N 1
ATOM 10737 C CA . ARG C 1 128 ? -171.953 138.967 225.414 1.00 12.15 126 ARG C CA 1
ATOM 10738 C C . ARG C 1 128 ? -172.364 140.255 226.098 1.00 11.95 126 ARG C C 1
ATOM 10739 O O . ARG C 1 128 ? -173.097 140.210 227.102 1.00 14.09 126 ARG C O 1
ATOM 10761 N N A LEU C 1 129 ? -171.913 141.404 225.601 0.52 10.98 127 LEU C N 1
ATOM 10762 N N B LEU C 1 129 ? -171.920 141.402 225.591 0.48 11.00 127 LEU C N 1
ATOM 10763 C CA A LEU C 1 129 ? -172.243 142.679 226.230 0.52 11.24 127 LEU C CA 1
ATOM 10764 C CA B LEU C 1 129 ? -172.252 142.680 226.210 0.48 11.22 127 LEU C CA 1
ATOM 10765 C C A LEU C 1 129 ? -173.627 143.193 225.852 0.52 11.14 127 LEU C C 1
ATOM 10766 C C B LEU C 1 129 ? -173.651 143.157 225.865 0.48 11.09 127 LEU C C 1
ATOM 10767 O O A LEU C 1 129 ? -174.243 143.921 226.639 0.52 12.08 127 LEU C O 1
ATOM 10768 O O B LEU C 1 129 ? -174.291 143.830 226.682 0.48 12.07 127 LEU C O 1
ATOM 10799 N N . SER C 1 130 ? -174.119 142.869 224.656 1.00 11.33 128 SER C N 1
ATOM 10800 C CA . SER C 1 130 ? -175.337 143.486 224.161 1.00 12.24 128 SER C CA 1
ATOM 10801 C C . SER C 1 130 ? -176.538 143.203 225.049 1.00 11.93 128 SER C C 1
ATOM 10802 O O . SER C 1 130 ? -176.775 142.067 225.466 1.00 13.56 128 SER C O 1
ATOM 10811 N N . THR C 1 131 ? -177.334 144.243 225.307 1.00 13.55 129 THR C N 1
ATOM 10812 C CA . THR C 1 131 ? -178.606 144.019 225.989 1.00 15.60 129 THR C CA 1
ATOM 10813 C C . THR C 1 131 ? -179.568 143.184 225.146 1.00 19.10 129 THR C C 1
ATOM 10814 O O . THR C 1 131 ? -180.520 142.627 225.704 1.00 22.26 129 THR C O 1
ATOM 10825 N N . ARG C 1 132 ? -179.353 143.076 223.829 1.00 19.34 130 ARG C N 1
ATOM 10826 C CA . ARG C 1 132 ? -180.176 142.175 223.025 1.00 21.50 130 ARG C CA 1
ATOM 10827 C C . ARG C 1 132 ? -179.957 140.724 223.417 1.00 21.17 130 ARG C C 1
ATOM 10828 O O . ARG C 1 132 ? -180.840 139.881 223.215 1.00 31.86 130 ARG C O 1
ATOM 10849 N N . HIS C 1 133 ? -178.779 140.402 223.945 1.00 18.90 131 HIS C N 1
ATOM 10850 C CA . HIS C 1 133 ? -178.380 139.030 224.230 1.00 21.71 131 HIS C CA 1
ATOM 10851 C C . HIS C 1 133 ? -178.220 138.771 225.723 1.00 23.25 131 HIS C C 1
ATOM 10852 O O . HIS C 1 133 ? -177.437 137.917 226.130 1.00 27.26 131 HIS C O 1
ATOM 10866 N N . GLY C 1 134 ? -178.928 139.542 226.545 1.00 24.33 132 GLY C N 1
ATOM 10867 C CA . GLY C 1 134 ? -178.907 139.343 227.979 1.00 26.61 132 GLY C CA 1
ATOM 10868 C C . GLY C 1 134 ? -177.733 139.962 228.694 1.00 31.28 132 GLY C C 1
ATOM 10869 O O . GLY C 1 134 ? -177.539 139.689 229.885 1.00 25.71 132 GLY C O 1
ATOM 10873 N N . GLY C 1 135 ? -176.939 140.780 228.009 1.00 18.99 133 GLY C N 1
ATOM 10874 C CA . GLY C 1 135 ? -175.839 141.444 228.660 1.00 19.01 133 GLY C CA 1
ATOM 10875 C C . GLY C 1 135 ? -176.276 142.695 229.380 1.00 16.04 133 GLY C C 1
ATOM 10876 O O . GLY C 1 135 ? -177.424 143.122 229.283 1.00 18.34 133 GLY C O 1
ATOM 10880 N N . ARG C 1 136 ? -175.310 143.274 230.089 1.00 17.06 134 ARG C N 1
ATOM 10881 C CA . ARG C 1 136 ? -175.488 144.508 230.836 1.00 19.96 134 ARG C CA 1
ATOM 10882 C C . ARG C 1 136 ? -174.929 145.721 230.110 1.00 17.52 134 ARG C C 1
ATOM 10883 O O . ARG C 1 136 ? -174.871 146.805 230.702 1.00 18.65 134 ARG C O 1
ATOM 10887 N N . GLY C 1 137 ? -174.504 145.569 228.848 1.00 14.75 135 GLY C N 1
ATOM 10888 C CA . GLY C 1 137 ? -173.787 146.622 228.160 1.00 12.26 135 GLY C CA 1
ATOM 10889 C C . GLY C 1 137 ? -172.330 146.622 228.561 1.00 11.77 135 GLY C C 1
ATOM 10890 O O . GLY C 1 137 ? -171.858 145.778 229.326 1.00 12.75 135 GLY C O 1
ATOM 10894 N N . GLY C 1 138 ? -171.599 147.568 228.011 1.00 10.97 136 GLY C N 1
ATOM 10895 C CA . GLY C 1 138 ? -170.191 147.696 228.331 1.00 11.25 136 GLY C CA 1
ATOM 10896 C C . GLY C 1 138 ? -169.506 148.532 227.281 1.00 8.97 136 GLY C C 1
ATOM 10897 O O . GLY C 1 138 ? -170.120 149.408 226.672 1.00 10.16 136 GLY C O 1
ATOM 10901 N N . SER C 1 139 ? -168.223 148.276 227.094 1.00 8.96 137 SER C N 1
ATOM 10902 C CA . SER C 1 139 ? -167.511 149.078 226.123 1.00 9.23 137 SER C CA 1
ATOM 10903 C C . SER C 1 139 ? -166.386 148.298 225.473 1.00 8.04 137 SER C C 1
ATOM 10904 O O . SER C 1 139 ? -165.891 147.297 225.996 1.00 9.28 137 SER C O 1
ATOM 10912 N N . ILE C 1 140 ? -166.036 148.779 224.286 1.00 8.14 138 ILE C N 1
ATOM 10913 C CA . ILE C 1 140 ? -164.932 148.294 223.472 1.00 7.19 138 ILE C CA 1
ATOM 10914 C C . ILE C 1 140 ? -164.018 149.475 223.233 1.00 6.76 138 ILE C C 1
ATOM 10915 O O . ILE C 1 140 ? -164.492 150.570 222.901 1.00 8.28 138 ILE C O 1
ATOM 10931 N N . VAL C 1 141 ? -162.718 149.279 223.434 1.00 7.10 139 VAL C N 1
ATOM 10932 C CA . VAL C 1 141 ? -161.715 150.274 223.090 1.00 7.04 139 VAL C CA 1
ATOM 10933 C C . VAL C 1 141 ? -160.793 149.627 222.073 1.00 6.57 139 VAL C C 1
ATOM 10934 O O . VAL C 1 141 ? -160.113 148.634 222.380 1.00 7.31 139 VAL C O 1
ATOM 10947 N N . ASN C 1 142 ? -160.779 150.161 220.860 1.00 6.53 140 ASN C N 1
ATOM 10948 C CA . ASN C 1 142 ? -159.836 149.712 219.842 1.00 6.34 140 ASN C CA 1
ATOM 10949 C C . ASN C 1 142 ? -158.551 150.504 219.949 1.00 6.82 140 ASN C C 1
ATOM 10950 O O . ASN C 1 142 ? -158.559 151.678 220.336 1.00 8.75 140 ASN C O 1
ATOM 10961 N N . VAL C 1 143 ? -157.434 149.865 219.657 1.00 7.21 141 VAL C N 1
ATOM 10962 C CA . VAL C 1 143 ? -156.148 150.556 219.598 1.00 7.72 141 VAL C CA 1
ATOM 10963 C C . VAL C 1 143 ? -155.787 150.758 218.135 1.00 7.25 141 VAL C C 1
ATOM 10964 O O . VAL C 1 143 ? -155.504 149.794 217.399 1.00 8.85 141 VAL C O 1
ATOM 10977 N N . SER C 1 144 ? -155.846 152.014 217.710 1.00 7.23 142 SER C N 1
ATOM 10978 C CA . SER C 1 144 ? -155.473 152.429 216.368 1.00 7.49 142 SER C CA 1
ATOM 10979 C C . SER C 1 144 ? -154.017 152.876 216.387 1.00 7.11 142 SER C C 1
ATOM 10980 O O . SER C 1 144 ? -153.190 152.225 217.034 1.00 8.46 142 SER C O 1
ATOM 10988 N N . SER C 1 145 ? -153.677 153.920 215.641 1.00 7.75 143 SER C N 1
ATOM 10989 C CA . SER C 1 145 ? -152.328 154.447 215.560 1.00 7.37 143 SER C CA 1
ATOM 10990 C C . SER C 1 145 ? -152.396 155.779 214.843 1.00 7.47 143 SER C C 1
ATOM 10991 O O . SER C 1 145 ? -153.243 155.956 213.962 1.00 7.48 143 SER C O 1
ATOM 10999 N N . MET C 1 146 ? -151.464 156.681 215.155 1.00 6.91 144 MET C N 1
ATOM 11000 C CA . MET C 1 146 ? -151.329 157.872 214.327 1.00 7.39 144 MET C CA 1
ATOM 11001 C C . MET C 1 146 ? -151.001 157.515 212.889 1.00 7.24 144 MET C C 1
ATOM 11002 O O . MET C 1 146 ? -151.227 158.343 211.995 1.00 7.58 144 MET C O 1
ATOM 11016 N N . ALA C 1 147 ? -150.492 156.304 212.636 1.00 7.80 145 ALA C N 1
ATOM 11017 C CA . ALA C 1 147 ? -150.299 155.845 211.265 1.00 7.86 145 ALA C CA 1
ATOM 11018 C C . ALA C 1 147 ? -151.558 155.942 210.413 1.00 7.39 145 ALA C C 1
ATOM 11019 O O . ALA C 1 147 ? -151.467 156.126 209.197 1.00 7.65 145 ALA C O 1
ATOM 11026 N N . SER C 1 148 ? -152.737 155.788 210.991 1.00 6.92 146 SER C N 1
ATOM 11027 C CA . SER C 1 148 ? -153.940 155.867 210.158 1.00 7.66 146 SER C CA 1
ATOM 11028 C C . SER C 1 148 ? -154.077 157.237 209.521 1.00 6.66 146 SER C C 1
ATOM 11029 O O . SER C 1 148 ? -154.682 157.371 208.448 1.00 7.89 146 SER C O 1
ATOM 11037 N N . ARG C 1 149 ? -153.563 158.272 210.185 1.00 7.04 147 ARG C N 1
ATOM 11038 C CA . ARG C 1 149 ? -153.648 159.647 209.731 1.00 7.72 147 ARG C CA 1
ATOM 11039 C C . ARG C 1 149 ? -152.415 160.082 208.967 1.00 7.89 147 ARG C C 1
ATOM 11040 O O . ARG C 1 149 ? -152.521 160.912 208.046 1.00 9.53 147 ARG C O 1
ATOM 11061 N N . LEU C 1 150 ? -151.248 159.577 209.317 1.00 8.28 148 LEU C N 1
ATOM 11062 C CA . LEU C 1 150 ? -150.002 159.999 208.702 1.00 9.52 148 LEU C CA 1
ATOM 11063 C C . LEU C 1 150 ? -149.589 159.118 207.532 1.00 7.99 148 LEU C C 1
ATOM 11064 O O . LEU C 1 150 ? -148.858 159.590 206.651 1.00 9.54 148 LEU C O 1
ATOM 11080 N N . GLY C 1 151 ? -150.032 157.867 207.503 1.00 7.52 149 GLY C N 1
ATOM 11081 C CA . GLY C 1 151 ? -149.859 157.019 206.347 1.00 7.57 149 GLY C CA 1
ATOM 11082 C C . GLY C 1 151 ? -148.629 156.144 206.336 1.00 8.15 149 GLY C C 1
ATOM 11083 O O . GLY C 1 151 ? -148.524 155.291 205.452 1.00 8.03 149 GLY C O 1
ATOM 11087 N N . SER C 1 152 ? -147.700 156.323 207.271 1.00 7.94 150 SER C N 1
ATOM 11088 C CA . SER C 1 152 ? -146.471 155.528 207.365 1.00 8.16 150 SER C CA 1
ATOM 11089 C C . SER C 1 152 ? -145.706 155.438 206.056 1.00 7.67 150 SER C C 1
ATOM 11090 O O . SER C 1 152 ? -145.199 154.348 205.709 1.00 8.13 150 SER C O 1
ATOM 11098 N N . PRO C 1 153 ? -145.533 156.532 205.324 1.00 7.50 151 PRO C N 1
ATOM 11099 C CA . PRO C 1 153 ? -144.764 156.463 204.079 1.00 8.11 151 PRO C CA 1
ATOM 11100 C C . PRO C 1 153 ? -143.332 156.009 204.333 1.00 8.45 151 PRO C C 1
ATOM 11101 O O . PRO C 1 153 ? -142.701 156.414 205.323 1.00 9.13 151 PRO C O 1
ATOM 11112 N N A ASN C 1 154 ? -142.813 155.190 203.422 0.71 8.31 152 ASN C N 1
ATOM 11113 N N B ASN C 1 154 ? -142.822 155.168 203.432 0.29 8.33 152 ASN C N 1
ATOM 11114 C CA A ASN C 1 154 ? -141.467 154.640 203.511 0.71 9.09 152 ASN C CA 1
ATOM 11115 C CA B ASN C 1 154 ? -141.479 154.604 203.482 0.29 9.10 152 ASN C CA 1
ATOM 11116 C C A ASN C 1 154 ? -141.269 153.755 204.735 0.71 9.57 152 ASN C C 1
ATOM 11117 C C B ASN C 1 154 ? -141.300 153.617 204.629 0.29 9.63 152 ASN C C 1
ATOM 11118 O O A ASN C 1 154 ? -140.123 153.453 205.113 0.71 11.87 152 ASN C O 1
ATOM 11119 O O B ASN C 1 154 ? -140.194 153.073 204.807 0.29 7.56 152 ASN C O 1
ATOM 11140 N N A GLU C 1 155 ? -142.360 153.327 205.366 0.71 8.66 153 GLU C N 1
ATOM 11141 N N B GLU C 1 155 ? -142.354 153.338 205.393 0.29 8.66 153 GLU C N 1
ATOM 11142 C CA A GLU C 1 155 ? -142.296 152.487 206.556 0.71 8.86 153 GLU C CA 1
ATOM 11143 C CA B GLU C 1 155 ? -142.262 152.470 206.562 0.29 8.92 153 GLU C CA 1
ATOM 11144 C C A GLU C 1 155 ? -143.203 151.274 206.412 0.71 8.07 153 GLU C C 1
ATOM 11145 C C B GLU C 1 155 ? -143.199 151.279 206.419 0.29 8.09 153 GLU C C 1
ATOM 11146 O O A GLU C 1 155 ? -142.741 150.135 206.313 0.71 8.40 153 GLU C O 1
ATOM 11147 O O B GLU C 1 155 ? -142.733 150.145 206.303 0.29 8.44 153 GLU C O 1
ATOM 11170 N N . TYR C 1 156 ? -144.505 151.497 206.428 1.00 7.42 154 TYR C N 1
ATOM 11171 C CA A TYR C 1 156 ? -145.430 150.372 206.388 0.59 7.74 154 TYR C CA 1
ATOM 11172 C CA B TYR C 1 156 ? -145.428 150.372 206.387 0.41 7.76 154 TYR C CA 1
ATOM 11173 C C . TYR C 1 156 ? -146.836 150.874 206.074 1.00 6.47 154 TYR C C 1
ATOM 11174 O O . TYR C 1 156 ? -147.730 150.882 206.929 1.00 7.05 154 TYR C O 1
ATOM 11209 N N . ILE C 1 157 ? -147.057 151.251 204.819 1.00 7.03 155 ILE C N 1
ATOM 11210 C CA . ILE C 1 157 ? -148.389 151.700 204.427 1.00 6.18 155 ILE C CA 1
ATOM 11211 C C . ILE C 1 157 ? -149.431 150.611 204.641 1.00 6.35 155 ILE C C 1
ATOM 11212 O O . ILE C 1 157 ? -150.604 150.910 204.877 1.00 6.52 155 ILE C O 1
ATOM 11228 N N . ASP C 1 158 ? -149.028 149.344 204.562 1.00 6.89 156 ASP C N 1
ATOM 11229 C CA . ASP C 1 158 ? -149.933 148.244 204.897 1.00 7.08 156 ASP C CA 1
ATOM 11230 C C . ASP C 1 158 ? -150.497 148.365 206.311 1.00 6.61 156 ASP C C 1
ATOM 11231 O O . ASP C 1 158 ? -151.698 148.200 206.528 1.00 7.21 156 ASP C O 1
ATOM 11240 N N . TYR C 1 159 ? -149.633 148.615 207.281 1.00 6.74 157 TYR C N 1
ATOM 11241 C CA . TYR C 1 159 ? -150.056 148.781 208.662 1.00 6.80 157 TYR C CA 1
ATOM 11242 C C . TYR C 1 159 ? -150.876 150.049 208.847 1.00 6.51 157 TYR C C 1
ATOM 11243 O O . TYR C 1 159 ? -151.890 150.040 209.551 1.00 6.76 157 TYR C O 1
ATOM 11261 N N . ALA C 1 160 ? -150.485 151.145 208.184 1.00 6.49 158 ALA C N 1
ATOM 11262 C CA . ALA C 1 160 ? -151.283 152.367 208.248 1.00 6.99 158 ALA C CA 1
ATOM 11263 C C . ALA C 1 160 ? -152.695 152.115 207.744 1.00 5.98 158 ALA C C 1
ATOM 11264 O O . ALA C 1 160 ? -153.672 152.572 208.333 1.00 6.59 158 ALA C O 1
ATOM 11271 N N . ALA C 1 161 ? -152.817 151.382 206.639 1.00 6.01 159 ALA C N 1
ATOM 11272 C CA . ALA C 1 161 ? -154.129 151.029 206.095 1.00 6.68 159 ALA C CA 1
ATOM 11273 C C . ALA C 1 161 ? -154.924 150.175 207.070 1.00 5.91 159 ALA C C 1
ATOM 11274 O O . ALA C 1 161 ? -156.123 150.379 207.245 1.00 6.66 159 ALA C O 1
ATOM 11281 N N . ALA C 1 162 ? -154.269 149.200 207.708 1.00 5.96 160 ALA C N 1
ATOM 11282 C CA . ALA C 1 162 ? -154.938 148.400 208.722 1.00 6.85 160 ALA C CA 1
ATOM 11283 C C . ALA C 1 162 ? -155.514 149.285 209.820 1.00 6.02 160 ALA C C 1
ATOM 11284 O O . ALA C 1 162 ? -156.629 149.060 210.281 1.00 6.72 160 ALA C O 1
ATOM 11291 N N . LYS C 1 163 ? -154.760 150.290 210.254 1.00 6.06 161 LYS C N 1
ATOM 11292 C CA . LYS C 1 163 ? -155.239 151.167 211.324 1.00 6.25 161 LYS C CA 1
ATOM 11293 C C . LYS C 1 163 ? -156.340 152.106 210.819 1.00 6.34 161 LYS C C 1
ATOM 11294 O O . LYS C 1 163 ? -157.263 152.419 211.573 1.00 6.30 161 LYS C O 1
ATOM 11313 N N . GLY C 1 164 ? -156.298 152.511 209.548 1.00 6.25 162 GLY C N 1
ATOM 11314 C CA . GLY C 1 164 ? -157.428 153.239 208.984 1.00 7.01 162 GLY C CA 1
ATOM 11315 C C . GLY C 1 164 ? -158.701 152.413 208.969 1.00 6.23 162 GLY C C 1
ATOM 11316 O O . GLY C 1 164 ? -159.789 152.938 209.188 1.00 6.74 162 GLY C O 1
ATOM 11320 N N . ALA C 1 165 ? -158.570 151.102 208.721 1.00 6.23 163 ALA C N 1
ATOM 11321 C CA . ALA C 1 165 ? -159.714 150.207 208.818 1.00 6.22 163 ALA C CA 1
ATOM 11322 C C . ALA C 1 165 ? -160.265 150.182 210.240 1.00 6.83 163 ALA C C 1
ATOM 11323 O O . ALA C 1 165 ? -161.480 150.187 210.439 1.00 7.05 163 ALA C O 1
ATOM 11330 N N . ILE C 1 166 ? -159.387 150.157 211.243 1.00 5.86 164 ILE C N 1
ATOM 11331 C CA . ILE C 1 166 ? -159.822 150.204 212.639 1.00 6.59 164 ILE C CA 1
ATOM 11332 C C . ILE C 1 166 ? -160.592 151.487 212.922 1.00 6.11 164 ILE C C 1
ATOM 11333 O O . ILE C 1 166 ? -161.622 151.467 213.607 1.00 6.85 164 ILE C O 1
ATOM 11349 N N . ASP C 1 167 ? -160.127 152.622 212.393 1.00 6.22 165 ASP C N 1
ATOM 11350 C CA . ASP C 1 167 ? -160.833 153.872 212.655 1.00 6.90 165 ASP C CA 1
ATOM 11351 C C . ASP C 1 167 ? -162.266 153.796 212.118 1.00 6.68 165 ASP C C 1
ATOM 11352 O O . ASP C 1 167 ? -163.217 154.182 212.801 1.00 7.25 165 ASP C O 1
ATOM 11361 N N . SER C 1 168 ? -162.447 153.281 210.896 1.00 6.23 166 SER C N 1
ATOM 11362 C CA . SER C 1 168 ? -163.784 153.185 210.319 1.00 6.72 166 SER C CA 1
ATOM 11363 C C . SER C 1 168 ? -164.637 152.168 211.056 1.00 6.32 166 SER C C 1
ATOM 11364 O O . SER C 1 168 ? -165.840 152.377 211.225 1.00 7.24 166 SER C O 1
ATOM 11372 N N . MET C 1 169 ? -164.040 151.055 211.481 1.00 6.13 167 MET C N 1
ATOM 11373 C CA . MET C 1 169 ? -164.793 150.069 212.257 1.00 6.68 167 MET C CA 1
ATOM 11374 C C . MET C 1 169 ? -165.253 150.663 213.583 1.00 6.57 167 MET C C 1
ATOM 11375 O O . MET C 1 169 ? -166.363 150.363 214.042 1.00 7.28 167 MET C O 1
ATOM 11389 N N . THR C 1 170 ? -164.420 151.505 214.204 1.00 6.38 168 THR C N 1
ATOM 11390 C CA . THR C 1 170 ? -164.796 152.149 215.457 1.00 6.63 168 THR C CA 1
ATOM 11391 C C . THR C 1 170 ? -166.042 152.995 215.269 1.00 6.59 168 THR C C 1
ATOM 11392 O O . THR C 1 170 ? -166.986 152.914 216.053 1.00 7.36 168 THR C O 1
ATOM 11403 N N . ILE C 1 171 ? -166.057 153.806 214.217 1.00 6.75 169 ILE C N 1
ATOM 11404 C CA . ILE C 1 171 ? -167.200 154.666 213.937 1.00 7.76 169 ILE C CA 1
ATOM 11405 C C . ILE C 1 171 ? -168.436 153.837 213.637 1.00 7.13 169 ILE C C 1
ATOM 11406 O O . ILE C 1 171 ? -169.509 154.069 214.195 1.00 7.95 169 ILE C O 1
ATOM 11422 N N . GLY C 1 172 ? -168.311 152.875 212.724 1.00 7.49 170 GLY C N 1
ATOM 11423 C CA . GLY C 1 172 ? -169.478 152.095 212.330 1.00 7.56 170 GLY C CA 1
ATOM 11424 C C . GLY C 1 172 ? -170.039 151.249 213.464 1.00 7.55 170 GLY C C 1
ATOM 11425 O O . GLY C 1 172 ? -171.252 151.206 213.681 1.00 8.42 170 GLY C O 1
ATOM 11429 N N . LEU C 1 173 ? -169.172 150.546 214.190 1.00 6.93 171 LEU C N 1
ATOM 11430 C CA . LEU C 1 173 ? -169.664 149.713 215.277 1.00 7.21 171 LEU C CA 1
ATOM 11431 C C . LEU C 1 173 ? -170.281 150.570 216.368 1.00 7.68 171 LEU C C 1
ATOM 11432 O O . LEU C 1 173 ? -171.317 150.206 216.921 1.00 7.81 171 LEU C O 1
ATOM 11448 N N . ALA C 1 174 ? -169.668 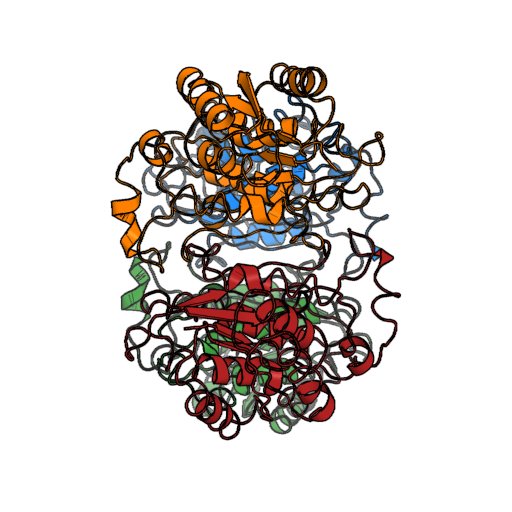151.707 216.692 1.00 6.93 172 ALA C N 1
ATOM 11449 C CA . ALA C 1 174 ? -170.272 152.594 217.685 1.00 7.39 172 ALA C CA 1
ATOM 11450 C C . ALA C 1 174 ? -171.716 152.921 217.324 1.00 7.12 172 ALA C C 1
ATOM 11451 O O . ALA C 1 174 ? -172.623 152.852 218.166 1.00 8.75 172 ALA C O 1
ATOM 11458 N N . ARG C 1 175 ? -171.960 153.293 216.078 1.00 8.09 173 ARG C N 1
ATOM 11459 C CA A ARG C 1 175 ? -173.321 153.625 215.683 0.55 7.94 173 ARG C CA 1
ATOM 11460 C CA B ARG C 1 175 ? -173.320 153.627 215.678 0.45 7.95 173 ARG C CA 1
ATOM 11461 C C . ARG C 1 175 ? -174.214 152.394 215.691 1.00 9.36 173 ARG C C 1
ATOM 11462 O O . ARG C 1 175 ? -175.391 152.478 216.069 1.00 10.37 173 ARG C O 1
ATOM 11503 N N . GLU C 1 176 ? -173.681 151.234 215.305 1.00 8.14 174 GLU C N 1
ATOM 11504 C CA . GLU C 1 176 ? -174.507 150.033 215.191 1.00 9.14 174 GLU C CA 1
ATOM 11505 C C . GLU C 1 176 ? -174.993 149.525 216.548 1.00 9.21 174 GLU C C 1
ATOM 11506 O O . GLU C 1 176 ? -176.146 149.084 216.656 1.00 10.37 174 GLU C O 1
ATOM 11518 N N . VAL C 1 177 ? -174.156 149.571 217.590 1.00 8.54 175 VAL C N 1
ATOM 11519 C CA . VAL C 1 177 ? -174.486 148.933 218.863 1.00 9.69 175 VAL C CA 1
ATOM 11520 C C . VAL C 1 177 ? -174.763 149.936 219.981 1.00 9.54 175 VAL C C 1
ATOM 11521 O O . VAL C 1 177 ? -174.961 149.529 221.137 1.00 10.34 175 VAL C O 1
ATOM 11534 N N . ALA C 1 178 ? -174.857 151.224 219.670 1.00 9.96 176 ALA C N 1
ATOM 11535 C CA . ALA C 1 178 ? -175.163 152.227 220.700 1.00 9.98 176 ALA C CA 1
ATOM 11536 C C . ALA C 1 178 ? -176.451 151.907 221.448 1.00 13.25 176 ALA C C 1
ATOM 11537 O O . ALA C 1 178 ? -176.506 152.025 222.683 1.00 15.65 176 ALA C O 1
ATOM 11544 N N . ALA C 1 179 ? -177.487 151.483 220.735 1.00 11.60 177 ALA C N 1
ATOM 11545 C CA . ALA C 1 179 ? -178.782 151.252 221.362 1.00 13.10 177 ALA C CA 1
ATOM 11546 C C . ALA C 1 179 ? -178.819 149.978 222.185 1.00 13.98 177 ALA C C 1
ATOM 11547 O O . ALA C 1 179 ? -179.807 149.748 222.895 1.00 17.98 177 ALA C O 1
ATOM 11554 N N A GLU C 1 180 ? -177.802 149.128 222.116 0.60 12.94 178 GLU C N 1
ATOM 11555 N N B GLU C 1 180 ? -177.771 149.151 222.112 0.40 12.98 178 GLU C N 1
ATOM 11556 C CA A GLU C 1 180 ? -177.765 147.928 222.940 0.60 12.77 178 GLU C CA 1
ATOM 11557 C CA B GLU C 1 180 ? -177.659 147.908 222.864 0.40 12.24 178 GLU C CA 1
ATOM 11558 C C A GLU C 1 180 ? -176.733 148.034 224.051 0.60 10.83 178 GLU C C 1
ATOM 11559 C C B GLU C 1 180 ? -176.764 148.039 224.083 0.40 10.85 178 GLU C C 1
ATOM 11560 O O A GLU C 1 180 ? -176.259 147.011 224.558 0.60 11.60 178 GLU C O 1
ATOM 11561 O O B GLU C 1 180 ? -176.379 147.024 224.672 0.40 11.61 178 GLU C O 1
ATOM 11584 N N . GLY C 1 181 ? -176.391 149.251 224.452 1.00 11.07 179 GLY C N 1
ATOM 11585 C CA . GLY C 1 181 ? -175.638 149.477 225.663 1.00 11.31 179 GLY C CA 1
ATOM 11586 C C . GLY C 1 181 ? -174.142 149.366 225.539 1.00 9.38 179 GLY C C 1
ATOM 11587 O O . GLY C 1 181 ? -173.460 149.311 226.565 1.00 11.07 179 GLY C O 1
ATOM 11592 N N . ILE C 1 182 ? -173.604 149.351 224.327 1.00 9.20 180 ILE C N 1
ATOM 11593 C CA . ILE C 1 182 ? -172.173 149.178 224.111 1.00 7.42 180 ILE C CA 1
ATOM 11594 C C . ILE C 1 182 ? -171.628 150.472 223.527 1.00 8.12 180 ILE C C 1
ATOM 11595 O O . ILE C 1 182 ? -172.084 150.906 222.460 1.00 10.49 180 ILE C O 1
ATOM 11611 N N . ARG C 1 183 ? -170.641 151.055 224.192 1.00 7.95 181 ARG C N 1
ATOM 11612 C CA . ARG C 1 183 ? -169.857 152.166 223.649 1.00 7.37 181 ARG C CA 1
ATOM 11613 C C . ARG C 1 183 ? -168.622 151.611 222.949 1.00 7.72 181 ARG C C 1
ATOM 11614 O O . ARG C 1 183 ? -168.074 150.589 223.361 1.00 8.43 181 ARG C O 1
ATOM 11635 N N . VAL C 1 184 ? -168.193 152.274 221.875 1.00 6.90 182 VAL C N 1
ATOM 11636 C CA . VAL C 1 184 ? -167.035 151.828 221.100 1.00 6.76 182 VAL C CA 1
ATOM 11637 C C . VAL C 1 184 ? -166.194 153.056 220.786 1.00 6.38 182 VAL C C 1
ATOM 11638 O O . VAL C 1 184 ? -166.679 153.977 220.128 1.00 7.30 182 VAL C O 1
ATOM 11651 N N . ASN C 1 185 ? -164.944 153.068 221.234 1.00 6.50 183 ASN C N 1
ATOM 11652 C CA . ASN C 1 185 ? -164.053 154.201 221.031 1.00 7.12 183 ASN C CA 1
ATOM 11653 C C . ASN C 1 185 ? -162.672 153.674 220.700 1.00 5.99 183 ASN C C 1
ATOM 11654 O O . ASN C 1 185 ? -162.437 152.465 220.736 1.00 6.56 183 ASN C O 1
ATOM 11665 N N . ALA C 1 186 ? -161.747 154.568 220.371 1.00 6.68 184 ALA C N 1
ATOM 11666 C CA . ALA C 1 186 ? -160.394 154.165 220.045 1.00 6.95 184 ALA C CA 1
ATOM 11667 C C . ALA C 1 186 ? -159.384 155.165 220.588 1.00 7.11 184 ALA C C 1
ATOM 11668 O O . ALA C 1 186 ? -159.667 156.354 220.749 1.00 8.04 184 ALA C O 1
ATOM 11675 N N . VAL C 1 187 ? -158.187 154.667 220.855 1.00 7.69 185 VAL C N 1
ATOM 11676 C CA A VAL C 1 187 ? -157.024 155.504 221.108 0.72 8.04 185 VAL C CA 1
ATOM 11677 C CA B VAL C 1 187 ? -157.018 155.494 221.117 0.28 8.01 185 VAL C CA 1
ATOM 11678 C C . VAL C 1 187 ? -156.101 155.420 219.905 1.00 8.14 185 VAL C C 1
ATOM 11679 O O . VAL C 1 187 ? -155.961 154.350 219.289 1.00 8.58 185 VAL C O 1
ATOM 11704 N N . ARG C 1 188 ? -155.467 156.547 219.558 1.00 7.39 186 ARG C N 1
ATOM 11705 C CA . ARG C 1 188 ? -154.434 156.569 218.528 1.00 7.44 186 ARG C CA 1
ATOM 11706 C C . ARG C 1 188 ? -153.114 156.915 219.197 1.00 6.80 186 ARG C C 1
ATOM 11707 O O . ARG C 1 188 ? -152.793 158.109 219.362 1.00 8.12 186 ARG C O 1
ATOM 11728 N N . PRO C 1 189 ? -152.308 155.943 219.583 1.00 7.26 187 PRO C N 1
ATOM 11729 C CA . PRO C 1 189 ? -150.985 156.269 220.122 1.00 7.62 187 PRO C CA 1
ATOM 11730 C C . PRO C 1 189 ? -150.082 156.773 219.006 1.00 7.47 187 PRO C C 1
ATOM 11731 O O . PRO C 1 189 ? -150.246 156.417 217.830 1.00 7.53 187 PRO C O 1
ATOM 11742 N N . GLY C 1 190 ? -149.122 157.612 219.391 1.00 8.21 188 GLY C N 1
ATOM 11743 C CA . GLY C 1 190 ? -148.075 158.061 218.494 1.00 9.20 188 GLY C CA 1
ATOM 11744 C C . GLY C 1 190 ? -146.850 157.217 218.674 1.00 12.28 188 GLY C C 1
ATOM 11745 O O . GLY C 1 190 ? -146.892 156.019 218.377 1.00 17.15 188 GLY C O 1
ATOM 11749 N N . LEU C 1 191 ? -145.748 157.785 219.097 1.00 10.23 189 LEU C N 1
ATOM 11750 C CA . LEU C 1 191 ? -144.478 157.061 219.230 1.00 9.28 189 LEU C CA 1
ATOM 11751 C C . LEU C 1 191 ? -144.338 156.647 220.691 1.00 8.86 189 LEU C C 1
ATOM 11752 O O . LEU C 1 191 ? -143.950 157.461 221.540 1.00 10.77 189 LEU C O 1
ATOM 11768 N N . ILE C 1 192 ? -144.654 155.385 220.986 1.00 8.02 190 ILE C N 1
ATOM 11769 C CA . ILE C 1 192 ? -144.664 154.862 222.348 1.00 8.12 190 ILE C CA 1
ATOM 11770 C C . ILE C 1 192 ? -143.511 153.878 222.509 1.00 8.26 190 ILE C C 1
ATOM 11771 O O . ILE C 1 192 ? -143.245 153.055 221.628 1.00 8.26 190 ILE C O 1
ATOM 11787 N N . ASP C 1 193 ? -142.841 153.936 223.652 1.00 8.37 191 ASP C N 1
ATOM 11788 C CA . ASP C 1 193 ? -141.652 153.116 223.872 1.00 8.91 191 ASP C CA 1
ATOM 11789 C C . ASP C 1 193 ? -142.032 151.677 224.194 1.00 9.67 191 ASP C C 1
ATOM 11790 O O . ASP C 1 193 ? -142.255 151.305 225.353 1.00 11.83 191 ASP C O 1
ATOM 11799 N N . THR C 1 194 ? -142.115 150.859 223.150 1.00 8.95 192 THR C N 1
ATOM 11800 C CA . THR C 1 194 ? -142.340 149.430 223.248 1.00 8.99 192 THR C CA 1
ATOM 11801 C C . THR C 1 194 ? -141.420 148.758 222.229 1.00 9.52 192 THR C C 1
ATOM 11802 O O . THR C 1 194 ? -140.703 149.427 221.468 1.00 10.01 192 THR C O 1
ATOM 11813 N N . GLU C 1 195 ? -141.480 147.431 222.167 1.00 9.49 193 GLU C N 1
ATOM 11814 C CA . GLU C 1 195 ? -140.689 146.651 221.227 1.00 9.29 193 GLU C CA 1
ATOM 11815 C C . GLU C 1 195 ? -141.225 146.674 219.800 1.00 8.97 193 GLU C C 1
ATOM 11816 O O . GLU C 1 195 ? -140.595 146.090 218.917 1.00 9.39 193 GLU C O 1
ATOM 11828 N N . ILE C 1 196 ? -142.347 147.340 219.530 1.00 8.65 194 ILE C N 1
ATOM 11829 C CA . ILE C 1 196 ? -142.906 147.267 218.188 1.00 8.37 194 ILE C CA 1
ATOM 11830 C C . ILE C 1 196 ? -141.970 147.892 217.162 1.00 7.97 194 ILE C C 1
ATOM 11831 O O . ILE C 1 196 ? -141.891 147.423 216.020 1.00 8.44 194 ILE C O 1
ATOM 11847 N N . HIS C 1 197 ? -141.237 148.947 217.534 1.00 7.84 195 HIS C N 1
ATOM 11848 C CA . HIS C 1 197 ? -140.389 149.618 216.542 1.00 8.29 195 HIS C CA 1
ATOM 11849 C C . HIS C 1 197 ? -139.252 148.710 216.111 1.00 7.81 195 HIS C C 1
ATOM 11850 O O . HIS C 1 197 ? -138.957 148.592 214.913 1.00 8.30 195 HIS C O 1
ATOM 11864 N N . ALA C 1 198 ? -138.651 148.008 217.073 1.00 8.71 196 ALA C N 1
ATOM 11865 C CA . ALA C 1 198 ? -137.667 146.978 216.763 1.00 8.81 196 ALA C CA 1
ATOM 11866 C C . ALA C 1 198 ? -138.263 145.887 215.881 1.00 9.13 196 ALA C C 1
ATOM 11867 O O . ALA C 1 198 ? -137.559 145.320 215.044 1.00 9.01 196 ALA C O 1
ATOM 11874 N N . SER C 1 199 ? -139.550 145.559 216.058 1.00 8.93 197 SER C N 1
ATOM 11875 C CA A SER C 1 199 ? -140.165 144.513 215.244 1.00 10.13 197 SER C CA 1
ATOM 11876 C CA B SER C 1 199 ? -140.162 144.517 215.243 0.00 10.11 197 SER C CA 1
ATOM 11877 C C . SER C 1 199 ? -140.253 144.917 213.776 1.00 8.82 197 SER C C 1
ATOM 11878 O O . SER C 1 199 ? -140.364 144.042 212.909 1.00 10.21 197 SER C O 1
ATOM 11893 N N . GLY C 1 200 ? -140.220 146.208 213.474 1.00 8.79 198 GLY C N 1
ATOM 11894 C CA . GLY C 1 200 ? -140.170 146.703 212.111 1.00 9.14 198 GLY C CA 1
ATOM 11895 C C . GLY C 1 200 ? -138.757 146.948 211.629 1.00 8.34 198 GLY C C 1
ATOM 11896 O O . GLY C 1 200 ? -138.562 147.521 210.547 1.00 9.66 198 GLY C O 1
ATOM 11900 N N . GLY C 1 201 ? -137.755 146.551 212.418 1.00 8.41 199 GLY C N 1
ATOM 11901 C CA . GLY C 1 201 ? -136.363 146.702 212.053 1.00 8.60 199 GLY C CA 1
ATOM 11902 C C . GLY C 1 201 ? -135.694 147.975 212.501 1.00 8.46 199 GLY C C 1
ATOM 11903 O O . GLY C 1 201 ? -134.549 148.218 212.107 1.00 10.62 199 GLY C O 1
ATOM 11907 N N . GLU C 1 202 ? -136.347 148.790 213.325 1.00 9.05 200 GLU C N 1
ATOM 11908 C CA . GLU C 1 202 ? -135.798 150.084 213.723 1.00 10.54 200 GLU C CA 1
ATOM 11909 C C . GLU C 1 202 ? -135.949 150.329 215.218 1.00 8.97 200 GLU C C 1
ATOM 11910 O O . GLU C 1 202 ? -136.800 151.112 215.669 1.00 9.21 200 GLU C O 1
ATOM 11922 N N . PRO C 1 203 ? -135.077 149.722 216.021 1.00 9.45 201 PRO C N 1
ATOM 11923 C CA . PRO C 1 203 ? -135.173 149.925 217.474 1.00 9.43 201 PRO C CA 1
ATOM 11924 C C . PRO C 1 203 ? -134.939 151.361 217.890 1.00 10.51 201 PRO C C 1
ATOM 11925 O O . PRO C 1 203 ? -135.430 151.770 218.953 1.00 12.63 201 PRO C O 1
ATOM 11936 N N . GLY C 1 204 ? -134.213 152.147 217.091 1.00 10.74 202 GLY C N 1
ATOM 11937 C CA . GLY C 1 204 ? -133.957 153.536 217.429 1.00 10.75 202 GLY C CA 1
ATOM 11938 C C . GLY C 1 204 ? -134.965 154.528 216.880 1.00 10.01 202 GLY C C 1
ATOM 11939 O O . GLY C 1 204 ? -134.681 155.730 216.831 1.00 10.77 202 GLY C O 1
ATOM 11943 N N . ARG C 1 205 ? -136.158 154.063 216.502 1.00 10.00 203 ARG C N 1
ATOM 11944 C CA . ARG C 1 205 ? -137.122 154.933 215.825 1.00 9.38 203 ARG C CA 1
ATOM 11945 C C . ARG C 1 205 ? -137.519 156.139 216.673 1.00 10.09 203 ARG C C 1
ATOM 11946 O O . ARG C 1 205 ? -137.620 157.258 216.161 1.00 10.82 203 ARG C O 1
ATOM 11967 N N . ILE C 1 206 ? -137.804 155.936 217.956 1.00 9.94 204 ILE C N 1
ATOM 11968 C CA . ILE C 1 206 ? -138.227 157.078 218.769 1.00 10.87 204 ILE C CA 1
ATOM 11969 C C . ILE C 1 206 ? -137.108 158.111 218.880 1.00 12.41 204 ILE C C 1
ATOM 11970 O O . ILE C 1 206 ? -137.352 159.319 218.803 1.00 13.52 204 ILE C O 1
ATOM 11986 N N . GLU C 1 207 ? -135.872 157.660 219.094 1.00 11.72 205 GLU C N 1
ATOM 11987 C CA . GLU C 1 207 ? -134.760 158.603 219.190 1.00 13.43 205 GLU C CA 1
ATOM 11988 C C . GLU C 1 207 ? -134.610 159.404 217.908 1.00 12.10 205 GLU C C 1
ATOM 11989 O O . GLU C 1 207 ? -134.293 160.597 217.948 1.00 13.81 205 GLU C O 1
ATOM 12001 N N . ARG C 1 208 ? -134.831 158.769 216.760 1.00 11.62 206 ARG C N 1
ATOM 12002 C CA . ARG C 1 208 ? -134.748 159.470 215.483 1.00 13.61 206 ARG C CA 1
ATOM 12003 C C . ARG C 1 208 ? -135.817 160.548 215.369 1.00 12.84 206 ARG C C 1
ATOM 12004 O O . ARG C 1 208 ? -135.551 161.648 214.860 1.00 14.43 206 ARG C O 1
ATOM 12025 N N . LEU C 1 209 ? -137.028 160.261 215.842 1.00 11.60 207 LEU C N 1
ATOM 12026 C CA . LEU C 1 209 ? -138.182 161.106 215.568 1.00 12.26 207 LEU C CA 1
ATOM 12027 C C . LEU C 1 209 ? -138.572 162.025 216.713 1.00 12.76 207 LEU C C 1
ATOM 12028 O O . LEU C 1 209 ? -139.372 162.946 216.498 1.00 14.37 207 LEU C O 1
ATOM 12044 N N . LYS C 1 210 ? -138.043 161.837 217.922 1.00 14.35 208 LYS C N 1
ATOM 12045 C CA . LYS C 1 210 ? -138.660 162.535 219.054 1.00 14.65 208 LYS C CA 1
ATOM 12046 C C . LYS C 1 210 ? -138.455 164.045 218.995 1.00 17.95 208 LYS C C 1
ATOM 12047 O O . LYS C 1 210 ? -139.268 164.793 219.543 1.00 16.58 208 LYS C O 1
ATOM 12066 N N . GLY C 1 211 ? -137.402 164.515 218.332 1.00 14.21 209 GLY C N 1
ATOM 12067 C CA . GLY C 1 211 ? -137.193 165.953 218.210 1.00 18.72 209 GLY C CA 1
ATOM 12068 C C . GLY C 1 211 ? -138.270 166.667 217.422 1.00 21.02 209 GLY C C 1
ATOM 12069 O O . GLY C 1 211 ? -138.433 167.889 217.564 1.00 22.80 209 GLY C O 1
ATOM 12073 N N . GLY C 1 212 ? -139.014 165.946 216.603 1.00 15.56 210 GLY C N 1
ATOM 12074 C CA . GLY C 1 212 ? -140.145 166.487 215.889 1.00 16.04 210 GLY C CA 1
ATOM 12075 C C . GLY C 1 212 ? -141.482 166.345 216.583 1.00 14.19 210 GLY C C 1
ATOM 12076 O O . GLY C 1 212 ? -142.479 166.860 216.071 1.00 18.07 210 GLY C O 1
ATOM 12080 N N . ILE C 1 213 ? -141.550 165.627 217.699 1.00 13.08 211 ILE C N 1
ATOM 12081 C CA . ILE C 1 213 ? -142.800 165.503 218.459 1.00 11.30 211 ILE C CA 1
ATOM 12082 C C . ILE C 1 213 ? -142.987 166.778 219.274 1.00 10.40 211 ILE C C 1
ATOM 12083 O O . ILE C 1 213 ? -142.052 167.189 219.959 1.00 10.49 211 ILE C O 1
ATOM 12099 N N . PRO C 1 214 ? -144.153 167.421 219.271 1.00 9.81 212 PRO C N 1
ATOM 12100 C CA . PRO C 1 214 ? -144.268 168.660 220.053 1.00 9.49 212 PRO C CA 1
ATOM 12101 C C . PRO C 1 214 ? -143.819 168.527 221.495 1.00 8.57 212 PRO C C 1
ATOM 12102 O O . PRO C 1 214 ? -143.098 169.400 221.997 1.00 9.82 212 PRO C O 1
ATOM 12113 N N . LEU C 1 215 ? -144.224 167.470 222.191 1.00 8.45 213 LEU C N 1
ATOM 12114 C CA . LEU C 1 215 ? -143.794 167.297 223.573 1.00 9.86 213 LEU C CA 1
ATOM 12115 C C . LEU C 1 215 ? -142.342 166.866 223.698 1.00 10.77 213 LEU C C 1
ATOM 12116 O O . LEU C 1 215 ? -141.838 166.831 224.828 1.00 13.11 213 LEU C O 1
ATOM 12132 N N . GLY C 1 216 ? -141.664 166.544 222.598 1.00 9.88 214 GLY C N 1
ATOM 12133 C CA . GLY C 1 216 ? -140.219 166.378 222.617 1.00 11.81 214 GLY C CA 1
ATOM 12134 C C . GLY C 1 216 ? -139.708 165.066 223.175 1.00 12.78 214 GLY C C 1
ATOM 12135 O O . GLY C 1 216 ? -138.509 164.952 223.466 1.00 15.60 214 GLY C O 1
ATOM 12139 N N . ARG C 1 217 ? -140.562 164.059 223.307 1.00 9.74 215 ARG C N 1
ATOM 12140 C CA . ARG C 1 217 ? -140.194 162.766 223.872 1.00 10.00 215 ARG C CA 1
ATOM 12141 C C . ARG C 1 217 ? -141.172 161.742 223.338 1.00 10.39 215 ARG C C 1
ATOM 12142 O O . ARG C 1 217 ? -142.280 162.100 222.913 1.00 9.88 215 ARG C O 1
ATOM 12163 N N . GLY C 1 218 ? -140.770 160.473 223.371 1.00 9.63 216 GLY C N 1
ATOM 12164 C CA . GLY C 1 218 ? -141.715 159.396 223.201 1.00 9.51 216 GLY C CA 1
ATOM 12165 C C . GLY C 1 218 ? -142.652 159.268 224.385 1.00 8.86 216 GLY C C 1
ATOM 12166 O O . GLY C 1 218 ? -142.400 159.792 225.463 1.00 9.88 216 GLY C O 1
ATOM 12170 N N . GLY C 1 219 ? -143.762 158.603 224.152 1.00 8.45 217 GLY C N 1
ATOM 12171 C CA . GLY C 1 219 ? -144.705 158.314 225.210 1.00 8.16 217 GLY C CA 1
ATOM 12172 C C . GLY C 1 219 ? -144.431 156.993 225.856 1.00 7.88 217 GLY C C 1
ATOM 12173 O O . GLY C 1 219 ? -143.630 156.195 225.366 1.00 8.68 217 GLY C O 1
ATOM 12177 N N . THR C 1 220 ? -145.137 156.728 226.948 1.00 9.12 218 THR C N 1
ATOM 12178 C CA . THR C 1 220 ? -144.981 155.468 227.651 1.00 8.67 218 THR C CA 1
ATOM 12179 C C . THR C 1 220 ? -146.229 154.611 227.494 1.00 8.03 218 THR C C 1
ATOM 12180 O O . THR C 1 220 ? -147.333 155.101 227.258 1.00 8.19 218 THR C O 1
ATOM 12191 N N . ALA C 1 221 ? -146.040 153.306 227.688 1.00 8.32 219 ALA C N 1
ATOM 12192 C CA . ALA C 1 221 ? -147.162 152.389 227.652 1.00 8.18 219 ALA C CA 1
ATOM 12193 C C . ALA C 1 221 ? -148.192 152.756 228.705 1.00 7.93 219 ALA C C 1
ATOM 12194 O O . ALA C 1 221 ? -149.394 152.615 228.479 1.00 8.18 219 ALA C O 1
ATOM 12201 N N . GLU C 1 222 ? -147.730 153.223 229.868 1.00 8.54 220 GLU C N 1
ATOM 12202 C CA . GLU C 1 222 ? -148.633 153.620 230.939 1.00 8.39 220 GLU C CA 1
ATOM 12203 C C . GLU C 1 222 ? -149.499 154.808 230.543 1.00 8.37 220 GLU C C 1
ATOM 12204 O O . GLU C 1 222 ? -150.674 154.875 230.917 1.00 9.01 220 GLU C O 1
ATOM 12216 N N . GLU C 1 223 ? -148.945 155.758 229.793 1.00 7.89 221 GLU C N 1
ATOM 12217 C CA . GLU C 1 223 ? -149.753 156.874 229.296 1.00 7.93 221 GLU C CA 1
ATOM 12218 C C . GLU C 1 223 ? -150.878 156.381 228.398 1.00 8.14 221 GLU C C 1
ATOM 12219 O O . GLU C 1 223 ? -152.027 156.827 228.518 1.00 8.02 221 GLU C O 1
ATOM 12231 N N . VAL C 1 224 ? -150.583 155.459 227.491 1.00 7.45 222 VAL C N 1
ATOM 12232 C CA . VAL C 1 224 ? -151.654 154.939 226.640 1.00 7.83 222 VAL C CA 1
ATOM 12233 C C . VAL C 1 224 ? -152.693 154.206 227.480 1.00 7.30 222 VAL C C 1
ATOM 12234 O O . VAL C 1 224 ? -153.903 154.370 227.288 1.00 7.30 222 VAL C O 1
ATOM 12247 N N . ALA C 1 225 ? -152.228 153.395 228.431 1.00 7.70 223 ALA C N 1
ATOM 12248 C CA . ALA C 1 225 ? -153.137 152.650 229.292 1.00 7.63 223 ALA C CA 1
ATOM 12249 C C . ALA C 1 225 ? -154.144 153.559 229.982 1.00 8.42 223 ALA C C 1
ATOM 12250 O O . ALA C 1 225 ? -155.319 153.210 230.107 1.00 7.74 223 ALA C O 1
ATOM 12257 N N . ARG C 1 226 ? -153.705 154.727 230.451 1.00 7.33 224 ARG C N 1
ATOM 12258 C CA . ARG C 1 226 ? -154.622 155.627 231.147 1.00 8.02 224 ARG C CA 1
ATOM 12259 C C . ARG C 1 226 ? -155.740 156.122 230.239 1.00 7.43 224 ARG C C 1
ATOM 12260 O O . ARG C 1 226 ? -156.881 156.298 230.690 1.00 8.38 224 ARG C O 1
ATOM 12281 N N . ALA C 1 227 ? -155.440 156.364 228.961 1.00 7.44 225 ALA C N 1
ATOM 12282 C CA . ALA C 1 227 ? -156.471 156.818 228.030 1.00 8.65 225 ALA C CA 1
ATOM 12283 C C . ALA C 1 227 ? -157.448 155.693 227.730 1.00 7.63 225 ALA C C 1
ATOM 12284 O O . ALA C 1 227 ? -158.656 155.910 227.660 1.00 7.45 225 ALA C O 1
ATOM 12291 N N . ILE C 1 228 ? -156.934 154.472 227.544 1.00 7.12 226 ILE C N 1
ATOM 12292 C CA . ILE C 1 228 ? -157.799 153.311 227.348 1.00 7.39 226 ILE C CA 1
ATOM 12293 C C . ILE C 1 228 ? -158.745 153.136 228.528 1.00 7.35 226 ILE C C 1
ATOM 12294 O O . ILE C 1 228 ? -159.954 152.930 228.357 1.00 8.13 226 ILE C O 1
ATOM 12310 N N . LEU C 1 229 ? -158.198 153.181 229.739 1.00 7.99 227 LEU C N 1
ATOM 12311 C CA . LEU C 1 229 ? -159.015 152.982 230.929 1.00 8.21 227 LEU C CA 1
ATOM 12312 C C . LEU C 1 229 ? -160.075 154.069 231.038 1.00 9.06 227 LEU C C 1
ATOM 12313 O O . LEU C 1 229 ? -161.210 153.795 231.441 1.00 8.99 227 LEU C O 1
ATOM 12329 N N . TRP C 1 230 ? -159.732 155.320 230.693 1.00 8.06 228 TRP C N 1
ATOM 12330 C CA . TRP C 1 230 ? -160.725 156.384 230.779 1.00 8.28 228 TRP C CA 1
ATOM 12331 C C . TRP C 1 230 ? -161.903 156.080 229.853 1.00 7.50 228 TRP C C 1
ATOM 12332 O O . TRP C 1 230 ? -163.071 156.154 230.249 1.00 7.80 228 TRP C O 1
ATOM 12353 N N . LEU C 1 231 ? -161.616 155.699 228.605 1.00 7.81 229 LEU C N 1
ATOM 12354 C CA . LEU C 1 231 ? -162.680 155.421 227.642 1.00 8.58 229 LEU C CA 1
ATOM 12355 C C . LEU C 1 231 ? -163.516 154.217 228.049 1.00 9.46 229 LEU C C 1
ATOM 12356 O O . LEU C 1 231 ? -164.702 154.146 227.713 1.00 10.40 229 LEU C O 1
ATOM 12372 N N . ALA C 1 232 ? -162.932 153.275 228.782 1.00 8.14 230 ALA C N 1
ATOM 12373 C CA . ALA C 1 232 ? -163.679 152.130 229.285 1.00 10.90 230 ALA C CA 1
ATOM 12374 C C . ALA C 1 232 ? -164.471 152.460 230.541 1.00 11.77 230 ALA C C 1
ATOM 12375 O O . ALA C 1 232 ? -165.361 151.685 230.922 1.00 17.28 230 ALA C O 1
ATOM 12382 N N . SER C 1 233 ? -164.166 153.556 231.204 1.00 10.63 231 SER C N 1
ATOM 12383 C CA . SER C 1 233 ? -164.718 153.856 232.521 1.00 10.64 231 SER C CA 1
ATOM 12384 C C . SER C 1 233 ? -166.098 154.510 232.421 1.00 11.61 231 SER C C 1
ATOM 12385 O O . SER C 1 233 ? -166.522 154.996 231.362 1.00 12.37 231 SER C O 1
ATOM 12393 N N A ASP C 1 234 ? -166.777 154.559 233.571 0.72 12.34 232 ASP C N 1
ATOM 12394 N N B ASP C 1 234 ? -166.787 154.557 233.564 0.28 12.44 232 ASP C N 1
ATOM 12395 C CA A ASP C 1 234 ? -168.062 155.233 233.680 0.72 13.32 232 ASP C CA 1
ATOM 12396 C CA B ASP C 1 234 ? -168.084 155.213 233.639 0.28 13.50 232 ASP C CA 1
ATOM 12397 C C A ASP C 1 234 ? -167.953 156.719 233.380 0.72 12.62 232 ASP C C 1
ATOM 12398 C C B ASP C 1 234 ? -167.987 156.713 233.405 0.28 12.82 232 ASP C C 1
ATOM 12399 O O A ASP C 1 234 ? -168.965 157.350 233.042 0.72 13.38 232 ASP C O 1
ATOM 12400 O O B ASP C 1 234 ? -169.008 157.351 233.124 0.28 13.27 232 ASP C O 1
ATOM 12417 N N A GLU C 1 235 ? -166.764 157.312 233.515 0.72 10.78 233 GLU C N 1
ATOM 12418 N N B GLU C 1 235 ? -166.795 157.297 233.530 0.28 10.90 233 GLU C N 1
ATOM 12419 C CA A GLU C 1 235 ? -166.643 158.736 233.241 0.72 10.67 233 GLU C CA 1
ATOM 12420 C CA B GLU C 1 235 ? -166.649 158.714 233.229 0.28 10.69 233 GLU C CA 1
ATOM 12421 C C A GLU C 1 235 ? -166.835 159.070 231.764 0.72 9.31 233 GLU C C 1
ATOM 12422 C C B GLU C 1 235 ? -167.026 159.006 231.782 0.28 9.37 233 GLU C C 1
ATOM 12423 O O A GLU C 1 235 ? -167.100 160.232 231.441 0.72 10.07 233 GLU C O 1
ATOM 12424 O O B GLU C 1 235 ? -167.635 160.040 231.488 0.28 9.37 233 GLU C O 1
ATOM 12447 N N . ALA C 1 236 ? -166.687 158.097 230.871 1.00 8.70 234 ALA C N 1
ATOM 12448 C CA . ALA C 1 236 ? -166.863 158.294 229.438 1.00 8.22 234 ALA C CA 1
ATOM 12449 C C . ALA C 1 236 ? -168.249 157.870 228.958 1.00 8.31 234 ALA C C 1
ATOM 12450 O O . ALA C 1 236 ? -168.435 157.506 227.791 1.00 8.57 234 ALA C O 1
ATOM 12458 N N . SER C 1 237 ? -169.248 157.972 229.837 1.00 8.28 235 SER C N 1
ATOM 12459 C CA . SER C 1 237 ? -170.593 157.470 229.577 1.00 8.48 235 SER C CA 1
ATOM 12460 C C . SER C 1 237 ? -171.309 158.156 228.421 1.00 7.59 235 SER C C 1
ATOM 12461 O O . SER C 1 237 ? -172.308 157.602 227.928 1.00 9.11 235 SER C O 1
ATOM 12469 N N . TYR C 1 238 ? -170.865 159.320 227.980 1.00 7.36 236 TYR C N 1
ATOM 12470 C CA . TYR C 1 238 ? -171.495 159.982 226.843 1.00 7.49 236 TYR C CA 1
ATOM 12471 C C . TYR C 1 238 ? -170.536 160.082 225.663 1.00 8.14 236 TYR C C 1
ATOM 12472 O O . TYR C 1 238 ? -170.710 160.936 224.794 1.00 8.13 236 TYR C O 1
ATOM 12490 N N . SER C 1 239 ? -169.546 159.203 225.602 1.00 7.28 237 SER C N 1
ATOM 12491 C CA . SER C 1 239 ? -168.590 159.183 224.498 1.00 7.62 237 SER C CA 1
ATOM 12492 C C . SER C 1 239 ? -168.660 157.829 223.806 1.00 6.75 237 SER C C 1
ATOM 12493 O O . SER C 1 239 ? -168.337 156.798 224.406 1.00 7.30 237 SER C O 1
ATOM 12501 N N . THR C 1 240 ? -169.046 157.844 222.537 1.00 7.54 238 THR C N 1
ATOM 12502 C CA . THR C 1 240 ? -168.990 156.666 221.688 1.00 6.84 238 THR C CA 1
ATOM 12503 C C . THR C 1 240 ? -168.702 157.120 220.265 1.00 7.18 238 THR C C 1
ATOM 12504 O O . THR C 1 240 ? -169.146 158.193 219.844 1.00 8.12 238 THR C O 1
ATOM 12515 N N . GLY C 1 241 ? -167.924 156.312 219.539 1.00 7.50 239 GLY C N 1
ATOM 12516 C CA . GLY C 1 241 ? -167.502 156.678 218.207 1.00 9.77 239 GLY C CA 1
ATOM 12517 C C . GLY C 1 241 ? -166.424 157.713 218.170 1.00 10.89 239 GLY C C 1
ATOM 12518 O O . GLY C 1 241 ? -166.266 158.384 217.137 1.00 15.74 239 GLY C O 1
ATOM 12522 N N . THR C 1 242 ? -165.659 157.874 219.233 1.00 10.61 240 THR C N 1
ATOM 12523 C CA A THR C 1 242 ? -164.663 158.917 219.341 0.46 10.47 240 THR C CA 1
ATOM 12524 C CA B THR C 1 242 ? -164.649 158.921 219.263 0.54 10.40 240 THR C CA 1
ATOM 12525 C C . THR C 1 242 ? -163.262 158.340 219.481 1.00 8.84 240 THR C C 1
ATOM 12526 O O . THR C 1 242 ? -163.067 157.131 219.715 1.00 10.00 240 THR C O 1
ATOM 12547 N N . PHE C 1 243 ? -162.297 159.239 219.352 1.00 9.49 241 PHE C N 1
ATOM 12548 C CA . PHE C 1 243 ? -160.881 158.930 219.360 1.00 9.16 241 PHE C CA 1
ATOM 12549 C C . PHE C 1 243 ? -160.202 159.852 220.345 1.00 8.62 241 PHE C C 1
ATOM 12550 O O . PHE C 1 243 ? -160.591 161.022 220.478 1.00 11.79 241 PHE C O 1
ATOM 12567 N N . ILE C 1 244 ? -159.193 159.347 221.026 1.00 8.92 242 ILE C N 1
ATOM 12568 C CA . ILE C 1 244 ? -158.251 160.178 221.766 1.00 9.28 242 ILE C CA 1
ATOM 12569 C C . ILE C 1 244 ? -156.865 159.879 221.227 1.00 7.97 242 ILE C C 1
ATOM 12570 O O . ILE C 1 244 ? -156.428 158.720 221.247 1.00 8.76 242 ILE C O 1
ATOM 12586 N N . ASP C 1 245 ? -156.187 160.905 220.721 1.00 7.55 243 ASP C N 1
ATOM 12587 C CA . ASP C 1 245 ? -154.813 160.744 220.279 1.00 6.93 243 ASP C CA 1
ATOM 12588 C C . ASP C 1 245 ? -153.895 160.841 221.503 1.00 7.23 243 ASP C C 1
ATOM 12589 O O . ASP C 1 245 ? -154.056 161.734 222.348 1.00 7.72 243 ASP C O 1
ATOM 12598 N N . VAL C 1 246 ? -152.964 159.905 221.607 1.00 7.17 244 VAL C N 1
ATOM 12599 C CA . VAL C 1 246 ? -151.981 159.837 222.694 1.00 7.35 244 VAL C CA 1
ATOM 12600 C C . VAL C 1 246 ? -150.625 159.864 222.008 1.00 7.03 244 VAL C C 1
ATOM 12601 O O . VAL C 1 246 ? -149.930 158.847 221.891 1.00 7.63 244 VAL C O 1
ATOM 12614 N N . SER C 1 247 ? -150.258 161.040 221.515 1.00 7.47 245 SER C N 1
ATOM 12615 C CA . SER C 1 247 ? -149.172 161.157 220.554 1.00 7.92 245 SER C CA 1
ATOM 12616 C C . SER C 1 247 ? -148.255 162.332 220.844 1.00 8.11 245 SER C C 1
ATOM 12617 O O . SER C 1 247 ? -147.388 162.648 220.017 1.00 8.18 245 SER C O 1
ATOM 12625 N N . GLY C 1 248 ? -148.436 163.024 221.957 1.00 7.27 246 GLY C N 1
ATOM 12626 C CA . GLY C 1 248 ? -147.584 164.161 222.243 1.00 8.39 246 GLY C CA 1
ATOM 12627 C C . GLY C 1 248 ? -147.681 165.291 221.246 1.00 7.81 246 GLY C C 1
ATOM 12628 O O . GLY C 1 248 ? -146.773 166.127 221.161 1.00 8.55 246 GLY C O 1
ATOM 12632 N N . GLY C 1 249 ? -148.789 165.355 220.511 1.00 7.96 247 GLY C N 1
ATOM 12633 C CA . GLY C 1 249 ? -148.992 166.356 219.492 1.00 8.55 247 GLY C CA 1
ATOM 12634 C C . GLY C 1 249 ? -148.656 165.915 218.081 1.00 8.94 247 GLY C C 1
ATOM 12635 O O . GLY C 1 249 ? -148.918 166.677 217.139 1.00 10.91 247 GLY C O 1
ATOM 12639 N N . ARG C 1 250 ? -148.092 164.729 217.897 1.00 8.50 248 ARG C N 1
ATOM 12640 C CA . ARG C 1 250 ? -147.835 164.179 216.558 1.00 8.85 248 ARG C CA 1
ATOM 12641 C C . ARG C 1 250 ? -149.148 163.825 215.881 1.00 10.12 248 ARG C C 1
ATOM 12642 O O . ARG C 1 250 ? -150.115 163.433 216.552 1.00 10.56 248 ARG C O 1
ATOM 12664 N N . MET D 1 3 ? -148.377 157.697 171.836 1.00 57.97 1 MET D N 1
ATOM 12665 C CA . MET D 1 3 ? -148.758 159.136 171.912 1.00 44.45 1 MET D CA 1
ATOM 12666 C C . MET D 1 3 ? -149.849 159.366 172.959 1.00 27.92 1 MET D C 1
ATOM 12667 O O . MET D 1 3 ? -149.695 160.215 173.840 1.00 38.50 1 MET D O 1
ATOM 12671 N N . ARG D 1 4 ? -150.951 158.616 172.863 1.00 36.51 2 ARG D N 1
ATOM 12672 C CA . ARG D 1 4 ? -151.999 158.726 173.869 1.00 26.53 2 ARG D CA 1
ATOM 12673 C C . ARG D 1 4 ? -151.464 158.289 175.228 1.00 21.43 2 ARG D C 1
ATOM 12674 O O . ARG D 1 4 ? -150.683 157.340 175.330 1.00 23.20 2 ARG D O 1
ATOM 12695 N N . ASN D 1 5 ? -151.902 158.976 176.271 1.00 19.11 3 ASN D N 1
ATOM 12696 C CA . ASN D 1 5 ? -151.713 158.469 177.620 1.00 14.76 3 ASN D CA 1
ATOM 12697 C C . ASN D 1 5 ? -152.599 157.247 177.825 1.00 12.99 3 ASN D C 1
ATOM 12698 O O . ASN D 1 5 ? -153.657 157.112 177.204 1.00 14.34 3 ASN D O 1
ATOM 12709 N N . VAL D 1 6 ? -152.147 156.354 178.695 1.00 12.02 4 VAL D N 1
ATOM 12710 C CA . VAL D 1 6 ? -152.788 155.064 178.925 1.00 12.72 4 VAL D CA 1
ATOM 12711 C C . VAL D 1 6 ? -153.318 155.026 180.350 1.00 10.58 4 VAL D C 1
ATOM 12712 O O . VAL D 1 6 ? -152.565 155.251 181.313 1.00 11.53 4 VAL D O 1
ATOM 12725 N N . MET D 1 7 ? -154.596 154.703 180.486 1.00 10.68 5 MET D N 1
ATOM 12726 C CA . MET D 1 7 ? -155.246 154.587 181.785 1.00 10.08 5 MET D CA 1
ATOM 12727 C C . MET D 1 7 ? -155.778 153.178 182.000 1.00 9.73 5 MET D C 1
ATOM 12728 O O . MET D 1 7 ? -156.528 152.668 181.163 1.00 11.01 5 MET D O 1
ATOM 12742 N N . LEU D 1 8 ? -155.383 152.556 183.109 1.00 9.25 6 LEU D N 1
ATOM 12743 C CA . LEU D 1 8 ? -155.976 151.298 183.545 1.00 9.68 6 LEU D CA 1
ATOM 12744 C C . LEU D 1 8 ? -157.086 151.603 184.526 1.00 9.09 6 LEU D C 1
ATOM 12745 O O . LEU D 1 8 ? -156.864 152.321 185.504 1.00 9.16 6 LEU D O 1
ATOM 12761 N N . ILE D 1 9 ? -158.270 151.053 184.275 1.00 9.39 7 ILE D N 1
ATOM 12762 C CA . ILE D 1 9 ? -159.394 151.144 185.203 1.00 9.89 7 ILE D CA 1
ATOM 12763 C C . ILE D 1 9 ? -159.712 149.729 185.654 1.00 9.23 7 ILE D C 1
ATOM 12764 O O . ILE D 1 9 ? -160.098 148.888 184.837 1.00 9.40 7 ILE D O 1
ATOM 12780 N N . THR D 1 10 ? -159.520 149.436 186.930 1.00 8.25 8 THR D N 1
ATOM 12781 C CA . THR D 1 10 ? -159.960 148.136 187.440 1.00 9.26 8 THR D CA 1
ATOM 12782 C C . THR D 1 10 ? -161.474 148.156 187.626 1.00 9.43 8 THR D C 1
ATOM 12783 O O . THR D 1 10 ? -162.066 149.191 187.934 1.00 9.59 8 THR D O 1
ATOM 12794 N N . GLY D 1 11 ? -162.111 147.021 187.367 1.00 9.37 9 GLY D N 1
ATOM 12795 C CA . GLY D 1 11 ? -163.560 146.972 187.419 1.00 10.39 9 GLY D CA 1
ATOM 12796 C C . GLY D 1 11 ? -164.226 147.943 186.468 1.00 9.64 9 GLY D C 1
ATOM 12797 O O . GLY D 1 11 ? -165.138 148.674 186.843 1.00 10.08 9 GLY D O 1
ATOM 12801 N N . ALA D 1 12 ? -163.801 147.925 185.202 1.00 9.94 10 ALA D N 1
ATOM 12802 C CA . ALA D 1 12 ? -164.289 148.845 184.181 1.00 10.31 10 ALA D CA 1
ATOM 12803 C C . ALA D 1 12 ? -165.516 148.322 183.436 1.00 11.10 10 ALA D C 1
ATOM 12804 O O . ALA D 1 12 ? -166.051 149.042 182.584 1.00 12.48 10 ALA D O 1
ATOM 12811 N N . SER D 1 13 ? -165.963 147.096 183.708 1.00 11.27 11 SER D N 1
ATOM 12812 C CA . SER D 1 13 ? -167.021 146.504 182.886 1.00 12.06 11 SER D CA 1
ATOM 12813 C C . SER D 1 13 ? -168.412 147.056 183.186 1.00 12.88 11 SER D C 1
ATOM 12814 O O . SER D 1 13 ? -169.294 146.978 182.317 1.00 13.75 11 SER D O 1
ATOM 12822 N N . ARG D 1 14 ? -168.624 147.616 184.376 1.00 11.15 12 ARG D N 1
ATOM 12823 C CA . ARG D 1 14 ? -169.943 148.066 184.804 1.00 12.36 12 ARG D CA 1
ATOM 12824 C C . ARG D 1 14 ? -169.788 149.311 185.671 1.00 10.33 12 ARG D C 1
ATOM 12825 O O . ARG D 1 14 ? -168.697 149.628 186.142 1.00 10.30 12 ARG D O 1
ATOM 12846 N N . GLY D 1 15 ? -170.903 149.997 185.909 1.00 10.92 13 GLY D N 1
ATOM 12847 C CA . GLY D 1 15 ? -170.977 150.982 186.980 1.00 10.54 13 GLY D CA 1
ATOM 12848 C C . GLY D 1 15 ? -170.027 152.150 186.801 1.00 10.71 13 GLY D C 1
ATOM 12849 O O . GLY D 1 15 ? -169.850 152.688 185.704 1.00 10.52 13 GLY D O 1
ATOM 12853 N N . ILE D 1 16 ? -169.447 152.585 187.916 1.00 9.15 14 ILE D N 1
ATOM 12854 C CA . ILE D 1 16 ? -168.549 153.739 187.913 1.00 9.27 14 ILE D CA 1
ATOM 12855 C C . ILE D 1 16 ? -167.345 153.501 187.014 1.00 8.31 14 ILE D C 1
ATOM 12856 O O . ILE D 1 16 ? -166.921 154.396 186.277 1.00 9.31 14 ILE D O 1
ATOM 12872 N N . GLY D 1 17 ? -166.783 152.289 187.052 1.00 9.24 15 GLY D N 1
ATOM 12873 C CA . GLY D 1 17 ? -165.638 151.996 186.212 1.00 8.88 15 GLY D CA 1
ATOM 12874 C C . GLY D 1 17 ? -165.941 152.126 184.733 1.00 9.19 15 GLY D C 1
ATOM 12875 O O . GLY D 1 17 ? -165.124 152.646 183.969 1.00 10.16 15 GLY D O 1
ATOM 12879 N N . ALA D 1 18 ? -167.108 151.633 184.300 1.00 10.30 16 ALA D N 1
ATOM 12880 C CA . ALA D 1 18 ? -167.489 151.743 182.899 1.00 10.77 16 ALA D CA 1
ATOM 12881 C C . ALA D 1 18 ? -167.658 153.202 182.503 1.00 9.97 16 ALA D C 1
ATOM 12882 O O . ALA D 1 18 ? -167.242 153.612 181.408 1.00 10.92 16 ALA D O 1
ATOM 12889 N N . ALA D 1 19 ? -168.296 154.000 183.362 1.00 9.66 17 ALA D N 1
ATOM 12890 C CA . ALA D 1 19 ? -168.472 155.411 183.039 1.00 10.49 17 ALA D CA 1
ATOM 12891 C C . ALA D 1 19 ? -167.127 156.118 182.970 1.00 9.63 17 ALA D C 1
ATOM 12892 O O . ALA D 1 19 ? -166.921 157.024 182.142 1.00 10.62 17 ALA D O 1
ATOM 12899 N N . THR D 1 20 ? -166.200 155.725 183.840 1.00 9.83 18 THR D N 1
ATOM 12900 C CA . THR D 1 20 ? -164.868 156.318 183.833 1.00 10.14 18 THR D CA 1
ATOM 12901 C C . THR D 1 20 ? -164.120 155.938 182.558 1.00 9.87 18 THR D C 1
ATOM 12902 O O . THR D 1 20 ? -163.440 156.776 181.953 1.00 10.45 18 THR D O 1
ATOM 12913 N N . ALA D 1 21 ? -164.269 154.687 182.108 1.00 10.53 19 ALA D N 1
ATOM 12914 C CA . ALA D 1 21 ? -163.612 154.257 180.879 1.00 10.99 19 ALA D CA 1
ATOM 12915 C C . ALA D 1 21 ? -164.131 155.044 179.680 1.00 11.29 19 ALA D C 1
ATOM 12916 O O . ALA D 1 21 ? -163.348 155.492 178.831 1.00 12.34 19 ALA D O 1
ATOM 12923 N N . LEU D 1 22 ? -165.453 155.200 179.574 1.00 11.38 20 LEU D N 1
ATOM 12924 C CA . LEU D 1 22 ? -166.006 155.925 178.433 1.00 13.27 20 LEU D CA 1
ATOM 12925 C C . LEU D 1 22 ? -165.571 157.381 178.447 1.00 13.10 20 LEU D C 1
ATOM 12926 O O . LEU D 1 22 ? -165.218 157.944 177.402 1.00 12.84 20 LEU D O 1
ATOM 12942 N N . LEU D 1 23 ? -165.597 158.013 179.619 1.00 11.86 21 LEU D N 1
ATOM 12943 C CA . LEU D 1 23 ? -165.191 159.409 179.712 1.00 12.46 21 LEU D CA 1
ATOM 12944 C C . LEU D 1 23 ? -163.706 159.565 179.415 1.00 11.63 21 LEU D C 1
ATOM 12945 O O . LEU D 1 23 ? -163.299 160.501 178.718 1.00 13.72 21 LEU D O 1
ATOM 12961 N N . ALA D 1 24 ? -162.878 158.653 179.927 1.00 10.83 22 ALA D N 1
ATOM 12962 C CA . ALA D 1 24 ? -161.446 158.728 179.651 1.00 10.92 22 ALA D CA 1
ATOM 12963 C C . ALA D 1 24 ? -161.171 158.638 178.156 1.00 12.26 22 ALA D C 1
ATOM 12964 O O . ALA D 1 24 ? -160.347 159.392 177.616 1.00 12.69 22 ALA D O 1
ATOM 12971 N N . ALA D 1 25 ? -161.846 157.722 177.462 1.00 11.42 23 ALA D N 1
ATOM 12972 C CA . ALA D 1 25 ? -161.672 157.629 176.014 1.00 12.55 23 ALA D CA 1
ATOM 12973 C C . ALA D 1 25 ? -162.101 158.921 175.329 1.00 13.30 23 ALA D C 1
ATOM 12974 O O . ALA D 1 25 ? -161.427 159.407 174.410 1.00 15.97 23 ALA D O 1
ATOM 12981 N N A GLU D 1 26 ? -163.219 159.502 175.760 0.49 14.02 24 GLU D N 1
ATOM 12982 N N B GLU D 1 26 ? -163.214 159.509 175.771 0.51 14.02 24 GLU D N 1
ATOM 12983 C CA A GLU D 1 26 ? -163.642 160.772 175.179 0.49 16.15 24 GLU D CA 1
ATOM 12984 C CA B GLU D 1 26 ? -163.668 160.779 175.205 0.51 16.18 24 GLU D CA 1
ATOM 12985 C C A GLU D 1 26 ? -162.589 161.853 175.379 0.49 18.93 24 GLU D C 1
ATOM 12986 C C B GLU D 1 26 ? -162.670 161.902 175.447 0.51 18.66 24 GLU D C 1
ATOM 12987 O O A GLU D 1 26 ? -162.445 162.744 174.531 0.49 19.92 24 GLU D O 1
ATOM 12988 O O B GLU D 1 26 ? -162.653 162.880 174.686 0.51 19.23 24 GLU D O 1
ATOM 13011 N N . ARG D 1 27 ? -161.836 161.789 176.471 1.00 17.63 25 ARG D N 1
ATOM 13012 C CA . ARG D 1 27 ? -160.811 162.780 176.762 1.00 20.94 25 ARG D CA 1
ATOM 13013 C C . ARG D 1 27 ? -159.450 162.402 176.199 1.00 19.47 25 ARG D C 1
ATOM 13014 O O . ARG D 1 27 ? -158.461 163.069 176.512 1.00 23.50 25 ARG D O 1
ATOM 13036 N N . GLY D 1 28 ? -159.378 161.352 175.393 1.00 16.73 26 GLY D N 1
ATOM 13037 C CA . GLY D 1 28 ? -158.183 161.054 174.638 1.00 16.59 26 GLY D CA 1
ATOM 13038 C C . GLY D 1 28 ? -157.294 159.972 175.203 1.00 16.11 26 GLY D C 1
ATOM 13039 O O . GLY D 1 28 ? -156.238 159.701 174.617 1.00 19.13 26 GLY D O 1
ATOM 13043 N N . TYR D 1 29 ? -157.675 159.334 176.299 1.00 13.09 27 TYR D N 1
ATOM 13044 C CA . TYR D 1 29 ? -156.865 158.247 176.824 1.00 14.40 27 TYR D CA 1
ATOM 13045 C C . TYR D 1 29 ? -157.107 156.963 176.038 1.00 14.93 27 TYR D C 1
ATOM 13046 O O . TYR D 1 29 ? -158.234 156.670 175.621 1.00 15.49 27 TYR D O 1
ATOM 13064 N N . ALA D 1 30 ? -156.049 156.183 175.849 1.00 13.97 28 ALA D N 1
ATOM 13065 C CA . ALA D 1 30 ? -156.198 154.754 175.604 1.00 13.09 28 ALA D CA 1
ATOM 13066 C C . ALA D 1 30 ? -156.557 154.115 176.940 1.00 13.57 28 ALA D C 1
ATOM 13067 O O . ALA D 1 30 ? -155.983 154.467 177.973 1.00 12.95 28 ALA D O 1
ATOM 13074 N N A VAL D 1 31 ? -157.490 153.152 176.926 0.57 12.51 29 VAL D N 1
ATOM 13075 N N B VAL D 1 31 ? -157.505 153.186 176.930 0.43 12.51 29 VAL D N 1
ATOM 13076 C CA A VAL D 1 31 ? -158.116 152.635 178.144 0.57 13.26 29 VAL D CA 1
ATOM 13077 C CA B VAL D 1 31 ? -158.037 152.639 178.169 0.43 13.16 29 VAL D CA 1
ATOM 13078 C C A VAL D 1 31 ? -157.943 151.124 178.258 0.57 12.36 29 VAL D C 1
ATOM 13079 C C B VAL D 1 31 ? -157.821 151.136 178.230 0.43 12.35 29 VAL D C 1
ATOM 13080 O O A VAL D 1 31 ? -158.306 150.373 177.341 0.57 12.39 29 VAL D O 1
ATOM 13081 O O B VAL D 1 31 ? -157.964 150.417 177.234 0.43 14.45 29 VAL D O 1
ATOM 13106 N N . VAL D 1 32 ? -157.464 150.670 179.412 1.00 11.46 30 VAL D N 1
ATOM 13107 C CA . VAL D 1 32 ? -157.427 149.255 179.734 1.00 12.22 30 VAL D CA 1
ATOM 13108 C C . VAL D 1 32 ? -158.610 148.976 180.648 1.00 10.99 30 VAL D C 1
ATOM 13109 O O . VAL D 1 32 ? -158.696 149.528 181.756 1.00 11.75 30 VAL D O 1
ATOM 13123 N N . LEU D 1 33 ? -159.521 148.122 180.166 1.00 12.02 31 LEU D N 1
ATOM 13124 C CA A LEU D 1 33 ? -160.746 147.781 180.883 0.58 12.36 31 LEU D CA 1
ATOM 13125 C CA B LEU D 1 33 ? -160.756 147.774 180.864 0.42 12.35 31 LEU D CA 1
ATOM 13126 C C . LEU D 1 33 ? -160.553 146.432 181.559 1.00 13.02 31 LEU D C 1
ATOM 13127 O O . LEU D 1 33 ? -160.692 145.379 180.932 1.00 13.33 31 LEU D O 1
ATOM 13158 N N . ASN D 1 34 ? -160.234 146.464 182.838 1.00 10.71 32 ASN D N 1
ATOM 13159 C CA . ASN D 1 34 ? -160.135 145.238 183.602 1.00 11.54 32 ASN D CA 1
ATOM 13160 C C . ASN D 1 34 ? -161.519 144.824 184.074 1.00 11.92 32 ASN D C 1
ATOM 13161 O O . ASN D 1 34 ? -162.367 145.663 184.397 1.00 13.06 32 ASN D O 1
ATOM 13172 N N . TYR D 1 35 ? -161.750 143.515 184.125 1.00 13.91 33 TYR D N 1
ATOM 13173 C CA . TYR D 1 35 ? -163.000 142.981 184.654 1.00 15.88 33 TYR D CA 1
ATOM 13174 C C . TYR D 1 35 ? -162.711 141.646 185.326 1.00 15.15 33 TYR D C 1
ATOM 13175 O O . TYR D 1 35 ? -161.632 141.065 185.163 1.00 14.40 33 TYR D O 1
ATOM 13193 N N . LEU D 1 36 ? -163.683 141.169 186.113 1.00 15.55 34 LEU D N 1
ATOM 13194 C CA . LEU D 1 36 ? -163.552 139.903 186.834 1.00 16.09 34 LEU D CA 1
ATOM 13195 C C . LEU D 1 36 ? -164.221 138.773 186.073 1.00 16.05 34 LEU D C 1
ATOM 13196 O O . LEU D 1 36 ? -163.574 137.767 185.756 1.00 20.55 34 LEU D O 1
ATOM 13212 N N . ARG D 1 37 ? -165.509 138.918 185.791 1.00 13.69 35 ARG D N 1
ATOM 13213 C CA . ARG D 1 37 ? -166.272 137.879 185.106 1.00 18.77 35 ARG D CA 1
ATOM 13214 C C . ARG D 1 37 ? -167.129 138.368 183.949 1.00 16.43 35 ARG D C 1
ATOM 13215 O O . ARG D 1 37 ? -167.451 137.550 183.074 1.00 18.61 35 ARG D O 1
ATOM 13222 N N . ASN D 1 38 ? -167.495 139.651 183.893 1.00 15.37 36 ASN D N 1
ATOM 13223 C CA . ASN D 1 38 ? -168.420 140.163 182.873 1.00 16.23 36 ASN D CA 1
ATOM 13224 C C . ASN D 1 38 ? -167.661 140.518 181.591 1.00 16.68 36 ASN D C 1
ATOM 13225 O O . ASN D 1 38 ? -167.534 141.677 181.185 1.00 16.48 36 ASN D O 1
ATOM 13236 N N . ARG D 1 39 ? -167.192 139.471 180.916 1.00 19.92 37 ARG D N 1
ATOM 13237 C CA . ARG D 1 39 ? -166.413 139.660 179.696 1.00 21.01 37 ARG D CA 1
ATOM 13238 C C . ARG D 1 39 ? -167.211 140.386 178.623 1.00 19.29 37 ARG D C 1
ATOM 13239 O O . ARG D 1 39 ? -166.697 141.306 177.969 1.00 21.29 37 ARG D O 1
ATOM 13249 N N . GLU D 1 40 ? -168.478 140.015 178.445 1.00 18.88 38 GLU D N 1
ATOM 13250 C CA . GLU D 1 40 ? -169.257 140.596 177.357 1.00 21.96 38 GLU D CA 1
ATOM 13251 C C . GLU D 1 40 ? -169.500 142.083 177.578 1.00 19.40 38 GLU D C 1
ATOM 13252 O O . GLU D 1 40 ? -169.414 142.874 176.634 1.00 20.29 38 GLU D O 1
ATOM 13264 N N . ALA D 1 41 ? -169.785 142.491 178.818 1.00 18.05 39 ALA D N 1
ATOM 13265 C CA . ALA D 1 41 ? -169.943 143.912 179.102 1.00 16.56 39 ALA D CA 1
ATOM 13266 C C . ALA D 1 41 ? -168.656 144.674 178.806 1.00 15.42 39 ALA D C 1
ATOM 13267 O O . ALA D 1 41 ? -168.684 145.757 178.213 1.00 16.53 39 ALA D O 1
ATOM 13274 N N . ALA D 1 42 ? -167.509 144.117 179.218 1.00 16.75 40 ALA D N 1
ATOM 13275 C CA . ALA D 1 42 ? -166.245 144.810 178.979 1.00 15.46 40 ALA D CA 1
ATOM 13276 C C . ALA D 1 42 ? -165.945 144.911 177.490 1.00 17.11 40 ALA D C 1
ATOM 13277 O O . ALA D 1 42 ? -165.476 145.951 177.017 1.00 17.74 40 ALA D O 1
ATOM 13284 N N . GLU D 1 43 ? -166.184 143.833 176.742 1.00 17.82 41 GLU D N 1
ATOM 13285 C CA . GLU D 1 43 ? -165.896 143.847 175.306 1.00 18.82 41 GLU D CA 1
ATOM 13286 C C . GLU D 1 43 ? -166.834 144.780 174.552 1.00 18.57 41 GLU D C 1
ATOM 13287 O O . GLU D 1 43 ? -166.420 145.449 173.590 1.00 19.56 41 GLU D O 1
ATOM 13299 N N . ALA D 1 44 ? -168.095 144.868 174.976 1.00 19.31 42 ALA D N 1
ATOM 13300 C CA . ALA D 1 44 ? -169.000 145.840 174.369 1.00 17.54 42 ALA D CA 1
ATOM 13301 C C . ALA D 1 44 ? -168.497 147.262 174.582 1.00 17.26 42 ALA D C 1
ATOM 13302 O O . ALA D 1 44 ? -168.524 148.091 173.664 1.00 19.14 42 ALA D O 1
ATOM 13309 N N . LEU D 1 45 ? -168.031 147.569 175.793 1.00 18.52 43 LEU D N 1
ATOM 13310 C CA A LEU D 1 45 ? -167.468 148.889 176.053 0.48 16.40 43 LEU D CA 1
ATOM 13311 C CA B LEU D 1 45 ? -167.470 148.890 176.048 0.52 16.37 43 LEU D CA 1
ATOM 13312 C C . LEU D 1 45 ? -166.225 149.128 175.203 1.00 16.16 43 LEU D C 1
ATOM 13313 O O . LEU D 1 45 ? -166.030 150.220 174.663 1.00 18.03 43 LEU D O 1
ATOM 13344 N N A ARG D 1 46 ? -165.370 148.102 175.093 0.78 15.65 44 ARG D N 1
ATOM 13345 N N B ARG D 1 46 ? -165.382 148.109 175.058 0.11 15.75 44 ARG D N 1
ATOM 13346 C CA A ARG D 1 46 ? -164.175 148.205 174.265 0.78 15.45 44 ARG D CA 1
ATOM 13347 C CA B ARG D 1 46 ? -164.181 148.242 174.244 0.11 15.83 44 ARG D CA 1
ATOM 13348 C C A ARG D 1 46 ? -164.545 148.556 172.833 0.78 16.95 44 ARG D C 1
ATOM 13349 C C B ARG D 1 46 ? -164.567 148.601 172.810 0.11 17.71 44 ARG D C 1
ATOM 13350 O O A ARG D 1 46 ? -163.958 149.456 172.227 0.78 18.18 44 ARG D O 1
ATOM 13351 O O B ARG D 1 46 ? -163.997 149.508 172.208 0.11 18.44 44 ARG D O 1
ATOM 13392 N N A GLN D 1 47 ? -165.534 147.860 172.287 0.78 16.73 45 GLN D N 1
ATOM 13393 N N C GLN D 1 47 ? -165.581 147.897 172.381 0.11 17.36 45 GLN D N 1
ATOM 13394 C CA A GLN D 1 47 ? -165.894 148.081 170.891 0.78 17.15 45 GLN D CA 1
ATOM 13395 C CA C GLN D 1 47 ? -165.936 148.048 170.975 0.11 18.19 45 GLN D CA 1
ATOM 13396 C C A GLN D 1 47 ? -166.550 149.439 170.698 0.78 21.20 45 GLN D C 1
ATOM 13397 C C C GLN D 1 47 ? -166.503 149.441 170.736 0.11 22.80 45 GLN D C 1
ATOM 13398 O O A GLN D 1 47 ? -166.323 150.099 169.676 0.78 19.36 45 GLN D O 1
ATOM 13399 O O C GLN D 1 47 ? -166.188 150.092 169.739 0.11 22.40 45 GLN D O 1
ATOM 13425 N N . ARG D 1 48 ? -167.349 149.891 171.665 1.00 19.85 46 ARG D N 1
ATOM 13426 C CA . ARG D 1 48 ? -167.894 151.239 171.587 1.00 21.80 46 ARG D CA 1
ATOM 13427 C C . ARG D 1 48 ? -166.773 152.270 171.531 1.00 23.14 46 ARG D C 1
ATOM 13428 O O . ARG D 1 48 ? -166.810 153.208 170.728 1.00 22.64 46 ARG D O 1
ATOM 13450 N N . ILE D 1 49 ? -165.763 152.114 172.394 1.00 19.68 47 ILE D N 1
ATOM 13451 C CA . ILE D 1 49 ? -164.624 153.027 172.385 1.00 20.43 47 ILE D CA 1
ATOM 13452 C C . ILE D 1 49 ? -163.909 152.963 171.042 1.00 24.04 47 ILE D C 1
ATOM 13453 O O . ILE D 1 49 ? -163.533 153.996 170.466 1.00 21.84 47 ILE D O 1
ATOM 13469 N N . GLU D 1 50 ? -163.730 151.752 170.515 1.00 19.95 48 GLU D N 1
ATOM 13470 C CA . GLU D 1 50 ? -162.985 151.574 169.270 1.00 21.28 48 GLU D CA 1
ATOM 13471 C C . GLU D 1 50 ? -163.752 152.108 168.071 1.00 26.51 48 GLU D C 1
ATOM 13472 O O . GLU D 1 50 ? -163.182 152.818 167.231 1.00 27.44 48 GLU D O 1
ATOM 13484 N N . ARG D 1 51 ? -165.048 151.812 167.990 1.00 28.53 49 ARG D N 1
ATOM 13485 C CA . ARG D 1 51 ? -165.833 152.316 166.867 1.00 38.01 49 ARG D CA 1
ATOM 13486 C C . ARG D 1 51 ? -165.856 153.840 166.852 1.00 43.23 49 ARG D C 1
ATOM 13487 O O . ARG D 1 51 ? -165.917 154.448 165.776 1.00 42.24 49 ARG D O 1
ATOM 13497 N N A GLN D 1 52 ? -165.792 154.468 168.022 0.67 34.20 50 GLN D N 1
ATOM 13498 N N B GLN D 1 52 ? -165.806 154.476 168.028 0.33 34.76 50 GLN D N 1
ATOM 13499 C CA A GLN D 1 52 ? -165.773 155.920 168.136 0.67 36.40 50 GLN D CA 1
ATOM 13500 C CA B GLN D 1 52 ? -165.784 155.934 168.128 0.33 36.60 50 GLN D CA 1
ATOM 13501 C C A GLN D 1 52 ? -164.377 156.506 167.977 0.67 31.26 50 GLN D C 1
ATOM 13502 C C B GLN D 1 52 ? -164.396 156.522 167.893 0.33 32.11 50 GLN D C 1
ATOM 13503 O O A GLN D 1 52 ? -164.189 157.698 168.246 0.67 33.14 50 GLN D O 1
ATOM 13504 O O B GLN D 1 52 ? -164.223 157.739 168.024 0.33 33.47 50 GLN D O 1
ATOM 13531 N N . GLY D 1 53 ? -163.412 155.704 167.533 1.00 25.21 51 GLY D N 1
ATOM 13532 C CA . GLY D 1 53 ? -162.086 156.188 167.206 1.00 32.58 51 GLY D CA 1
ATOM 13533 C C . GLY D 1 53 ? -161.022 156.049 168.276 1.00 36.19 51 GLY D C 1
ATOM 13534 O O . GLY D 1 53 ? -159.930 156.604 168.112 1.00 27.80 51 GLY D O 1
ATOM 13539 N N . GLY D 1 54 ? -161.290 155.324 169.357 1.00 21.27 52 GLY D N 1
ATOM 13540 C CA . GLY D 1 54 ? -160.352 155.204 170.450 1.00 22.44 52 GLY D CA 1
ATOM 13541 C C . GLY D 1 54 ? -159.553 153.911 170.404 1.00 22.08 52 GLY D C 1
ATOM 13542 O O . GLY D 1 54 ? -159.636 153.110 169.472 1.00 23.56 52 GLY D O 1
ATOM 13546 N N . GLU D 1 55 ? -158.753 153.726 171.458 1.00 17.46 53 GLU D N 1
ATOM 13547 C CA . GLU D 1 55 ? -158.009 152.501 171.660 1.00 17.53 53 GLU D CA 1
ATOM 13548 C C . GLU D 1 55 ? -158.353 151.959 173.040 1.00 15.94 53 GLU D C 1
ATOM 13549 O O . GLU D 1 55 ? -158.391 152.700 174.032 1.00 16.75 53 GLU D O 1
ATOM 13561 N N . ALA D 1 56 ? -158.580 150.659 173.100 1.00 15.43 54 ALA D N 1
ATOM 13562 C CA . ALA D 1 56 ? -158.986 150.025 174.347 1.00 14.61 54 ALA D CA 1
ATOM 13563 C C . ALA D 1 56 ? -158.561 148.571 174.334 1.00 14.89 54 ALA D C 1
ATOM 13564 O O . ALA D 1 56 ? -158.443 147.951 173.275 1.00 16.66 54 ALA D O 1
ATOM 13571 N N . LEU D 1 57 ? -158.358 148.025 175.530 1.00 14.20 55 LEU D N 1
ATOM 13572 C CA . LEU D 1 57 ? -157.962 146.639 175.712 1.00 14.55 55 LEU D CA 1
ATOM 13573 C C . LEU D 1 57 ? -158.718 146.115 176.919 1.00 14.99 55 LEU D C 1
ATOM 13574 O O . LEU D 1 57 ? -158.652 146.729 177.981 1.00 14.34 55 LEU D O 1
ATOM 13590 N N . ALA D 1 58 ? -159.430 145.000 176.770 1.00 14.54 56 ALA D N 1
ATOM 13591 C CA . ALA D 1 58 ? -160.167 144.403 177.877 1.00 15.21 56 ALA D CA 1
ATOM 13592 C C . ALA D 1 58 ? -159.368 143.227 178.417 1.00 14.89 56 ALA D C 1
ATOM 13593 O O . ALA D 1 58 ? -158.855 142.418 177.634 1.00 16.24 56 ALA D O 1
ATOM 13600 N N . VAL D 1 59 ? -159.223 143.153 179.740 1.00 13.54 57 VAL D N 1
ATOM 13601 C CA . VAL D 1 59 ? -158.415 142.102 180.360 1.00 13.50 57 VAL D CA 1
ATOM 13602 C C . VAL D 1 59 ? -159.103 141.574 181.613 1.00 13.78 57 VAL D C 1
ATOM 13603 O O . VAL D 1 59 ? -159.374 142.330 182.547 1.00 12.87 57 VAL D O 1
ATOM 13616 N N . ALA D 1 60 ? -159.347 140.263 181.639 1.00 14.07 58 ALA D N 1
ATOM 13617 C CA . ALA D 1 60 ? -159.874 139.589 182.816 1.00 13.81 58 ALA D CA 1
ATOM 13618 C C . ALA D 1 60 ? -158.764 139.443 183.844 1.00 14.69 58 ALA D C 1
ATOM 13619 O O . ALA D 1 60 ? -157.677 138.941 183.528 1.00 17.11 58 ALA D O 1
ATOM 13626 N N . ALA D 1 61 ? -159.026 139.873 185.064 1.00 12.53 59 ALA D N 1
ATOM 13627 C CA . ALA D 1 61 ? -158.077 139.643 186.145 1.00 12.90 59 ALA D CA 1
ATOM 13628 C C . ALA D 1 61 ? -158.772 139.917 187.462 1.00 12.39 59 ALA D C 1
ATOM 13629 O O . ALA D 1 61 ? -159.435 140.949 187.606 1.00 12.61 59 ALA D O 1
ATOM 13636 N N . ASP D 1 62 ? -158.650 138.994 188.401 1.00 11.56 60 ASP D N 1
ATOM 13637 C CA . ASP D 1 62 ? -159.114 139.189 189.767 1.00 11.18 60 ASP D CA 1
ATOM 13638 C C . ASP D 1 62 ? -158.044 139.991 190.492 1.00 10.54 60 ASP D C 1
ATOM 13639 O O . ASP D 1 62 ? -156.940 139.482 190.718 1.00 10.81 60 ASP D O 1
ATOM 13648 N N . VAL D 1 63 ? -158.364 141.236 190.863 1.00 10.47 61 VAL D N 1
ATOM 13649 C CA . VAL D 1 63 ? -157.356 142.096 191.475 1.00 11.08 61 VAL D CA 1
ATOM 13650 C C . VAL D 1 63 ? -156.863 141.553 192.808 1.00 10.67 61 VAL D C 1
ATOM 13651 O O . VAL D 1 63 ? -155.786 141.936 193.262 1.00 11.88 61 VAL D O 1
ATOM 13664 N N . ALA D 1 64 ? -157.611 140.654 193.456 1.00 10.78 62 ALA D N 1
ATOM 13665 C CA . ALA D 1 64 ? -157.141 140.059 194.699 1.00 12.45 62 ALA D CA 1
ATOM 13666 C C . ALA D 1 64 ? -156.009 139.059 194.494 1.00 11.73 62 ALA D C 1
ATOM 13667 O O . ALA D 1 64 ? -155.361 138.672 195.477 1.00 13.69 62 ALA D O 1
ATOM 13674 N N . GLU D 1 65 ? -155.774 138.620 193.256 1.00 11.87 63 GLU D N 1
ATOM 13675 C CA . GLU D 1 65 ? -154.845 137.533 192.966 1.00 10.84 63 GLU D CA 1
ATOM 13676 C C . GLU D 1 65 ? -153.569 138.098 192.371 1.00 13.36 63 GLU D C 1
ATOM 13677 O O . GLU D 1 65 ? -153.573 138.623 191.254 1.00 13.09 63 GLU D O 1
ATOM 13689 N N A GLU D 1 66 ? -152.468 137.957 193.111 0.53 13.47 64 GLU D N 1
ATOM 13690 N N B GLU D 1 66 ? -152.457 137.926 193.091 0.47 13.48 64 GLU D N 1
ATOM 13691 C CA A GLU D 1 66 ? -151.191 138.487 192.660 0.53 15.80 64 GLU D CA 1
ATOM 13692 C CA B GLU D 1 66 ? -151.201 138.532 192.664 0.47 15.83 64 GLU D CA 1
ATOM 13693 C C A GLU D 1 66 ? -150.878 138.062 191.237 0.53 16.78 64 GLU D C 1
ATOM 13694 C C B GLU D 1 66 ? -150.785 138.046 191.275 0.47 16.80 64 GLU D C 1
ATOM 13695 O O A GLU D 1 66 ? -150.457 138.875 190.409 0.53 16.87 64 GLU D O 1
ATOM 13696 O O B GLU D 1 66 ? -150.236 138.821 190.487 0.47 16.82 64 GLU D O 1
ATOM 13719 N N . GLY D 1 67 ? -151.056 136.778 190.946 1.00 14.99 65 GLY D N 1
ATOM 13720 C CA . GLY D 1 67 ? -150.720 136.285 189.621 1.00 17.14 65 GLY D CA 1
ATOM 13721 C C . GLY D 1 67 ? -151.567 136.903 188.527 1.00 14.78 65 GLY D C 1
ATOM 13722 O O . GLY D 1 67 ? -151.071 137.179 187.425 1.00 16.60 65 GLY D O 1
ATOM 13727 N N . ASP D 1 68 ? -152.859 137.125 188.807 1.00 13.78 66 ASP D N 1
ATOM 13728 C CA . ASP D 1 68 ? -153.701 137.808 187.833 1.00 12.47 66 ASP D CA 1
ATOM 13729 C C . ASP D 1 68 ? -153.259 139.260 187.645 1.00 12.64 66 ASP D C 1
ATOM 13730 O O . ASP D 1 68 ? -153.326 139.785 186.534 1.00 12.41 66 ASP D O 1
ATOM 13739 N N . VAL D 1 69 ? -152.869 139.941 188.732 1.00 12.51 67 VAL D N 1
ATOM 13740 C CA . VAL D 1 69 ? -152.397 141.324 188.624 1.00 12.11 67 VAL D CA 1
ATOM 13741 C C . VAL D 1 69 ? -151.119 141.402 187.799 1.00 13.84 67 VAL D C 1
ATOM 13742 O O . VAL D 1 69 ? -150.969 142.282 186.945 1.00 13.91 67 VAL D O 1
ATOM 13755 N N A GLU D 1 70 ? -150.179 140.486 188.034 0.51 14.47 68 GLU D N 1
ATOM 13756 N N B GLU D 1 70 ? -150.177 140.489 188.042 0.49 14.45 68 GLU D N 1
ATOM 13757 C CA A GLU D 1 70 ? -148.976 140.438 187.207 0.51 16.39 68 GLU D CA 1
ATOM 13758 C CA B GLU D 1 70 ? -148.974 140.422 187.216 0.49 16.36 68 GLU D CA 1
ATOM 13759 C C A GLU D 1 70 ? -149.337 140.300 185.731 0.51 16.32 68 GLU D C 1
ATOM 13760 C C B GLU D 1 70 ? -149.337 140.300 185.738 0.49 16.30 68 GLU D C 1
ATOM 13761 O O A GLU D 1 70 ? -148.811 141.026 184.878 0.51 17.03 68 GLU D O 1
ATOM 13762 O O B GLU D 1 70 ? -148.818 141.039 184.892 0.49 17.02 68 GLU D O 1
ATOM 13785 N N . ARG D 1 71 ? -150.235 139.364 185.410 1.00 15.08 69 ARG D N 1
ATOM 13786 C CA . ARG D 1 71 ? -150.633 139.147 184.017 1.00 15.30 69 ARG D CA 1
ATOM 13787 C C . ARG D 1 71 ? -151.358 140.358 183.437 1.00 15.95 69 ARG D C 1
ATOM 13788 O O . ARG D 1 71 ? -151.167 140.703 182.258 1.00 16.26 69 ARG D O 1
ATOM 13810 N N . LEU D 1 72 ? -152.207 140.994 184.231 1.00 12.67 70 LEU D N 1
ATOM 13811 C CA . LEU D 1 72 ? -152.908 142.190 183.784 1.00 13.34 70 LEU D CA 1
ATOM 13812 C C . LEU D 1 72 ? -151.926 143.254 183.334 1.00 13.12 70 LEU D C 1
ATOM 13813 O O . LEU D 1 72 ? -152.050 143.815 182.244 1.00 14.06 70 LEU D O 1
ATOM 13829 N N . PHE D 1 73 ? -150.947 143.560 184.179 1.00 13.29 71 PHE D N 1
ATOM 13830 C CA . PHE D 1 73 ? -150.000 144.610 183.813 1.00 13.27 71 PHE D CA 1
ATOM 13831 C C . PHE D 1 73 ? -149.086 144.173 182.676 1.00 15.25 71 PHE D C 1
ATOM 13832 O O . PHE D 1 73 ? -148.718 145.005 181.840 1.00 14.98 71 PHE D O 1
ATOM 13849 N N . ALA D 1 74 ? -148.747 142.883 182.600 1.00 14.94 72 ALA D N 1
ATOM 13850 C CA . ALA D 1 74 ? -147.954 142.414 181.471 1.00 14.81 72 ALA D CA 1
ATOM 13851 C C . ALA D 1 74 ? -148.711 142.615 180.167 1.00 14.41 72 ALA D C 1
ATOM 13852 O O . ALA D 1 74 ? -148.109 142.919 179.126 1.00 16.02 72 ALA D O 1
ATOM 13859 N N . SER D 1 75 ? -150.031 142.414 180.190 1.00 16.22 73 SER D N 1
ATOM 13860 C CA . SER D 1 75 ? -150.829 142.622 178.987 1.00 14.89 73 SER D CA 1
ATOM 13861 C C . SER D 1 75 ? -150.827 144.089 178.574 1.00 15.18 73 SER D C 1
ATOM 13862 O O . SER D 1 75 ? -150.840 144.400 177.374 1.00 15.16 73 SER D O 1
ATOM 13870 N N . ILE D 1 76 ? -150.806 145.001 179.546 1.00 14.49 74 ILE D N 1
ATOM 13871 C CA . ILE D 1 76 ? -150.677 146.417 179.236 1.00 14.20 74 ILE D CA 1
ATOM 13872 C C . ILE D 1 76 ? -149.319 146.702 178.611 1.00 13.72 74 ILE D C 1
ATOM 13873 O O . ILE D 1 76 ? -149.216 147.405 177.597 1.00 15.64 74 ILE D O 1
ATOM 13889 N N . ASP D 1 77 ? -148.253 146.162 179.215 1.00 15.21 75 ASP D N 1
ATOM 13890 C CA . ASP D 1 77 ? -146.914 146.317 178.654 1.00 15.41 75 ASP D CA 1
ATOM 13891 C C . ASP D 1 77 ? -146.887 145.893 177.192 1.00 17.24 75 ASP D C 1
ATOM 13892 O O . ASP D 1 77 ? -146.344 146.604 176.342 1.00 17.30 75 ASP D O 1
ATOM 13901 N N A GLU D 1 78 ? -147.536 144.768 176.869 0.64 15.81 76 GLU D N 1
ATOM 13902 N N B GLU D 1 78 ? -147.448 144.723 176.884 0.36 16.00 76 GLU D N 1
ATOM 13903 C CA A GLU D 1 78 ? -147.456 144.216 175.519 0.64 16.15 76 GLU D CA 1
ATOM 13904 C CA B GLU D 1 78 ? -147.457 144.244 175.506 0.36 16.24 76 GLU D CA 1
ATOM 13905 C C A GLU D 1 78 ? -148.257 145.039 174.513 0.64 14.54 76 GLU D C 1
ATOM 13906 C C B GLU D 1 78 ? -148.172 145.231 174.592 0.36 16.17 76 GLU D C 1
ATOM 13907 O O A GLU D 1 78 ? -147.825 145.215 173.366 0.64 15.72 76 GLU D O 1
ATOM 13908 O O B GLU D 1 78 ? -147.602 145.724 173.610 0.36 19.85 76 GLU D O 1
ATOM 13931 N N . ARG D 1 79 ? -149.438 145.522 174.904 1.00 15.36 77 ARG D N 1
ATOM 13932 C CA . ARG D 1 79 ? -150.284 146.264 173.974 1.00 15.31 77 ARG D CA 1
ATOM 13933 C C . ARG D 1 79 ? -149.849 147.711 173.833 1.00 15.39 77 ARG D C 1
ATOM 13934 O O . ARG D 1 79 ? -149.838 148.243 172.716 1.00 17.45 77 ARG D O 1
ATOM 13956 N N . PHE D 1 80 ? -149.518 148.370 174.941 1.00 15.87 78 PHE D N 1
ATOM 13957 C CA . PHE D 1 80 ? -149.259 149.805 174.939 1.00 15.86 78 PHE D CA 1
ATOM 13958 C C . PHE D 1 80 ? -147.828 150.193 175.290 1.00 17.21 78 PHE D C 1
ATOM 13959 O O . PHE D 1 80 ? -147.387 151.276 174.891 1.00 20.08 78 PHE D O 1
ATOM 13976 N N . GLY D 1 81 ? -147.100 149.368 176.039 1.00 17.29 79 GLY D N 1
ATOM 13977 C CA . GLY D 1 81 ? -145.728 149.693 176.365 1.00 16.49 79 GLY D CA 1
ATOM 13978 C C . GLY D 1 81 ? -145.540 150.864 177.297 1.00 18.58 79 GLY D C 1
ATOM 13979 O O . GLY D 1 81 ? -144.414 151.359 177.432 1.00 19.18 79 GLY D O 1
ATOM 13983 N N . ARG D 1 82 ? -146.604 151.321 177.959 1.00 16.57 80 ARG D N 1
ATOM 13984 C CA . ARG D 1 82 ? -146.543 152.461 178.857 1.00 16.72 80 ARG D CA 1
ATOM 13985 C C . ARG D 1 82 ? -147.793 152.434 179.719 1.00 13.58 80 ARG D C 1
ATOM 13986 O O . ARG D 1 82 ? -148.780 151.764 179.391 1.00 15.75 80 ARG D O 1
ATOM 14007 N N . LEU D 1 83 ? -147.739 153.183 180.818 1.00 14.15 81 LEU D N 1
ATOM 14008 C CA . LEU D 1 83 ? -148.892 153.408 181.685 1.00 12.79 81 LEU D CA 1
ATOM 14009 C C . LEU D 1 83 ? -148.774 154.803 182.265 1.00 13.15 81 LEU D C 1
ATOM 14010 O O . LEU D 1 83 ? -147.677 155.231 182.622 1.00 14.71 81 LEU D O 1
ATOM 14026 N N . ASP D 1 84 ? -149.893 155.510 182.353 1.00 11.22 82 ASP D N 1
ATOM 14027 C CA . ASP D 1 84 ? -149.896 156.863 182.876 1.00 10.51 82 ASP D CA 1
ATOM 14028 C C . ASP D 1 84 ? -150.804 157.060 184.075 1.00 9.80 82 ASP D C 1
ATOM 14029 O O . ASP D 1 84 ? -150.478 157.879 184.938 1.00 10.37 82 ASP D O 1
ATOM 14038 N N . VAL D 1 85 ? -151.945 156.373 184.126 1.00 9.39 83 VAL D N 1
ATOM 14039 C CA . VAL D 1 85 ? -152.912 156.520 185.202 1.00 9.55 83 VAL D CA 1
ATOM 14040 C C . VAL D 1 85 ? -153.431 155.147 185.599 1.00 9.05 83 VAL D C 1
ATOM 14041 O O . VAL D 1 85 ? -153.721 154.312 184.740 1.00 9.67 83 VAL D O 1
ATOM 14054 N N . LEU D 1 86 ? -153.534 154.914 186.905 1.00 8.19 84 LEU D N 1
ATOM 14055 C CA . LEU D 1 86 ? -154.297 153.809 187.464 1.00 8.30 84 LEU D CA 1
ATOM 14056 C C . LEU D 1 86 ? -155.509 154.342 188.201 1.00 7.64 84 LEU D C 1
ATOM 14057 O O . LEU D 1 86 ? -155.362 155.212 189.064 1.00 8.13 84 LEU D O 1
ATOM 14073 N N . VAL D 1 87 ? -156.685 153.806 187.881 1.00 8.12 85 VAL D N 1
ATOM 14074 C CA . VAL D 1 87 ? -157.900 154.036 188.646 1.00 7.83 85 VAL D CA 1
ATOM 14075 C C . VAL D 1 87 ? -158.227 152.727 189.349 1.00 7.82 85 VAL D C 1
ATOM 14076 O O . VAL D 1 87 ? -158.612 151.739 188.705 1.00 8.37 85 VAL D O 1
ATOM 14089 N N . ASN D 1 88 ? -158.064 152.711 190.673 1.00 7.15 86 ASN D N 1
ATOM 14090 C CA . ASN D 1 88 ? -158.363 151.549 191.507 1.00 7.03 86 ASN D CA 1
ATOM 14091 C C . ASN D 1 88 ? -159.848 151.586 191.852 1.00 7.08 86 ASN D C 1
ATOM 14092 O O . ASN D 1 88 ? -160.252 151.996 192.941 1.00 8.40 86 ASN D O 1
ATOM 14103 N N . ASN D 1 89 ? -160.674 151.128 190.911 1.00 7.70 87 ASN D N 1
ATOM 14104 C CA . ASN D 1 89 ? -162.125 151.197 191.040 1.00 8.12 87 ASN D CA 1
ATOM 14105 C C . ASN D 1 89 ? -162.758 149.885 191.466 1.00 7.23 87 ASN D C 1
ATOM 14106 O O . ASN D 1 89 ? -163.805 149.905 192.106 1.00 8.21 87 ASN D O 1
ATOM 14117 N N . ALA D 1 90 ? -162.160 148.742 191.140 1.00 8.56 88 ALA D N 1
ATOM 14118 C CA . ALA D 1 90 ? -162.778 147.466 191.481 1.00 8.59 88 ALA D CA 1
ATOM 14119 C C . ALA D 1 90 ? -163.089 147.409 192.968 1.00 8.40 88 ALA D C 1
ATOM 14120 O O . ALA D 1 90 ? -162.236 147.711 193.800 1.00 9.13 88 ALA D O 1
ATOM 14127 N N . GLY D 1 91 ? -164.300 146.989 193.296 1.00 9.31 89 GLY D N 1
ATOM 14128 C CA . GLY D 1 91 ? -164.726 146.918 194.683 1.00 8.85 89 GLY D CA 1
ATOM 14129 C C . GLY D 1 91 ? -165.985 146.091 194.753 1.00 9.10 89 GLY D C 1
ATOM 14130 O O . GLY D 1 91 ? -166.640 145.828 193.742 1.00 9.78 89 GLY D O 1
ATOM 14134 N N . MET D 1 92 ? -166.314 145.681 195.969 1.00 8.99 90 MET D N 1
ATOM 14135 C CA A MET D 1 92 ? -167.424 144.757 196.166 0.46 9.79 90 MET D CA 1
ATOM 14136 C CA B MET D 1 92 ? -167.483 144.836 196.153 0.54 10.00 90 MET D CA 1
ATOM 14137 C C . MET D 1 92 ? -167.846 144.805 197.624 1.00 9.21 90 MET D C 1
ATOM 14138 O O . MET D 1 92 ? -167.061 145.180 198.501 1.00 10.51 90 MET D O 1
ATOM 14165 N N . LEU D 1 93 ? -169.066 144.360 197.876 1.00 9.14 91 LEU D N 1
ATOM 14166 C CA . LEU D 1 93 ? -169.565 144.199 199.236 1.00 9.66 91 LEU D CA 1
ATOM 14167 C C . LEU D 1 93 ? -170.480 142.981 199.265 1.00 10.57 91 LEU D C 1
ATOM 14168 O O . LEU D 1 93 ? -170.891 142.462 198.223 1.00 11.41 91 LEU D O 1
ATOM 14184 N N . GLU D 1 94 ? -170.771 142.507 200.473 1.00 10.35 92 GLU D N 1
ATOM 14185 C CA . GLU D 1 94 ? -171.621 141.344 200.692 1.00 10.81 92 GLU D CA 1
ATOM 14186 C C . GLU D 1 94 ? -172.898 141.759 201.416 1.00 10.71 92 GLU D C 1
ATOM 14187 O O . GLU D 1 94 ? -173.123 142.934 201.690 1.00 12.16 92 GLU D O 1
ATOM 14199 N N . ALA D 1 95 ? -173.761 140.778 201.683 1.00 12.23 93 ALA D N 1
ATOM 14200 C CA . ALA D 1 95 ? -175.116 141.073 202.134 1.00 12.98 93 ALA D CA 1
ATOM 14201 C C . ALA D 1 95 ? -175.115 141.934 203.386 1.00 11.76 93 ALA D C 1
ATOM 14202 O O . ALA D 1 95 ? -174.310 141.736 204.302 1.00 12.13 93 ALA D O 1
ATOM 14209 N N . GLN D 1 96 ? -176.045 142.874 203.452 1.00 11.02 94 GLN D N 1
ATOM 14210 C CA . GLN D 1 96 ? -176.152 143.702 204.641 1.00 11.67 94 GLN D CA 1
ATOM 14211 C C . GLN D 1 96 ? -176.295 142.836 205.885 1.00 9.91 94 GLN D C 1
ATOM 14212 O O . GLN D 1 96 ? -177.032 141.838 205.896 1.00 11.89 94 GLN D O 1
ATOM 14226 N N A THR D 1 97 ? -175.572 143.200 206.939 0.42 10.82 95 THR D N 1
ATOM 14227 N N B THR D 1 97 ? -175.599 143.261 206.945 0.58 10.78 95 THR D N 1
ATOM 14228 C CA A THR D 1 97 ? -175.667 142.454 208.187 0.42 10.83 95 THR D CA 1
ATOM 14229 C CA B THR D 1 97 ? -175.390 142.465 208.145 0.58 11.28 95 THR D CA 1
ATOM 14230 C C A THR D 1 97 ? -174.880 143.205 209.244 0.42 11.26 95 THR D C 1
ATOM 14231 C C B THR D 1 97 ? -175.014 143.397 209.286 0.58 10.29 95 THR D C 1
ATOM 14232 O O A THR D 1 97 ? -174.037 144.043 208.929 0.42 10.71 95 THR D O 1
ATOM 14233 O O B THR D 1 97 ? -174.598 144.539 209.073 0.58 9.12 95 THR D O 1
ATOM 14254 N N . ARG D 1 98 ? -175.166 142.884 210.500 1.00 9.79 96 ARG D N 1
ATOM 14255 C CA A ARG D 1 98 ? -174.494 143.473 211.642 0.41 9.84 96 ARG D CA 1
ATOM 14256 C CA B ARG D 1 98 ? -174.525 143.438 211.685 0.59 9.70 96 ARG D CA 1
ATOM 14257 C C . ARG D 1 98 ? -173.146 142.801 211.857 1.00 8.83 96 ARG D C 1
ATOM 14258 O O . ARG D 1 98 ? -172.902 141.667 211.424 1.00 10.33 96 ARG D O 1
ATOM 14299 N N . LEU D 1 99 ? -172.248 143.537 212.520 1.00 9.02 97 LEU D N 1
ATOM 14300 C CA . LEU D 1 99 ? -170.884 143.048 212.722 1.00 9.42 97 LEU D CA 1
ATOM 14301 C C . LEU D 1 99 ? -170.869 141.720 213.468 1.00 10.41 97 LEU D C 1
ATOM 14302 O O . LEU D 1 99 ? -170.013 140.866 213.191 1.00 10.76 97 LEU D O 1
ATOM 14318 N N . GLU D 1 100 ? -171.813 141.499 214.379 1.00 9.84 98 GLU D N 1
ATOM 14319 C CA . GLU D 1 100 ? -171.813 140.244 215.110 1.00 10.86 98 GLU D CA 1
ATOM 14320 C C . GLU D 1 100 ? -172.033 139.024 214.216 1.00 9.98 98 GL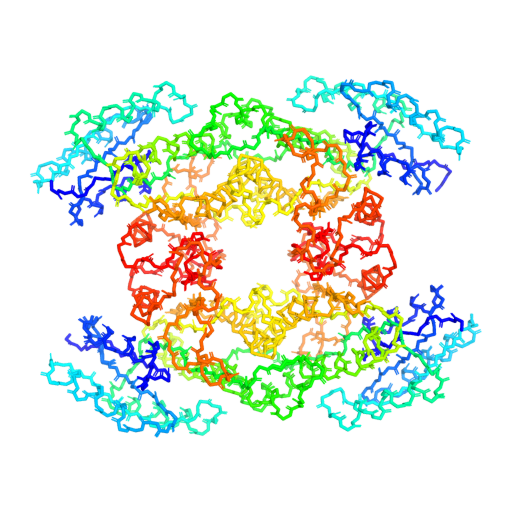U D C 1
ATOM 14321 O O . GLU D 1 100 ? -171.851 137.897 214.690 1.00 11.45 98 GLU D O 1
ATOM 14333 N N A ASN D 1 101 ? -172.418 139.206 212.956 0.53 10.51 99 ASN D N 1
ATOM 14334 N N B ASN D 1 101 ? -172.429 139.222 212.956 0.47 10.52 99 ASN D N 1
ATOM 14335 C CA A ASN D 1 101 ? -172.602 138.094 212.033 0.53 11.68 99 ASN D CA 1
ATOM 14336 C CA B ASN D 1 101 ? -172.631 138.138 212.003 0.47 11.73 99 ASN D CA 1
ATOM 14337 C C A ASN D 1 101 ? -171.530 138.007 210.956 0.53 12.21 99 ASN D C 1
ATOM 14338 C C B ASN D 1 101 ? -171.640 138.172 210.844 0.47 12.73 99 ASN D C 1
ATOM 14339 O O A ASN D 1 101 ? -171.624 137.138 210.078 0.53 12.23 99 ASN D O 1
ATOM 14340 O O B ASN D 1 101 ? -171.902 137.578 209.793 0.47 12.66 99 ASN D O 1
ATOM 14361 N N . ILE D 1 102 ? -170.517 138.862 211.001 1.00 11.02 100 ILE D N 1
ATOM 14362 C CA . ILE D 1 102 ? -169.452 138.876 210.003 1.00 10.38 100 ILE D CA 1
ATOM 14363 C C . ILE D 1 102 ? -168.354 137.937 210.467 1.00 11.36 100 ILE D C 1
ATOM 14364 O O . ILE D 1 102 ? -167.822 138.112 211.573 1.00 12.72 100 ILE D O 1
ATOM 14381 N N . ASP D 1 103 ? -168.016 136.944 209.643 1.00 10.82 101 ASP D N 1
ATOM 14382 C CA . ASP D 1 103 ? -166.992 135.967 209.990 1.00 10.74 101 ASP D CA 1
ATOM 14383 C C . ASP D 1 103 ? -165.681 136.250 209.257 1.00 10.19 101 ASP D C 1
ATOM 14384 O O . ASP D 1 103 ? -165.568 137.150 208.419 1.00 9.95 101 ASP D O 1
ATOM 14393 N N . ALA D 1 104 ? -164.660 135.471 209.621 1.00 10.64 102 ALA D N 1
ATOM 14394 C CA . ALA D 1 104 ? -163.328 135.718 209.094 1.00 9.79 102 ALA D CA 1
ATOM 14395 C C . ALA D 1 104 ? -163.291 135.525 207.587 1.00 10.03 102 ALA D C 1
ATOM 14396 O O . ALA D 1 104 ? -162.594 136.267 206.885 1.00 11.01 102 ALA D O 1
ATOM 14403 N N . ALA D 1 105 ? -164.020 134.534 207.068 1.00 10.02 103 ALA D N 1
ATOM 14404 C CA . ALA D 1 105 ? -163.999 134.284 205.635 1.00 10.30 103 ALA D CA 1
ATOM 14405 C C . ALA D 1 105 ? -164.547 135.480 204.874 1.00 10.46 103 ALA D C 1
ATOM 14406 O O . ALA D 1 105 ? -164.016 135.849 203.816 1.00 10.16 103 ALA D O 1
ATOM 14413 N N . ARG D 1 106 ? -165.628 136.079 205.373 1.00 9.79 104 ARG D N 1
ATOM 14414 C CA . ARG D 1 106 ? -166.167 137.270 204.736 1.00 8.64 104 ARG D CA 1
ATOM 14415 C C . ARG D 1 106 ? -165.165 138.424 204.781 1.00 8.49 104 ARG D C 1
ATOM 14416 O O . ARG D 1 106 ? -164.939 139.103 203.767 1.00 8.93 104 ARG D O 1
ATOM 14437 N N . LEU D 1 107 ? -164.559 138.668 205.950 1.00 8.69 105 LEU D N 1
ATOM 14438 C CA . LEU D 1 107 ? -163.554 139.726 206.050 1.00 8.66 105 LEU D CA 1
ATOM 14439 C C . LEU D 1 107 ? -162.441 139.520 205.040 1.00 8.51 105 LEU D C 1
ATOM 14440 O O . LEU D 1 107 ? -162.000 140.480 204.382 1.00 9.29 105 LEU D O 1
ATOM 14456 N N . HIS D 1 108 ? -161.982 138.283 204.891 1.00 9.15 106 HIS D N 1
ATOM 14457 C CA A HIS D 1 108 ? -160.906 138.031 203.944 0.50 9.97 106 HIS D CA 1
ATOM 14458 C CA B HIS D 1 108 ? -160.915 137.996 203.938 0.50 9.94 106 HIS D CA 1
ATOM 14459 C C . HIS D 1 108 ? -161.339 138.353 202.521 1.00 9.62 106 HIS D C 1
ATOM 14460 O O . HIS D 1 108 ? -160.587 138.981 201.772 1.00 9.76 106 HIS D O 1
ATOM 14487 N N . ARG D 1 109 ? -162.539 137.939 202.120 1.00 8.58 107 ARG D N 1
ATOM 14488 C CA . ARG D 1 109 ? -162.980 138.212 200.756 1.00 9.97 107 ARG D CA 1
ATOM 14489 C C . ARG D 1 109 ? -163.094 139.710 200.503 1.00 8.29 107 ARG D C 1
ATOM 14490 O O . ARG D 1 109 ? -162.684 140.215 199.452 1.00 9.36 107 ARG D O 1
ATOM 14511 N N . VAL D 1 110 ? -163.706 140.430 201.441 1.00 8.34 108 VAL D N 1
ATOM 14512 C CA . VAL D 1 110 ? -163.972 141.856 201.278 1.00 8.61 108 VAL D CA 1
ATOM 14513 C C . VAL D 1 110 ? -162.672 142.646 201.276 1.00 8.18 108 VAL D C 1
ATOM 14514 O O . VAL D 1 110 ? -162.479 143.543 200.448 1.00 9.45 108 VAL D O 1
ATOM 14527 N N . PHE D 1 111 ? -161.738 142.313 202.170 1.00 8.44 109 PHE D N 1
ATOM 14528 C CA A PHE D 1 111 ? -160.454 142.995 202.137 0.64 8.58 109 PHE D CA 1
ATOM 14529 C CA B PHE D 1 111 ? -160.435 142.970 202.171 0.36 8.66 109 PHE D CA 1
ATOM 14530 C C . PHE D 1 111 ? -159.618 142.592 200.936 1.00 8.89 109 PHE D C 1
ATOM 14531 O O . PHE D 1 111 ? -158.880 143.421 200.402 1.00 8.71 109 PHE D O 1
ATOM 14564 N N . ALA D 1 112 ? -159.725 141.347 200.473 1.00 8.56 110 ALA D N 1
ATOM 14565 C CA . ALA D 1 112 ? -158.925 140.922 199.332 1.00 9.36 110 ALA D CA 1
ATOM 14566 C C . ALA D 1 112 ? -159.238 141.749 198.094 1.00 9.04 110 ALA D C 1
ATOM 14567 O O . ALA D 1 112 ? -158.331 142.223 197.409 1.00 10.18 110 ALA D O 1
ATOM 14574 N N . THR D 1 113 ? -160.527 141.924 197.777 1.00 8.79 111 THR D N 1
ATOM 14575 C CA . THR D 1 113 ? -160.870 142.684 196.583 1.00 9.12 111 THR D CA 1
ATOM 14576 C C . THR D 1 113 ? -160.627 144.175 196.794 1.00 8.60 111 THR D C 1
ATOM 14577 O O . THR D 1 113 ? -159.978 144.840 195.979 1.00 8.82 111 THR D O 1
ATOM 14588 N N . ASN D 1 114 ? -161.172 144.729 197.877 1.00 8.36 112 ASN D N 1
ATOM 14589 C CA . ASN D 1 114 ? -161.203 146.181 198.033 1.00 8.01 112 ASN D CA 1
ATOM 14590 C C . ASN D 1 114 ? -159.854 146.757 198.446 1.00 8.94 112 ASN D C 1
ATOM 14591 O O . ASN D 1 114 ? -159.499 147.869 198.016 1.00 9.90 112 ASN D O 1
ATOM 14602 N N . VAL D 1 115 ? -159.109 146.043 199.291 1.00 7.91 113 VAL D N 1
ATOM 14603 C CA . VAL D 1 115 ? -157.868 146.575 199.847 1.00 8.36 113 VAL D CA 1
ATOM 14604 C C . VAL D 1 115 ? -156.661 145.946 199.172 1.00 7.99 113 VAL D C 1
ATOM 14605 O O . VAL D 1 115 ? -155.862 146.654 198.548 1.00 7.61 113 VAL D O 1
ATOM 14618 N N . THR D 1 116 ? -156.506 144.629 199.292 1.00 7.90 114 THR D N 1
ATOM 14619 C CA . THR D 1 116 ? -155.342 144.000 198.682 1.00 8.90 114 THR D CA 1
ATOM 14620 C C . THR D 1 116 ? -155.280 144.289 197.190 1.00 7.72 114 THR D C 1
ATOM 14621 O O . THR D 1 116 ? -154.214 144.617 196.668 1.00 8.65 114 THR D O 1
ATOM 14632 N N . GLY D 1 117 ? -156.405 144.197 196.488 1.00 8.71 115 GLY D N 1
ATOM 14633 C CA . GLY D 1 117 ? -156.391 144.467 195.061 1.00 8.24 115 GLY D CA 1
ATOM 14634 C C . GLY D 1 117 ? -155.884 145.861 194.735 1.00 7.90 115 GLY D C 1
ATOM 14635 O O . GLY D 1 117 ? -155.154 146.061 193.757 1.00 8.71 115 GLY D O 1
ATOM 14639 N N . SER D 1 118 ? -156.300 146.856 195.524 1.00 8.08 116 SER D N 1
ATOM 14640 C CA . SER D 1 118 ? -155.845 148.225 195.287 1.00 7.40 116 SER D CA 1
ATOM 14641 C C . SER D 1 118 ? -154.359 148.381 195.600 1.00 7.07 116 SER D C 1
ATOM 14642 O O . SER D 1 118 ? -153.645 149.083 194.879 1.00 7.90 116 SER D O 1
ATOM 14650 N N . PHE D 1 119 ? -153.872 147.739 196.665 1.00 7.60 117 PHE D N 1
ATOM 14651 C CA . PHE D 1 119 ? -152.436 147.738 196.937 1.00 7.56 117 PHE D CA 1
ATOM 14652 C C . PHE D 1 119 ? -151.663 147.086 195.796 1.00 7.67 117 PHE D C 1
ATOM 14653 O O . PHE D 1 119 ? -150.656 147.620 195.330 1.00 8.73 117 PHE D O 1
ATOM 14670 N N . LEU D 1 120 ? -152.108 145.906 195.343 1.00 7.74 118 LEU D N 1
ATOM 14671 C CA . LEU D 1 120 ? -151.332 145.172 194.348 1.00 7.94 118 LEU D CA 1
ATOM 14672 C C . LEU D 1 120 ? -151.267 145.931 193.034 1.00 8.88 118 LEU D C 1
ATOM 14673 O O . LEU D 1 120 ? -150.228 145.949 192.363 1.00 8.94 118 LEU D O 1
ATOM 14689 N N . CYS D 1 121 ? -152.373 146.545 192.628 1.00 7.85 119 CYS D N 1
ATOM 14690 C CA . CYS D 1 121 ? -152.364 147.316 191.391 1.00 8.34 119 CYS D CA 1
ATOM 14691 C C . CYS D 1 121 ? -151.556 148.596 191.556 1.00 8.82 119 CYS D C 1
ATOM 14692 O O . CYS D 1 121 ? -150.824 148.985 190.638 1.00 8.88 119 CYS D O 1
ATOM 14700 N N . ALA D 1 122 ? -151.678 149.267 192.708 1.00 8.10 120 ALA D N 1
ATOM 14701 C CA . ALA D 1 122 ? -150.836 150.432 192.955 1.00 8.26 120 ALA D CA 1
ATOM 14702 C C . ALA D 1 122 ? -149.354 150.061 192.879 1.00 8.63 120 ALA D C 1
ATOM 14703 O O . ALA D 1 122 ? -148.543 150.825 192.346 1.00 9.70 120 ALA D O 1
ATOM 14710 N N . ARG D 1 123 ? -148.982 148.895 193.413 1.00 8.53 121 ARG D N 1
ATOM 14711 C CA . ARG D 1 123 ? -147.594 148.445 193.383 1.00 8.87 121 ARG D CA 1
ATOM 14712 C C . ARG D 1 123 ? -147.093 148.305 191.953 1.00 9.42 121 ARG D C 1
ATOM 14713 O O . ARG D 1 123 ? -146.016 148.800 191.601 1.00 10.31 121 ARG D O 1
ATOM 14734 N N . GLU D 1 124 ? -147.863 147.628 191.100 1.00 9.34 122 GLU D N 1
ATOM 14735 C CA A GLU D 1 124 ? -147.464 147.475 189.705 0.60 11.40 122 GLU D CA 1
ATOM 14736 C CA B GLU D 1 124 ? -147.451 147.475 189.709 0.40 11.36 122 GLU D CA 1
ATOM 14737 C C . GLU D 1 124 ? -147.455 148.814 188.982 1.00 10.06 122 GLU D C 1
ATOM 14738 O O . GLU D 1 124 ? -146.629 149.032 188.086 1.00 11.15 122 GLU D O 1
ATOM 14761 N N . ALA D 1 125 ? -148.343 149.727 189.361 1.00 10.02 123 ALA D N 1
ATOM 14762 C CA . ALA D 1 125 ? -148.329 151.048 188.748 1.00 10.34 123 ALA D CA 1
ATOM 14763 C C . ALA D 1 125 ? -147.089 151.829 189.166 1.00 10.09 123 ALA D C 1
ATOM 14764 O O . ALA D 1 125 ? -146.444 152.467 188.325 1.00 11.53 123 ALA D O 1
ATOM 14771 N N . VAL D 1 126 ? -146.733 151.792 190.453 1.00 10.04 124 VAL D N 1
ATOM 14772 C CA . VAL D 1 126 ? -145.523 152.488 190.886 1.00 10.46 124 VAL D CA 1
ATOM 14773 C C . VAL D 1 126 ? -144.313 151.986 190.117 1.00 11.59 124 VAL D C 1
ATOM 14774 O O . VAL D 1 126 ? -143.444 152.769 189.710 1.00 12.52 124 VAL D O 1
ATOM 14787 N N A LYS D 1 127 ? -144.235 150.673 189.888 0.50 11.78 125 LYS D N 1
ATOM 14788 N N B LYS D 1 127 ? -144.218 150.674 189.914 0.50 11.70 125 LYS D N 1
ATOM 14789 C CA A LYS D 1 127 ? -143.081 150.096 189.200 0.50 14.89 125 LYS D CA 1
ATOM 14790 C CA B LYS D 1 127 ? -143.062 150.127 189.206 0.50 14.87 125 LYS D CA 1
ATOM 14791 C C A LYS D 1 127 ? -142.951 150.563 187.756 0.50 12.97 125 LYS D C 1
ATOM 14792 C C B LYS D 1 127 ? -142.911 150.726 187.813 0.50 12.44 125 LYS D C 1
ATOM 14793 O O A LYS D 1 127 ? -141.876 150.409 187.160 0.50 15.28 125 LYS D O 1
ATOM 14794 O O B LYS D 1 127 ? -141.786 150.868 187.320 0.50 17.49 125 LYS D O 1
ATOM 14831 N N . ARG D 1 128 ? -144.019 151.094 187.174 1.00 12.78 126 ARG D N 1
ATOM 14832 C CA . ARG D 1 128 ? -144.012 151.599 185.809 1.00 14.05 126 ARG D CA 1
ATOM 14833 C C . ARG D 1 128 ? -144.044 153.111 185.709 1.00 12.55 126 ARG D C 1
ATOM 14834 O O . ARG D 1 128 ? -143.430 153.667 184.788 1.00 15.17 126 ARG D O 1
ATOM 14856 N N A LEU D 1 129 ? -144.730 153.789 186.627 0.58 12.57 127 LEU D N 1
ATOM 14857 N N B LEU D 1 129 ? -144.723 153.787 186.635 0.42 12.57 127 LEU D N 1
ATOM 14858 C CA A LEU D 1 129 ? -144.834 155.239 186.568 0.58 11.31 127 LEU D CA 1
ATOM 14859 C CA B LEU D 1 129 ? -144.834 155.237 186.577 0.42 11.42 127 LEU D CA 1
ATOM 14860 C C A LEU D 1 129 ? -143.623 155.935 187.176 0.58 11.56 127 LEU D C 1
ATOM 14861 C C B LEU D 1 129 ? -143.621 155.935 187.176 0.42 11.63 127 LEU D C 1
ATOM 14862 O O A LEU D 1 129 ? -143.266 157.039 186.743 0.58 13.65 127 LEU D O 1
ATOM 14863 O O B LEU D 1 129 ? -143.262 157.036 186.737 0.42 13.63 127 LEU D O 1
ATOM 14894 N N . SER D 1 130 ? -142.996 155.339 188.186 1.00 12.09 128 SER D N 1
ATOM 14895 C CA . SER D 1 130 ? -141.983 156.056 188.957 1.00 12.84 128 SER D CA 1
ATOM 14896 C C . SER D 1 130 ? -140.813 156.521 188.091 1.00 14.61 128 SER D C 1
ATOM 14897 O O . SER D 1 130 ? -140.287 155.773 187.261 1.00 15.31 128 SER D O 1
ATOM 14906 N N . THR D 1 131 ? -140.373 157.758 188.326 1.00 13.84 129 THR D N 1
ATOM 14907 C CA . THR D 1 131 ? -139.172 158.247 187.667 1.00 17.13 129 THR D CA 1
ATOM 14908 C C . THR D 1 131 ? -137.913 157.509 188.119 1.00 25.70 129 THR D C 1
ATOM 14909 O O . THR D 1 131 ? -136.893 157.580 187.426 1.00 26.99 129 THR D O 1
ATOM 14920 N N A ARG D 1 132 ? -137.953 156.815 189.260 0.49 22.04 130 ARG D N 1
ATOM 14921 N N B ARG D 1 132 ? -137.956 156.807 189.256 0.51 22.00 130 ARG D N 1
ATOM 14922 C CA A ARG D 1 132 ? -136.808 156.012 189.669 0.49 29.72 130 ARG D CA 1
ATOM 14923 C CA B ARG D 1 132 ? -136.809 156.008 189.674 0.51 29.71 130 ARG D CA 1
ATOM 14924 C C A ARG D 1 132 ? -136.659 154.755 188.825 0.49 28.91 130 ARG D C 1
ATOM 14925 C C B ARG D 1 132 ? -136.674 154.727 188.865 0.51 28.85 130 ARG D C 1
ATOM 14926 O O A ARG D 1 132 ? -135.569 154.175 188.778 0.49 33.45 130 ARG D O 1
ATOM 14927 O O B ARG D 1 132 ? -135.606 154.106 188.878 0.51 33.50 130 ARG D O 1
ATOM 14968 N N . HIS D 1 133 ? -137.733 154.312 188.176 1.00 20.87 131 HIS D N 1
ATOM 14969 C CA . HIS D 1 133 ? -137.733 153.095 187.379 1.00 23.46 131 HIS D CA 1
ATOM 14970 C C . HIS D 1 133 ? -137.866 153.411 185.897 1.00 25.67 131 HIS D C 1
ATOM 14971 O O . HIS D 1 133 ? -138.394 152.607 185.128 1.00 28.02 131 HIS D O 1
ATOM 14986 N N . GLY D 1 134 ? -137.422 154.602 185.504 1.00 21.89 132 GLY D N 1
ATOM 14987 C CA . GLY D 1 134 ? -137.430 155.011 184.119 1.00 29.49 132 GLY D CA 1
ATOM 14988 C C . GLY D 1 134 ? -138.753 155.527 183.612 1.00 27.67 132 GLY D C 1
ATOM 14989 O O . GLY D 1 134 ? -138.899 155.723 182.401 1.00 29.41 132 GLY D O 1
ATOM 14993 N N . GLY D 1 135 ? -139.730 155.755 184.493 1.00 18.54 133 GLY D N 1
ATOM 14994 C CA . GLY D 1 135 ? -141.025 156.222 184.062 1.00 18.02 133 GLY D CA 1
ATOM 14995 C C . GLY D 1 135 ? -141.085 157.730 183.945 1.00 17.29 133 GLY D C 1
ATOM 14996 O O . GLY D 1 135 ? -140.162 158.458 184.313 1.00 20.12 133 GLY D O 1
ATOM 15000 N N . ARG D 1 136 ? -142.236 158.192 183.464 1.00 18.59 134 ARG D N 1
ATOM 15001 C CA . ARG D 1 136 ? -142.522 159.600 183.267 1.00 19.02 134 ARG D CA 1
ATOM 15002 C C . ARG D 1 136 ? -143.368 160.200 184.380 1.00 17.53 134 ARG D C 1
ATOM 15003 O O . ARG D 1 136 ? -143.781 161.355 184.266 1.00 18.93 134 ARG D O 1
ATOM 15007 N N . GLY D 1 137 ? -143.666 159.444 185.438 1.00 14.51 135 GLY D N 1
ATOM 15008 C CA . GLY D 1 137 ? -144.623 159.881 186.439 1.00 12.88 135 GLY D CA 1
ATOM 15009 C C . GLY D 1 137 ? -146.041 159.615 185.983 1.00 11.85 135 GLY D C 1
ATOM 15010 O O . GLY D 1 137 ? -146.291 159.074 184.910 1.00 13.79 135 GLY D O 1
ATOM 15014 N N . GLY D 1 138 ? -146.985 160.007 186.822 1.00 11.03 136 GLY D N 1
ATOM 15015 C CA . GLY D 1 138 ? -148.388 159.857 186.489 1.00 11.49 136 GLY D CA 1
ATOM 15016 C C . GLY D 1 138 ? -149.226 159.987 187.743 1.00 9.54 136 GLY D C 1
ATOM 15017 O O . GLY D 1 138 ? -148.849 160.685 188.679 1.00 9.75 136 GLY D O 1
ATOM 15021 N N . SER D 1 139 ? -150.366 159.312 187.744 1.00 8.70 137 SER D N 1
ATOM 15022 C CA . SER D 1 139 ? -151.235 159.437 188.898 1.00 9.02 137 SER D CA 1
ATOM 15023 C C . SER D 1 139 ? -152.024 158.167 189.128 1.00 8.82 137 SER D C 1
ATOM 15024 O O . SER D 1 139 ? -152.226 157.332 188.235 1.00 9.47 137 SER D O 1
ATOM 15032 N N . ILE D 1 140 ? -152.427 158.025 190.383 1.00 8.02 138 ILE D N 1
ATOM 15033 C CA . ILE D 1 140 ? -153.270 156.947 190.862 1.00 7.82 138 ILE D CA 1
ATOM 15034 C C . ILE D 1 140 ? -154.484 157.614 191.492 1.00 7.94 138 ILE D C 1
ATOM 15035 O O . ILE D 1 140 ? -154.342 158.575 192.271 1.00 8.41 138 ILE D O 1
ATOM 15051 N N . VAL D 1 141 ? -155.674 157.119 191.170 1.00 6.86 139 VAL D N 1
ATOM 15052 C CA . VAL D 1 141 ? -156.899 157.539 191.841 1.00 7.05 139 VAL D CA 1
ATOM 15053 C C . VAL D 1 141 ? -157.534 156.302 192.438 1.00 6.92 139 VAL D C 1
ATOM 15054 O O . VAL D 1 141 ? -157.899 155.375 191.702 1.00 7.39 139 VAL D O 1
ATOM 15067 N N . ASN D 1 142 ? -157.648 156.273 193.762 1.00 6.88 140 ASN D N 1
ATOM 15068 C CA . ASN D 1 142 ? -158.339 155.191 194.445 1.00 7.08 140 ASN D CA 1
ATOM 15069 C C . ASN D 1 142 ? -159.805 155.548 194.578 1.00 7.09 140 ASN D C 1
ATOM 15070 O O . ASN D 1 142 ? -160.156 156.722 194.707 1.00 8.33 140 ASN D O 1
ATOM 15081 N N . VAL D 1 143 ? -160.668 154.544 194.554 1.00 8.02 141 VAL D N 1
ATOM 15082 C CA . VAL D 1 143 ? -162.090 154.757 194.781 1.00 8.41 141 VAL D CA 1
ATOM 15083 C C . VAL D 1 143 ? -162.395 154.250 196.178 1.00 7.65 141 VAL D C 1
ATOM 15084 O O . VAL D 1 143 ? -162.348 153.042 196.456 1.00 9.52 141 VAL D O 1
ATOM 15097 N N . SER D 1 144 ? -162.675 155.188 197.065 1.00 7.65 142 SER D N 1
ATOM 15098 C CA . SER D 1 144 ? -163.043 154.904 198.442 1.00 7.81 142 SER D CA 1
ATOM 15099 C C . SER D 1 144 ? -164.565 154.891 198.540 1.00 8.09 142 SER D C 1
ATOM 15100 O O . SER D 1 144 ? -165.213 154.353 197.637 1.00 9.46 142 SER D O 1
ATOM 15108 N N . SER D 1 145 ? -165.133 155.438 199.603 1.00 8.22 143 SER D N 1
ATOM 15109 C CA . SER D 1 145 ? -166.574 155.472 199.797 1.00 8.26 143 SER D CA 1
ATOM 15110 C C . SER D 1 145 ? -166.845 156.394 200.973 1.00 8.09 143 SER D C 1
ATOM 15111 O O . SER D 1 145 ? -166.035 156.464 201.897 1.00 8.16 143 SER D O 1
ATOM 15119 N N . MET D 1 146 ? -168.005 157.048 200.984 1.00 8.05 144 MET D N 1
ATOM 15120 C CA . MET D 1 146 ? -168.428 157.735 202.195 1.00 8.46 144 MET D CA 1
ATOM 15121 C C . MET D 1 146 ? -168.559 156.776 203.362 1.00 8.58 144 MET D C 1
ATOM 15122 O O . MET D 1 146 ? -168.546 157.228 204.514 1.00 9.40 144 MET D O 1
ATOM 15136 N N . ALA D 1 147 ? -168.677 155.480 203.090 1.00 8.73 145 ALA D N 1
ATOM 15137 C CA . ALA D 1 147 ? -168.689 154.501 204.172 1.00 9.22 145 ALA D CA 1
ATOM 15138 C C . ALA D 1 147 ? -167.461 154.599 205.062 1.00 8.31 145 ALA D C 1
ATOM 15139 O O . ALA D 1 147 ? -167.534 154.252 206.245 1.00 8.28 145 ALA D O 1
ATOM 15146 N N . SER D 1 148 ? -166.316 155.036 204.537 1.00 7.76 146 SER D N 1
ATOM 15147 C CA . SER D 1 148 ? -165.144 155.142 205.410 1.00 8.34 146 SER D CA 1
ATOM 15148 C C . SER D 1 148 ? -165.378 156.119 206.551 1.00 8.62 146 SER D C 1
ATOM 15149 O O . SER D 1 148 ? -164.797 155.966 207.634 1.00 8.24 146 SER D O 1
ATOM 15157 N N . ARG D 1 149 ? -166.210 157.133 206.320 1.00 7.94 147 ARG D N 1
ATOM 15158 C CA . ARG D 1 149 ? -166.500 158.168 207.293 1.00 8.09 147 ARG D CA 1
ATOM 15159 C C . ARG D 1 149 ? -167.769 157.881 208.083 1.00 9.11 147 ARG D C 1
ATOM 15160 O O . ARG D 1 149 ? -167.869 158.268 209.260 1.00 11.06 147 ARG D O 1
ATOM 15170 N N . LEU D 1 150 ? -168.751 157.231 207.470 1.00 9.14 148 LEU D N 1
ATOM 15171 C CA . LEU D 1 150 ? -170.028 156.975 208.124 1.00 9.90 148 LEU D CA 1
ATOM 15172 C C . LEU D 1 150 ? -170.069 155.627 208.824 1.00 8.94 148 LEU D C 1
ATOM 15173 O O . LEU D 1 150 ? -170.823 155.473 209.788 1.00 10.02 148 LEU D O 1
ATOM 15189 N N . GLY D 1 151 ? -169.287 154.653 208.365 1.00 8.03 149 GLY D N 1
ATOM 15190 C CA . GLY D 1 151 ? -169.112 153.402 209.086 1.00 8.01 149 GLY D CA 1
ATOM 15191 C C . GLY D 1 151 ? -170.036 152.274 208.693 1.00 7.26 149 GLY D C 1
ATOM 15192 O O . GLY D 1 151 ? -169.847 151.150 209.172 1.00 8.36 149 GLY D O 1
ATOM 15196 N N A SER D 1 152 ? -171.029 152.529 207.840 0.92 8.37 150 SER D N 1
ATOM 15197 N N B SER D 1 152 ? -171.049 152.547 207.879 0.08 8.44 150 SER D N 1
ATOM 15198 C CA A SER D 1 152 ? -171.975 151.521 207.381 0.92 9.49 150 SER D CA 1
ATOM 15199 C CA B SER D 1 152 ? -171.973 151.540 207.383 0.08 9.50 150 SER D CA 1
ATOM 15200 C C A SER D 1 152 ? -172.628 150.691 208.496 0.92 8.83 150 SER D C 1
ATOM 15201 C C B SER D 1 152 ? -172.593 150.683 208.504 0.08 8.87 150 SER D C 1
ATOM 15202 O O A SER D 1 152 ? -172.781 149.476 208.360 0.92 8.83 150 SER D O 1
ATOM 15203 O O B SER D 1 152 ? -172.649 149.476 208.404 0.08 8.93 150 SER D O 1
ATOM 15218 N N . PRO D 1 153 ? -173.081 151.325 209.572 1.00 8.89 151 PRO D N 1
ATOM 15219 C CA . PRO D 1 153 ? -173.705 150.546 210.642 1.00 9.17 151 PRO D CA 1
ATOM 15220 C C . PRO D 1 153 ? -174.950 149.842 210.136 1.00 9.13 151 PRO D C 1
ATOM 15221 O O . PRO D 1 153 ? -175.714 150.389 209.340 1.00 10.37 151 PRO D O 1
ATOM 15232 N N . ASN D 1 154 ? -175.156 148.622 210.612 1.00 9.49 152 ASN D N 1
ATOM 15233 C CA A ASN D 1 154 ? -176.293 147.774 210.261 0.58 9.69 152 ASN D CA 1
ATOM 15234 C CA B ASN D 1 154 ? -176.295 147.787 210.250 0.42 9.66 152 ASN D CA 1
ATOM 15235 C C . ASN D 1 154 ? -176.273 147.356 208.791 1.00 11.23 152 ASN D C 1
ATOM 15236 O O . ASN D 1 154 ? -177.255 146.759 208.303 1.00 13.62 152 ASN D O 1
ATOM 15257 N N . GLU D 1 155 ? -175.186 147.620 208.073 1.00 9.22 153 GLU D N 1
ATOM 15258 C CA . GLU D 1 155 ? -175.076 147.280 206.660 1.00 10.70 153 GLU D CA 1
ATOM 15259 C C . GLU D 1 155 ? -173.819 146.468 206.390 1.00 8.93 153 GLU D C 1
ATOM 15260 O O . GLU D 1 155 ? -173.897 145.297 206.023 1.00 10.02 153 GLU D O 1
ATOM 15272 N N . TYR D 1 156 ? -172.646 147.063 206.537 1.00 9.21 154 TYR D N 1
ATOM 15273 C CA A TYR D 1 156 ? -171.426 146.348 206.194 0.61 7.62 154 TYR D CA 1
ATOM 15274 C CA B TYR D 1 156 ? -171.427 146.337 206.203 0.39 7.65 154 TYR D CA 1
ATOM 15275 C C . TYR D 1 156 ? -170.213 147.065 206.767 1.00 7.44 154 TYR D C 1
ATOM 15276 O O . TYR D 1 156 ? -169.432 147.679 206.039 1.00 7.88 154 TYR D O 1
ATOM 15311 N N . ILE D 1 157 ? -170.046 146.989 208.086 1.00 7.76 155 ILE D N 1
ATOM 15312 C CA . ILE D 1 157 ? -168.898 147.627 208.724 1.00 7.58 155 ILE D CA 1
ATOM 15313 C C . ILE D 1 157 ? -167.594 147.071 208.168 1.00 7.56 155 ILE D C 1
ATOM 15314 O O . ILE D 1 157 ? -166.582 147.777 208.125 1.00 7.39 15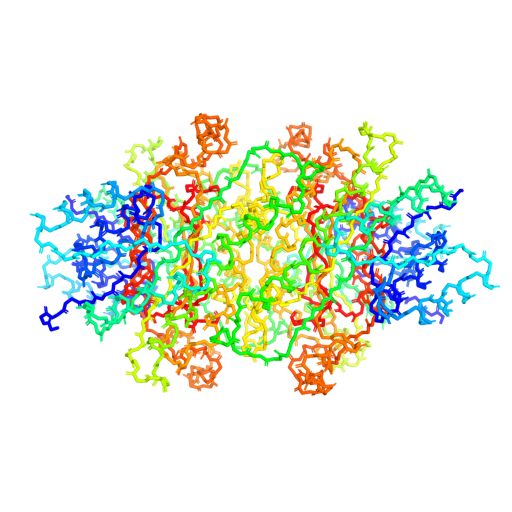5 ILE D O 1
ATOM 15330 N N . ASP D 1 158 ? -167.601 145.815 207.701 1.00 7.59 156 ASP D N 1
ATOM 15331 C CA . ASP D 1 158 ? -166.429 145.252 207.028 1.00 7.47 156 ASP D CA 1
ATOM 15332 C C . ASP D 1 158 ? -166.016 146.068 205.812 1.00 7.58 156 ASP D C 1
ATOM 15333 O O . ASP D 1 158 ? -164.840 146.353 205.616 1.00 7.90 156 ASP D O 1
ATOM 15342 N N . TYR D 1 159 ? -166.976 146.394 204.959 1.00 7.29 157 TYR D N 1
ATOM 15343 C CA . TYR D 1 159 ? -166.709 147.214 203.781 1.00 7.61 157 TYR D CA 1
ATOM 15344 C C . TYR D 1 159 ? -166.308 148.629 204.165 1.00 7.55 157 TYR D C 1
ATOM 15345 O O . TYR D 1 159 ? -165.386 149.196 203.569 1.00 7.54 157 TYR D O 1
ATOM 15363 N N . ALA D 1 160 ? -166.954 149.206 205.175 1.00 7.24 158 ALA D N 1
ATOM 15364 C CA . ALA D 1 160 ? -166.552 150.529 205.636 1.00 7.84 158 ALA D CA 1
ATOM 15365 C C . ALA D 1 160 ? -165.101 150.525 206.078 1.00 6.59 158 ALA D C 1
ATOM 15366 O O . ALA D 1 160 ? -164.341 151.459 205.791 1.00 6.81 158 ALA D O 1
ATOM 15373 N N . ALA D 1 161 ? -164.708 149.493 206.809 1.00 6.56 159 ALA D N 1
ATOM 15374 C CA . ALA D 1 161 ? -163.323 149.340 207.233 1.00 6.89 159 ALA D CA 1
ATOM 15375 C C . ALA D 1 161 ? -162.378 149.208 206.045 1.00 6.61 159 ALA D C 1
ATOM 15376 O O . ALA D 1 161 ? -161.300 149.815 206.029 1.00 6.73 159 ALA D O 1
ATOM 15383 N N . ALA D 1 162 ? -162.747 148.409 205.048 1.00 6.86 160 ALA D N 1
ATOM 15384 C CA . ALA D 1 162 ? -161.919 148.307 203.847 1.00 6.47 160 ALA D CA 1
ATOM 15385 C C . ALA D 1 162 ? -161.705 149.679 203.212 1.00 6.73 160 ALA D C 1
ATOM 15386 O O . ALA D 1 162 ? -160.599 150.000 202.769 1.00 6.70 160 ALA D O 1
ATOM 15393 N N . LYS D 1 163 ? -162.746 150.510 203.168 1.00 6.56 161 LYS D N 1
ATOM 15394 C CA . LYS D 1 163 ? -162.607 151.837 202.572 1.00 7.05 161 LYS D CA 1
ATOM 15395 C C . LYS D 1 163 ? -161.818 152.788 203.459 1.00 6.12 161 LYS D C 1
ATOM 15396 O O . LYS D 1 163 ? -161.077 153.633 202.954 1.00 6.72 161 LYS D O 1
ATOM 15415 N N . GLY D 1 164 ? -161.901 152.641 204.778 1.00 6.06 162 GLY D N 1
ATOM 15416 C CA . GLY D 1 164 ? -161.002 153.387 205.656 1.00 7.15 162 GLY D CA 1
ATOM 15417 C C . GLY D 1 164 ? -159.545 153.033 205.416 1.00 6.11 162 GLY D C 1
ATOM 15418 O O . GLY D 1 164 ? -158.660 153.891 205.491 1.00 6.79 162 GLY D O 1
ATOM 15422 N N . ALA D 1 165 ? -159.275 151.752 205.126 1.00 6.33 163 ALA D N 1
ATOM 15423 C CA . ALA D 1 165 ? -157.928 151.337 204.759 1.00 6.48 163 ALA D CA 1
ATOM 15424 C C . ALA D 1 165 ? -157.477 152.030 203.482 1.00 5.78 163 ALA D C 1
ATOM 15425 O O . ALA D 1 165 ? -156.330 152.461 203.388 1.00 6.73 163 ALA D O 1
ATOM 15432 N N . ILE D 1 166 ? -158.375 152.150 202.499 1.00 6.40 164 ILE D N 1
ATOM 15433 C CA . ILE D 1 166 ? -158.055 152.870 201.270 1.00 6.65 164 ILE D CA 1
ATOM 15434 C C . ILE D 1 166 ? -157.707 154.319 201.565 1.00 5.47 164 ILE D C 1
ATOM 15435 O O . ILE D 1 166 ? -156.771 154.861 200.981 1.00 6.36 164 ILE D O 1
ATOM 15451 N N . ASP D 1 167 ? -158.450 154.984 202.444 1.00 6.18 165 ASP D N 1
ATOM 15452 C CA . ASP D 1 167 ? -158.145 156.379 202.730 1.00 6.46 165 ASP D CA 1
ATOM 15453 C C . ASP D 1 167 ? -156.726 156.515 203.285 1.00 6.32 165 ASP D C 1
ATOM 15454 O O . ASP D 1 167 ? -155.971 157.405 202.884 1.00 6.62 165 ASP D O 1
ATOM 15463 N N . SER D 1 168 ? -156.358 155.655 204.230 1.00 6.41 166 SER D N 1
ATOM 15464 C CA . SER D 1 168 ? -155.022 155.734 204.801 1.00 6.29 166 SER D CA 1
ATOM 15465 C C . SER D 1 168 ? -153.952 155.357 203.785 1.00 6.28 166 SER D C 1
ATOM 15466 O O . SER D 1 168 ? -152.878 155.962 203.774 1.00 6.93 166 SER D O 1
ATOM 15474 N N . MET D 1 169 ? -154.210 154.364 202.922 1.00 6.30 167 MET D N 1
ATOM 15475 C CA . MET D 1 169 ? -153.241 154.034 201.879 1.00 6.62 167 MET D CA 1
ATOM 15476 C C . MET D 1 169 ? -153.065 155.198 200.914 1.00 6.81 167 MET D C 1
ATOM 15477 O O . MET D 1 169 ? -151.957 155.454 200.438 1.00 6.51 167 MET D O 1
ATOM 15491 N N . THR D 1 170 ? -154.146 155.927 200.633 1.00 6.53 168 THR D N 1
ATOM 15492 C CA . THR D 1 170 ? -154.054 157.083 199.738 1.00 7.15 168 THR D CA 1
ATOM 15493 C C . THR D 1 170 ? -153.086 158.118 200.303 1.00 7.25 168 THR D C 1
ATOM 15494 O O . THR D 1 170 ? -152.209 158.633 199.597 1.00 7.23 168 THR D O 1
ATOM 15505 N N A ILE D 1 171 ? -153.223 158.424 201.589 0.54 6.28 169 ILE D N 1
ATOM 15506 N N B ILE D 1 171 ? -153.244 158.438 201.587 0.46 6.27 169 ILE D N 1
ATOM 15507 C CA A ILE D 1 171 ? -152.356 159.411 202.223 0.54 7.21 169 ILE D CA 1
ATOM 15508 C CA B ILE D 1 171 ? -152.368 159.402 202.249 0.46 7.29 169 ILE D CA 1
ATOM 15509 C C A ILE D 1 171 ? -150.920 158.921 202.280 0.54 6.60 169 ILE D C 1
ATOM 15510 C C B ILE D 1 171 ? -150.931 158.908 202.247 0.46 6.63 169 ILE D C 1
ATOM 15511 O O A ILE D 1 171 ? -149.982 159.658 201.966 0.54 7.00 169 ILE D O 1
ATOM 15512 O O B ILE D 1 171 ? -150.006 159.621 201.842 0.46 7.30 169 ILE D O 1
ATOM 15543 N N . GLY D 1 172 ? -150.715 157.684 202.727 1.00 6.55 170 GLY D N 1
ATOM 15544 C CA . GLY D 1 172 ? -149.362 157.186 202.864 1.00 7.19 170 GLY D CA 1
ATOM 15545 C C . GLY D 1 172 ? -148.664 157.043 201.529 1.00 7.14 170 GLY D C 1
ATOM 15546 O O . GLY D 1 172 ? -14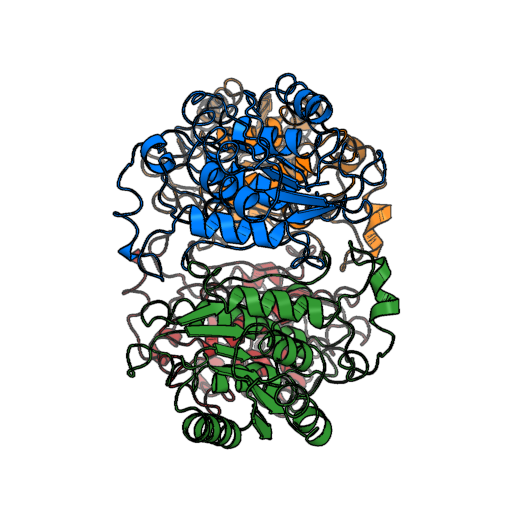7.496 157.415 201.392 1.00 7.72 170 GLY D O 1
ATOM 15551 N N . LEU D 1 173 ? -149.348 156.469 200.534 1.00 6.79 171 LEU D N 1
ATOM 15552 C CA . LEU D 1 173 ? -148.693 156.303 199.243 1.00 6.88 171 LEU D CA 1
ATOM 15553 C C . LEU D 1 173 ? -148.427 157.658 198.604 1.00 6.52 171 LEU D C 1
ATOM 15554 O O . LEU D 1 173 ? -147.364 157.876 198.029 1.00 7.23 171 LEU D O 1
ATOM 15570 N N . ALA D 1 174 ? -149.360 158.611 198.726 1.00 7.10 172 ALA D N 1
ATOM 15571 C CA . ALA D 1 174 ? -149.105 159.949 198.199 1.00 6.76 172 ALA D CA 1
ATOM 15572 C C . ALA D 1 174 ? -147.799 160.501 198.753 1.00 7.46 172 ALA D C 1
ATOM 15573 O O . ALA D 1 174 ? -146.970 161.051 198.023 1.00 8.05 172 ALA D O 1
ATOM 15580 N N . ARG D 1 175 ? -147.612 160.390 200.067 1.00 7.29 173 ARG D N 1
ATOM 15581 C CA A ARG D 1 175 ? -146.390 160.916 200.670 0.55 8.50 173 ARG D CA 1
ATOM 15582 C CA B ARG D 1 175 ? -146.392 160.914 200.671 0.45 8.49 173 ARG D CA 1
ATOM 15583 C C . ARG D 1 175 ? -145.166 160.109 200.263 1.00 8.77 173 ARG D C 1
ATOM 15584 O O . ARG D 1 175 ? -144.080 160.676 200.089 1.00 10.60 173 ARG D O 1
ATOM 15625 N N . GLU D 1 176 ? -145.314 158.805 200.090 1.00 7.91 174 GLU D N 1
ATOM 15626 C CA . GLU D 1 176 ? -144.182 157.941 199.763 1.00 8.35 174 GLU D CA 1
ATOM 15627 C C . GLU D 1 176 ? -143.649 158.159 198.354 1.00 8.88 174 GLU D C 1
ATOM 15628 O O . GLU D 1 176 ? -142.431 158.148 198.160 1.00 9.44 174 GLU D O 1
ATOM 15640 N N . VAL D 1 177 ? -144.514 158.360 197.362 1.00 8.58 175 VAL D N 1
ATOM 15641 C CA . VAL D 1 177 ? -144.089 158.393 195.965 1.00 8.75 175 VAL D CA 1
ATOM 15642 C C . VAL D 1 177 ? -144.182 159.781 195.343 1.00 8.50 175 VAL D C 1
ATOM 15643 O O . VAL D 1 177 ? -143.951 159.927 194.137 1.00 9.75 175 VAL D O 1
ATOM 15656 N N . ALA D 1 178 ? -144.473 160.814 196.135 1.00 8.64 176 ALA D N 1
ATOM 15657 C CA . ALA D 1 178 ? -144.506 162.168 195.590 1.00 9.43 176 ALA D CA 1
ATOM 15658 C C . ALA D 1 178 ? -143.200 162.527 194.887 1.00 11.84 176 ALA D C 1
ATOM 15659 O O . ALA D 1 178 ? -143.207 163.119 193.797 1.00 15.43 176 ALA D O 1
ATOM 15666 N N . ALA D 1 179 ? -142.065 162.150 195.468 1.00 11.00 177 ALA D N 1
ATOM 15667 C CA . ALA D 1 179 ? -140.792 162.549 194.882 1.00 13.62 177 ALA D CA 1
ATOM 15668 C C . ALA D 1 179 ? -140.443 161.756 193.626 1.00 14.24 177 ALA D C 1
ATOM 15669 O O . ALA D 1 179 ? -139.458 162.104 192.960 1.00 17.40 177 ALA D O 1
ATOM 15676 N N A GLU D 1 180 ? -141.226 160.724 193.293 0.66 13.63 178 GLU D N 1
ATOM 15677 N N B GLU D 1 180 ? -141.182 160.717 193.268 0.34 13.47 178 GLU D N 1
ATOM 15678 C CA A GLU D 1 180 ? -141.046 159.889 192.114 0.66 14.68 178 GLU D CA 1
ATOM 15679 C CA B GLU D 1 180 ? -140.910 160.008 192.023 0.34 14.45 178 GLU D CA 1
ATOM 15680 C C A GLU D 1 180 ? -141.993 160.261 190.988 0.66 11.85 178 GLU D C 1
ATOM 15681 C C B GLU D 1 180 ? -141.993 160.259 190.983 0.34 12.00 178 GLU D C 1
ATOM 15682 O O A GLU D 1 180 ? -142.141 159.489 190.037 0.66 12.78 178 GLU D O 1
ATOM 15683 O O B GLU D 1 180 ? -142.221 159.434 190.095 0.34 12.86 178 GLU D O 1
ATOM 15706 N N . GLY D 1 181 ? -142.669 161.399 191.096 1.00 11.78 179 GLY D N 1
ATOM 15707 C CA . GLY D 1 181 ? -143.514 161.885 190.038 1.00 12.01 179 GLY D CA 1
ATOM 15708 C C . GLY D 1 181 ? -144.912 161.338 189.990 1.00 10.98 179 GLY D C 1
ATOM 15709 O O . GLY D 1 181 ? -145.573 161.489 188.963 1.00 11.12 179 GLY D O 1
ATOM 15714 N N . ILE D 1 182 ? -145.384 160.715 191.067 1.00 9.26 180 ILE D N 1
ATOM 15715 C CA . ILE D 1 182 ? -146.689 160.067 191.095 1.00 8.09 180 ILE D CA 1
ATOM 15716 C C . ILE D 1 182 ? -147.556 160.780 192.115 1.00 8.64 180 ILE D C 1
ATOM 15717 O O . ILE D 1 182 ? -147.183 160.857 193.288 1.00 10.10 180 ILE D O 1
ATOM 15733 N N . ARG D 1 183 ? -148.706 161.276 191.678 1.00 8.16 181 ARG D N 1
ATOM 15734 C CA . ARG D 1 183 ? -149.719 161.801 192.588 1.00 7.25 181 ARG D CA 1
ATOM 15735 C C . ARG D 1 183 ? -150.715 160.694 192.911 1.00 7.36 181 ARG D C 1
ATOM 15736 O O . ARG D 1 183 ? -150.971 159.818 192.076 1.00 8.08 181 ARG D O 1
ATOM 15757 N N . VAL D 1 184 ? -151.243 160.702 194.135 1.00 7.04 182 VAL D N 1
ATOM 15758 C CA . VAL D 1 184 ? -152.167 159.664 194.586 1.00 7.10 182 VAL D CA 1
ATOM 15759 C C . VAL D 1 184 ? -153.301 160.368 195.318 1.00 6.65 182 VAL D C 1
ATOM 15760 O O . VAL D 1 184 ? -153.051 161.073 196.311 1.00 7.23 182 VAL D O 1
ATOM 15773 N N . ASN D 1 185 ? -154.535 160.179 194.855 1.00 6.30 183 ASN D N 1
ATOM 15774 C CA . ASN D 1 185 ? -155.702 160.821 195.448 1.00 6.22 183 ASN D CA 1
ATOM 15775 C C . ASN D 1 185 ? -156.831 159.802 195.450 1.00 6.59 183 ASN D C 1
ATOM 15776 O O . ASN D 1 185 ? -156.698 158.694 194.913 1.00 7.07 183 ASN D O 1
ATOM 15787 N N . ALA D 1 186 ? -157.972 160.179 196.017 1.00 6.46 184 ALA D N 1
ATOM 15788 C CA . ALA D 1 186 ? -159.117 159.291 196.038 1.00 6.81 184 ALA D CA 1
ATOM 15789 C C . ALA D 1 186 ? -160.414 160.059 195.882 1.00 7.44 184 ALA D C 1
ATOM 15790 O O . ALA D 1 186 ? -160.507 161.247 196.186 1.00 8.35 184 ALA D O 1
ATOM 15797 N N A VAL D 1 187 ? -161.430 159.350 195.406 0.62 7.79 185 VAL D N 1
ATOM 15798 N N B VAL D 1 187 ? -161.443 159.348 195.427 0.38 7.83 185 VAL D N 1
ATOM 15799 C CA A VAL D 1 187 ? -162.795 159.856 195.427 0.62 7.35 185 VAL D CA 1
ATOM 15800 C CA B VAL D 1 187 ? -162.807 159.864 195.394 0.38 7.41 185 VAL D CA 1
ATOM 15801 C C A VAL D 1 187 ? -163.566 159.071 196.475 0.62 7.31 185 VAL D C 1
ATOM 15802 C C B VAL D 1 187 ? -163.643 159.052 196.369 0.38 7.50 185 VAL D C 1
ATOM 15803 O O A VAL D 1 187 ? -163.306 157.888 196.709 0.62 7.81 185 VAL D O 1
ATOM 15804 O O B VAL D 1 187 ? -163.525 157.819 196.407 0.38 7.11 185 VAL D O 1
ATOM 15829 N N . ARG D 1 188 ? -164.517 159.731 197.127 1.00 7.35 186 ARG D N 1
ATOM 15830 C CA . ARG D 1 188 ? -165.432 159.066 198.052 1.00 7.96 186 ARG D CA 1
ATOM 15831 C C . ARG D 1 188 ? -166.835 159.261 197.503 1.00 7.53 186 ARG D C 1
ATOM 15832 O O . ARG D 1 188 ? -167.499 160.272 197.818 1.00 8.58 186 ARG D O 1
ATOM 15854 N N . PRO D 1 189 ? -167.346 158.339 196.708 1.00 7.64 187 PRO D N 1
ATOM 15855 C CA . PRO D 1 189 ? -168.747 158.438 196.301 1.00 7.96 187 PRO D CA 1
ATOM 15856 C C . PRO D 1 189 ? -169.686 158.167 197.462 1.00 8.62 187 PRO D C 1
ATOM 15857 O O . PRO D 1 189 ? -169.361 157.439 198.406 1.00 8.46 187 PRO D O 1
ATOM 15868 N N . GLY D 1 190 ? -170.873 158.765 197.372 1.00 9.05 188 GLY D N 1
ATOM 15869 C CA . GLY D 1 190 ? -171.962 158.541 198.295 1.00 10.24 188 GLY D CA 1
ATOM 15870 C C . GLY D 1 190 ? -172.888 157.500 197.734 1.00 12.28 188 GLY D C 1
ATOM 15871 O O . GLY D 1 190 ? -172.470 156.370 197.514 1.00 16.91 188 GLY D O 1
ATOM 15875 N N . LEU D 1 191 ? -174.142 157.828 197.514 1.00 11.61 189 LEU D N 1
ATOM 15876 C CA . LEU D 1 191 ? -175.145 156.886 197.014 1.00 10.53 189 LEU D CA 1
ATOM 15877 C C . LEU D 1 191 ? -175.232 157.064 195.504 1.00 10.17 189 LEU D C 1
ATOM 15878 O O . LEU D 1 191 ? -175.870 158.007 195.031 1.00 11.81 189 LEU D O 1
ATOM 15894 N N . ILE D 1 192 ? -174.580 156.175 194.751 1.00 8.90 190 ILE D N 1
ATOM 15895 C CA . ILE D 1 192 ? -174.495 156.264 193.295 1.00 9.87 190 ILE D CA 1
ATOM 15896 C C . ILE D 1 192 ? -175.328 155.140 192.691 1.00 10.10 190 ILE D C 1
ATOM 15897 O O . ILE D 1 192 ? -175.294 153.999 193.162 1.00 10.05 190 ILE D O 1
ATOM 15913 N N . ASP D 1 193 ? -176.048 155.451 191.618 1.00 10.24 191 ASP D N 1
ATOM 15914 C CA . ASP D 1 193 ? -176.975 154.501 191.003 1.00 11.06 191 ASP D CA 1
ATOM 15915 C C . ASP D 1 193 ? -176.213 153.473 190.169 1.00 10.49 191 ASP D C 1
ATOM 15916 O O . ASP D 1 193 ? -176.007 153.654 188.960 1.00 13.86 191 ASP D O 1
ATOM 15925 N N . THR D 1 194 ? -175.812 152.374 190.811 1.00 10.07 192 THR D N 1
ATOM 15926 C CA . THR D 1 194 ? -175.198 151.236 190.160 1.00 10.55 192 THR D CA 1
ATOM 15927 C C . THR D 1 194 ? -175.834 149.980 190.745 1.00 11.07 192 THR D C 1
ATOM 15928 O O . THR D 1 194 ? -176.668 150.048 191.658 1.00 11.58 192 THR D O 1
ATOM 15939 N N . GLU D 1 195 ? -175.384 148.818 190.275 1.00 11.26 193 GLU D N 1
ATOM 15940 C CA . GLU D 1 195 ? -175.870 147.541 190.778 1.00 11.51 193 GLU D CA 1
ATOM 15941 C C . GLU D 1 195 ? -175.312 147.161 192.142 1.00 12.47 193 GLU D C 1
ATOM 15942 O O . GLU D 1 195 ? -175.713 146.117 192.675 1.00 12.08 193 GLU D O 1
ATOM 15954 N N . ILE D 1 196 ? -174.388 147.940 192.712 1.00 10.66 194 ILE D N 1
ATOM 15955 C CA . ILE D 1 196 ? -173.750 147.473 193.940 1.00 10.34 194 ILE D CA 1
ATOM 15956 C C . ILE D 1 196 ? -174.760 147.347 195.080 1.00 10.68 194 ILE D C 1
ATOM 15957 O O . ILE D 1 196 ? -174.637 146.464 195.933 1.00 10.56 194 ILE D O 1
ATOM 15973 N N . HIS D 1 197 ? -175.761 148.215 195.131 1.00 10.24 195 HIS D N 1
ATOM 15974 C CA . HIS D 1 197 ? -176.701 148.163 196.257 1.00 11.77 195 HIS D CA 1
ATOM 15975 C C . HIS D 1 197 ? -177.507 146.878 196.233 1.00 11.75 195 HIS D C 1
ATOM 15976 O O . HIS D 1 197 ? -177.685 146.223 197.265 1.00 11.59 195 HIS D O 1
ATOM 15990 N N . ALA D 1 198 ? -177.957 146.479 195.054 1.00 11.87 196 ALA D N 1
ATOM 15991 C CA . ALA D 1 198 ? -178.605 145.185 194.899 1.00 12.20 196 ALA D CA 1
ATOM 15992 C C . ALA D 1 198 ? -177.674 144.050 195.304 1.00 12.66 196 ALA D C 1
ATOM 15993 O O . ALA D 1 198 ? -178.122 143.042 195.860 1.00 12.50 196 ALA D O 1
ATOM 16000 N N . SER D 1 199 ? -176.371 144.181 195.029 1.00 11.84 197 SER D N 1
ATOM 16001 C CA . SER D 1 199 ? -175.443 143.120 195.393 1.00 12.41 197 SER D CA 1
ATOM 16002 C C . SER D 1 199 ? -175.356 142.928 196.899 1.00 11.85 197 SER D C 1
ATOM 16003 O O . SER D 1 199 ? -174.986 141.839 197.349 1.00 13.89 197 SER D O 1
ATOM 16011 N N . GLY D 1 200 ? -175.681 143.955 197.691 1.00 12.04 198 GLY D N 1
ATOM 16012 C CA . GLY D 1 200 ? -175.762 143.832 199.130 1.00 12.19 198 GLY D CA 1
ATOM 16013 C C . GLY D 1 200 ? -177.136 143.427 199.630 1.00 11.47 198 GLY D C 1
ATOM 16014 O O . GLY D 1 200 ? -177.381 143.414 200.838 1.00 12.74 198 GLY D O 1
ATOM 16018 N N . GLY D 1 201 ? -178.055 143.134 198.715 1.00 11.47 199 GLY D N 1
ATOM 16019 C CA . GLY D 1 201 ? -179.384 142.678 199.054 1.00 12.16 199 GLY D CA 1
ATOM 16020 C C . GLY D 1 201 ? -180.462 143.732 199.046 1.00 12.91 199 GLY D C 1
ATOM 16021 O O . GLY D 1 201 ? -181.606 143.419 199.411 1.00 12.95 199 GLY D O 1
ATOM 16025 N N . GLU D 1 202 ? -180.157 144.960 198.629 1.00 11.83 200 GLU D N 1
ATOM 16026 C CA . GLU D 1 202 ? -181.106 146.068 198.730 1.00 12.19 200 GLU D CA 1
ATOM 16027 C C . GLU D 1 202 ? -181.179 146.869 197.441 1.00 12.62 200 GLU D C 1
ATOM 16028 O O . GLU D 1 202 ? -180.606 147.963 197.332 1.00 12.12 200 GLU D O 1
ATOM 16040 N N . PRO D 1 203 ? -181.923 146.376 196.454 1.00 12.42 201 PRO D N 1
ATOM 16041 C CA . PRO D 1 203 ? -182.023 147.116 195.190 1.00 13.11 201 PRO D CA 1
ATOM 16042 C C . PRO D 1 203 ? -182.594 148.514 195.356 1.00 12.93 201 PRO D C 1
ATOM 16043 O O . PRO D 1 203 ? -182.260 149.400 194.563 1.00 13.69 201 PRO D O 1
ATOM 16054 N N . GLY D 1 204 ? -183.426 148.732 196.372 1.00 13.51 202 GLY D N 1
ATOM 16055 C CA . GLY D 1 204 ? -184.065 150.019 196.566 1.00 14.48 202 GLY D CA 1
ATOM 16056 C C . GLY D 1 204 ? -183.364 150.955 197.529 1.00 13.67 202 GLY D C 1
ATOM 16057 O O . GLY D 1 204 ? -183.982 151.900 198.046 1.00 14.59 202 GLY D O 1
ATOM 16061 N N . ARG D 1 205 ? -182.069 150.725 197.764 1.00 12.72 203 ARG D N 1
ATOM 16062 C CA . ARG D 1 205 ? -181.355 151.484 198.787 1.00 13.28 203 ARG D CA 1
ATOM 16063 C C . ARG D 1 205 ? -181.380 152.989 198.533 1.00 12.61 203 ARG D C 1
ATOM 16064 O O . ARG D 1 205 ? -181.606 153.769 199.462 1.00 13.35 203 ARG D O 1
ATOM 16085 N N . ILE D 1 206 ? -181.139 153.422 197.298 1.00 13.83 204 ILE D N 1
ATOM 16086 C CA . ILE D 1 206 ? -181.114 154.861 197.043 1.00 13.21 204 ILE D CA 1
ATOM 16087 C C . ILE D 1 206 ? -182.484 155.473 197.292 1.00 15.02 204 ILE D C 1
ATOM 16088 O O . ILE D 1 206 ? -182.596 156.530 197.934 1.00 15.88 204 ILE D O 1
ATOM 16104 N N A GLU D 1 207 ? -183.545 154.819 196.814 0.58 15.75 205 GLU D N 1
ATOM 16105 N N B GLU D 1 207 ? -183.543 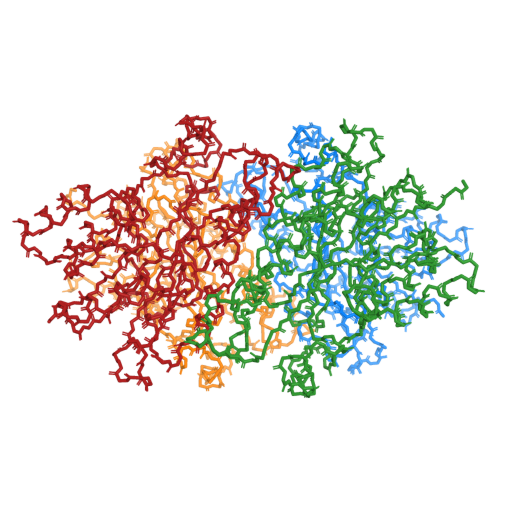154.812 196.825 0.42 15.75 205 GLU D N 1
ATOM 16106 C CA A GLU D 1 207 ? -184.888 155.338 197.052 0.58 18.41 205 GLU D CA 1
ATOM 16107 C CA B GLU D 1 207 ? -184.889 155.331 197.050 0.42 18.55 205 GLU D CA 1
ATOM 16108 C C A GLU D 1 207 ? -185.177 155.453 198.546 0.58 15.70 205 GLU D C 1
ATOM 16109 C C B GLU D 1 207 ? -185.191 155.442 198.540 0.42 15.79 205 GLU D C 1
ATOM 16110 O O A GLU D 1 207 ? -185.789 156.430 198.993 0.58 18.25 205 GLU D O 1
ATOM 16111 O O B GLU D 1 207 ? -185.825 156.409 198.979 0.42 18.29 205 GLU D O 1
ATOM 16134 N N . ARG D 1 208 ? -184.728 154.476 199.339 1.00 15.98 206 ARG D N 1
ATOM 16135 C CA . ARG D 1 208 ? -184.942 154.559 200.780 1.00 16.45 206 ARG D CA 1
ATOM 16136 C C . ARG D 1 208 ? -184.222 155.752 201.390 1.00 14.93 206 ARG D C 1
ATOM 16137 O O . ARG D 1 208 ? -184.753 156.404 202.297 1.00 18.13 206 ARG D O 1
ATOM 16159 N N . LEU D 1 209 ? -183.006 156.044 200.931 1.00 14.51 207 LEU D N 1
ATOM 16160 C CA . LEU D 1 209 ? -182.156 157.015 201.604 1.00 16.31 207 LEU D CA 1
ATOM 16161 C C . LEU D 1 209 ? -182.153 158.398 200.961 1.00 14.98 207 LEU D C 1
ATOM 16162 O O . LEU D 1 209 ? -181.613 159.334 201.558 1.00 16.84 207 LEU D O 1
ATOM 16178 N N . LYS D 1 210 ? -182.729 158.571 199.772 1.00 17.53 208 LYS D N 1
ATOM 16179 C CA . LYS D 1 210 ? -182.491 159.835 199.071 1.00 17.77 208 LYS D CA 1
ATOM 16180 C C . LYS D 1 210 ? -183.094 161.040 199.797 1.00 20.97 208 LYS D C 1
ATOM 16181 O O . LYS D 1 210 ? -182.571 162.150 199.670 1.00 20.23 208 LYS D O 1
ATOM 16200 N N . GLY D 1 211 ? -184.166 160.858 200.569 1.00 19.28 209 GLY D N 1
ATOM 16201 C CA . GLY D 1 211 ? -184.737 161.986 201.295 1.00 23.69 209 GLY D CA 1
ATOM 16202 C C . GLY D 1 211 ? -183.811 162.566 202.343 1.00 23.01 209 GLY D C 1
ATOM 16203 O O . GLY D 1 211 ? -184.013 163.707 202.784 1.00 23.94 209 GLY D O 1
ATOM 16207 N N . GLY D 1 212 ? -182.805 161.807 202.762 1.00 19.02 210 GLY D N 1
ATOM 16208 C CA . GLY D 1 212 ? -181.801 162.271 203.691 1.00 18.47 210 GLY D CA 1
ATOM 16209 C C . GLY D 1 212 ? -180.560 162.864 203.062 1.00 16.36 210 GLY D C 1
ATOM 16210 O O . GLY D 1 212 ? -179.736 163.441 203.776 1.00 18.87 210 GLY D O 1
ATOM 16214 N N . ILE D 1 213 ? -180.394 162.722 201.751 1.00 15.79 211 ILE D N 1
ATOM 16215 C CA . ILE D 1 213 ? -179.239 163.292 201.051 1.00 14.03 211 ILE D CA 1
ATOM 16216 C C . ILE D 1 213 ? -179.474 164.791 200.883 1.00 12.32 211 ILE D C 1
ATOM 16217 O O . ILE D 1 213 ? -180.528 165.180 200.366 1.00 13.47 211 ILE D O 1
ATOM 16233 N N . PRO D 1 214 ? -178.537 165.659 201.256 1.00 12.32 212 PRO D N 1
ATOM 16234 C CA . PRO D 1 214 ? -178.795 167.105 201.075 1.00 12.32 212 PRO D CA 1
ATOM 16235 C C . PRO D 1 214 ? -179.279 167.500 199.681 1.00 10.03 212 PRO D C 1
ATOM 16236 O O . PRO D 1 214 ? -180.236 168.278 199.567 1.00 11.59 212 PRO D O 1
ATOM 16247 N N . LEU D 1 215 ? -178.662 166.982 198.620 1.00 10.74 213 LEU D N 1
ATOM 16248 C CA . LEU D 1 215 ? -179.082 167.323 197.262 1.00 11.76 213 LEU D CA 1
ATOM 16249 C C . LEU D 1 215 ? -180.344 166.581 196.826 1.00 14.27 213 LEU D C 1
ATOM 16250 O O . LEU D 1 215 ? -180.846 166.847 195.729 1.00 17.22 213 LEU D O 1
ATOM 16266 N N . GLY D 1 216 ? -180.857 165.662 197.633 1.00 12.34 214 GLY D N 1
ATOM 16267 C CA . GLY D 1 216 ? -182.177 165.101 197.396 1.00 14.98 214 GLY D CA 1
ATOM 16268 C C . GLY D 1 216 ? -182.275 164.028 196.335 1.00 15.47 214 GLY D C 1
ATOM 16269 O O . GLY D 1 216 ? -183.397 163.656 195.957 1.00 17.90 214 GLY D O 1
ATOM 16273 N N . ARG D 1 217 ? -181.161 163.483 195.866 1.00 12.89 215 ARG D N 1
ATOM 16274 C CA . ARG D 1 217 ? -181.167 162.470 194.827 1.00 12.01 215 ARG D CA 1
ATOM 16275 C C . ARG D 1 217 ? -179.892 161.659 194.960 1.00 12.29 215 ARG D C 1
ATOM 16276 O O . ARG D 1 217 ? -178.907 162.116 195.550 1.00 11.33 215 ARG D O 1
ATOM 16297 N N . GLY D 1 218 ? -179.917 160.467 194.395 1.00 11.05 216 GLY D N 1
ATOM 16298 C CA . GLY D 1 218 ? -178.702 159.722 194.188 1.00 10.88 216 GLY D CA 1
ATOM 16299 C C . GLY D 1 218 ? -177.824 160.370 193.136 1.00 10.16 216 GLY D C 1
ATOM 16300 O O . GLY D 1 218 ? -178.263 161.202 192.342 1.00 11.03 216 GLY D O 1
ATOM 16304 N N . GLY D 1 219 ? -176.564 159.978 193.141 1.00 10.19 217 GLY D N 1
ATOM 16305 C CA . GLY D 1 219 ? -175.610 160.422 192.142 1.00 9.16 217 GLY D CA 1
ATOM 16306 C C . GLY D 1 219 ? -175.523 159.462 190.994 1.00 9.51 217 GLY D C 1
ATOM 16307 O O . GLY D 1 219 ? -176.043 158.348 191.058 1.00 10.35 217 GLY D O 1
ATOM 16311 N N . THR D 1 220 ? -174.861 159.899 189.930 1.00 10.45 218 THR D N 1
ATOM 16312 C CA . THR D 1 220 ? -174.667 159.043 188.768 1.00 10.63 218 THR D CA 1
ATOM 16313 C C . THR D 1 220 ? -173.216 158.597 188.648 1.00 9.87 218 THR D C 1
ATOM 16314 O O . THR D 1 220 ? -172.284 159.244 189.122 1.00 9.04 218 THR D O 1
ATOM 16325 N N . ALA D 1 221 ? -173.027 157.484 187.948 1.00 9.78 219 ALA D N 1
ATOM 16326 C CA . ALA D 1 221 ? -171.685 156.988 187.675 1.00 9.20 219 ALA D CA 1
ATOM 16327 C C . ALA D 1 221 ? -170.868 158.024 186.913 1.00 8.79 219 ALA D C 1
ATOM 16328 O O . ALA D 1 221 ? -169.661 158.166 187.128 1.00 9.32 219 ALA D O 1
ATOM 16335 N N A GLU D 1 222 ? -171.527 158.763 186.020 0.62 9.92 220 GLU D N 1
ATOM 16336 N N B GLU D 1 222 ? -171.519 158.769 186.016 0.38 9.93 220 GLU D N 1
ATOM 16337 C CA A GLU D 1 222 ? -170.859 159.801 185.252 0.62 10.37 220 GLU D CA 1
ATOM 16338 C CA B GLU D 1 222 ? -170.821 159.798 185.250 0.38 10.33 220 GLU D CA 1
ATOM 16339 C C A GLU D 1 222 ? -170.339 160.913 186.152 0.62 9.90 220 GLU D C 1
ATOM 16340 C C B GLU D 1 222 ? -170.337 160.931 186.146 0.38 9.92 220 GLU D C 1
ATOM 16341 O O A GLU D 1 222 ? -169.250 161.450 185.918 0.62 10.70 220 GLU D O 1
ATOM 16342 O O B GLU D 1 222 ? -169.270 161.505 185.900 0.38 10.56 220 GLU D O 1
ATOM 16365 N N . GLU D 1 223 ? -171.106 161.282 187.179 1.00 9.00 221 GLU D N 1
ATOM 16366 C CA . GLU D 1 223 ? -170.630 162.293 188.124 1.00 9.58 221 GLU D CA 1
ATOM 16367 C C . GLU D 1 223 ? -169.353 161.830 188.819 1.00 8.55 221 GLU D C 1
ATOM 16368 O O . GLU D 1 223 ? -168.406 162.614 188.978 1.00 9.22 221 GLU D O 1
ATOM 16381 N N . VAL D 1 224 ? -169.290 160.564 189.228 1.00 8.35 222 VAL D N 1
ATOM 16382 C CA . VAL D 1 224 ? -168.071 160.068 189.856 1.00 8.55 222 VAL D CA 1
ATOM 16383 C C . VAL D 1 224 ? -166.914 160.074 188.865 1.00 8.15 222 VAL D C 1
ATOM 16384 O O . VAL D 1 224 ? -165.793 160.476 189.192 1.00 8.23 222 VAL D O 1
ATOM 16397 N N . ALA D 1 225 ? -167.164 159.605 187.635 1.00 8.15 223 ALA D N 1
ATOM 16398 C CA . ALA D 1 225 ? -166.130 159.577 186.609 1.00 8.52 223 ALA D CA 1
ATOM 16399 C C . ALA D 1 225 ? -165.489 160.940 186.416 1.00 8.21 223 ALA D C 1
ATOM 16400 O O . ALA D 1 225 ? -164.279 161.037 186.216 1.00 8.09 223 ALA D O 1
ATOM 16407 N N A ARG D 1 226 ? -166.286 162.009 186.440 0.61 8.17 224 ARG D N 1
ATOM 16408 N N B ARG D 1 226 ? -166.278 162.015 186.461 0.39 8.22 224 ARG D N 1
ATOM 16409 C CA A ARG D 1 226 ? -165.725 163.339 186.223 0.61 8.63 224 ARG D CA 1
ATOM 16410 C CA B ARG D 1 226 ? -165.707 163.338 186.220 0.39 8.59 224 ARG D CA 1
ATOM 16411 C C A ARG D 1 226 ? -164.723 163.701 187.312 0.61 9.03 224 ARG D C 1
ATOM 16412 C C B ARG D 1 226 ? -164.738 163.742 187.324 0.39 9.09 224 ARG D C 1
ATOM 16413 O O A ARG D 1 226 ? -163.679 164.296 187.024 0.61 9.11 224 ARG D O 1
ATOM 16414 O O B ARG D 1 226 ? -163.741 164.422 187.060 0.39 9.03 224 ARG D O 1
ATOM 16455 N N . ALA D 1 227 ? -165.026 163.361 188.566 1.00 8.18 225 ALA D N 1
ATOM 16456 C CA . ALA D 1 227 ? -164.102 163.651 189.657 1.00 8.34 225 ALA D CA 1
ATOM 16457 C C . ALA D 1 227 ? -162.823 162.832 189.528 1.00 7.00 225 ALA D C 1
ATOM 16458 O O . ALA D 1 227 ? -161.719 163.342 1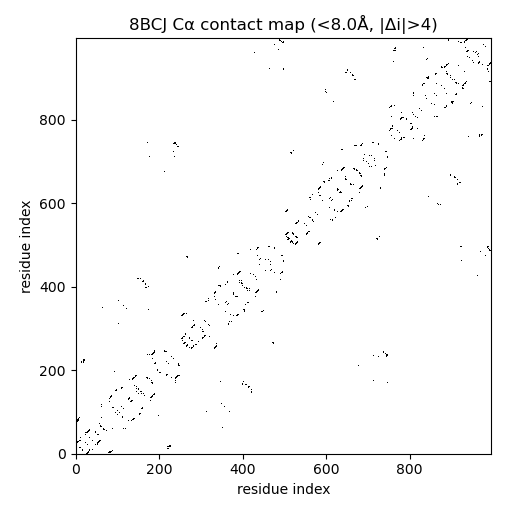89.746 1.00 7.85 225 ALA D O 1
ATOM 16466 N N . ILE D 1 228 ? -162.958 161.557 189.166 1.00 7.71 226 ILE D N 1
ATOM 16467 C CA . ILE D 1 228 ? -161.794 160.709 188.962 1.00 8.24 226 ILE D CA 1
ATOM 16468 C C . ILE D 1 228 ? -160.910 161.294 187.873 1.00 8.35 226 ILE D C 1
ATOM 16469 O O . ILE D 1 228 ? -159.691 161.408 188.020 1.00 8.75 226 ILE D O 1
ATOM 16485 N N . LEU D 1 229 ? -161.516 161.652 186.749 1.00 8.07 227 LEU D N 1
ATOM 16486 C CA . LEU D 1 229 ? -160.731 162.194 185.645 1.00 8.52 227 LEU D CA 1
ATOM 16487 C C . LEU D 1 229 ? -160.041 163.490 186.029 1.00 8.43 227 LEU D C 1
ATOM 16488 O O . LEU D 1 229 ? -158.895 163.727 185.630 1.00 9.26 227 LEU D O 1
ATOM 16504 N N . TRP D 1 230 ? -160.710 164.354 186.795 1.00 8.12 228 TRP D N 1
ATOM 16505 C CA . TRP D 1 230 ? -160.059 165.598 187.184 1.00 8.29 228 TRP D CA 1
ATOM 16506 C C . TRP D 1 230 ? -158.807 165.317 188.012 1.00 7.53 228 TRP D C 1
ATOM 16507 O O . TRP D 1 230 ? -157.737 165.878 187.768 1.00 7.98 228 TRP D O 1
ATOM 16528 N N . LEU D 1 231 ? -158.914 164.424 188.997 1.00 7.61 229 LEU D N 1
ATOM 16529 C CA . LEU D 1 231 ? -157.766 164.116 189.848 1.00 8.11 229 LEU D CA 1
ATOM 16530 C C . LEU D 1 231 ? -156.647 163.456 189.058 1.00 9.30 229 LEU D C 1
ATOM 16531 O O . LEU D 1 231 ? -155.468 163.576 189.432 1.00 9.37 229 LEU D O 1
ATOM 16547 N N . ALA D 1 232 ? -156.982 162.728 187.993 1.00 8.72 230 ALA D N 1
ATOM 16548 C CA . ALA D 1 232 ? -155.959 162.124 187.150 1.00 9.89 230 ALA D CA 1
ATOM 16549 C C . ALA D 1 232 ? -155.334 163.118 186.195 1.00 11.81 230 ALA D C 1
ATOM 16550 O O . ALA D 1 232 ? -154.273 162.836 185.610 1.00 15.82 230 ALA D O 1
ATOM 16557 N N . SER D 1 233 ? -155.949 164.264 186.010 1.00 10.30 231 SER D N 1
ATOM 16558 C CA . SER D 1 233 ? -155.544 165.217 184.992 1.00 10.82 231 SER D CA 1
ATOM 16559 C C . SER D 1 233 ? -154.445 166.142 185.498 1.00 10.42 231 SER D C 1
ATOM 16560 O O . SER D 1 233 ? -154.247 166.313 186.700 1.00 10.25 231 SER D O 1
ATOM 16568 N N . ASP D 1 234 ? -153.776 166.806 184.556 1.00 11.46 232 ASP D N 1
ATOM 16569 C CA . ASP D 1 234 ? -152.766 167.795 184.912 1.00 11.97 232 ASP D CA 1
ATOM 16570 C C . ASP D 1 234 ? -153.348 169.025 185.588 1.00 10.65 232 ASP D C 1
ATOM 16571 O O . ASP D 1 234 ? -152.587 169.799 186.181 1.00 11.45 232 ASP D O 1
ATOM 16580 N N A GLU D 1 235 ? -154.660 169.234 185.539 0.76 9.80 233 GLU D N 1
ATOM 16581 N N B GLU D 1 235 ? -154.675 169.208 185.544 0.24 10.06 233 GLU D N 1
ATOM 16582 C CA A GLU D 1 235 ? -155.213 170.347 186.298 0.76 10.54 233 GLU D CA 1
ATOM 16583 C CA B GLU D 1 235 ? -155.321 170.293 186.277 0.24 10.63 233 GLU D CA 1
ATOM 16584 C C A GLU D 1 235 ? -155.011 170.160 187.794 0.76 9.51 233 GLU D C 1
ATOM 16585 C C B GLU D 1 235 ? -155.219 170.117 187.789 0.24 7.68 233 GLU D C 1
ATOM 16586 O O A GLU D 1 235 ? -154.908 171.159 188.532 0.76 10.54 233 GLU D O 1
ATOM 16587 O O B GLU D 1 235 ? -155.429 171.084 188.533 0.24 8.40 233 GLU D O 1
ATOM 16610 N N . ALA D 1 236 ? -154.924 168.904 188.255 1.00 8.04 234 ALA D N 1
ATOM 16611 C CA . ALA D 1 236 ? -154.748 168.579 189.670 1.00 7.59 234 ALA D CA 1
ATOM 16612 C C . ALA D 1 236 ? -153.278 168.434 190.045 1.00 7.83 234 ALA D C 1
ATOM 16613 O O . ALA D 1 236 ? -152.929 167.707 190.981 1.00 7.84 234 ALA D O 1
ATOM 16621 N N . SER D 1 237 ? -152.412 169.170 189.352 1.00 8.22 235 SER D N 1
ATOM 16622 C CA . SER D 1 237 ? -150.970 169.007 189.481 1.00 7.84 235 SER D CA 1
ATOM 16623 C C . SER D 1 237 ? -150.411 169.365 190.849 1.00 7.86 235 SER D C 1
ATOM 16624 O O . SER D 1 237 ? -149.265 168.995 191.139 1.00 9.01 235 SER D O 1
ATOM 16632 N N . TYR D 1 238 ? -151.142 170.083 191.688 1.00 7.29 236 TYR D N 1
ATOM 16633 C CA . TYR D 1 238 ? -150.684 170.371 193.043 1.00 7.34 236 TYR D CA 1
ATOM 16634 C C . TYR D 1 238 ? -151.547 169.684 194.088 1.00 7.28 236 TYR D C 1
ATOM 16635 O O . TYR D 1 238 ? -151.560 170.102 195.248 1.00 8.27 236 TYR D O 1
ATOM 16653 N N . SER D 1 239 ? -152.246 168.622 193.710 1.00 6.99 237 SER D N 1
ATOM 16654 C CA . SER D 1 239 ? -153.086 167.879 194.633 1.00 6.69 237 SER D CA 1
ATOM 16655 C C . SER D 1 239 ? -152.585 166.445 194.718 1.00 7.47 237 SER D C 1
ATOM 16656 O O . SER D 1 239 ? -152.609 165.706 193.729 1.00 7.51 237 SER D O 1
ATOM 16664 N N . THR D 1 240 ? -152.168 166.050 195.916 1.00 6.86 238 THR D N 1
ATOM 16665 C CA . THR D 1 240 ? -151.814 164.668 196.192 1.00 7.15 238 THR D CA 1
ATOM 16666 C C . THR D 1 240 ? -152.122 164.406 197.656 1.00 6.62 238 THR D C 1
ATOM 16667 O O . THR D 1 240 ? -151.982 165.298 198.497 1.00 7.34 238 THR D O 1
ATOM 16678 N N . GLY D 1 241 ? -152.597 163.207 197.954 1.00 6.86 239 GLY D N 1
ATOM 16679 C CA . GLY D 1 241 ? -153.063 162.921 199.288 1.00 7.98 239 GLY D CA 1
ATOM 16680 C C . GLY D 1 241 ? -154.373 163.566 199.640 1.00 8.79 239 GLY D C 1
ATOM 16681 O O . GLY D 1 241 ? -154.621 163.827 200.827 1.00 12.12 239 GLY D O 1
ATOM 16685 N N A THR D 1 242 ? -155.226 163.845 198.666 0.83 8.32 240 THR D N 1
ATOM 16686 N N B THR D 1 242 ? -155.221 163.843 198.661 0.17 8.40 240 THR D N 1
ATOM 16687 C CA A THR D 1 242 ? -156.522 164.443 198.979 0.83 8.21 240 THR D CA 1
ATOM 16688 C CA B THR D 1 242 ? -156.498 164.495 198.914 0.17 8.39 240 THR D CA 1
ATOM 16689 C C A THR D 1 242 ? -157.652 163.645 198.352 0.83 7.40 240 THR D C 1
ATOM 16690 C C B THR D 1 242 ? -157.646 163.587 198.489 0.17 7.55 240 THR D C 1
ATOM 16691 O O A THR D 1 242 ? -157.453 162.627 197.666 0.83 7.55 240 THR D O 1
ATOM 16692 O O B THR D 1 242 ? -157.449 162.452 198.039 0.17 6.42 240 THR D O 1
ATOM 16713 N N . PHE D 1 243 ? -158.860 164.111 198.649 1.00 7.96 241 PHE D N 1
ATOM 16714 C CA . PHE D 1 243 ? -160.089 163.390 198.371 1.00 8.64 241 PHE D CA 1
ATOM 16715 C C . PHE D 1 243 ? -161.095 164.330 197.734 1.00 8.74 241 PHE D C 1
ATOM 16716 O O . PHE D 1 243 ? -161.199 165.494 198.144 1.00 10.87 241 PHE D O 1
ATOM 16734 N N . ILE D 1 244 ? -161.862 163.835 196.773 1.00 8.76 242 ILE D N 1
ATOM 16735 C CA . ILE D 1 244 ? -163.084 164.521 196.336 1.00 9.41 242 ILE D CA 1
ATOM 16736 C C . ILE D 1 244 ? -164.268 163.670 196.777 1.00 8.44 242 ILE D C 1
ATOM 16737 O O . ILE D 1 244 ? -164.375 162.508 196.388 1.00 9.26 242 ILE D O 1
ATOM 16753 N N . ASP D 1 245 ? -165.110 164.228 197.635 1.00 9.03 243 ASP D N 1
ATOM 16754 C CA A ASP D 1 245 ? -166.340 163.562 198.052 0.53 8.80 243 ASP D CA 1
ATOM 16755 C CA B ASP D 1 245 ? -166.333 163.544 198.024 0.47 8.77 243 ASP D CA 1
ATOM 16756 C C . ASP D 1 245 ? -167.411 163.845 197.001 1.00 7.28 243 ASP D C 1
ATOM 16757 O O . ASP D 1 245 ? -167.663 165.014 196.660 1.00 8.60 243 ASP D O 1
ATOM 16774 N N . VAL D 1 246 ? -168.001 162.781 196.466 1.00 8.16 244 VAL D N 1
ATOM 16775 C CA . VAL D 1 246 ? -169.026 162.855 195.433 1.00 8.04 244 VAL D CA 1
ATOM 16776 C C . VAL D 1 246 ? -170.280 162.218 195.997 1.00 7.48 244 VAL D C 1
ATOM 16777 O O . VAL D 1 246 ? -170.644 161.084 195.658 1.00 8.21 244 VAL D O 1
ATOM 16790 N N . SER D 1 247 ? -170.930 162.954 196.900 1.00 8.37 245 SER D N 1
ATOM 16791 C CA . SER D 1 247 ? -171.929 162.353 197.769 1.00 9.26 245 SER D CA 1
ATOM 16792 C C . SER D 1 247 ? -173.165 163.221 197.953 1.00 8.99 245 SER D C 1
ATOM 16793 O O . SER D 1 247 ? -174.014 162.884 198.789 1.00 9.62 245 SER D O 1
ATOM 16801 N N . GLY D 1 248 ? -173.291 164.319 197.229 1.00 8.97 246 GLY D N 1
ATOM 16802 C CA . GLY D 1 248 ? -174.477 165.137 197.380 1.00 9.56 246 GLY D CA 1
ATOM 16803 C C . GLY D 1 248 ? -174.659 165.741 198.740 1.00 8.78 246 GLY D C 1
ATOM 16804 O O . GLY D 1 248 ? -175.788 166.073 199.118 1.00 10.73 246 GLY D O 1
ATOM 16808 N N . GLY D 1 249 ? -173.577 165.866 199.499 1.00 8.98 247 GLY D N 1
ATOM 16809 C CA . GLY D 1 249 ? -173.629 166.400 200.837 1.00 9.98 247 GLY D CA 1
ATOM 16810 C C . GLY D 1 249 ? -173.686 165.364 201.933 1.00 10.36 247 GLY D C 1
ATOM 16811 O O . GLY D 1 249 ? -173.598 165.730 203.113 1.00 12.42 247 GLY D O 1
ATOM 16815 N N . ARG D 1 250 ? -173.837 164.093 201.585 1.00 10.03 248 ARG D N 1
ATOM 16816 C CA . ARG D 1 250 ? -173.847 162.985 202.547 1.00 10.92 248 ARG D CA 1
ATOM 16817 C C . ARG D 1 250 ? -172.450 162.784 203.109 1.00 11.72 248 ARG D C 1
ATOM 16818 O O . ARG D 1 250 ? -171.448 163.029 202.407 1.00 12.97 248 ARG D O 1
#

InterPro domains:
  IPR002347 Short-chain dehydrogenase/reductase SDR [PF13561] (9-247)
  IPR002347 Short-chain dehydrogenase/reductase SDR [PR00080] (79-90)
  IPR002347 Short-chain dehydrogenase/reductase SDR [PR00080] (136-144)
  IPR002347 Short-chain dehydrogenase/reductase SDR [PR00080] (157-176)
  IPR002347 Short-chain dehydrogenase/reductase SDR [PR00081] (4-21)
  IPR002347 Short-chain dehydrogenase/reductase SDR [PR00081] (79-90)
  IPR002347 Short-chain dehydrogenase/reductase SDR [PR00081] (130-146)
  IPR002347 Short-chain dehydrogenase/reductase SDR [PR00081] (157-176)
  IPR002347 Short-chain dehydrogenase/reductase SDR [PR00081] (178-195)
  IPR002347 Short-chain dehydrogenase/reductase SDR [PR00081] (212-232)
  IPR036291 NAD(P)-binding domain superfamily [SSF51735] (4-247)

B-factor: mean 14.29, std 7.74, range [5.47, 70.27]